Protein AF-0000000078414314 (afdb_homodimer)

InterPro domains:
  IPR000269 Copper amine oxidase [PTHR10638] (12-686)
  IPR015798 Copper amine oxidase, catalytic domain [PF01179] (284-686)
  IPR015800 Copper amine oxidase, N2-terminal [PF02727] (21-105)
  IPR015802 Copper amine oxidase, N3-terminal [PF02728] (122-222)
  IPR016182 Copper amine oxidase, N-terminal [SSF54416] (4-107)
  IPR016182 Copper amine oxidase, N-terminal [SSF54416] (117-262)
  IPR036460 Copper amine oxidase, catalytic domain superfamily [G3DSA:2.70.98.20] (239-690)
  IPR036460 Copper amine oxidase, catalytic domain superfamily [SSF49998] (267-713)
  IPR049947 Copper amine oxidase, copper-binding site [PS01165] (644-657)
  IPR049948 Copper amine oxidase, TPQ-binding site [PS01164] (423-436)

Radius of gyration: 33.28 Å; Cα contacts (8 Å, |Δi|>4): 4063; chains: 2; bounding box: 77×97×74 Å

Secondary structure (DSSP, 8-state):
-----PPPHHHHTTPPPPHHHHHHHHHHHHT-GGG-BPPTT-S-TTSBEEEEEEEEPPPHHHHHHHHHH-PPPPPPEEEEEEEE-SSSS-EEEEEEEESSSS--EEEEE--TT---EEGGGSPPPHHHHHHHHHHHHHHTGGGHHHHHHHHS-BSTT-SSSBEEEEE-SSSSSSTT--EEEEEEEE-STTGGG-EEEEEEEEE--SSSGGG-EEEEEEETTEEES-HHHHHHHHHTT----PPPPPP-SS--TTS----S--SS----SS---EEE-TT--S-EEETTEEEETTEEEEEEEETTTEEEEEEEEETTEEEEEEEEEEEEEEEE--SSHHHHH-EEEGGGGTGGG--PPPPBTTTB-TTPEEEEEEEEESSSS-EEEEEEEEEEEEE-SS-SEEEEEE-SSSSEEEEEEE--EEEEEEEEEEETTEEEEEEEEE-TTS-EEEEEEEEE---EEE--GGGGGSEEEEETTEEEEPEEEEEEEEEEE-TTSS-EEEEEEEEEEEEEE-TTSTT-EEEEEEEEEEE--BTTTTEEETTSPPPSEEEEEEEEEE-TTSPEEEEEEEEE------S-TT-TTGGGGGGGGEEEEEEE--TT---S--TTGGG-TTS-S--THHHHHT--B-TTB-EEEEEEEEEEE---GGGSS-B-STT-EEEEEEEESS-SSS-GGGG-S--EEEEESSTT-SSEEEEESS-S--BTTTBSSPP-------B-/-----PPPHHHHTTPPPPHHHHHHHHHHHHT-GGG-BPPTT-S-TTSBEEEEEEEEPPPHHHHHHHHHH-PPPPPPEEEEEEEE-SSSS-EEEEEEEESSSS--EEEEE--TT---EEGGGSPPPHHHHHHHHHHHHHHTGGGHHHHHHHHS-BSTT-SSSBEEEEE-SSSSSSTT--EEEEEEEE-STTGGG-EEEEEEEEE--SSSGGG-EEEEEEETTEEES-HHHHHHHHHTT----PPPPPP-SS--TTS----S--SS----SS---EEE-TT--S-EEETTEEEETTEEEEEEEETTTEEEEEEEEETTEEEEEEEEEEEEEEEE--SSHHHHH-EEEGGGGTGGG--PPPPBTTTB-TTPEEEEEEEEESSSS-EEEEEEEEEEEEE-SS-SEEEEEE-SSSSEEEEEEE--EEEEEEEEEEETTEEEEEEEEE-TTS-EEEEEEEEE---EEE--GGGGGSEEEEETTEEEEPEEEEEEEEEEE-TTSS-EEEEEEEEEEEEEE-TTSTT-EEEEEEEEEEE--BTTTTEEETTSPPPSEEEEEEEEEE-TTSPEEEEEEEEE-----SS-TT-TTGGGGGGGGEEEEEEE--TT---S--TTGGG-TTS-S--THHHHHT--B-TTB-EEEEEEEEEEE---GGGSS-B-STT-EEEEEEEESS-SSS-GGGG-S--EEEEESSTT-SSEEEEESS-S--BTTTBSSPP-----EEE-

Solvent-accessible surface area (backbone atoms only — not comparable to full-atom values): 72673 Å² total; per-residue (Å²): 128,80,72,57,48,78,39,53,71,83,28,45,68,60,38,62,56,48,66,66,38,48,48,34,52,53,51,53,56,57,68,36,70,92,65,53,48,45,64,60,99,49,80,61,74,35,43,17,31,67,39,36,50,42,57,41,73,63,56,63,72,46,46,47,34,26,73,74,62,76,39,68,75,63,74,47,35,29,37,34,35,33,39,37,38,63,50,97,73,45,29,39,49,38,28,41,36,24,48,56,68,68,53,80,49,73,43,82,53,70,47,82,88,64,56,79,44,59,46,50,21,52,58,86,46,68,64,57,50,53,50,48,52,53,50,49,30,61,60,38,46,67,35,41,65,59,35,37,71,29,52,67,26,32,59,43,89,50,86,67,56,31,44,40,75,48,74,48,30,37,30,52,92,50,74,73,32,37,28,30,40,30,38,36,16,44,66,51,72,51,29,56,70,32,38,70,31,42,33,39,32,35,40,56,65,59,64,48,70,87,72,42,45,70,63,34,28,38,48,77,90,41,80,32,74,30,58,61,56,48,32,48,38,49,73,69,64,75,51,90,73,77,65,52,74,76,79,47,86,87,63,45,69,42,43,76,72,58,48,80,68,48,62,40,91,41,63,37,50,47,50,56,42,39,64,24,47,70,64,43,80,44,54,49,67,32,41,36,26,42,36,40,38,29,34,37,32,21,44,36,65,39,46,51,41,20,56,34,36,33,54,32,21,48,53,80,41,38,49,23,50,33,42,31,48,42,42,40,35,43,42,28,7,41,70,47,74,55,39,38,56,26,39,46,35,36,21,28,70,33,35,20,67,29,21,53,49,55,40,61,58,30,56,35,54,60,73,37,49,66,36,67,43,66,45,33,61,63,46,76,47,41,27,37,24,45,32,20,31,37,37,40,63,40,44,68,66,43,35,34,28,40,41,63,38,66,62,85,73,46,34,46,59,35,36,35,34,28,52,22,52,28,39,35,44,36,38,40,26,48,63,75,50,33,26,38,40,40,41,37,34,44,33,58,59,64,35,34,36,43,37,39,33,44,26,9,36,56,72,40,40,46,51,47,83,70,30,56,48,13,29,24,62,40,46,96,53,24,21,26,42,19,31,38,37,40,36,36,33,44,36,32,42,17,36,72,39,48,40,20,33,40,33,35,39,48,78,40,80,44,80,41,74,37,88,91,41,81,93,41,74,46,74,30,46,30,61,38,79,44,77,30,53,27,16,59,70,36,45,40,46,48,92,48,87,73,72,81,35,39,37,37,29,17,68,83,43,58,27,85,73,68,39,51,18,18,36,29,55,46,78,41,59,56,50,64,74,87,62,60,88,82,41,64,54,32,50,34,47,39,58,61,51,26,41,34,35,38,31,61,67,48,87,89,64,78,61,66,48,51,47,38,27,34,33,21,21,60,68,34,82,42,47,37,56,65,71,38,70,78,44,51,68,28,62,62,25,40,38,28,40,37,42,40,26,20,35,74,44,67,41,35,11,42,31,39,45,33,28,50,28,85,90,34,62,30,30,35,32,41,36,68,44,24,42,44,63,32,31,58,41,39,29,41,30,55,34,40,36,38,33,51,74,41,97,81,52,85,43,71,45,79,47,61,55,37,66,74,47,64,36,74,59,48,35,78,63,64,78,70,82,71,62,48,37,45,68,114,128,80,70,57,48,80,40,53,72,82,28,44,69,59,37,62,55,50,66,66,38,48,46,35,52,51,52,54,56,57,68,35,71,90,64,53,49,45,64,60,100,51,79,61,74,35,44,17,32,68,38,36,51,40,58,41,73,62,56,63,71,46,46,46,35,25,74,74,62,77,39,68,75,61,75,47,35,29,37,33,36,33,38,37,38,64,50,97,74,45,30,38,49,38,27,40,36,25,48,58,69,68,53,80,50,71,42,81,53,71,49,81,88,63,57,81,42,57,45,50,20,51,59,84,45,67,66,58,51,53,50,48,52,53,50,48,32,61,59,38,47,67,33,41,65,59,35,36,70,29,52,66,27,32,57,45,89,51,87,67,56,31,45,40,74,48,74,48,32,37,28,50,93,52,72,74,33,36,28,31,40,30,38,36,18,45,65,50,72,50,28,56,69,32,38,68,31,42,34,38,30,36,40,57,66,60,62,48,71,89,72,42,45,70,62,34,27,37,50,77,91,41,78,31,74,29,56,60,55,49,33,49,38,49,73,69,64,76,50,91,73,79,66,52,73,78,79,46,86,87,63,48,69,42,43,74,71,59,48,79,69,47,60,41,91,40,63,38,49,47,49,55,41,39,64,26,47,72,66,42,78,47,55,47,67,32,40,35,27,42,37,42,36,29,35,37,33,22,44,35,66,39,46,50,39,19,57,34,35,35,54,32,21,47,53,80,40,39,48,23,50,32,43,31,48,45,42,42,34,42,41,26,8,40,71,48,72,54,39,38,56,25,38,45,35,36,23,28,68,33,35,20,68,28,21,54,49,56,41,60,57,32,55,36,52,58,74,37,49,66,34,67,43,64,43,32,62,64,45,78,47,42,26,37,23,45,33,20,29,37,39,39,64,41,43,68,66,43,35,35,30,41,42,63,39,66,62,84,73,45,34,45,61,34,37,35,33,29,52,23,53,28,39,34,44,35,37,40,26,46,62,76,48,34,26,39,40,40,40,35,34,43,34,57,58,62,34,35,37,42,37,39,33,44,26,9,35,56,73,40,41,48,52,47,83,71,31,54,48,14,30,27,61,40,46,97,53,24,21,27,42,19,30,39,39,40,37,35,33,42,34,33,39,17,37,72,40,50,40,20,32,40,32,34,39,46,78,40,79,42,80,42,75,38,90,90,41,81,93,40,74,45,73,30,47,31,61,38,80,44,76,31,55,28,15,60,69,36,44,40,45,47,92,48,88,72,72,80,34,40,37,38,28,17,66,84,42,59,27,85,73,67,39,51,17,18,35,28,54,47,78,40,59,56,50,62,75,86,63,60,88,82,41,64,53,33,51,32,47,39,59,62,50,25,40,33,35,38,31,60,66,49,87,90,62,78,60,66,50,52,46,37,28,33,35,20,20,62,68,36,78,40,48,36,56,65,72,38,70,78,43,50,69,28,61,62,25,41,39,28,40,37,40,41,25,19,35,74,44,66,43,35,11,40,32,40,44,32,30,50,27,85,89,34,62,31,29,35,33,41,35,69,44,25,43,44,63,33,30,58,41,38,30,40,31,56,34,42,36,39,32,50,75,44,95,81,51,83,43,72,45,79,47,62,55,38,68,75,48,64,36,74,61,48,35,80,62,63,79,74,85,72,61,47,36,44,67,112

Sequence (1456 aa):
MAAPGQSPPGAAVFADLSPAELRAVRDFLLSRPELGLVPERTGPLAANRLFLVEMLAPKKRLALRFLDQDGPPPQRQARAVVYFAGQAQPNVTEYVVGPLPRPSYYRPRHFKGRRPVPFAARPVTGLEYELLHQKLEEATAPLSRLLRDTTGYWYHNCSTRCLVYTDVAPRGLAPGERRSWVMLQRLVEGYFLHPVGVELLLDHRSLDPRRWAVQQVWFQGRYFPSVEALAQSYAAGSLQAEHLPEPDAHELYSSYVPRGRFGTDTPTDVHGAKVCEPQGRRYRVQGNQVEYGGWALAFRLRSSSGLQLFDLRFDGARVAYELSVQEALAFYGGSTPSAMQTKFLDAGWAMGTLAHELAPGVDCPESATFIDAVHLYDAAGPVRFRRALCIFELPTGVPLRRHFNSDFQGSFRFYGGLEGTALVLRTTATVYNYDYIWDVLLYPNGVLEAKVHATGYIHATFYTPEGLSYGSRVQRHVLGNMHTHLVHYKVDLDVAGTANNFETLELQLENISLPWSPGERLVQPRLQRRPRRTERQAAFPLRQPLPRYLLFTSSGRRNRWGHQRSYRIQPSSHAGPVLPRGWKEEKGIAWGRYHLAVTRHHENEGRSSSIYTQHDPWDPLVNFETFIRDDESIENQDLVAWVTVGFLHIPHSEDVPNTATPGNAVGFFLRPFNFFDEDPSMASRSPIIVRPLDPDATRLQVQRWTPASPGPCVAPEPFHYNGTYREEMAAPGQSPPGAAVFADLSPAELRAVRDFLLSRPELGLVPERTGPLAANRLFLVEMLAPKKRLALRFLDQDGPPPQRQARAVVYFAGQAQPNVTEYVVGPLPRPSYYRPRHFKGRRPVPFAARPVTGLEYELLHQKLEEATAPLSRLLRDTTGYWYHNCSTRCLVYTDVAPRGLAPGERRSWVMLQRLVEGYFLHPVGVELLLDHRSLDPRRWAVQQVWFQGRYFPSVEALAQSYAAGSLQAEHLPEPDAHELYSSYVPRGRFGTDTPTDVHGAKVCEPQGRRYRVQGNQVEYGGWALAFRLRSSSGLQLFDLRFDGARVAYELSVQEALAFYGGSTPSAMQTKFLDAGWAMGTLAHELAPGVDCPESATFIDAVHLYDAAGPVRFRRALCIFELPTGVPLRRHFNSDFQGSFRFYGGLEGTALVLRTTATVYNYDYIWDVLLYPNGVLEAKVHATGYIHATFYTPEGLSYGSRVQRHVLGNMHTHLVHYKVDLDVAGTANNFETLELQLENISLPWSPGERLVQPRLQRRPRRTERQAAFPLRQPLPRYLLFTSSGRRNRWGHQRSYRIQPSSHAGPVLPRGWKEEKGIAWGRYHLAVTRHHENEGRSSSIYTQHDPWDPLVNFETFIRDDESIENQDLVAWVTVGFLHIPHSEDVPNTATPGNAVGFFLRPFNFFDEDPSMASRSPIIVRPLDPDATRLQVQRWTPASPGPCVAPEPFHYNGTYREE

Organism: Alligator mississippiensis (NCBI:txid8496)

Structure (mmCIF, N/CA/C/O backbone):
data_AF-0000000078414314-model_v1
#
loop_
_entity.id
_entity.type
_entity.pdbx_d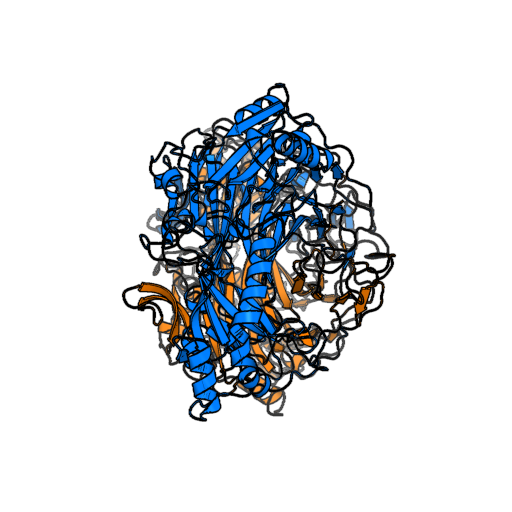escription
1 polymer 'Amine oxidase'
#
loop_
_atom_site.group_PDB
_atom_site.id
_atom_site.type_symbol
_atom_site.label_atom_id
_atom_site.label_alt_id
_atom_site.label_comp_id
_atom_site.label_asym_id
_atom_site.label_entity_id
_atom_site.label_seq_id
_atom_site.pdbx_PDB_ins_code
_atom_site.Cartn_x
_atom_site.Cartn_y
_atom_site.Cartn_z
_atom_site.occupancy
_atom_site.B_iso_or_equiv
_atom_site.auth_seq_id
_atom_site.auth_comp_id
_atom_site.auth_asym_id
_atom_site.auth_atom_id
_atom_site.pdbx_PDB_model_num
ATOM 1 N N . MET A 1 1 ? 7.805 -4.711 -32.844 1 28.91 1 MET A N 1
ATOM 2 C CA . MET A 1 1 ? 8.258 -4.977 -31.484 1 28.91 1 MET A CA 1
ATOM 3 C C . MET A 1 1 ? 9.766 -5.191 -31.453 1 28.91 1 MET A C 1
ATOM 5 O O . MET A 1 1 ? 10.281 -6.109 -32.094 1 28.91 1 MET A O 1
ATOM 9 N N . ALA A 1 2 ? 10.461 -4.164 -31.391 1 36.84 2 ALA A N 1
ATOM 10 C CA . ALA A 1 2 ? 11.898 -4.273 -31.641 1 36.84 2 ALA A CA 1
ATOM 11 C C . ALA A 1 2 ? 12.539 -5.312 -30.734 1 36.84 2 ALA A C 1
ATOM 13 O O . ALA A 1 2 ? 12.281 -5.336 -29.531 1 36.84 2 ALA A O 1
ATOM 14 N N . ALA A 1 3 ? 13.008 -6.391 -31.188 1 46.31 3 ALA A N 1
ATOM 15 C CA . ALA A 1 3 ? 13.781 -7.406 -30.469 1 46.31 3 ALA A CA 1
ATOM 16 C C . ALA A 1 3 ? 14.836 -6.766 -29.578 1 46.31 3 ALA A C 1
ATOM 18 O O . ALA A 1 3 ? 15.539 -5.844 -30 1 46.31 3 ALA A O 1
ATOM 19 N N . PRO A 1 4 ? 14.703 -6.836 -28.156 1 58.53 4 PRO A N 1
ATOM 20 C CA . PRO A 1 4 ? 15.742 -6.215 -27.344 1 58.53 4 PRO A CA 1
ATOM 21 C C . PRO A 1 4 ? 17.141 -6.414 -27.906 1 58.53 4 PRO A C 1
ATOM 23 O O . PRO A 1 4 ? 17.453 -7.484 -28.438 1 58.53 4 PRO A O 1
ATOM 26 N N . GLY A 1 5 ? 17.797 -5.406 -28.406 1 68.12 5 GLY A N 1
ATOM 27 C CA . GLY A 1 5 ? 19.172 -5.438 -28.906 1 68.12 5 GLY A CA 1
ATOM 28 C C . GLY A 1 5 ? 20.094 -6.309 -28.078 1 68.12 5 GLY A C 1
ATOM 29 O O . GLY A 1 5 ? 19.641 -7 -27.156 1 68.12 5 GLY A O 1
ATOM 30 N N . GLN A 1 6 ? 21.266 -6.52 -28.422 1 84.25 6 GLN A N 1
ATOM 31 C CA . GLN A 1 6 ? 22.281 -7.301 -27.719 1 84.25 6 GLN A CA 1
ATOM 32 C C . GLN A 1 6 ? 22.547 -6.746 -26.312 1 84.25 6 GLN A C 1
ATOM 34 O O . GLN A 1 6 ? 22.656 -5.535 -26.141 1 84.25 6 GLN A O 1
ATOM 39 N N . SER A 1 7 ? 22.422 -7.574 -25.359 1 91.62 7 SER A N 1
ATOM 40 C CA . SER A 1 7 ? 22.672 -7.191 -23.969 1 91.62 7 SER A CA 1
ATOM 41 C C . SER A 1 7 ? 24.094 -6.672 -23.781 1 91.62 7 SER A C 1
ATOM 43 O O . SER A 1 7 ? 25.047 -7.234 -24.328 1 91.62 7 SER A O 1
ATOM 45 N N . PRO A 1 8 ? 24.25 -5.574 -23.062 1 94.25 8 PRO A N 1
ATOM 46 C CA . PRO A 1 8 ? 25.609 -5.23 -22.625 1 94.25 8 PRO A CA 1
ATOM 47 C C . PRO A 1 8 ? 26.281 -6.355 -21.844 1 94.25 8 PRO A C 1
ATOM 49 O O . PRO A 1 8 ? 25.609 -7.168 -21.219 1 94.25 8 PRO A O 1
ATOM 52 N N . PRO A 1 9 ? 27.625 -6.402 -21.875 1 93.19 9 PRO A N 1
ATOM 53 C CA . PRO A 1 9 ? 28.359 -7.531 -21.281 1 93.19 9 PRO A CA 1
ATOM 54 C C . PRO A 1 9 ? 28 -7.758 -19.812 1 93.19 9 PRO A C 1
ATOM 56 O O . PRO A 1 9 ? 27.859 -8.906 -19.391 1 93.19 9 PRO A O 1
ATOM 59 N N . GLY A 1 10 ? 27.891 -6.699 -19.109 1 94.75 10 GLY A N 1
ATOM 60 C CA . GLY A 1 10 ? 27.609 -6.828 -17.688 1 94.75 10 GLY A CA 1
ATOM 61 C C . GLY A 1 10 ? 26.266 -7.484 -17.422 1 94.75 10 GLY A C 1
ATOM 62 O O . GLY A 1 10 ? 26.109 -8.18 -16.406 1 94.75 10 GLY A O 1
ATOM 63 N N . ALA A 1 11 ? 25.312 -7.277 -18.25 1 96.69 11 ALA A N 1
ATOM 64 C CA . ALA A 1 11 ? 23.984 -7.863 -18.094 1 96.69 11 ALA A CA 1
ATOM 65 C C . ALA A 1 11 ? 23.922 -9.242 -18.75 1 96.69 11 ALA A C 1
ATOM 67 O O . ALA A 1 11 ? 23.188 -10.117 -18.281 1 96.69 11 ALA A O 1
ATOM 68 N N . ALA A 1 12 ? 24.672 -9.461 -19.766 1 96.69 12 ALA A N 1
ATOM 69 C CA . ALA A 1 12 ? 24.641 -10.68 -20.578 1 96.69 12 ALA A CA 1
ATOM 70 C C . ALA A 1 12 ? 24.984 -11.906 -19.734 1 96.69 12 ALA A C 1
ATOM 72 O O . ALA A 1 12 ? 24.484 -13.008 -20 1 96.69 12 ALA A O 1
ATOM 73 N N . VAL A 1 13 ? 25.828 -11.719 -18.75 1 96.62 13 VAL A N 1
ATOM 74 C CA . VAL A 1 13 ? 26.281 -12.844 -17.938 1 96.62 13 VAL A CA 1
ATOM 75 C C . VAL A 1 13 ? 25.109 -13.43 -17.156 1 96.62 13 VAL A C 1
ATOM 77 O O . VAL A 1 13 ? 25.156 -14.586 -16.734 1 96.62 13 VAL A O 1
ATOM 80 N N . PHE A 1 14 ? 24.047 -12.625 -17.031 1 97.94 14 PHE A N 1
ATOM 81 C CA . PHE A 1 14 ? 22.891 -13.062 -16.25 1 97.94 14 PHE A CA 1
ATOM 82 C C . PHE A 1 14 ? 21.734 -13.438 -17.156 1 97.94 14 PHE A C 1
ATOM 84 O O . PHE A 1 14 ? 20.688 -13.891 -16.688 1 97.94 14 PHE A O 1
ATOM 91 N N . ALA A 1 15 ? 21.875 -13.305 -18.453 1 97.56 15 ALA A N 1
ATOM 92 C CA . ALA A 1 15 ? 20.781 -13.516 -19.391 1 97.56 15 ALA A CA 1
ATOM 93 C C . ALA A 1 15 ? 20.328 -14.977 -19.406 1 97.56 15 ALA A C 1
ATOM 95 O O . ALA A 1 15 ? 21.156 -15.883 -19.25 1 97.56 15 ALA A O 1
ATOM 96 N N . ASP A 1 16 ? 19.078 -15.219 -19.641 1 97.44 16 ASP A N 1
ATOM 97 C CA . ASP A 1 16 ? 18.562 -16.562 -19.875 1 97.44 16 ASP A CA 1
ATOM 98 C C . ASP A 1 16 ? 19.219 -17.203 -21.094 1 97.44 16 ASP A C 1
ATOM 100 O O . ASP A 1 16 ? 19.781 -16.484 -21.938 1 97.44 16 ASP A O 1
ATOM 104 N N . LEU A 1 17 ? 19.156 -18.5 -21.141 1 97.62 17 LEU A N 1
ATOM 105 C CA . LEU A 1 17 ? 19.719 -19.203 -22.312 1 97.62 17 LEU A CA 1
ATOM 106 C C . LEU A 1 17 ? 18.922 -18.859 -23.562 1 97.62 17 LEU A C 1
ATOM 108 O O . LEU A 1 17 ? 17.688 -18.781 -23.531 1 97.62 17 LEU A O 1
ATOM 112 N N . SER A 1 18 ? 19.656 -18.547 -24.656 1 96.38 18 SER A N 1
ATOM 113 C CA . SER A 1 18 ? 19 -18.375 -25.953 1 96.38 18 SER A CA 1
ATOM 114 C C . SER A 1 18 ? 18.438 -19.703 -26.469 1 96.38 18 SER A C 1
ATOM 116 O O . SER A 1 18 ? 18.828 -20.781 -25.984 1 96.38 18 SER A O 1
ATOM 118 N N . PRO A 1 19 ? 17.531 -19.672 -27.438 1 97 19 PRO A N 1
ATOM 119 C CA . PRO A 1 19 ? 17.047 -20.922 -28.047 1 97 19 PRO A CA 1
ATOM 120 C C . PRO A 1 19 ? 18.172 -21.797 -28.562 1 97 19 PRO A C 1
ATOM 122 O O . PRO A 1 19 ? 18.141 -23.016 -28.422 1 97 19 PRO A O 1
ATOM 125 N N . ALA A 1 20 ? 19.188 -21.172 -29.141 1 97.44 20 ALA A N 1
ATOM 126 C CA . ALA A 1 20 ? 20.328 -21.906 -29.656 1 97.44 20 ALA A CA 1
ATOM 127 C C . ALA A 1 20 ? 21.094 -22.594 -28.547 1 97.44 20 ALA A C 1
ATOM 129 O O . ALA A 1 20 ? 21.531 -23.734 -28.688 1 97.44 20 ALA A O 1
ATOM 130 N N . GLU A 1 21 ? 21.281 -21.906 -27.453 1 98.19 21 GLU A N 1
ATOM 131 C CA . GLU A 1 21 ? 21.969 -22.5 -26.297 1 98.19 21 GLU A CA 1
ATOM 132 C C . GLU A 1 21 ? 21.156 -23.656 -25.719 1 98.19 21 GLU A C 1
ATOM 134 O O . GLU A 1 21 ? 21.734 -24.672 -25.328 1 98.19 21 GLU A O 1
ATOM 139 N N . LEU A 1 22 ? 19.891 -23.516 -25.609 1 98.25 22 LEU A N 1
ATOM 140 C CA . LEU A 1 22 ? 19.031 -24.562 -25.094 1 98.25 22 LEU A CA 1
ATOM 141 C C . LEU A 1 22 ? 19.125 -25.812 -25.969 1 98.25 22 LEU A C 1
ATOM 143 O O . LEU A 1 22 ? 19.25 -26.938 -25.453 1 98.25 22 LEU A O 1
ATOM 147 N N . ARG A 1 23 ? 19.078 -25.609 -27.266 1 97.75 23 ARG A N 1
ATOM 148 C CA . ARG A 1 23 ? 19.203 -26.734 -28.203 1 97.75 23 ARG A CA 1
ATOM 149 C C . ARG A 1 23 ? 20.578 -27.391 -28.078 1 97.75 23 ARG A C 1
ATOM 151 O O . ARG A 1 23 ? 20.688 -28.625 -28.141 1 97.75 23 ARG A O 1
ATOM 158 N N . ALA A 1 24 ? 21.578 -26.5 -27.938 1 98.5 24 ALA A N 1
ATOM 159 C CA . ALA A 1 24 ? 22.938 -27.031 -27.812 1 98.5 24 ALA A CA 1
ATOM 160 C C . ALA A 1 24 ? 23.062 -27.953 -26.594 1 98.5 24 ALA A C 1
ATOM 162 O O . ALA A 1 24 ? 23.672 -29.016 -26.672 1 98.5 24 ALA A O 1
ATOM 163 N N . VAL A 1 25 ? 22.531 -27.547 -25.453 1 98.62 25 VAL A N 1
ATOM 164 C CA . VAL A 1 25 ? 22.578 -28.359 -24.234 1 98.62 25 VAL A CA 1
ATOM 165 C C . VAL A 1 25 ? 21.797 -29.656 -24.438 1 98.62 25 VAL A C 1
ATOM 167 O O . VAL A 1 25 ? 22.281 -30.734 -24.094 1 98.62 25 VAL A O 1
ATOM 170 N N . ARG A 1 26 ? 20.594 -29.562 -24.953 1 97.44 26 ARG A N 1
ATOM 171 C CA . ARG A 1 26 ? 19.75 -30.734 -25.219 1 97.44 26 ARG A CA 1
ATOM 172 C C . ARG A 1 26 ? 20.469 -31.719 -26.125 1 97.44 26 ARG A C 1
ATOM 174 O O . ARG A 1 26 ? 20.578 -32.906 -25.797 1 97.44 26 ARG A O 1
ATOM 181 N N . ASP A 1 27 ? 21 -31.219 -27.266 1 97.38 27 ASP A N 1
ATOM 182 C CA . ASP A 1 27 ? 21.641 -32.094 -28.25 1 97.38 27 ASP A CA 1
ATOM 183 C C . ASP A 1 27 ? 22.906 -32.719 -27.688 1 97.38 27 ASP A C 1
ATOM 185 O O . ASP A 1 27 ? 23.172 -33.906 -27.953 1 97.38 27 ASP A O 1
ATOM 189 N N . PHE A 1 28 ? 23.672 -32 -26.984 1 98.31 28 PHE A N 1
ATOM 190 C CA . PHE A 1 28 ? 24.875 -32.531 -26.359 1 98.31 28 PHE A CA 1
ATOM 191 C C . PHE A 1 28 ? 24.547 -33.688 -25.438 1 98.31 28 PHE A C 1
ATOM 193 O O . PHE A 1 28 ? 25.156 -34.75 -25.516 1 98.31 28 PHE A O 1
ATOM 200 N N . LEU A 1 29 ? 23.516 -33.5 -24.531 1 98.06 29 LEU A N 1
ATOM 201 C CA . LEU A 1 29 ? 23.156 -34.531 -23.594 1 98.06 29 LEU A CA 1
ATOM 202 C C . LEU A 1 29 ? 22.562 -35.75 -24.312 1 98.06 29 LEU A C 1
ATOM 204 O O . LEU A 1 29 ? 22.828 -36.875 -23.922 1 98.06 29 LEU A O 1
ATOM 208 N N . LEU A 1 30 ? 21.781 -35.531 -25.328 1 96.19 30 LEU A N 1
ATOM 209 C CA . LEU A 1 30 ? 21.172 -36.594 -26.109 1 96.19 30 LEU A CA 1
ATOM 210 C C . LEU A 1 30 ? 22.25 -37.406 -26.844 1 96.19 30 LEU A C 1
ATOM 212 O O . LEU A 1 30 ? 22.062 -38.594 -27.141 1 96.19 30 LEU A O 1
ATOM 216 N N . SER A 1 31 ? 23.344 -36.781 -27.156 1 96.81 31 SER A N 1
ATOM 217 C CA . SER A 1 31 ? 24.406 -37.438 -27.891 1 96.81 31 SER A CA 1
ATOM 218 C C . SER A 1 31 ? 25.25 -38.312 -26.984 1 96.81 31 SER A C 1
ATOM 220 O O . SER A 1 31 ? 26.094 -39.094 -27.453 1 96.81 31 SER A O 1
ATOM 222 N N . ARG A 1 32 ? 25.047 -38.281 -25.719 1 97.19 32 ARG A N 1
ATOM 223 C CA . ARG A 1 32 ? 25.781 -39.094 -24.766 1 97.19 32 ARG A CA 1
ATOM 224 C C . ARG A 1 32 ? 25.078 -40.406 -24.531 1 97.19 32 ARG A C 1
ATOM 226 O O . ARG A 1 32 ? 24.141 -40.5 -23.719 1 97.19 32 ARG A O 1
ATOM 233 N N . PRO A 1 33 ? 25.547 -41.531 -25.016 1 95.5 33 PRO A N 1
ATOM 234 C CA . PRO A 1 33 ? 24.828 -42.812 -24.922 1 95.5 33 PRO A CA 1
ATOM 235 C C . PRO A 1 33 ? 24.719 -43.344 -23.484 1 95.5 33 PRO A C 1
ATOM 237 O O . PRO A 1 33 ? 23.75 -44 -23.141 1 95.5 33 PRO A O 1
ATOM 240 N N . GLU A 1 34 ? 25.672 -42.938 -22.719 1 95.56 34 GLU A N 1
ATOM 241 C CA . GLU A 1 34 ? 25.688 -43.438 -21.344 1 95.56 34 GLU A CA 1
ATOM 242 C C . GLU A 1 34 ? 24.5 -42.906 -20.547 1 95.56 34 GLU A C 1
ATOM 244 O O . GLU A 1 34 ? 24.156 -43.438 -19.5 1 95.56 34 GLU A O 1
ATOM 249 N N . LEU A 1 35 ? 23.891 -41.812 -20.984 1 96.25 35 LEU A N 1
ATOM 250 C CA . LEU A 1 35 ? 22.734 -41.25 -20.297 1 96.25 35 LEU A CA 1
ATOM 251 C C . LEU A 1 35 ? 21.453 -41.938 -20.703 1 96.25 35 LEU A C 1
ATOM 253 O O . LEU A 1 35 ? 20.438 -41.844 -20 1 96.25 35 LEU A O 1
ATOM 257 N N . GLY A 1 36 ? 21.438 -42.625 -21.812 1 94.88 36 GLY A N 1
ATOM 258 C CA . GLY A 1 36 ? 20.281 -43.375 -22.281 1 94.88 36 GLY A CA 1
ATOM 259 C C . GLY A 1 36 ? 19.047 -42.5 -22.453 1 94.88 36 GLY A C 1
ATOM 260 O O . GLY A 1 36 ? 17.938 -42.969 -22.188 1 94.88 36 GLY A O 1
ATOM 261 N N . LEU A 1 37 ? 19.156 -41.281 -22.828 1 95.69 37 LEU A N 1
ATOM 262 C CA . LEU A 1 37 ? 18.031 -40.344 -22.938 1 95.69 37 LEU A CA 1
ATOM 263 C C . LEU A 1 37 ? 17.219 -40.656 -24.188 1 95.69 37 LEU A C 1
ATOM 265 O O . LEU A 1 37 ? 17.781 -40.969 -25.234 1 95.69 37 LEU A O 1
ATOM 269 N N . VAL A 1 38 ? 15.945 -40.625 -24.016 1 92.38 38 VAL A N 1
ATOM 270 C CA . VAL A 1 38 ? 15.062 -40.719 -25.172 1 92.38 38 VAL A CA 1
ATOM 271 C C . VAL A 1 38 ? 14.648 -39.281 -25.594 1 92.38 38 VAL A C 1
ATOM 273 O O . VAL A 1 38 ? 14.578 -38.375 -24.75 1 92.38 38 VAL A O 1
ATOM 276 N N . PRO A 1 39 ? 14.461 -39.25 -26.922 1 81 39 PRO A N 1
ATOM 277 C CA . PRO A 1 39 ? 13.93 -37.938 -27.312 1 81 39 PRO A CA 1
ATOM 278 C C . PRO A 1 39 ? 12.555 -37.656 -26.719 1 81 39 PRO A C 1
ATOM 280 O O . PRO A 1 39 ? 11.805 -38.594 -26.422 1 81 39 PRO A O 1
ATOM 283 N N . GLU A 1 40 ? 12.305 -36.406 -26.453 1 66.06 40 GLU A N 1
ATOM 284 C CA . GLU A 1 40 ? 11.086 -36.031 -25.75 1 66.06 40 GLU A CA 1
ATOM 285 C C . GLU A 1 40 ? 9.844 -36.531 -26.5 1 66.06 40 GLU A C 1
ATOM 287 O O . GLU A 1 40 ? 9.852 -36.656 -27.719 1 66.06 40 GLU A O 1
ATOM 292 N N . ARG A 1 41 ? 8.68 -36.844 -25.875 1 65.44 41 ARG A N 1
ATOM 293 C CA . ARG A 1 41 ? 7.328 -37.188 -26.312 1 65.44 41 ARG A CA 1
ATOM 294 C C . ARG A 1 41 ? 7.281 -38.625 -26.812 1 65.44 41 ARG A C 1
ATOM 296 O O . ARG A 1 41 ? 6.25 -39.094 -27.312 1 65.44 41 ARG A O 1
ATOM 303 N N . THR A 1 42 ? 8.594 -39.125 -26.562 1 74.5 42 THR A N 1
ATOM 304 C CA . THR A 1 42 ? 8.508 -40.5 -27 1 74.5 42 THR A CA 1
ATOM 305 C C . THR A 1 42 ? 8.859 -41.469 -25.875 1 74.5 42 THR A C 1
ATOM 307 O O . THR A 1 42 ? 9.422 -41.031 -24.859 1 74.5 42 THR A O 1
ATOM 310 N N . GLY A 1 43 ? 8.258 -42.562 -25.812 1 82.38 43 GLY A N 1
ATOM 311 C CA . GLY A 1 43 ? 8.633 -43.656 -24.922 1 82.38 43 GLY A CA 1
ATOM 312 C C . GLY A 1 43 ? 7.73 -43.781 -23.719 1 82.38 43 GLY A C 1
ATOM 313 O O . GLY A 1 43 ? 6.855 -42.938 -23.5 1 82.38 43 GLY A O 1
ATOM 314 N N . PRO A 1 44 ? 8.031 -44.781 -22.984 1 92.38 44 PRO A N 1
ATOM 315 C CA . PRO A 1 44 ? 7.23 -45.062 -21.797 1 92.38 44 PRO A CA 1
ATOM 316 C C . PRO A 1 44 ? 7.641 -44.219 -20.594 1 92.38 44 PRO A C 1
ATOM 318 O O . PRO A 1 44 ? 8.648 -43.5 -20.656 1 92.38 44 PRO A O 1
ATOM 321 N N . LEU A 1 45 ? 6.895 -44.188 -19.562 1 93.12 45 LEU A N 1
ATOM 322 C CA . LEU A 1 45 ? 7.168 -43.469 -18.328 1 93.12 45 LEU A CA 1
ATOM 323 C C . LEU A 1 45 ? 8.508 -43.875 -17.734 1 93.12 45 LEU A C 1
ATOM 325 O O . LEU A 1 45 ? 9.188 -43.094 -17.094 1 93.12 45 LEU A O 1
ATOM 329 N N . ALA A 1 46 ? 8.953 -45.125 -18.016 1 94.81 46 ALA A N 1
ATOM 330 C CA . ALA A 1 46 ? 10.172 -45.688 -17.453 1 94.81 46 ALA A CA 1
ATOM 331 C C . ALA A 1 46 ? 11.398 -45.312 -18.281 1 94.81 46 ALA A C 1
ATOM 333 O O . ALA A 1 46 ? 12.508 -45.75 -18 1 94.81 46 ALA A O 1
ATOM 334 N N . ALA A 1 47 ? 11.336 -44.406 -19.125 1 95.31 47 ALA A N 1
ATOM 335 C CA . ALA A 1 47 ? 12.469 -43.969 -19.938 1 95.31 47 ALA A CA 1
ATOM 336 C C . ALA A 1 47 ? 13.219 -42.844 -19.266 1 95.31 47 ALA A C 1
ATOM 338 O O . ALA A 1 47 ? 12.633 -42.062 -18.484 1 95.31 47 ALA A O 1
ATOM 339 N N . ASN A 1 48 ? 14.531 -42.781 -19.578 1 96.31 48 ASN A N 1
ATOM 340 C CA . ASN A 1 48 ? 15.297 -41.625 -19.156 1 96.31 48 ASN A CA 1
ATOM 341 C C . ASN A 1 48 ? 14.977 -40.406 -20.031 1 96.31 48 ASN A C 1
ATOM 343 O O . ASN A 1 48 ? 14.867 -40.531 -21.25 1 96.31 48 ASN A O 1
ATOM 347 N N . ARG A 1 49 ? 14.773 -39.219 -19.328 1 96 49 ARG A N 1
ATOM 348 C CA . ARG A 1 49 ? 14.344 -38.062 -20.062 1 96 49 ARG A CA 1
ATOM 349 C C . ARG A 1 49 ? 15.008 -36.781 -19.531 1 96 49 ARG A C 1
ATOM 351 O O . ARG A 1 49 ? 15.25 -36.688 -18.328 1 96 49 ARG A O 1
ATOM 358 N N . LEU A 1 50 ? 15.375 -35.875 -20.5 1 96.62 50 LEU A N 1
ATOM 359 C CA . LEU A 1 50 ? 15.734 -34.531 -20.109 1 96.62 50 LEU A CA 1
ATOM 360 C C . LEU A 1 50 ? 14.5 -33.719 -19.766 1 96.62 50 LEU A C 1
ATOM 362 O O . LEU A 1 50 ? 13.617 -33.5 -20.609 1 96.62 50 LEU A O 1
ATOM 366 N N . PHE A 1 51 ? 14.398 -33.219 -18.531 1 96.31 51 PHE A N 1
ATOM 367 C CA . PHE A 1 51 ? 13.164 -32.594 -18.031 1 96.31 51 PHE A CA 1
ATOM 368 C C . PHE A 1 51 ? 13.25 -31.078 -18.094 1 96.31 51 PHE A C 1
ATOM 370 O O . PHE A 1 51 ? 12.289 -30.406 -18.484 1 96.31 51 PHE A O 1
ATOM 377 N N . LEU A 1 52 ? 14.359 -30.531 -17.703 1 97.44 52 LEU A N 1
ATOM 378 C CA . LEU A 1 52 ? 14.516 -29.078 -17.578 1 97.44 52 LEU A CA 1
ATOM 379 C C . LEU A 1 52 ? 15.938 -28.656 -17.953 1 97.44 52 LEU A C 1
ATOM 381 O O . LEU A 1 52 ? 16.906 -29.344 -17.609 1 97.44 52 LEU A O 1
ATOM 385 N N . VAL A 1 53 ? 16.078 -27.562 -18.688 1 98.06 53 VAL A N 1
ATOM 386 C CA . VAL A 1 53 ? 17.344 -26.844 -18.891 1 98.06 53 VAL A CA 1
ATOM 387 C C . VAL A 1 53 ? 17.156 -25.359 -18.609 1 98.06 53 VAL A C 1
ATOM 389 O O . VAL A 1 53 ? 16.25 -24.734 -19.141 1 98.06 53 VAL A O 1
ATOM 392 N N . GLU A 1 54 ? 17.906 -24.797 -17.781 1 97.94 54 GLU A N 1
ATOM 393 C CA . GLU A 1 54 ? 17.875 -23.359 -17.531 1 97.94 54 GLU A CA 1
ATOM 394 C C . GLU A 1 54 ? 19.281 -22.812 -17.25 1 97.94 54 GLU A C 1
ATOM 396 O O . GLU A 1 54 ? 20.219 -23.578 -17.031 1 97.94 54 GLU A O 1
ATOM 401 N N . MET A 1 55 ? 19.391 -21.531 -17.328 1 97.81 55 MET A N 1
ATOM 402 C CA . MET A 1 55 ? 20.688 -20.875 -17.094 1 97.81 55 MET A CA 1
ATOM 403 C C . MET A 1 55 ? 21.125 -21.062 -15.648 1 97.81 55 MET A C 1
ATOM 405 O O . MET A 1 55 ? 20.328 -20.906 -14.719 1 97.81 55 MET A O 1
ATOM 409 N N . LEU A 1 56 ? 22.297 -21.531 -15.445 1 97.44 56 LEU A N 1
ATOM 410 C CA . LEU A 1 56 ? 22.906 -21.562 -14.117 1 97.44 56 LEU A CA 1
ATOM 411 C C . LEU A 1 56 ? 23.625 -20.234 -13.836 1 97.44 56 LEU A C 1
ATOM 413 O O . LEU A 1 56 ? 24.641 -19.938 -14.461 1 97.44 56 LEU A O 1
ATOM 417 N N . ALA A 1 57 ? 23.125 -19.484 -12.961 1 96.12 57 ALA A N 1
ATOM 418 C CA . ALA A 1 57 ? 23.734 -18.203 -12.648 1 96.12 57 ALA A CA 1
ATOM 419 C C . ALA A 1 57 ? 25.188 -18.375 -12.195 1 96.12 57 ALA A C 1
ATOM 421 O O . ALA A 1 57 ? 25.516 -19.344 -11.508 1 96.12 57 ALA A O 1
ATOM 422 N N . PRO A 1 58 ? 26.047 -17.453 -12.586 1 96.88 58 PRO A N 1
ATOM 423 C CA . PRO A 1 58 ? 27.438 -17.562 -12.133 1 96.88 58 PRO A CA 1
ATOM 424 C C . PRO A 1 58 ? 27.578 -17.406 -10.617 1 96.88 58 PRO A C 1
ATOM 426 O O . PRO A 1 58 ? 26.734 -16.797 -9.977 1 96.88 58 PRO A O 1
ATOM 429 N N . LYS A 1 59 ? 28.641 -18.078 -10.141 1 96.94 59 LYS A N 1
ATOM 430 C CA . LYS A 1 59 ? 29 -17.781 -8.758 1 96.94 59 LYS A CA 1
ATOM 431 C C . LYS A 1 59 ? 29.188 -16.281 -8.555 1 96.94 59 LYS A C 1
ATOM 433 O O . LYS A 1 59 ? 29.75 -15.602 -9.414 1 96.94 59 LYS A O 1
ATOM 438 N N . LYS A 1 60 ? 28.734 -15.805 -7.422 1 97.88 60 LYS A N 1
ATOM 439 C CA . LYS A 1 60 ? 28.781 -14.375 -7.152 1 97.88 60 LYS A CA 1
ATOM 440 C C . LYS A 1 60 ? 30.219 -13.859 -7.207 1 97.88 60 LYS A C 1
ATOM 442 O O . LYS A 1 60 ? 30.484 -12.797 -7.773 1 97.88 60 LYS A O 1
ATOM 447 N N . ARG A 1 61 ? 31.141 -14.594 -6.637 1 97.19 61 ARG A N 1
ATOM 448 C CA . ARG A 1 61 ? 32.531 -14.188 -6.605 1 97.19 61 ARG A CA 1
ATOM 449 C C . ARG A 1 61 ? 33.062 -13.953 -8.016 1 97.19 61 ARG A C 1
ATOM 451 O O . ARG A 1 61 ? 33.812 -12.984 -8.266 1 97.19 61 ARG A O 1
ATOM 458 N N . LEU A 1 62 ? 32.719 -14.789 -8.93 1 97.56 62 LEU A N 1
ATOM 459 C CA . LEU A 1 62 ? 33.188 -14.672 -10.305 1 97.56 62 LEU A CA 1
ATOM 460 C C . LEU A 1 62 ? 32.5 -13.508 -11.016 1 97.56 62 LEU A C 1
ATOM 462 O O . LEU A 1 62 ? 33.156 -12.781 -11.781 1 97.56 62 LEU A O 1
ATOM 466 N N . ALA A 1 63 ? 31.266 -13.367 -10.789 1 98.06 63 ALA A N 1
ATOM 467 C CA . ALA A 1 63 ? 30.531 -12.266 -11.383 1 98.06 63 ALA A CA 1
ATOM 468 C C . ALA A 1 63 ? 31.078 -10.914 -10.922 1 98.06 63 ALA A C 1
ATOM 470 O O . ALA A 1 63 ? 31.25 -10 -11.727 1 98.06 63 ALA A O 1
ATOM 471 N N . LEU A 1 64 ? 31.328 -10.82 -9.617 1 98.06 64 LEU A N 1
ATOM 472 C CA . LEU A 1 64 ? 31.812 -9.555 -9.07 1 98.06 64 LEU A CA 1
ATOM 473 C C . LEU A 1 64 ? 33.219 -9.242 -9.586 1 98.06 64 LEU A C 1
ATOM 475 O O . LEU A 1 64 ? 33.562 -8.078 -9.797 1 98.06 64 LEU A O 1
ATOM 479 N N . ARG A 1 65 ? 34.062 -10.281 -9.742 1 97.56 65 ARG A N 1
ATOM 480 C CA . ARG A 1 65 ? 35.375 -10.07 -10.32 1 97.56 65 ARG A CA 1
ATOM 481 C C . ARG A 1 65 ? 35.281 -9.492 -11.727 1 97.56 65 ARG A C 1
ATOM 483 O O . ARG A 1 65 ? 36.062 -8.625 -12.109 1 97.56 65 ARG A O 1
ATOM 490 N N . PHE A 1 66 ? 34.406 -9.883 -12.508 1 97.69 66 PHE A N 1
ATOM 491 C CA . PHE A 1 66 ? 34.156 -9.398 -13.859 1 97.69 66 PHE A CA 1
ATOM 492 C C . PHE A 1 66 ? 33.562 -7.996 -13.844 1 97.69 66 PHE A C 1
ATOM 494 O O . PHE A 1 66 ? 34.062 -7.098 -14.539 1 97.69 66 PHE A O 1
ATOM 501 N N . LEU A 1 67 ? 32.5 -7.766 -12.953 1 97.62 67 LEU A N 1
ATOM 502 C CA . LEU A 1 67 ? 31.719 -6.531 -12.953 1 97.62 67 LEU A CA 1
ATOM 503 C C . LEU A 1 67 ? 32.5 -5.391 -12.32 1 97.62 67 LEU A C 1
ATOM 505 O O . LEU A 1 67 ? 32.375 -4.238 -12.734 1 97.62 67 LEU A O 1
ATOM 509 N N . ASP A 1 68 ? 33.344 -5.75 -11.297 1 96.12 68 ASP A N 1
ATOM 510 C CA . ASP A 1 68 ? 33.906 -4.688 -10.469 1 96.12 68 ASP A CA 1
ATOM 511 C C . ASP A 1 68 ? 35.406 -4.637 -10.586 1 96.12 68 ASP A C 1
ATOM 513 O O . ASP A 1 68 ? 36.031 -3.627 -10.25 1 96.12 68 ASP A O 1
ATOM 517 N N . GLN A 1 69 ? 36.062 -5.766 -11.062 1 94.81 69 GLN A N 1
ATOM 518 C CA . GLN A 1 69 ? 37.531 -5.832 -11 1 94.81 69 GLN A CA 1
ATOM 519 C C . GLN A 1 69 ? 38.125 -6.113 -12.383 1 94.81 69 GLN A C 1
ATOM 521 O O . GLN A 1 69 ? 39.219 -6.633 -12.484 1 94.81 69 GLN A O 1
ATOM 526 N N . ASP A 1 70 ? 37.469 -5.949 -13.422 1 93.69 70 ASP A N 1
ATOM 527 C CA . ASP A 1 70 ? 37.906 -6.125 -14.797 1 93.69 70 ASP A CA 1
ATOM 528 C C . ASP A 1 70 ? 38.406 -7.559 -15.031 1 93.69 70 ASP A C 1
ATOM 530 O O . ASP A 1 70 ? 39.375 -7.781 -15.734 1 93.69 70 ASP A O 1
ATOM 534 N N . GLY A 1 71 ? 37.844 -8.477 -14.312 1 96.12 71 GLY A N 1
ATOM 535 C CA . GLY A 1 71 ? 38.094 -9.883 -14.562 1 96.12 71 GLY A CA 1
ATOM 536 C C . GLY A 1 71 ? 37.375 -10.406 -15.805 1 96.12 71 GLY A C 1
ATOM 537 O O . GLY A 1 71 ? 36.594 -9.695 -16.406 1 96.12 71 GLY A O 1
ATOM 538 N N . PRO A 1 72 ? 37.75 -11.547 -16.188 1 96 72 PRO A N 1
ATOM 539 C CA . PRO A 1 72 ? 37.062 -12.141 -17.344 1 96 72 PRO A CA 1
ATOM 540 C C . PRO A 1 72 ? 35.594 -12.5 -17.031 1 96 72 PRO A C 1
ATOM 542 O O . PRO A 1 72 ? 35.25 -12.812 -15.891 1 96 72 PRO A O 1
ATOM 545 N N . PRO A 1 73 ? 34.75 -12.445 -18 1 96.62 73 PRO A N 1
ATOM 546 C CA . PRO A 1 73 ? 33.375 -12.891 -17.766 1 96.62 73 PRO A CA 1
ATOM 547 C C . PRO A 1 73 ? 33.312 -14.359 -17.375 1 96.62 73 PRO A C 1
ATOM 549 O O . PRO A 1 73 ? 34.031 -15.195 -17.922 1 96.62 73 PRO A O 1
ATOM 552 N N . PRO A 1 74 ? 32.438 -14.641 -16.422 1 97 74 PRO A N 1
ATOM 553 C CA . PRO A 1 74 ? 32.281 -16.047 -16.094 1 97 74 PRO A CA 1
ATOM 554 C C . PRO A 1 74 ? 31.734 -16.875 -17.266 1 97 74 PRO A C 1
ATOM 556 O O . PRO A 1 74 ? 30.953 -16.359 -18.078 1 97 74 PRO A O 1
ATOM 559 N N . GLN A 1 75 ? 32.125 -18.125 -17.266 1 95.31 75 GLN A N 1
ATOM 560 C CA . GLN A 1 75 ? 31.625 -19.031 -18.312 1 95.31 75 GLN A CA 1
ATOM 561 C C . GLN A 1 75 ? 30.141 -19.266 -18.141 1 95.31 75 GLN A C 1
ATOM 563 O O . GLN A 1 75 ? 29.656 -19.516 -17.031 1 95.31 75 GLN A O 1
ATOM 568 N N . ARG A 1 76 ? 29.484 -19.219 -19.234 1 96.94 76 ARG A N 1
ATOM 569 C CA . ARG A 1 76 ? 28.062 -19.531 -19.203 1 96.94 76 ARG A CA 1
ATOM 570 C C . ARG A 1 76 ? 27.828 -21.047 -19.109 1 96.94 76 ARG A C 1
ATOM 572 O O . ARG A 1 76 ? 28.531 -21.828 -19.75 1 96.94 76 ARG A O 1
ATOM 579 N N . GLN A 1 77 ? 26.969 -21.391 -18.234 1 98.12 77 GLN A N 1
ATOM 580 C CA . GLN A 1 77 ? 26.641 -22.797 -17.984 1 98.12 77 GLN A CA 1
ATOM 581 C C . GLN A 1 77 ? 25.125 -22.984 -17.812 1 98.12 77 GLN A C 1
ATOM 583 O O . GLN A 1 77 ? 24.391 -22.016 -17.609 1 98.12 77 GLN A O 1
ATOM 588 N N . ALA A 1 78 ? 24.688 -24.234 -17.969 1 98.69 78 ALA A N 1
ATOM 589 C CA . ALA A 1 78 ? 23.281 -24.578 -17.797 1 98.69 78 ALA A CA 1
ATOM 590 C C . ALA A 1 78 ? 23.094 -25.594 -16.656 1 98.69 78 ALA A C 1
ATOM 592 O O . ALA A 1 78 ? 24 -26.391 -16.391 1 98.69 78 ALA A O 1
ATOM 593 N N . ARG A 1 79 ? 22.047 -25.453 -15.969 1 98.12 79 ARG A N 1
ATOM 594 C CA . ARG A 1 79 ? 21.516 -26.516 -15.117 1 98.12 79 ARG A CA 1
ATOM 595 C C . ARG A 1 79 ? 20.547 -27.406 -15.883 1 98.12 79 ARG A C 1
ATOM 597 O O . ARG A 1 79 ? 19.594 -26.922 -16.484 1 98.12 79 ARG A O 1
ATOM 604 N N . ALA A 1 80 ? 20.781 -28.656 -15.914 1 98.38 80 ALA A N 1
ATOM 605 C CA . ALA A 1 80 ? 19.906 -29.625 -16.578 1 98.38 80 ALA A CA 1
ATOM 606 C C . ALA A 1 80 ? 19.375 -30.656 -15.57 1 98.38 80 ALA A C 1
ATOM 608 O O . ALA A 1 80 ? 20.125 -31.141 -14.727 1 98.38 80 ALA A O 1
ATOM 609 N N . VAL A 1 81 ? 18.125 -30.938 -15.625 1 97.38 81 VAL A N 1
ATOM 610 C CA . VAL A 1 81 ? 17.5 -31.938 -14.781 1 97.38 81 VAL A CA 1
ATOM 611 C C . VAL A 1 81 ? 17.125 -33.156 -15.617 1 97.38 81 VAL A C 1
ATOM 613 O O . VAL A 1 81 ? 16.391 -33.062 -16.594 1 97.38 81 VAL A O 1
ATOM 616 N N . VAL A 1 82 ? 17.594 -34.312 -15.219 1 97 82 VAL A N 1
ATOM 617 C CA . VAL A 1 82 ? 17.359 -35.562 -15.945 1 97 82 VAL A CA 1
ATOM 618 C C . VAL A 1 82 ? 16.625 -36.562 -15.055 1 97 82 VAL A C 1
ATOM 620 O O . VAL A 1 82 ? 17.016 -36.781 -13.898 1 97 82 VAL A O 1
ATOM 623 N N . TYR A 1 83 ? 15.586 -37.125 -15.633 1 96.94 83 TYR A N 1
ATOM 624 C CA . TYR A 1 83 ? 14.906 -38.25 -14.992 1 96.94 83 TYR A CA 1
ATOM 625 C C . TYR A 1 83 ? 15.5 -39.594 -15.453 1 96.94 83 TYR A C 1
ATOM 627 O O . TYR A 1 83 ? 15.469 -39.906 -16.641 1 96.94 83 TYR A O 1
ATOM 635 N N . PHE A 1 84 ? 16.016 -40.312 -14.492 1 96.31 84 PHE A N 1
ATOM 636 C CA . PHE A 1 84 ? 16.469 -41.656 -14.758 1 96.31 84 PHE A CA 1
ATOM 637 C C . PHE A 1 84 ? 15.445 -42.688 -14.266 1 96.31 84 PHE A C 1
ATOM 639 O O . PHE A 1 84 ? 15.578 -43.219 -13.164 1 96.31 84 PHE A O 1
ATOM 646 N N . ALA A 1 85 ? 14.57 -42.969 -15.125 1 95.06 85 ALA A N 1
ATOM 647 C CA . ALA A 1 85 ? 13.477 -43.844 -14.758 1 95.06 85 ALA A CA 1
ATOM 648 C C . ALA A 1 85 ? 13.766 -45.281 -15.211 1 95.06 85 ALA A C 1
ATOM 650 O O . ALA A 1 85 ? 13.234 -46.25 -14.648 1 95.06 85 ALA A O 1
ATOM 651 N N . GLY A 1 86 ? 14.555 -45.406 -16.25 1 91.38 86 GLY A N 1
ATOM 652 C CA . GLY A 1 86 ? 14.789 -46.688 -16.906 1 91.38 86 GLY A CA 1
ATOM 653 C C . GLY A 1 86 ? 15.922 -47.469 -16.266 1 91.38 86 GLY A C 1
ATOM 654 O O . GLY A 1 86 ? 16.75 -48.031 -16.969 1 91.38 86 GLY A O 1
ATOM 655 N N . GLN A 1 87 ? 16.031 -47.438 -15.008 1 91.38 87 GLN A N 1
ATOM 656 C CA . GLN A 1 87 ? 17.078 -48.188 -14.312 1 91.38 87 GLN A CA 1
ATOM 657 C C . GLN A 1 87 ? 16.531 -48.844 -13.055 1 91.38 87 GLN A C 1
ATOM 659 O O . GLN A 1 87 ? 15.367 -48.656 -12.695 1 91.38 87 GLN A O 1
ATOM 664 N N . ALA A 1 88 ? 17.391 -49.688 -12.453 1 89.88 88 ALA A N 1
ATOM 665 C CA . ALA A 1 88 ? 16.969 -50.5 -11.312 1 89.88 88 ALA A CA 1
ATOM 666 C C . ALA A 1 88 ? 16.531 -49.625 -10.148 1 89.88 88 ALA A C 1
ATOM 668 O O . ALA A 1 88 ? 15.531 -49.906 -9.477 1 89.88 88 ALA A O 1
ATOM 669 N N . GLN A 1 89 ? 17.234 -48.594 -9.969 1 91.62 89 GLN A N 1
ATOM 670 C CA . GLN A 1 89 ? 16.891 -47.594 -8.945 1 91.62 89 GLN A CA 1
ATOM 671 C C . GLN A 1 89 ? 16.672 -46.219 -9.555 1 91.62 89 GLN A C 1
ATOM 673 O O . GLN A 1 89 ? 17.578 -45.406 -9.57 1 91.62 89 GLN A O 1
ATOM 678 N N . PRO A 1 90 ? 15.414 -45.969 -9.938 1 95.12 90 PRO A N 1
ATOM 679 C CA . PRO A 1 90 ? 15.125 -44.688 -10.57 1 95.12 90 PRO A CA 1
ATOM 680 C C . PRO A 1 90 ? 15.508 -43.5 -9.68 1 95.12 90 PRO A C 1
ATOM 682 O O . PRO A 1 90 ? 15.375 -43.562 -8.461 1 95.12 90 PRO A O 1
ATOM 685 N N . ASN A 1 91 ? 15.953 -42.406 -10.227 1 94.44 91 ASN A N 1
ATOM 686 C CA . ASN A 1 91 ? 16.312 -41.188 -9.508 1 94.44 91 ASN A CA 1
ATOM 687 C C . ASN A 1 91 ? 16.25 -39.969 -10.422 1 94.44 91 ASN A C 1
ATOM 689 O O . ASN A 1 91 ? 15.977 -40.062 -11.609 1 94.44 91 ASN A O 1
ATOM 693 N N . VAL A 1 92 ? 16.344 -38.844 -9.859 1 97.31 92 VAL A N 1
ATOM 694 C CA . VAL A 1 92 ? 16.516 -37.594 -10.586 1 97.31 92 VAL A CA 1
ATOM 695 C C . VAL A 1 92 ? 17.922 -37.062 -10.344 1 97.31 92 VAL A C 1
ATOM 697 O O . VAL A 1 92 ? 18.422 -37.094 -9.211 1 97.31 92 VAL A O 1
ATOM 700 N N . THR A 1 93 ? 18.594 -36.625 -11.375 1 97.12 93 THR A N 1
ATOM 701 C CA . THR A 1 93 ? 19.938 -36.062 -11.242 1 97.12 93 THR A CA 1
ATOM 702 C C . THR A 1 93 ? 20.031 -34.719 -11.961 1 97.12 93 THR A C 1
ATOM 704 O O . THR A 1 93 ? 19.547 -34.562 -13.086 1 97.12 93 THR A O 1
ATOM 707 N N . GLU A 1 94 ? 20.578 -33.781 -11.281 1 97.25 94 GLU A N 1
ATOM 708 C CA . GLU A 1 94 ? 20.859 -32.5 -11.906 1 97.25 94 GLU A CA 1
ATOM 709 C C . GLU A 1 94 ? 22.297 -32.406 -12.398 1 97.25 94 GLU A C 1
ATOM 711 O O . GLU A 1 94 ? 23.203 -32.938 -11.734 1 97.25 94 GLU A O 1
ATOM 716 N N . TYR A 1 95 ? 22.5 -31.781 -13.531 1 97.94 95 TYR A N 1
ATOM 717 C CA . TYR A 1 95 ? 23.828 -31.625 -14.109 1 97.94 95 TYR A CA 1
ATOM 718 C C . TYR A 1 95 ? 24.141 -30.156 -14.383 1 97.94 95 TYR A C 1
ATOM 720 O O . TYR A 1 95 ? 23.234 -29.375 -14.688 1 97.94 95 TYR A O 1
ATOM 728 N N . VAL A 1 96 ? 25.391 -29.797 -14.219 1 98.19 96 VAL A N 1
ATOM 729 C CA . VAL A 1 96 ? 25.938 -28.594 -14.805 1 98.19 96 VAL A CA 1
ATOM 730 C C . VAL A 1 96 ? 26.484 -28.891 -16.203 1 98.19 96 VAL A C 1
ATOM 732 O O . VAL A 1 96 ? 27.281 -29.812 -16.375 1 98.19 96 VAL A O 1
ATOM 735 N N . VAL A 1 97 ? 26.031 -28.188 -17.172 1 98.75 97 VAL A N 1
ATOM 736 C CA . VAL A 1 97 ? 26.438 -28.406 -18.547 1 98.75 97 VAL A CA 1
ATOM 737 C C . VAL A 1 97 ? 27.109 -27.156 -19.094 1 98.75 97 VAL A C 1
ATOM 739 O O . VAL A 1 97 ? 26.547 -26.062 -19 1 98.75 97 VAL A O 1
ATOM 742 N N . GLY A 1 98 ? 28.344 -27.297 -19.719 1 97.75 98 GLY A N 1
ATOM 743 C CA . GLY A 1 98 ? 29.016 -26.156 -20.328 1 97.75 98 GLY A CA 1
ATOM 744 C C . GLY A 1 98 ? 30.312 -26.531 -21 1 97.75 98 GLY A C 1
ATOM 745 O O . GLY A 1 98 ? 30.609 -27.719 -21.172 1 97.75 98 GLY A O 1
ATOM 746 N N . PRO A 1 99 ? 31.047 -25.547 -21.469 1 97.5 99 PRO A N 1
ATOM 747 C CA . PRO A 1 99 ? 30.672 -24.141 -21.562 1 97.5 99 PRO A CA 1
ATOM 748 C C . PRO A 1 99 ? 29.703 -23.844 -22.703 1 97.5 99 PRO A C 1
ATOM 750 O O . PRO A 1 99 ? 29.625 -24.625 -23.656 1 97.5 99 PRO A O 1
ATOM 753 N N . LEU A 1 100 ? 28.906 -22.859 -22.578 1 97.62 100 LEU A N 1
ATOM 754 C CA . LEU A 1 100 ? 27.984 -22.453 -23.641 1 97.62 100 LEU A CA 1
ATOM 755 C C . LEU A 1 100 ? 28.594 -21.344 -24.5 1 97.62 100 LEU A C 1
ATOM 757 O O . LEU A 1 100 ? 29.391 -20.547 -24 1 97.62 100 LEU A O 1
ATOM 761 N N . PRO A 1 101 ? 28.328 -21.344 -25.703 1 96.94 101 PRO A N 1
ATOM 762 C CA . PRO A 1 101 ? 27.219 -22.016 -26.375 1 96.94 101 PRO A CA 1
ATOM 763 C C . PRO A 1 101 ? 27.609 -23.375 -26.938 1 96.94 101 PRO A C 1
ATOM 765 O O . PRO A 1 101 ? 26.797 -24.047 -27.594 1 96.94 101 PRO A O 1
ATOM 768 N N . ARG A 1 102 ? 28.828 -23.906 -26.797 1 97.75 102 ARG A N 1
ATOM 769 C CA . ARG A 1 102 ? 29.25 -25.219 -27.297 1 97.75 102 ARG A CA 1
ATOM 770 C C . ARG A 1 102 ? 29.672 -26.125 -26.141 1 97.75 102 ARG A C 1
ATOM 772 O O . ARG A 1 102 ? 30.859 -26.328 -25.891 1 97.75 102 ARG A O 1
ATOM 779 N N . PRO A 1 103 ? 28.656 -26.766 -25.562 1 98.38 103 PRO A N 1
ATOM 780 C CA . PRO A 1 103 ? 28.953 -27.578 -24.391 1 98.38 103 PRO A CA 1
ATOM 781 C C . PRO A 1 103 ? 29.906 -28.734 -24.703 1 98.38 103 PRO A C 1
ATOM 783 O O . PRO A 1 103 ? 29.812 -29.344 -25.766 1 98.38 103 PRO A O 1
ATOM 786 N N . SER A 1 104 ? 30.844 -29.062 -23.797 1 98 104 SER A N 1
ATOM 787 C CA . SER A 1 104 ? 31.797 -30.156 -23.953 1 98 104 SER A CA 1
ATOM 788 C C . SER A 1 104 ? 31.828 -31.031 -22.719 1 98 104 SER A C 1
ATOM 790 O O . SER A 1 104 ? 32.5 -32.062 -22.688 1 98 104 SER A O 1
ATOM 792 N N . TYR A 1 105 ? 31.109 -30.625 -21.703 1 97.94 105 TYR A N 1
ATOM 793 C CA . TYR A 1 105 ? 31.094 -31.453 -20.5 1 97.94 105 TYR A CA 1
ATOM 794 C C . TYR A 1 105 ? 29.734 -31.391 -19.812 1 97.94 105 TYR A C 1
ATOM 796 O O . TYR A 1 105 ? 28.938 -30.484 -20.078 1 97.94 105 TYR A O 1
ATOM 804 N N . TYR A 1 106 ? 29.422 -32.281 -19 1 98.06 106 TYR A N 1
ATOM 805 C CA . TYR A 1 106 ? 28.359 -32.312 -18.016 1 98.06 106 TYR A CA 1
ATOM 806 C C . TYR A 1 106 ? 28.828 -32.938 -16.719 1 98.06 106 TYR A C 1
ATOM 808 O O . TYR A 1 106 ? 29.609 -33.906 -16.719 1 98.06 106 TYR A O 1
ATOM 816 N N . ARG A 1 107 ? 28.516 -32.312 -15.586 1 97 107 ARG A N 1
ATOM 817 C CA . ARG A 1 107 ? 28.906 -32.781 -14.266 1 97 107 ARG A CA 1
ATOM 818 C C . ARG A 1 107 ? 27.719 -32.75 -13.305 1 97 107 ARG A C 1
ATOM 820 O O . ARG A 1 107 ? 26.906 -31.844 -13.336 1 97 107 ARG A O 1
ATOM 827 N N . PRO A 1 108 ? 27.641 -33.812 -12.477 1 95.56 108 PRO A N 1
ATOM 828 C CA . PRO A 1 108 ? 26.531 -33.812 -11.516 1 95.56 108 PRO A CA 1
ATOM 829 C C . PRO A 1 108 ? 26.562 -32.594 -10.57 1 95.56 108 PRO A C 1
ATOM 831 O O . PRO A 1 108 ? 27.641 -32.188 -10.125 1 95.56 108 PRO A O 1
ATOM 834 N N . ARG A 1 109 ? 25.469 -32 -10.406 1 93.62 109 ARG A N 1
ATOM 835 C CA . ARG A 1 109 ? 25.25 -30.953 -9.422 1 93.62 109 ARG A CA 1
ATOM 836 C C . ARG A 1 109 ? 24.609 -31.5 -8.156 1 93.62 109 ARG A C 1
ATOM 838 O O . ARG A 1 109 ? 23.578 -32.188 -8.219 1 93.62 109 ARG A O 1
ATOM 845 N N . HIS A 1 110 ? 25.219 -31.234 -6.984 1 88.19 110 HIS A N 1
ATOM 846 C CA . HIS A 1 110 ? 24.734 -31.844 -5.746 1 88.19 110 HIS A CA 1
ATOM 847 C C . HIS A 1 110 ? 24.156 -30.781 -4.812 1 88.19 110 HIS A C 1
ATOM 849 O O . HIS A 1 110 ? 24.594 -29.641 -4.816 1 88.19 110 HIS A O 1
ATOM 855 N N . PHE A 1 111 ? 23.141 -31.234 -4.16 1 85.62 111 PHE A N 1
ATOM 856 C CA . PHE A 1 111 ? 22.641 -30.438 -3.043 1 85.62 111 PHE A CA 1
ATOM 857 C C . PHE A 1 111 ? 23.516 -30.609 -1.814 1 85.62 111 PHE A C 1
ATOM 859 O O . PHE A 1 111 ? 24.406 -31.469 -1.794 1 85.62 111 PHE A O 1
ATOM 866 N N . LYS A 1 112 ? 23.297 -29.75 -0.927 1 78.44 112 LYS A N 1
ATOM 867 C CA . LYS A 1 112 ? 24.078 -29.844 0.306 1 78.44 112 LYS A CA 1
ATOM 868 C C . LYS A 1 112 ? 23.953 -31.234 0.923 1 78.44 112 LYS A C 1
ATOM 870 O O . LYS A 1 112 ? 22.859 -31.781 1.029 1 78.44 112 LYS A O 1
ATOM 875 N N . GLY A 1 113 ? 25.016 -31.953 1.234 1 75.94 113 GLY A N 1
ATOM 876 C CA . GLY A 1 113 ? 25.047 -33.281 1.806 1 75.94 113 GLY A CA 1
ATOM 877 C C . GLY A 1 113 ? 25.078 -34.375 0.756 1 75.94 113 GLY A C 1
ATOM 878 O O . GLY A 1 113 ? 25.141 -35.562 1.091 1 75.94 113 GLY A O 1
ATOM 879 N N . ARG A 1 114 ? 25.062 -34.062 -0.478 1 78.31 114 ARG A N 1
ATOM 880 C CA . ARG A 1 114 ? 25.156 -34.938 -1.624 1 78.31 114 ARG A CA 1
ATOM 881 C C . ARG A 1 114 ? 24.047 -36 -1.6 1 78.31 114 ARG A C 1
ATOM 883 O O . ARG A 1 114 ? 24.281 -37.188 -1.865 1 78.31 114 ARG A O 1
ATOM 890 N N . ARG A 1 115 ? 22.984 -35.562 -1.197 1 81.81 115 ARG A N 1
ATOM 891 C CA . ARG A 1 115 ? 21.828 -36.438 -1.175 1 81.81 115 ARG A CA 1
ATOM 892 C C . ARG A 1 115 ? 21.234 -36.594 -2.57 1 81.81 115 ARG A C 1
ATOM 894 O O . ARG A 1 115 ? 21.125 -35.625 -3.318 1 81.81 115 ARG A O 1
ATOM 901 N N . PRO A 1 116 ? 20.953 -37.844 -2.865 1 87.94 116 PRO A N 1
ATOM 902 C CA . PRO A 1 116 ? 20.281 -38.031 -4.152 1 87.94 116 PRO A CA 1
ATOM 903 C C . PRO A 1 116 ? 18.844 -37.5 -4.137 1 87.94 116 PRO A C 1
ATOM 905 O O . PRO A 1 116 ? 18.203 -37.469 -3.078 1 87.94 116 PRO A O 1
ATOM 908 N N . VAL A 1 117 ? 18.344 -37.125 -5.305 1 95.31 117 VAL A N 1
ATOM 909 C CA . VAL A 1 117 ? 16.953 -36.719 -5.434 1 95.31 117 VAL A CA 1
ATOM 910 C C . VAL A 1 117 ? 16.078 -37.938 -5.656 1 95.31 117 VAL A C 1
ATOM 912 O O . VAL A 1 117 ? 16.203 -38.625 -6.676 1 95.31 117 VAL A O 1
ATOM 915 N N . PRO A 1 118 ? 15.211 -38.219 -4.68 1 94.56 118 PRO A N 1
ATOM 916 C CA . PRO A 1 118 ? 14.328 -39.375 -4.891 1 94.56 118 PRO A CA 1
ATOM 917 C C . PRO A 1 118 ? 13.422 -39.188 -6.109 1 94.56 118 PRO A C 1
ATOM 919 O O . PRO A 1 118 ? 12.93 -38.094 -6.367 1 94.56 118 PRO A O 1
ATOM 922 N N . PHE A 1 119 ? 13.18 -40.281 -6.785 1 96.75 119 PHE A N 1
ATOM 923 C CA . PHE A 1 119 ? 12.414 -40.219 -8.023 1 96.75 119 PHE A CA 1
ATOM 924 C C . PHE A 1 119 ? 10.977 -39.781 -7.742 1 96.75 119 PHE A C 1
ATOM 926 O O . PHE A 1 119 ? 10.359 -39.094 -8.547 1 96.75 119 PHE A O 1
ATOM 933 N N . ALA A 1 120 ? 10.406 -40.188 -6.621 1 96.31 120 ALA A N 1
ATOM 934 C CA . ALA A 1 120 ? 9.016 -39.875 -6.277 1 96.31 120 ALA A CA 1
ATOM 935 C C . ALA A 1 120 ? 8.828 -38.375 -6.039 1 96.31 120 ALA A C 1
ATOM 937 O O . ALA A 1 120 ? 7.703 -37.875 -6.066 1 96.31 120 ALA A O 1
ATOM 938 N N . ALA A 1 121 ? 9.922 -37.656 -5.832 1 96.94 121 ALA A N 1
ATOM 939 C CA . ALA A 1 121 ? 9.852 -36.219 -5.523 1 96.94 121 ALA A CA 1
ATOM 940 C C . ALA A 1 121 ? 9.789 -35.406 -6.797 1 96.94 121 ALA A C 1
ATOM 942 O O . ALA A 1 121 ? 9.586 -34.188 -6.738 1 96.94 121 ALA A O 1
ATOM 943 N N . ARG A 1 122 ? 9.906 -36.031 -7.906 1 97.12 122 ARG A N 1
ATOM 944 C CA . ARG A 1 122 ? 10.016 -35.344 -9.18 1 97.12 122 ARG A CA 1
ATOM 945 C C . ARG A 1 122 ? 8.734 -34.594 -9.5 1 97.12 122 ARG A C 1
ATOM 947 O O . ARG A 1 122 ? 7.637 -35.062 -9.195 1 97.12 122 ARG A O 1
ATOM 954 N N . PRO A 1 123 ? 8.828 -33.406 -10.172 1 96.62 123 PRO A N 1
ATOM 955 C CA . PRO A 1 123 ? 7.629 -32.781 -10.758 1 96.62 123 PRO A CA 1
ATOM 956 C C . PRO A 1 123 ? 6.934 -33.719 -11.758 1 96.62 123 PRO A C 1
ATOM 958 O O . PRO A 1 123 ? 7.547 -34.656 -12.273 1 96.62 123 PRO A O 1
ATOM 961 N N . VAL A 1 124 ? 5.695 -33.469 -12 1 95.75 124 VAL A N 1
ATOM 962 C CA . VAL A 1 124 ? 4.887 -34.312 -12.875 1 95.75 124 VAL A CA 1
ATOM 963 C C . VAL A 1 124 ? 5.113 -33.906 -14.328 1 95.75 124 VAL A C 1
ATOM 965 O O . VAL A 1 124 ? 5.098 -32.719 -14.664 1 95.75 124 VAL A O 1
ATOM 968 N N . THR A 1 125 ? 5.359 -34.844 -15.227 1 94.25 125 THR A N 1
ATOM 969 C CA . THR A 1 125 ? 5.57 -34.562 -16.641 1 94.25 125 THR A CA 1
ATOM 970 C C . THR A 1 125 ? 4.242 -34.562 -17.391 1 94.25 125 THR A C 1
ATOM 972 O O . THR A 1 125 ? 3.236 -35.062 -16.906 1 94.25 125 THR A O 1
ATOM 975 N N . GLY A 1 126 ? 4.316 -33.969 -18.578 1 93.5 126 GLY A N 1
ATOM 976 C CA . GLY A 1 126 ? 3.15 -34 -19.438 1 93.5 126 GLY A CA 1
ATOM 977 C C . GLY A 1 126 ? 2.713 -35.438 -19.766 1 93.5 126 GLY A C 1
ATOM 978 O O . GLY A 1 126 ? 1.517 -35.719 -19.844 1 93.5 126 GLY A O 1
ATOM 979 N N . LEU A 1 127 ? 3.639 -36.312 -19.938 1 94.38 127 LEU A N 1
ATOM 980 C CA . LEU A 1 127 ? 3.33 -37.719 -20.203 1 94.38 127 LEU A CA 1
ATOM 981 C C . LEU A 1 127 ? 2.576 -38.344 -19.031 1 94.38 127 LEU A C 1
ATOM 983 O O . LEU A 1 127 ? 1.589 -39.062 -19.234 1 94.38 127 LEU A O 1
ATOM 987 N N . GLU A 1 128 ? 3.129 -38.156 -17.859 1 95.56 128 GLU A N 1
ATOM 988 C CA . GLU A 1 128 ? 2.451 -38.688 -16.688 1 95.56 128 GLU A CA 1
ATOM 989 C C . GLU A 1 128 ? 1.017 -38.156 -16.594 1 95.56 128 GLU A C 1
ATOM 991 O O . GLU A 1 128 ? 0.101 -38.938 -16.25 1 95.56 128 GLU A O 1
ATOM 996 N N . TYR A 1 129 ? 0.776 -36.938 -16.891 1 95.5 129 TYR A N 1
ATOM 997 C CA . TYR A 1 129 ? -0.564 -36.344 -16.875 1 95.5 129 TYR A CA 1
ATOM 998 C C . TYR A 1 129 ? -1.445 -37 -17.953 1 95.5 129 TYR A C 1
ATOM 1000 O O . TYR A 1 129 ? -2.637 -37.219 -17.719 1 95.5 129 TYR A O 1
ATOM 1008 N N . GLU A 1 130 ? -0.89 -37.188 -19.125 1 94.44 130 GLU A N 1
ATOM 1009 C CA . GLU A 1 130 ? -1.64 -37.875 -20.172 1 94.44 130 GLU A CA 1
ATOM 1010 C C . GLU A 1 130 ? -2.082 -39.25 -19.734 1 94.44 130 GLU A C 1
ATOM 1012 O O . GLU A 1 130 ? -3.221 -39.656 -19.969 1 94.44 130 GLU A O 1
ATOM 1017 N N . LEU A 1 131 ? -1.151 -39.938 -19.156 1 95.94 131 LEU A N 1
ATOM 1018 C CA . LEU A 1 131 ? -1.441 -41.281 -18.688 1 95.94 131 LEU A CA 1
ATOM 1019 C C . LEU A 1 131 ? -2.445 -41.25 -17.547 1 95.94 131 LEU A C 1
ATOM 1021 O O . LEU A 1 131 ? -3.287 -42.156 -17.422 1 95.94 131 LEU A O 1
ATOM 1025 N N . LEU A 1 132 ? -2.33 -40.25 -16.672 1 96.75 132 LEU A N 1
ATOM 1026 C CA . LEU A 1 132 ? -3.316 -40.062 -15.617 1 96.75 132 LEU A CA 1
ATOM 1027 C C . LEU A 1 132 ? -4.711 -39.875 -16.203 1 96.75 132 LEU A C 1
ATOM 1029 O O . LEU A 1 132 ? -5.676 -40.469 -15.719 1 96.75 132 LEU A O 1
ATOM 1033 N N . HIS A 1 133 ? -4.809 -39.062 -17.172 1 95.56 133 HIS A N 1
ATOM 1034 C CA . HIS A 1 133 ? -6.082 -38.844 -17.844 1 95.56 133 HIS A CA 1
ATOM 1035 C C . HIS A 1 133 ? -6.66 -40.125 -18.391 1 95.56 133 HIS A C 1
ATOM 1037 O O . HIS A 1 133 ? -7.844 -40.406 -18.203 1 95.56 133 HIS A O 1
ATOM 1043 N N . GLN A 1 134 ? -5.832 -40.906 -19.047 1 95.94 134 GLN A N 1
ATOM 1044 C CA . GLN A 1 134 ? -6.266 -42.188 -19.609 1 95.94 134 GLN A CA 1
ATOM 1045 C C . GLN A 1 134 ? -6.75 -43.156 -18.516 1 95.94 134 GLN A C 1
ATOM 1047 O O . GLN A 1 134 ? -7.777 -43.812 -18.672 1 95.94 134 GLN A O 1
ATOM 1052 N N . LYS A 1 135 ? -5.988 -43.219 -17.484 1 97.44 135 LYS A N 1
ATOM 1053 C CA . LYS A 1 135 ? -6.359 -44.094 -16.375 1 97.44 135 LYS A CA 1
ATOM 1054 C C . LYS A 1 135 ? -7.684 -43.656 -15.75 1 97.44 135 LYS A C 1
ATOM 1056 O O . LYS A 1 135 ? -8.5 -44.5 -15.375 1 97.44 135 LYS A O 1
ATOM 1061 N N . LEU A 1 136 ? -7.887 -42.375 -15.609 1 97.25 136 LEU A N 1
ATOM 1062 C CA . LEU A 1 136 ? -9.125 -41.844 -15.047 1 97.25 136 LEU A CA 1
ATOM 1063 C C . LEU A 1 136 ? -10.305 -42.156 -15.961 1 97.25 136 LEU A C 1
ATOM 1065 O O . LEU A 1 136 ? -11.406 -42.438 -15.484 1 97.25 136 LEU A O 1
ATOM 1069 N N . GLU A 1 137 ? -10.094 -42.031 -17.281 1 96.62 137 GLU A N 1
ATOM 1070 C CA . GLU A 1 137 ? -11.141 -42.406 -18.219 1 96.62 137 GLU A CA 1
ATOM 1071 C C . GLU A 1 137 ? -11.586 -43.844 -18.016 1 96.62 137 GLU A C 1
ATOM 1073 O O . GLU A 1 137 ? -12.781 -44.156 -18 1 96.62 137 GLU A O 1
ATOM 1078 N N . GLU A 1 138 ? -10.609 -44.688 -17.844 1 96.5 138 GLU A N 1
ATOM 1079 C CA . GLU A 1 138 ? -10.883 -46.094 -17.609 1 96.5 138 GLU A CA 1
ATOM 1080 C C . GLU A 1 138 ? -11.578 -46.312 -16.266 1 96.5 138 GLU A C 1
ATOM 1082 O O . GLU A 1 138 ? -12.586 -47.031 -16.188 1 96.5 138 GLU A O 1
ATOM 1087 N N . ALA A 1 139 ? -11.078 -45.688 -15.32 1 96.5 139 ALA A N 1
ATOM 1088 C CA . ALA A 1 139 ? -11.516 -45.906 -13.945 1 96.5 139 ALA A CA 1
ATOM 1089 C C . ALA A 1 139 ? -12.93 -45.375 -13.727 1 96.5 139 ALA A C 1
ATOM 1091 O O . ALA A 1 139 ? -13.68 -45.906 -12.906 1 96.5 139 ALA A O 1
ATOM 1092 N N . THR A 1 140 ? -13.367 -44.375 -14.477 1 96.88 140 THR A N 1
ATOM 1093 C CA . THR A 1 140 ? -14.656 -43.75 -14.227 1 96.88 140 THR A CA 1
ATOM 1094 C C . THR A 1 140 ? -15.742 -44.375 -15.102 1 96.88 140 THR A C 1
ATOM 1096 O O . THR A 1 140 ? -16.906 -43.969 -15.031 1 96.88 140 THR A O 1
ATOM 1099 N N . ALA A 1 141 ? -15.445 -45.312 -15.914 1 96.88 141 ALA A N 1
ATOM 1100 C CA . ALA A 1 141 ? -16.406 -45.969 -16.797 1 96.88 141 ALA A CA 1
ATOM 1101 C C . ALA A 1 141 ? -17.625 -46.469 -16.031 1 96.88 141 ALA A C 1
ATOM 1103 O O . ALA A 1 141 ? -18.766 -46.25 -16.422 1 96.88 141 ALA A O 1
ATOM 1104 N N . PRO A 1 142 ? -17.438 -47.156 -14.844 1 97.06 142 PRO A N 1
ATOM 1105 C CA . PRO A 1 142 ? -18.609 -47.656 -14.094 1 97.06 142 PRO A CA 1
ATOM 1106 C C . PRO A 1 142 ? -19.484 -46.531 -13.57 1 97.06 142 PRO A C 1
ATOM 1108 O O . PRO A 1 142 ? -20.641 -46.75 -13.211 1 97.06 142 PRO A O 1
ATOM 1111 N N . LEU A 1 143 ? -18.938 -45.312 -13.531 1 97.25 143 LEU A N 1
ATOM 1112 C CA . LEU A 1 143 ? -19.656 -44.188 -12.953 1 97.25 143 LEU A CA 1
ATOM 1113 C C . LEU A 1 143 ? -20.406 -43.406 -14.031 1 97.25 143 LEU A C 1
ATOM 1115 O O . LEU A 1 143 ? -21.047 -42.406 -13.75 1 97.25 143 LEU A O 1
ATOM 1119 N N . SER A 1 144 ? -20.391 -43.844 -15.227 1 95.62 144 SER A N 1
ATOM 1120 C CA . SER A 1 144 ? -20.953 -43.094 -16.359 1 95.62 144 SER A CA 1
ATOM 1121 C C . SER A 1 144 ? -22.406 -42.719 -16.109 1 95.62 144 SER A C 1
ATOM 1123 O O . SER A 1 144 ? -22.781 -41.562 -16.328 1 95.62 144 SER A O 1
ATOM 1125 N N . ARG A 1 145 ? -23.25 -43.656 -15.68 1 95.25 145 ARG A N 1
ATOM 1126 C CA . ARG A 1 145 ? -24.656 -43.375 -15.43 1 95.25 145 ARG A CA 1
ATOM 1127 C C . ARG A 1 145 ? -24.828 -42.375 -14.312 1 95.25 145 ARG A C 1
ATOM 1129 O O . ARG A 1 145 ? -25.594 -41.406 -14.445 1 95.25 145 ARG A O 1
ATOM 1136 N N . LEU A 1 146 ? -24.141 -42.594 -13.219 1 96.75 146 LEU A N 1
ATOM 1137 C CA . LEU A 1 146 ? -24.203 -41.688 -12.086 1 96.75 146 LEU A CA 1
ATOM 1138 C C . LEU A 1 146 ? -23.828 -40.281 -12.5 1 96.75 146 LEU A C 1
ATOM 1140 O O . LEU A 1 146 ? -24.547 -39.312 -12.18 1 96.75 146 LEU A O 1
ATOM 1144 N N . LEU A 1 147 ? -22.688 -40.125 -13.195 1 97.38 147 LEU A N 1
ATOM 1145 C CA . LEU A 1 147 ? -22.172 -38.812 -13.594 1 97.38 147 LEU A CA 1
ATOM 1146 C C . LEU A 1 147 ? -23.141 -38.125 -14.555 1 97.38 147 LEU A C 1
ATOM 1148 O O . LEU A 1 147 ? -23.406 -36.938 -14.414 1 97.38 147 LEU A O 1
ATOM 1152 N N . ARG A 1 148 ? -23.625 -38.812 -15.516 1 95.56 148 ARG A N 1
ATOM 1153 C CA . ARG A 1 148 ? -24.578 -38.219 -16.469 1 95.56 148 ARG A CA 1
ATOM 1154 C C . ARG A 1 148 ? -25.844 -37.75 -15.75 1 95.56 148 ARG A C 1
ATOM 1156 O O . ARG A 1 148 ? -26.328 -36.656 -16.016 1 95.56 148 ARG A O 1
ATOM 1163 N N . ASP A 1 149 ? -26.344 -38.562 -14.852 1 95.88 149 ASP A N 1
ATOM 1164 C CA . ASP A 1 149 ? -27.594 -38.281 -14.156 1 95.88 149 ASP A CA 1
ATOM 1165 C C . ASP A 1 149 ? -27.438 -37.062 -13.227 1 95.88 149 ASP A C 1
ATOM 1167 O O . ASP A 1 149 ? -28.328 -36.219 -13.133 1 95.88 149 ASP A O 1
ATOM 1171 N N . THR A 1 150 ? -26.328 -37 -12.555 1 96.75 150 THR A N 1
ATOM 1172 C CA . THR A 1 150 ? -26.203 -36.031 -11.461 1 96.75 150 THR A CA 1
ATOM 1173 C C . THR A 1 150 ? -25.578 -34.75 -11.961 1 96.75 150 THR A C 1
ATOM 1175 O O . THR A 1 150 ? -25.781 -33.688 -11.359 1 96.75 150 THR A O 1
ATOM 1178 N N . THR A 1 151 ? -24.797 -34.781 -13.031 1 96.75 151 THR A N 1
ATOM 1179 C CA . THR A 1 151 ? -24.031 -33.594 -13.406 1 96.75 151 THR A CA 1
ATOM 1180 C C . THR A 1 151 ? -24.391 -33.156 -14.828 1 96.75 151 THR A C 1
ATOM 1182 O O . THR A 1 151 ? -24.125 -32.031 -15.219 1 96.75 151 THR A O 1
ATOM 1185 N N . GLY A 1 152 ? -24.984 -33.969 -15.609 1 95.06 152 GLY A N 1
ATOM 1186 C CA . GLY A 1 152 ? -25.203 -33.75 -17.031 1 95.06 152 GLY A CA 1
ATOM 1187 C C . GLY A 1 152 ? -23.953 -33.906 -17.859 1 95.06 152 GLY A C 1
ATOM 1188 O O . GLY A 1 152 ? -23.969 -33.688 -19.078 1 95.06 152 GLY A O 1
ATOM 1189 N N . TYR A 1 153 ? -22.828 -34.281 -17.328 1 96.56 153 TYR A N 1
ATOM 1190 C CA . TYR A 1 153 ? -21.531 -34.469 -17.969 1 96.56 153 TYR A CA 1
ATOM 1191 C C . TYR A 1 153 ? -20.953 -35.844 -17.672 1 96.56 153 TYR A C 1
ATOM 1193 O O . TYR A 1 153 ? -21.484 -36.594 -16.828 1 96.56 153 TYR A O 1
ATOM 1201 N N . TRP A 1 154 ? -20 -36.25 -18.359 1 93.44 154 TRP A N 1
ATOM 1202 C CA . TRP A 1 154 ? -19.328 -37.5 -18.078 1 93.44 154 TRP A CA 1
ATOM 1203 C C . TRP A 1 154 ? -17.875 -37.469 -18.484 1 93.44 154 TRP A C 1
ATOM 1205 O O . TRP A 1 154 ? -17.438 -36.5 -19.141 1 93.44 154 TRP A O 1
ATOM 1215 N N . TYR A 1 155 ? -17.047 -38.406 -18.031 1 94.88 155 TYR A N 1
ATOM 1216 C CA . TYR A 1 155 ? -15.602 -38.406 -18.234 1 94.88 155 TYR A CA 1
ATOM 1217 C C . TYR A 1 155 ? -15.203 -39.438 -19.281 1 94.88 155 TYR A C 1
ATOM 1219 O O . TYR A 1 155 ? -14.414 -39.125 -20.188 1 94.88 155 TYR A O 1
ATOM 1227 N N . HIS A 1 156 ? -15.773 -40.594 -19.203 1 90.69 156 HIS A N 1
ATOM 1228 C CA . HIS A 1 156 ? -15.438 -41.719 -20.078 1 90.69 156 HIS A CA 1
ATOM 1229 C C . HIS A 1 156 ? -16 -41.5 -21.469 1 90.69 156 HIS A C 1
ATOM 1231 O O . HIS A 1 156 ? -17.219 -41.344 -21.641 1 90.69 156 HIS A O 1
ATOM 1237 N N . ASN A 1 157 ? -15.148 -41.562 -22.469 1 88.31 157 ASN A N 1
ATOM 1238 C CA . ASN A 1 157 ? -15.508 -41.469 -23.875 1 88.31 157 ASN A CA 1
ATOM 1239 C C . ASN A 1 157 ? -16.359 -40.25 -24.156 1 88.31 157 ASN A C 1
ATOM 1241 O O . ASN A 1 157 ? -17.422 -40.344 -24.797 1 88.31 157 ASN A O 1
ATOM 1245 N N . CYS A 1 158 ? -15.867 -39.188 -23.594 1 89.12 158 CYS A N 1
ATOM 1246 C CA . CYS A 1 158 ? -16.672 -37.969 -23.75 1 89.12 158 CYS A CA 1
ATOM 1247 C C . CYS A 1 158 ? -16.312 -37.219 -25.031 1 89.12 158 CYS A C 1
ATOM 1249 O O . CYS A 1 158 ? -15.148 -37.219 -25.438 1 89.12 158 CYS A O 1
ATOM 1251 N N . SER A 1 159 ? -17.266 -36.688 -25.734 1 86.44 159 SER A N 1
ATOM 1252 C CA . SER A 1 159 ? -17.062 -35.844 -26.906 1 86.44 159 SER A CA 1
ATOM 1253 C C . SER A 1 159 ? -17.609 -34.438 -26.672 1 86.44 159 SER A C 1
ATOM 1255 O O . SER A 1 159 ? -17.016 -33.438 -27.109 1 86.44 159 SER A O 1
ATOM 1257 N N . THR A 1 160 ? -18.672 -34.406 -26.047 1 87.69 160 THR A N 1
ATOM 1258 C CA . THR A 1 160 ? -19.297 -33.156 -25.641 1 87.69 160 THR A CA 1
ATOM 1259 C C . THR A 1 160 ? -19.688 -33.219 -24.172 1 87.69 160 THR A C 1
ATOM 1261 O O . THR A 1 160 ? -19.859 -34.281 -23.609 1 87.69 160 THR A O 1
ATOM 1264 N N . ARG A 1 161 ? -19.672 -32.062 -23.469 1 93.62 161 ARG A N 1
ATOM 1265 C CA . ARG A 1 161 ? -20.047 -32 -22.047 1 93.62 161 ARG A CA 1
ATOM 1266 C C . ARG A 1 161 ? -19.109 -32.844 -21.203 1 93.62 161 ARG A C 1
ATOM 1268 O O . ARG A 1 161 ? -19.562 -33.688 -20.438 1 93.62 161 ARG A O 1
ATOM 1275 N N . CYS A 1 162 ? -17.938 -32.688 -21.391 1 96.44 162 CYS A N 1
ATOM 1276 C CA . CYS A 1 162 ? -16.891 -33.469 -20.75 1 96.44 162 CYS A CA 1
ATOM 1277 C C . CYS A 1 162 ? -16.594 -32.969 -19.344 1 96.44 162 CYS A C 1
ATOM 1279 O O . CYS A 1 162 ? -16.781 -31.781 -19.062 1 96.44 162 CYS A O 1
ATOM 1281 N N . LEU A 1 163 ? -16.281 -33.875 -18.5 1 97.69 163 LEU A N 1
ATOM 1282 C CA . LEU A 1 163 ? -15.656 -33.531 -17.219 1 97.69 163 LEU A CA 1
ATOM 1283 C C . LEU A 1 163 ? -14.148 -33.375 -17.375 1 97.69 163 LEU A C 1
ATOM 1285 O O . LEU A 1 163 ? -13.562 -33.906 -18.328 1 97.69 163 LEU A O 1
ATOM 1289 N N . VAL A 1 164 ? -13.57 -32.562 -16.547 1 96.56 164 VAL A N 1
ATOM 1290 C CA . VAL A 1 164 ? -12.125 -32.406 -16.422 1 96.56 164 VAL A CA 1
ATOM 1291 C C . VAL A 1 164 ? -11.695 -32.594 -14.977 1 96.56 164 VAL A C 1
ATOM 1293 O O . VAL A 1 164 ? -12.531 -32.562 -14.062 1 96.56 164 VAL A O 1
ATOM 1296 N N . TYR A 1 165 ? -10.438 -32.906 -14.758 1 96.44 165 TYR A N 1
ATOM 1297 C CA . TYR A 1 165 ? -10.008 -33.094 -13.375 1 96.44 165 TYR A CA 1
ATOM 1298 C C . TYR A 1 165 ? -8.992 -32.031 -12.977 1 96.44 165 TYR A C 1
ATOM 1300 O O . TYR A 1 165 ? -8.344 -31.422 -13.836 1 96.44 165 TYR A O 1
ATOM 1308 N N . THR A 1 166 ? -8.898 -31.688 -11.719 1 96.62 166 THR A N 1
ATOM 1309 C CA . THR A 1 166 ? -7.832 -30.953 -11.039 1 96.62 166 THR A CA 1
ATOM 1310 C C . THR A 1 166 ? -7.148 -31.828 -10 1 96.62 166 THR A C 1
ATOM 1312 O O . THR A 1 166 ? -7.816 -32.469 -9.172 1 96.62 166 THR A O 1
ATOM 1315 N N . ASP A 1 167 ? -5.859 -31.953 -10.102 1 96.56 167 ASP A N 1
ATOM 1316 C CA . ASP A 1 167 ? -5.129 -32.719 -9.102 1 96.56 167 ASP A CA 1
ATOM 1317 C C . ASP A 1 167 ? -4.555 -31.812 -8.016 1 96.56 167 ASP A C 1
ATOM 1319 O O . ASP A 1 167 ? -4.438 -30.594 -8.219 1 96.56 167 ASP A O 1
ATOM 1323 N N . VAL A 1 168 ? -4.258 -32.406 -6.855 1 96.19 168 VAL A N 1
ATOM 1324 C CA . VAL A 1 168 ? -3.703 -31.625 -5.746 1 96.19 168 VAL A CA 1
ATOM 1325 C C . VAL A 1 168 ? -2.41 -32.281 -5.262 1 96.19 168 VAL A C 1
ATOM 1327 O O . VAL A 1 168 ? -2.051 -33.375 -5.711 1 96.19 168 VAL A O 1
ATOM 1330 N N . ALA A 1 169 ? -1.699 -31.594 -4.5 1 97.31 169 ALA A N 1
ATOM 1331 C CA . ALA A 1 169 ? -0.437 -32.031 -3.908 1 97.31 169 ALA A CA 1
ATOM 1332 C C . ALA A 1 169 ? -0.317 -31.547 -2.465 1 97.31 169 ALA A C 1
ATOM 1334 O O . ALA A 1 169 ? -1 -30.609 -2.059 1 97.31 169 ALA A O 1
ATOM 1335 N N . PRO A 1 170 ? 0.611 -32.188 -1.75 1 96.88 170 PRO A N 1
ATOM 1336 C CA . PRO A 1 170 ? 1.57 -33.25 -2.088 1 96.88 170 PRO A CA 1
ATOM 1337 C C . PRO A 1 170 ? 0.894 -34.562 -2.486 1 96.88 170 PRO A C 1
ATOM 1339 O O . PRO A 1 170 ? -0.297 -34.75 -2.223 1 96.88 170 PRO A O 1
ATOM 1342 N N . ARG A 1 171 ? 1.726 -35.312 -3.15 1 97.19 171 ARG A N 1
ATOM 1343 C CA . ARG A 1 171 ? 1.211 -36.562 -3.668 1 97.19 171 ARG A CA 1
ATOM 1344 C C . ARG A 1 171 ? 1.513 -37.719 -2.709 1 97.19 171 ARG A C 1
ATOM 1346 O O . ARG A 1 171 ? 2.307 -38.594 -3.027 1 97.19 171 ARG A O 1
ATOM 1353 N N . GLY A 1 172 ? 0.792 -37.75 -1.647 1 95.44 172 GLY A N 1
ATOM 1354 C CA . GLY A 1 172 ? 0.977 -38.75 -0.59 1 95.44 172 GLY A CA 1
ATOM 1355 C C . GLY A 1 172 ? 1.087 -38.125 0.789 1 95.44 172 GLY A C 1
ATOM 1356 O O . GLY A 1 172 ? 0.692 -36.969 0.99 1 95.44 172 GLY A O 1
ATOM 1357 N N . LEU A 1 173 ? 1.479 -38.938 1.808 1 95.62 173 LEU A N 1
ATOM 1358 C CA . LEU A 1 173 ? 1.547 -38.5 3.199 1 95.62 173 LEU A CA 1
ATOM 1359 C C . LEU A 1 173 ? 2.947 -38.688 3.766 1 95.62 173 LEU A C 1
ATOM 1361 O O . LEU A 1 173 ? 3.211 -38.375 4.922 1 95.62 173 LEU A O 1
ATOM 1365 N N . ALA A 1 174 ? 3.836 -39.25 2.906 1 95.31 174 ALA A N 1
ATOM 1366 C CA . ALA A 1 174 ? 5.191 -39.562 3.355 1 95.31 174 ALA A CA 1
ATOM 1367 C C . ALA A 1 174 ? 6.152 -39.625 2.174 1 95.31 174 ALA A C 1
ATOM 1369 O O . ALA A 1 174 ? 5.727 -39.75 1.022 1 95.31 174 ALA A O 1
ATOM 1370 N N . PRO A 1 175 ? 7.473 -39.594 2.486 1 95.56 175 PRO A N 1
ATOM 1371 C CA . PRO A 1 175 ? 8.445 -39.75 1.401 1 95.56 175 PRO A CA 1
ATOM 1372 C C . PRO A 1 175 ? 8.25 -41 0.585 1 95.56 175 PRO A C 1
ATOM 1374 O O . PRO A 1 175 ? 7.945 -42.062 1.146 1 95.56 175 PRO A O 1
ATOM 1377 N N . GLY A 1 176 ? 8.367 -40.875 -0.648 1 95.38 176 GLY A N 1
ATOM 1378 C CA . GLY A 1 176 ? 8.328 -42.031 -1.513 1 95.38 176 GLY A CA 1
ATOM 1379 C C . GLY A 1 176 ? 6.949 -42.344 -2.064 1 95.38 176 GLY A C 1
ATOM 1380 O O . GLY A 1 176 ? 6.809 -43.094 -3.023 1 95.38 176 GLY A O 1
ATOM 1381 N N . GLU A 1 177 ? 5.949 -41.781 -1.473 1 95.94 177 GLU A N 1
ATOM 1382 C CA . GLU A 1 177 ? 4.598 -42 -1.98 1 95.94 177 GLU A CA 1
ATOM 1383 C C . GLU A 1 177 ? 4.332 -41.156 -3.213 1 95.94 177 GLU A C 1
ATOM 1385 O O . GLU A 1 177 ? 5.012 -40.125 -3.434 1 95.94 177 GLU A O 1
ATOM 1390 N N . ARG A 1 178 ? 3.418 -41.594 -4.043 1 97.31 178 ARG A N 1
ATOM 1391 C CA . ARG A 1 178 ? 2.961 -40.844 -5.215 1 97.31 178 ARG A CA 1
ATOM 1392 C C . ARG A 1 178 ? 1.515 -41.188 -5.551 1 97.31 178 ARG A C 1
ATOM 1394 O O . ARG A 1 178 ? 1.25 -41.875 -6.547 1 97.31 178 ARG A O 1
ATOM 1401 N N . ARG A 1 179 ? 0.642 -40.781 -4.77 1 96.88 179 ARG A N 1
ATOM 1402 C CA . ARG A 1 179 ? -0.802 -40.875 -4.945 1 96.88 179 ARG A CA 1
ATOM 1403 C C . ARG A 1 179 ? -1.468 -39.531 -4.879 1 96.88 179 ARG A C 1
ATOM 1405 O O . ARG A 1 179 ? -1.087 -38.688 -4.062 1 96.88 179 ARG A O 1
ATOM 1412 N N . SER A 1 180 ? -2.396 -39.281 -5.723 1 97.62 180 SER A N 1
ATOM 1413 C CA . SER A 1 180 ? -2.975 -37.969 -5.855 1 97.62 180 SER A CA 1
ATOM 1414 C C . SER A 1 180 ? -4.496 -38 -5.754 1 97.62 180 SER A C 1
ATOM 1416 O O . SER A 1 180 ? -5.137 -38.875 -6.359 1 97.62 180 SER A O 1
ATOM 1418 N N . TRP A 1 181 ? -5.039 -37.125 -4.898 1 97.88 181 TRP A N 1
ATOM 1419 C CA . TRP A 1 181 ? -6.465 -36.844 -5.023 1 97.88 181 TRP A CA 1
ATOM 1420 C C . TRP A 1 181 ? -6.742 -36 -6.266 1 97.88 181 TRP A C 1
ATOM 1422 O O . TRP A 1 181 ? -6.043 -35.031 -6.531 1 97.88 181 TRP A O 1
ATOM 1432 N N . VAL A 1 182 ? -7.734 -36.375 -7.031 1 98.06 182 VAL A N 1
ATOM 1433 C CA . VAL A 1 182 ? -8.195 -35.625 -8.18 1 98.06 182 VAL A CA 1
ATOM 1434 C C . VAL A 1 182 ? -9.664 -35.219 -7.98 1 98.06 182 VAL A C 1
ATOM 1436 O O . VAL A 1 182 ? -10.445 -36 -7.43 1 98.06 182 VAL A O 1
ATOM 1439 N N . MET A 1 183 ? -9.992 -34.031 -8.305 1 98 183 MET A N 1
ATOM 1440 C CA . MET A 1 183 ? -11.352 -33.5 -8.25 1 98 183 MET A CA 1
ATOM 1441 C C . MET A 1 183 ? -11.93 -33.344 -9.656 1 98 183 MET A C 1
ATOM 1443 O O . MET A 1 183 ? -11.273 -32.781 -10.539 1 98 183 MET A O 1
ATOM 1447 N N . LEU A 1 184 ? -13.133 -33.844 -9.859 1 98.31 184 LEU A N 1
ATOM 1448 C CA . LEU A 1 184 ? -13.781 -33.719 -11.156 1 98.31 184 LEU A CA 1
ATOM 1449 C C . LEU A 1 184 ? -14.594 -32.438 -11.227 1 98.31 184 LEU A C 1
ATOM 1451 O O . LEU A 1 184 ? -15.219 -32.031 -10.242 1 98.31 184 LEU A O 1
ATOM 1455 N N . GLN A 1 185 ? -14.578 -31.797 -12.383 1 98 185 GLN A N 1
ATOM 1456 C CA . GLN A 1 185 ? -15.297 -30.547 -12.656 1 98 185 GLN A CA 1
ATOM 1457 C C . GLN A 1 185 ? -15.945 -30.594 -14.039 1 98 185 GLN A C 1
ATOM 1459 O O . GLN A 1 185 ? -15.492 -31.312 -14.922 1 98 185 GLN A O 1
ATOM 1464 N N . ARG A 1 186 ? -17.016 -29.828 -14.172 1 97.44 186 ARG A N 1
ATOM 1465 C CA . ARG A 1 186 ? -17.578 -29.656 -15.508 1 97.44 186 ARG A CA 1
ATOM 1466 C C . ARG A 1 186 ? -16.672 -28.812 -16.375 1 97.44 186 ARG A C 1
ATOM 1468 O O . ARG A 1 186 ? -16.234 -27.734 -15.977 1 97.44 186 ARG A O 1
ATOM 1475 N N . LEU A 1 187 ? -16.328 -29.25 -17.562 1 96.5 187 LEU A N 1
ATOM 1476 C CA . LEU A 1 187 ? -15.445 -28.516 -18.469 1 96.5 187 LEU A CA 1
ATOM 1477 C C . LEU A 1 187 ? -16.188 -27.359 -19.125 1 96.5 187 LEU A C 1
ATOM 1479 O O . LEU A 1 187 ? -16.609 -27.484 -20.281 1 96.5 187 LEU A O 1
ATOM 1483 N N . VAL A 1 188 ? -16.359 -26.281 -18.484 1 95.56 188 VAL A N 1
ATOM 1484 C CA . VAL A 1 188 ? -16.906 -25.016 -18.969 1 95.56 188 VAL A CA 1
ATOM 1485 C C . VAL A 1 188 ? -15.906 -23.891 -18.719 1 95.56 188 VAL A C 1
ATOM 1487 O O . VAL A 1 188 ? -14.844 -24.125 -18.125 1 95.56 188 VAL A O 1
ATOM 1490 N N . GLU A 1 189 ? -16.125 -22.734 -19.266 1 95.25 189 GLU A N 1
ATOM 1491 C CA . GLU A 1 189 ? -15.258 -21.609 -18.984 1 95.25 189 GLU A CA 1
ATOM 1492 C C . GLU A 1 189 ? -15.195 -21.312 -17.484 1 95.25 189 GLU A C 1
ATOM 1494 O O . GLU A 1 189 ? -16.234 -21.094 -16.844 1 95.25 189 GLU A O 1
ATOM 1499 N N . GLY A 1 190 ? -13.984 -21.359 -16.969 1 96.38 190 GLY A N 1
ATOM 1500 C CA . GLY A 1 190 ? -13.852 -21.203 -15.539 1 96.38 190 GLY A CA 1
ATOM 1501 C C . GLY A 1 190 ? -14.203 -22.453 -14.758 1 96.38 190 GLY A C 1
ATOM 1502 O O . GLY A 1 190 ? -14.828 -22.375 -13.695 1 96.38 190 GLY A O 1
ATOM 1503 N N . TYR A 1 191 ? -13.867 -23.562 -15.25 1 97.06 191 TYR A N 1
ATOM 1504 C CA . TYR A 1 191 ? -14.312 -24.844 -14.734 1 97.06 191 TYR A CA 1
ATOM 1505 C C . TYR A 1 191 ? -13.844 -25.062 -13.297 1 97.06 191 TYR A C 1
ATOM 1507 O O . TYR A 1 191 ? -14.375 -25.906 -12.578 1 97.06 191 TYR A O 1
ATOM 1515 N N . PHE A 1 192 ? -12.906 -24.281 -12.773 1 97.81 192 PHE A N 1
ATOM 1516 C CA . PHE A 1 192 ? -12.438 -24.391 -11.398 1 97.81 192 PHE A CA 1
ATOM 1517 C C . PHE A 1 192 ? -13.578 -24.109 -10.422 1 97.81 192 PHE A C 1
ATOM 1519 O O . PHE A 1 192 ? -13.523 -24.531 -9.258 1 97.81 192 PHE A O 1
ATOM 1526 N N . LEU A 1 193 ? -14.641 -23.453 -10.859 1 97.94 193 LEU A N 1
ATOM 1527 C CA . LEU A 1 193 ? -15.781 -23.109 -10.016 1 97.94 193 LEU A CA 1
ATOM 1528 C C . LEU A 1 193 ? -16.922 -24.094 -10.227 1 97.94 193 LEU A C 1
ATOM 1530 O O . LEU A 1 193 ? -18.062 -23.828 -9.828 1 97.94 193 LEU A O 1
ATOM 1534 N N . HIS A 1 194 ? -16.656 -25.234 -10.883 1 97.5 194 HIS A N 1
ATOM 1535 C CA . HIS A 1 194 ? -17.75 -26.156 -11.195 1 97.5 194 HIS A CA 1
ATOM 1536 C C . HIS A 1 194 ? -17.422 -27.578 -10.734 1 97.5 194 HIS A C 1
ATOM 1538 O O . HIS A 1 194 ? -17.531 -28.531 -11.508 1 97.5 194 HIS A O 1
ATOM 1544 N N . PRO A 1 195 ? -17.062 -27.703 -9.469 1 98 195 PRO A N 1
ATOM 1545 C CA . PRO A 1 195 ? -16.859 -29.062 -8.938 1 98 195 PRO A CA 1
ATOM 1546 C C . PRO A 1 195 ? -18.156 -29.875 -8.953 1 98 195 PRO A C 1
ATOM 1548 O O . PRO A 1 195 ? -19.234 -29.344 -8.703 1 98 195 PRO A O 1
ATOM 1551 N N . VAL A 1 196 ? -18.047 -31.203 -9.141 1 97.88 196 VAL A N 1
ATOM 1552 C CA . VAL A 1 196 ? -19.266 -31.984 -9.305 1 97.88 196 VAL A CA 1
ATOM 1553 C C . VAL A 1 196 ? -19.453 -32.906 -8.109 1 97.88 196 VAL A C 1
ATOM 1555 O O . VAL A 1 196 ? -20.391 -33.719 -8.078 1 97.88 196 VAL A O 1
ATOM 1558 N N . GLY A 1 197 ? -18.531 -32.906 -7.133 1 97.94 197 GLY A N 1
ATOM 1559 C CA . GLY A 1 197 ? -18.703 -33.656 -5.906 1 97.94 197 GLY A CA 1
ATOM 1560 C C . GLY A 1 197 ? -18.109 -35.062 -5.988 1 97.94 197 GLY A C 1
ATOM 1561 O O . GLY A 1 197 ? -18.5 -35.938 -5.223 1 97.94 197 GLY A O 1
ATOM 1562 N N . VAL A 1 198 ? -17.234 -35.281 -6.957 1 98.44 198 VAL A N 1
ATOM 1563 C CA . VAL A 1 198 ? -16.531 -36.562 -7.074 1 98.44 198 VAL A CA 1
ATOM 1564 C C . VAL A 1 198 ? -15.031 -36.312 -6.988 1 98.44 198 VAL A C 1
ATOM 1566 O O . VAL A 1 198 ? -14.469 -35.531 -7.754 1 98.44 198 VAL A O 1
ATOM 1569 N N . GLU A 1 199 ? -14.391 -37.031 -6.051 1 98.56 199 GLU A N 1
ATOM 1570 C CA . GLU A 1 199 ? -12.938 -37.031 -5.914 1 98.56 199 GLU A CA 1
ATOM 1571 C C . GLU A 1 199 ? -12.406 -38.469 -5.832 1 98.56 199 GLU A C 1
ATOM 1573 O O . GLU A 1 199 ? -13.047 -39.344 -5.234 1 98.56 199 GLU A O 1
ATOM 1578 N N . LEU A 1 200 ? -11.32 -38.656 -6.523 1 98.5 200 LEU A N 1
ATOM 1579 C CA . LEU A 1 200 ? -10.711 -40 -6.559 1 98.5 200 LEU A CA 1
ATOM 1580 C C . LEU A 1 200 ? -9.266 -39.938 -6.074 1 98.5 200 LEU A C 1
ATOM 1582 O O . LEU A 1 200 ? -8.531 -39 -6.406 1 98.5 200 LEU A O 1
ATOM 1586 N N . LEU A 1 201 ? -8.891 -40.875 -5.219 1 98.31 201 LEU A N 1
ATOM 1587 C CA . LEU A 1 201 ? -7.492 -41.031 -4.84 1 98.31 201 LEU A CA 1
ATOM 1588 C C . LEU A 1 201 ? -6.801 -42.062 -5.75 1 98.31 201 LEU A C 1
ATOM 1590 O O . LEU A 1 201 ? -7.09 -43.25 -5.688 1 98.31 201 LEU A O 1
ATOM 1594 N N . LEU A 1 202 ? -5.93 -41.594 -6.609 1 98.19 202 LEU A N 1
ATOM 1595 C CA . LEU A 1 202 ? -5.266 -42.438 -7.59 1 98.19 202 LEU A CA 1
ATOM 1596 C C . LEU A 1 202 ? -3.809 -42.688 -7.207 1 98.19 202 LEU A C 1
ATOM 1598 O O . LEU A 1 202 ? -3.041 -41.75 -7.047 1 98.19 202 LEU A O 1
ATOM 1602 N N . ASP A 1 203 ? -3.438 -43.938 -7.016 1 97.81 203 ASP A N 1
ATOM 1603 C CA . ASP A 1 203 ? -2.041 -44.344 -6.832 1 97.81 203 ASP A CA 1
ATOM 1604 C C . ASP A 1 203 ? -1.335 -44.5 -8.18 1 97.81 203 ASP A C 1
ATOM 1606 O O . ASP A 1 203 ? -1.703 -45.344 -8.977 1 97.81 203 ASP A O 1
ATOM 1610 N N . HIS A 1 204 ? -0.363 -43.688 -8.43 1 97.81 204 HIS A N 1
ATOM 1611 C CA . HIS A 1 204 ? 0.353 -43.719 -9.703 1 97.81 204 HIS A CA 1
ATOM 1612 C C . HIS A 1 204 ? 1.861 -43.781 -9.477 1 97.81 204 HIS A C 1
ATOM 1614 O O . HIS A 1 204 ? 2.627 -43.188 -10.227 1 97.81 204 HIS A O 1
ATOM 1620 N N . ARG A 1 205 ? 2.311 -44.438 -8.461 1 96.5 205 ARG A N 1
ATOM 1621 C CA . ARG A 1 205 ? 3.715 -44.562 -8.086 1 96.5 205 ARG A CA 1
ATOM 1622 C C . ARG A 1 205 ? 4.473 -45.438 -9.094 1 96.5 205 ARG A C 1
ATOM 1624 O O . ARG A 1 205 ? 5.629 -45.156 -9.422 1 96.5 205 ARG A O 1
ATOM 1631 N N . SER A 1 206 ? 3.818 -46.469 -9.594 1 96.56 206 SER A N 1
ATOM 1632 C CA . SER A 1 206 ? 4.48 -47.406 -10.492 1 96.56 206 SER A CA 1
ATOM 1633 C C . SER A 1 206 ? 4.836 -46.75 -11.82 1 96.56 206 SER A C 1
ATOM 1635 O O . SER A 1 206 ? 4.09 -45.875 -12.312 1 96.56 206 SER A O 1
ATOM 1637 N N . LEU A 1 207 ? 5.926 -47.188 -12.422 1 96 207 LEU A N 1
ATOM 1638 C CA . LEU A 1 207 ? 6.312 -46.688 -13.734 1 96 207 LEU A CA 1
ATOM 1639 C C . LEU A 1 207 ? 5.551 -47.406 -14.844 1 96 207 LEU A C 1
ATOM 1641 O O . LEU A 1 207 ? 5.652 -47.031 -16.016 1 96 207 LEU A O 1
ATOM 1645 N N . ASP A 1 208 ? 4.781 -48.375 -14.469 1 96.25 208 ASP A N 1
ATOM 1646 C CA . ASP A 1 208 ? 3.836 -49.062 -15.359 1 96.25 208 ASP A CA 1
ATOM 1647 C C . ASP A 1 208 ? 2.404 -48.594 -15.086 1 96.25 208 ASP A C 1
ATOM 1649 O O . ASP A 1 208 ? 1.783 -49.031 -14.117 1 96.25 208 ASP A O 1
ATOM 1653 N N . PRO A 1 209 ? 1.921 -47.812 -15.977 1 96.5 209 PRO A N 1
ATOM 1654 C CA . PRO A 1 209 ? 0.596 -47.219 -15.734 1 96.5 209 PRO A CA 1
ATOM 1655 C C . PRO A 1 209 ? -0.488 -48.281 -15.578 1 96.5 209 PRO A C 1
ATOM 1657 O O . PRO A 1 209 ? -1.533 -48.031 -14.977 1 96.5 209 PRO A O 1
ATOM 1660 N N . ARG A 1 210 ? -0.345 -49.531 -16.094 1 96.06 210 ARG A N 1
ATOM 1661 C CA . ARG A 1 210 ? -1.324 -50.594 -15.953 1 96.06 210 ARG A CA 1
ATOM 1662 C C . ARG A 1 210 ? -1.519 -51 -14.492 1 96.06 210 ARG A C 1
ATOM 1664 O O . ARG A 1 210 ? -2.545 -51.562 -14.125 1 96.06 210 ARG A O 1
ATOM 1671 N N . ARG A 1 211 ? -0.554 -50.625 -13.727 1 97.44 211 ARG A N 1
ATOM 1672 C CA . ARG A 1 211 ? -0.601 -50.969 -12.312 1 97.44 211 ARG A CA 1
ATOM 1673 C C . ARG A 1 211 ? -1.24 -49.875 -11.484 1 97.44 211 ARG A C 1
ATOM 1675 O O . ARG A 1 211 ? -1.433 -50 -10.273 1 97.44 211 ARG A O 1
ATOM 1682 N N . TRP A 1 212 ? -1.512 -48.781 -12.086 1 98.38 212 TRP A N 1
ATOM 1683 C CA . TRP A 1 212 ? -2.166 -47.656 -11.383 1 98.38 212 TRP A CA 1
ATOM 1684 C C . TRP A 1 212 ? -3.582 -48.062 -10.969 1 98.38 212 TRP A C 1
ATOM 1686 O O . TRP A 1 212 ? -4.25 -48.812 -11.664 1 98.38 212 TRP A O 1
ATOM 1696 N N . ALA A 1 213 ? -4.023 -47.531 -9.773 1 96.94 213 ALA A N 1
ATOM 1697 C CA . ALA A 1 213 ? -5.344 -47.938 -9.297 1 96.94 213 ALA A CA 1
ATOM 1698 C C . ALA A 1 213 ? -5.965 -46.844 -8.414 1 96.94 213 ALA A C 1
ATOM 1700 O O . ALA A 1 213 ? -5.262 -46.188 -7.656 1 96.94 213 ALA A O 1
ATOM 1701 N N . VAL A 1 214 ? -7.262 -46.75 -8.5 1 98 214 VAL A N 1
ATOM 1702 C CA . VAL A 1 214 ? -8.016 -45.875 -7.59 1 98 214 VAL A CA 1
ATOM 1703 C C . VAL A 1 214 ? -8.156 -46.594 -6.234 1 98 214 VAL A C 1
ATOM 1705 O O . VAL A 1 214 ? -8.617 -47.719 -6.156 1 98 214 VAL A O 1
ATOM 1708 N N . GLN A 1 215 ? -7.758 -45.844 -5.195 1 96.81 215 GLN A N 1
ATOM 1709 C CA . GLN A 1 215 ? -7.73 -46.469 -3.873 1 96.81 215 GLN A CA 1
ATOM 1710 C C . GLN A 1 215 ? -8.945 -46.062 -3.051 1 96.81 215 GLN A C 1
ATOM 1712 O O . GLN A 1 215 ? -9.344 -46.75 -2.119 1 96.81 215 GLN A O 1
ATOM 1717 N N . GLN A 1 216 ? -9.508 -44.938 -3.332 1 96.81 216 GLN A N 1
ATOM 1718 C CA . GLN A 1 216 ? -10.648 -44.375 -2.611 1 96.81 216 GLN A CA 1
ATOM 1719 C C . GLN A 1 216 ? -11.438 -43.406 -3.486 1 96.81 216 GLN A C 1
ATOM 1721 O O . GLN A 1 216 ? -10.898 -42.844 -4.43 1 96.81 216 GLN A O 1
ATOM 1726 N N . VAL A 1 217 ? -12.727 -43.344 -3.191 1 98.12 217 VAL A N 1
ATOM 1727 C CA . VAL A 1 217 ? -13.602 -42.406 -3.895 1 98.12 217 VAL A CA 1
ATOM 1728 C C . VAL A 1 217 ? -14.406 -41.594 -2.885 1 98.12 217 VAL A C 1
ATOM 1730 O O . VAL A 1 217 ? -14.891 -42.156 -1.886 1 98.12 217 VAL A O 1
ATOM 1733 N N . TRP A 1 218 ? -14.43 -40.312 -3.049 1 98.12 218 TRP A N 1
ATOM 1734 C CA . TRP A 1 218 ? -15.297 -39.438 -2.279 1 98.12 218 TRP A CA 1
ATOM 1735 C C . TRP A 1 218 ? -16.406 -38.875 -3.156 1 98.12 218 TRP A C 1
ATOM 1737 O O . TRP A 1 218 ? -16.141 -38.344 -4.234 1 98.12 218 TRP A O 1
ATOM 1747 N N . PHE A 1 219 ? -17.703 -39.094 -2.771 1 98.06 219 PHE A N 1
ATOM 1748 C CA . PHE A 1 219 ? -18.859 -38.594 -3.514 1 98.06 219 PHE A CA 1
ATOM 1749 C C . PHE A 1 219 ? -19.797 -37.812 -2.598 1 98.06 219 PHE A C 1
ATOM 1751 O O . PHE A 1 219 ? -20.469 -38.438 -1.747 1 98.06 219 PHE A O 1
ATOM 1758 N N . GLN A 1 220 ? -19.875 -36.531 -2.748 1 97.31 220 GLN A N 1
ATOM 1759 C CA . GLN A 1 220 ? -20.812 -35.594 -2.109 1 97.31 220 GLN A CA 1
ATOM 1760 C C . GLN A 1 220 ? -20.906 -35.875 -0.608 1 97.31 220 GLN A C 1
ATOM 1762 O O . GLN A 1 220 ? -22 -36 -0.06 1 97.31 220 GLN A O 1
ATOM 1767 N N . GLY A 1 221 ? -19.781 -36 0.039 1 95.31 221 GLY A N 1
ATOM 1768 C CA . GLY A 1 221 ? -19.719 -36.094 1.49 1 95.31 221 GLY A CA 1
ATOM 1769 C C . GLY A 1 221 ? -19.484 -37.5 2.012 1 95.31 221 GLY A C 1
ATOM 1770 O O . GLY A 1 221 ? -19.312 -37.688 3.217 1 95.31 221 GLY A O 1
ATOM 1771 N N . ARG A 1 222 ? -19.344 -38.469 1.098 1 95.62 222 ARG A N 1
ATOM 1772 C CA . ARG A 1 222 ? -19.203 -39.875 1.524 1 95.62 222 ARG A CA 1
ATOM 1773 C C . ARG A 1 222 ? -18.016 -40.531 0.846 1 95.62 222 ARG A C 1
ATOM 1775 O O . ARG A 1 222 ? -17.734 -40.25 -0.321 1 95.62 222 ARG A O 1
ATOM 1782 N N . TYR A 1 223 ? -17.391 -41.5 1.629 1 96.75 223 TYR A N 1
ATOM 1783 C CA . TYR A 1 223 ? -16.266 -42.25 1.094 1 96.75 223 TYR A CA 1
ATOM 1784 C C . TYR A 1 223 ? -16.719 -43.625 0.645 1 96.75 223 TYR A C 1
ATOM 1786 O O . TYR A 1 223 ? -17.562 -44.25 1.286 1 96.75 223 TYR A O 1
ATOM 1794 N N . PHE A 1 224 ? -16.188 -44.062 -0.414 1 97.31 224 PHE A N 1
ATOM 1795 C CA . PHE A 1 224 ? -16.406 -45.406 -0.944 1 97.31 224 PHE A CA 1
ATOM 1796 C C . PHE A 1 224 ? -15.078 -46.125 -1.198 1 97.31 224 PHE A C 1
ATOM 1798 O O . PHE A 1 224 ? -14.102 -45.469 -1.604 1 97.31 224 PHE A O 1
ATOM 1805 N N . PRO A 1 225 ? -15.008 -47.375 -1 1 95.81 225 PRO A N 1
ATOM 1806 C CA . PRO A 1 225 ? -13.742 -48.094 -1.14 1 95.81 225 PRO A CA 1
ATOM 1807 C C . PRO A 1 225 ? -13.32 -48.281 -2.596 1 95.81 225 PRO A C 1
ATOM 1809 O O . PRO A 1 225 ? -12.164 -48.594 -2.873 1 95.81 225 PRO A O 1
ATOM 1812 N N . SER A 1 226 ? -14.328 -48.125 -3.518 1 96.88 226 SER A N 1
ATOM 1813 C CA . SER A 1 226 ? -14.016 -48.281 -4.934 1 96.88 226 SER A CA 1
ATOM 1814 C C . SER A 1 226 ? -15.039 -47.562 -5.809 1 96.88 226 SER A C 1
ATOM 1816 O O . SER A 1 226 ? -16.125 -47.188 -5.336 1 96.88 226 SER A O 1
ATOM 1818 N N . VAL A 1 227 ? -14.648 -47.406 -7.031 1 97.62 227 VAL A N 1
ATOM 1819 C CA . VAL A 1 227 ? -15.539 -46.781 -8.023 1 97.62 227 VAL A CA 1
ATOM 1820 C C . VAL A 1 227 ? -16.75 -47.688 -8.227 1 97.62 227 VAL A C 1
ATOM 1822 O O . VAL A 1 227 ? -17.875 -47.219 -8.359 1 97.62 227 VAL A O 1
ATOM 1825 N N . GLU A 1 228 ? -16.578 -49 -8.227 1 97.44 228 GLU A N 1
ATOM 1826 C CA . GLU A 1 228 ? -17.641 -49.969 -8.398 1 97.44 228 GLU A CA 1
ATOM 1827 C C . GLU A 1 228 ? -18.625 -49.906 -7.242 1 97.44 228 GLU A C 1
ATOM 1829 O O . GLU A 1 228 ? -19.844 -50.031 -7.453 1 97.44 228 GLU A O 1
ATOM 1834 N N . ALA A 1 229 ? -18.062 -49.781 -6.113 1 97.5 229 ALA A N 1
ATOM 1835 C CA . ALA A 1 229 ? -18.938 -49.688 -4.945 1 97.5 229 ALA A CA 1
ATOM 1836 C C . ALA A 1 229 ? -19.875 -48.469 -5.043 1 97.5 229 ALA A C 1
ATOM 1838 O O . ALA A 1 229 ? -21.047 -48.562 -4.703 1 97.5 229 ALA A O 1
ATOM 1839 N N . LEU A 1 230 ? -19.359 -47.375 -5.438 1 98.06 230 LEU A N 1
ATOM 1840 C CA . LEU A 1 230 ? -20.172 -46.188 -5.625 1 98.06 230 LEU A CA 1
ATOM 1841 C C . LEU A 1 230 ? -21.203 -46.406 -6.715 1 98.06 230 LEU A C 1
ATOM 1843 O O . LEU A 1 230 ? -22.391 -46.094 -6.531 1 98.06 230 LEU A O 1
ATOM 1847 N N . ALA A 1 231 ? -20.812 -46.969 -7.836 1 97.56 231 ALA A N 1
ATOM 1848 C CA . ALA A 1 231 ? -21.719 -47.25 -8.953 1 97.56 231 ALA A CA 1
ATOM 1849 C C . ALA A 1 231 ? -22.859 -48.156 -8.531 1 97.56 231 ALA A C 1
ATOM 1851 O O . ALA A 1 231 ? -24.016 -47.938 -8.898 1 97.56 231 ALA A O 1
ATOM 1852 N N . GLN A 1 232 ? -22.531 -49.156 -7.797 1 97.12 232 GLN A N 1
ATOM 1853 C CA . GLN A 1 232 ? -23.516 -50.156 -7.348 1 97.12 232 GLN A CA 1
ATOM 1854 C C . GLN A 1 232 ? -24.5 -49.531 -6.371 1 97.12 232 GLN A C 1
ATOM 1856 O O . GLN A 1 232 ? -25.703 -49.781 -6.434 1 97.12 232 GLN A O 1
ATOM 1861 N N . SER A 1 233 ? -23.938 -48.781 -5.496 1 96.94 233 SER A N 1
ATOM 1862 C CA . SER A 1 233 ? -24.797 -48.094 -4.531 1 96.94 233 SER A CA 1
ATOM 1863 C C . SER A 1 233 ? -25.797 -47.188 -5.23 1 96.94 233 SER A C 1
ATOM 1865 O O . SER A 1 233 ? -26.938 -47.062 -4.793 1 96.94 233 SER A O 1
ATOM 1867 N N . TYR A 1 234 ? -25.391 -46.469 -6.227 1 96.56 234 TYR A N 1
ATOM 1868 C CA . TYR A 1 234 ? -26.281 -45.594 -6.988 1 96.56 234 TYR A CA 1
ATOM 1869 C C . TYR A 1 234 ? -27.312 -46.406 -7.754 1 96.56 234 TYR A C 1
ATOM 1871 O O . TYR A 1 234 ? -28.5 -46.062 -7.766 1 96.56 234 TYR A O 1
ATOM 1879 N N . ALA A 1 235 ? -26.906 -47.469 -8.367 1 95.25 235 ALA A N 1
ATOM 1880 C CA . ALA A 1 235 ? -27.797 -48.344 -9.156 1 95.25 235 ALA A CA 1
ATOM 1881 C C . ALA A 1 235 ? -28.859 -48.969 -8.266 1 95.25 235 ALA A C 1
ATOM 1883 O O . ALA A 1 235 ? -30 -49.188 -8.711 1 95.25 235 ALA A O 1
ATOM 1884 N N . ALA A 1 236 ? -28.484 -49.219 -7.098 1 95.81 236 ALA A N 1
ATOM 1885 C CA . ALA A 1 236 ? -29.391 -49.875 -6.16 1 95.81 236 ALA A CA 1
ATOM 1886 C C . ALA A 1 236 ? -30.375 -48.875 -5.566 1 95.81 236 ALA A C 1
ATOM 1888 O O . ALA A 1 236 ? -31.328 -49.281 -4.891 1 95.81 236 ALA A O 1
ATOM 1889 N N . GLY A 1 237 ? -30.219 -47.594 -5.762 1 93.56 237 GLY A N 1
ATOM 1890 C CA . GLY A 1 237 ? -31.109 -46.594 -5.25 1 93.56 237 GLY A CA 1
ATOM 1891 C C . GLY A 1 237 ? -30.844 -46.219 -3.801 1 93.56 237 GLY A C 1
ATOM 1892 O O . GLY A 1 237 ? -31.625 -45.469 -3.189 1 93.56 237 GLY A O 1
ATOM 1893 N N . SER A 1 238 ? -29.828 -46.656 -3.242 1 91.62 238 SER A N 1
ATOM 1894 C CA . SER A 1 238 ? -29.516 -46.438 -1.83 1 91.62 238 SER A CA 1
ATOM 1895 C C . SER A 1 238 ? -28.734 -45.156 -1.615 1 91.62 238 SER A C 1
ATOM 1897 O O . SER A 1 238 ? -28.5 -44.75 -0.476 1 91.62 238 SER A O 1
ATOM 1899 N N . LEU A 1 239 ? -28.312 -44.562 -2.639 1 92.19 239 LEU A N 1
ATOM 1900 C CA . LEU A 1 239 ? -27.5 -43.344 -2.553 1 92.19 239 LEU A CA 1
ATOM 1901 C C . LEU A 1 239 ? -28.328 -42.125 -2.896 1 92.19 239 LEU A C 1
ATOM 1903 O O . LEU A 1 239 ? -28.891 -42.031 -3.99 1 92.19 239 LEU A O 1
ATOM 1907 N N . GLN A 1 240 ? -28.547 -41.25 -1.911 1 89.75 240 GLN A N 1
ATOM 1908 C CA . GLN A 1 240 ? -29.156 -39.938 -2.195 1 89.75 240 GLN A CA 1
ATOM 1909 C C . GLN A 1 240 ? -28.125 -39 -2.789 1 89.75 240 GLN A C 1
ATOM 1911 O O . GLN A 1 240 ? -27.125 -38.656 -2.143 1 89.75 240 GLN A O 1
ATOM 1916 N N . ALA A 1 241 ? -28.297 -38.594 -4.012 1 94 241 ALA A N 1
ATOM 1917 C CA . ALA A 1 241 ? -27.344 -37.75 -4.707 1 94 241 ALA A CA 1
ATOM 1918 C C . ALA A 1 241 ? -28 -36.406 -5.078 1 94 241 ALA A C 1
ATOM 1920 O O . ALA A 1 241 ? -29.172 -36.375 -5.461 1 94 241 ALA A O 1
ATOM 1921 N N . GLU A 1 242 ? -27.266 -35.344 -4.871 1 94.31 242 GLU A N 1
ATOM 1922 C CA . GLU A 1 242 ? -27.672 -34.062 -5.379 1 94.31 242 GLU A CA 1
ATOM 1923 C C . GLU A 1 242 ? -27.469 -33.969 -6.891 1 94.31 242 GLU A C 1
ATOM 1925 O O . GLU A 1 242 ? -26.438 -34.375 -7.41 1 94.31 242 GLU A O 1
ATOM 1930 N N . HIS A 1 243 ? -28.469 -33.375 -7.547 1 95.38 243 HIS A N 1
ATOM 1931 C CA . HIS A 1 243 ? -28.375 -33.156 -8.992 1 95.38 243 HIS A CA 1
ATOM 1932 C C . HIS A 1 243 ? -28.031 -31.719 -9.312 1 95.38 243 HIS A C 1
ATOM 1934 O O . HIS A 1 243 ? -28.734 -30.797 -8.883 1 95.38 243 HIS A O 1
ATOM 1940 N N . LEU A 1 244 ? -27 -31.547 -10.062 1 96.44 244 LEU A N 1
ATOM 1941 C CA . LEU A 1 244 ? -26.562 -30.203 -10.43 1 96.44 244 LEU A CA 1
ATOM 1942 C C . LEU A 1 244 ? -27.344 -29.688 -11.625 1 96.44 244 LEU A C 1
ATOM 1944 O O . LEU A 1 244 ? -27.578 -30.406 -12.594 1 96.44 244 LEU A O 1
ATOM 1948 N N . PRO A 1 245 ? -27.766 -28.453 -11.531 1 92.94 245 PRO A N 1
ATOM 1949 C CA . PRO A 1 245 ? -28.453 -27.891 -12.695 1 92.94 245 PRO A CA 1
ATOM 1950 C C . PRO A 1 245 ? -27.531 -27.672 -13.883 1 92.94 245 PRO A C 1
ATOM 1952 O O . PRO A 1 245 ? -26.312 -27.484 -13.703 1 92.94 245 PRO A O 1
ATOM 1955 N N . GLU A 1 246 ? -28.109 -27.641 -15.062 1 90.88 246 GLU A N 1
ATOM 1956 C CA . GLU A 1 246 ? -27.328 -27.312 -16.25 1 90.88 246 GLU A CA 1
ATOM 1957 C C . GLU A 1 246 ? -26.812 -25.875 -16.188 1 90.88 246 GLU A C 1
ATOM 1959 O O . GLU A 1 246 ? -27.547 -24.969 -15.797 1 90.88 246 GLU A O 1
ATOM 1964 N N . PRO A 1 247 ? -25.562 -25.812 -16.547 1 89.5 247 PRO A N 1
ATOM 1965 C CA . PRO A 1 247 ? -25.062 -24.438 -16.562 1 89.5 247 PRO A CA 1
ATOM 1966 C C . PRO A 1 247 ? -25.797 -23.562 -17.578 1 89.5 247 PRO A C 1
ATOM 1968 O O . PRO A 1 247 ? -26.141 -24.016 -18.656 1 89.5 247 PRO A O 1
ATOM 1971 N N . ASP A 1 248 ? -26.078 -22.375 -17.125 1 82.25 248 ASP A N 1
ATOM 1972 C CA . ASP A 1 248 ? -26.703 -21.406 -18.031 1 82.25 248 ASP A CA 1
ATOM 1973 C C . ASP A 1 248 ? -25.703 -20.922 -19.078 1 82.25 248 ASP A C 1
ATOM 1975 O O . ASP A 1 248 ? -24.75 -20.203 -18.75 1 82.25 248 ASP A O 1
ATOM 1979 N N . ALA A 1 249 ? -25.938 -21.219 -20.281 1 74.62 249 ALA A N 1
ATOM 1980 C CA . ALA A 1 249 ? -25 -20.875 -21.344 1 74.62 249 ALA A CA 1
ATOM 1981 C C . ALA A 1 249 ? -24.891 -19.359 -21.531 1 74.62 249 ALA A C 1
ATOM 1983 O O . ALA A 1 249 ? -23.859 -18.859 -21.938 1 74.62 249 ALA A O 1
ATOM 1984 N N . HIS A 1 250 ? -25.922 -18.75 -21.172 1 78.31 250 HIS A N 1
ATOM 1985 C CA . HIS A 1 250 ? -25.938 -17.297 -21.406 1 78.31 250 HIS A CA 1
ATOM 1986 C C . HIS A 1 250 ? -25.406 -16.547 -20.203 1 78.31 250 HIS A C 1
ATOM 1988 O O . HIS A 1 250 ? -24.875 -15.438 -20.328 1 78.31 250 HIS A O 1
ATOM 1994 N N . GLU A 1 251 ? -25.484 -17.172 -19.109 1 86.56 251 GLU A N 1
ATOM 1995 C CA . GLU A 1 251 ? -25.031 -16.484 -17.906 1 86.56 251 GLU A CA 1
ATOM 1996 C C . GLU A 1 251 ? -24.172 -17.391 -17.031 1 86.56 251 GLU A C 1
ATOM 1998 O O . GLU A 1 251 ? -24.5 -17.625 -15.867 1 86.56 251 GLU A O 1
ATOM 2003 N N . LEU A 1 252 ? -23.141 -17.766 -17.641 1 95.25 252 LEU A N 1
ATOM 2004 C CA . LEU A 1 252 ? -22.219 -18.594 -16.875 1 95.25 252 LEU A CA 1
ATOM 2005 C C . LEU A 1 252 ? -21.5 -17.766 -15.805 1 95.25 252 LEU A C 1
ATOM 2007 O O . LEU A 1 252 ? -20.75 -16.844 -16.141 1 95.25 252 LEU A O 1
ATOM 2011 N N . TYR A 1 253 ? -21.688 -18.094 -14.492 1 96.38 253 TYR A N 1
ATOM 2012 C CA . TYR A 1 253 ? -21.188 -17.234 -13.414 1 96.38 253 TYR A CA 1
ATOM 2013 C C . TYR A 1 253 ? -19.672 -17.266 -13.344 1 96.38 253 TYR A C 1
ATOM 2015 O O . TYR A 1 253 ? -19.062 -16.422 -12.703 1 96.38 253 TYR A O 1
ATOM 2023 N N . SER A 1 254 ? -19.062 -18.234 -14.016 1 97.38 254 SER A N 1
ATOM 2024 C CA . SER A 1 254 ? -17.609 -18.359 -13.992 1 97.38 254 SER A CA 1
ATOM 2025 C C . SER A 1 254 ? -16.969 -17.641 -15.18 1 97.38 254 SER A C 1
ATOM 2027 O O . SER A 1 254 ? -15.75 -17.641 -15.32 1 97.38 254 SER A O 1
ATOM 2029 N N . SER A 1 255 ? -17.766 -17.031 -16.062 1 96.81 255 SER A N 1
ATOM 2030 C CA . SER A 1 255 ? -17.234 -16.344 -17.234 1 96.81 255 SER A CA 1
ATOM 2031 C C . SER A 1 255 ? -17 -14.859 -16.938 1 96.81 255 SER A C 1
ATOM 2033 O O . SER A 1 255 ? -17.391 -14.367 -15.883 1 96.81 255 SER A O 1
ATOM 2035 N N . TYR A 1 256 ? -16.359 -14.203 -17.891 1 96.94 256 TYR A N 1
ATOM 2036 C CA . TYR A 1 256 ? -16.109 -12.773 -17.781 1 96.94 256 TYR A CA 1
ATOM 2037 C C . TYR A 1 256 ? -17.203 -11.969 -18.484 1 96.94 256 TYR A C 1
ATOM 2039 O O . TYR A 1 256 ? -17.156 -10.734 -18.5 1 96.94 256 TYR A O 1
ATOM 2047 N N . VAL A 1 257 ? -18.172 -12.656 -19.078 1 97.19 257 VAL A N 1
ATOM 2048 C CA . VAL A 1 257 ? -19.234 -11.961 -19.781 1 97.19 257 VAL A CA 1
ATOM 2049 C C . VAL A 1 257 ? -20 -11.07 -18.812 1 97.19 257 VAL A C 1
ATOM 2051 O O . VAL A 1 257 ? -20.5 -11.539 -17.781 1 97.19 257 VAL A O 1
ATOM 2054 N N . PRO A 1 258 ? -20.062 -9.844 -19.141 1 96.5 258 PRO A N 1
ATOM 2055 C CA . PRO A 1 258 ? -20.719 -8.906 -18.219 1 96.5 258 PRO A CA 1
ATOM 2056 C C . PRO A 1 258 ? -22.172 -9.297 -17.906 1 96.5 258 PRO A C 1
ATOM 2058 O O . PRO A 1 258 ? -22.875 -9.797 -18.797 1 96.5 258 PRO A O 1
ATOM 2061 N N . ARG A 1 259 ? -22.594 -9.07 -16.734 1 94.81 259 ARG A N 1
ATOM 2062 C CA . ARG A 1 259 ? -23.984 -9.289 -16.297 1 94.81 259 ARG A CA 1
ATOM 2063 C C . ARG A 1 259 ? -24.344 -8.359 -15.148 1 94.81 259 ARG A C 1
ATOM 2065 O O . ARG A 1 259 ? -23.469 -7.949 -14.375 1 94.81 259 ARG A O 1
ATOM 2072 N N . GLY A 1 260 ? -25.578 -8.078 -15.086 1 92.56 260 GLY A N 1
ATOM 2073 C CA . GLY A 1 260 ? -26.031 -7.086 -14.133 1 92.56 260 GLY A CA 1
ATOM 2074 C C . GLY A 1 260 ? -25.812 -5.66 -14.594 1 92.56 260 GLY A C 1
ATOM 2075 O O . GLY A 1 260 ? -25.531 -5.422 -15.773 1 92.56 260 GLY A O 1
ATOM 2076 N N . ARG A 1 261 ? -26.078 -4.707 -13.625 1 94.44 261 ARG A N 1
ATOM 2077 C CA . ARG A 1 261 ? -25.953 -3.279 -13.898 1 94.44 261 ARG A CA 1
ATOM 2078 C C . ARG A 1 261 ? -25.516 -2.518 -12.648 1 94.44 261 ARG A C 1
ATOM 2080 O O . ARG A 1 261 ? -25.938 -2.85 -11.539 1 94.44 261 ARG A O 1
ATOM 2087 N N . PHE A 1 262 ? -24.672 -1.575 -12.93 1 96.5 262 PHE A N 1
ATOM 2088 C CA . PHE A 1 262 ? -24.359 -0.674 -11.828 1 96.5 262 PHE A CA 1
ATOM 2089 C C . PHE A 1 262 ? -25.547 0.218 -11.5 1 96.5 262 PHE A C 1
ATOM 2091 O O . PHE A 1 262 ? -26.406 0.45 -12.352 1 96.5 262 PHE A O 1
ATOM 2098 N N . GLY A 1 263 ? -25.562 0.642 -10.297 1 94.62 263 GLY A N 1
ATOM 2099 C CA . GLY A 1 263 ? -26.672 1.445 -9.828 1 94.62 263 GLY A CA 1
ATOM 2100 C C . GLY A 1 263 ? -26.641 2.871 -10.344 1 94.62 263 GLY A C 1
ATOM 2101 O O . GLY A 1 263 ? -27.656 3.578 -10.297 1 94.62 263 GLY A O 1
ATOM 2102 N N . THR A 1 264 ? -25.516 3.254 -10.859 1 94.94 264 THR A N 1
ATOM 2103 C CA . THR A 1 264 ? -25.422 4.598 -11.422 1 94.94 264 THR A CA 1
ATOM 2104 C C . THR A 1 264 ? -25.438 4.551 -12.945 1 94.94 264 THR A C 1
ATOM 2106 O O . THR A 1 264 ? -25.328 3.477 -13.539 1 94.94 264 THR A O 1
ATOM 2109 N N . ASP A 1 265 ? -25.609 5.723 -13.625 1 91.38 265 ASP A N 1
ATOM 2110 C CA . ASP A 1 265 ? -25.703 5.781 -15.086 1 91.38 265 ASP A CA 1
ATOM 2111 C C . ASP A 1 265 ? -24.359 6.195 -15.695 1 91.38 265 ASP A C 1
ATOM 2113 O O . ASP A 1 265 ? -24.312 6.645 -16.844 1 91.38 265 ASP A O 1
ATOM 2117 N N . THR A 1 266 ? -23.297 6.031 -14.883 1 96.06 266 THR A N 1
ATOM 2118 C CA . THR A 1 266 ? -22 6.387 -15.445 1 96.06 266 THR A CA 1
ATOM 2119 C C . THR A 1 266 ? -21.516 5.312 -16.422 1 96.06 266 THR A C 1
ATOM 2121 O O . THR A 1 266 ? -21.734 4.121 -16.188 1 96.06 266 THR A O 1
ATOM 2124 N N . PRO A 1 267 ? -20.922 5.672 -17.469 1 94.88 267 PRO A N 1
ATOM 2125 C CA . PRO A 1 267 ? -20.625 4.719 -18.547 1 94.88 267 PRO A CA 1
ATOM 2126 C C . PRO A 1 267 ? -19.5 3.748 -18.188 1 94.88 267 PRO A C 1
ATOM 2128 O O . PRO A 1 267 ? -18.547 4.129 -17.531 1 94.88 267 PRO A O 1
ATOM 2131 N N . THR A 1 268 ? -19.625 2.514 -18.656 1 94.94 268 THR A N 1
ATOM 2132 C CA . THR A 1 268 ? -18.578 1.519 -18.531 1 94.94 268 THR A CA 1
ATOM 2133 C C . THR A 1 268 ? -18.312 0.839 -19.875 1 94.94 268 THR A C 1
ATOM 2135 O O . THR A 1 268 ? -17.406 0.012 -19.984 1 94.94 268 THR A O 1
ATOM 2138 N N . ASP A 1 269 ? -19.078 1.202 -20.938 1 96.69 269 ASP A N 1
ATOM 2139 C CA . ASP A 1 269 ? -18.906 0.635 -22.281 1 96.69 269 ASP A CA 1
ATOM 2140 C C . ASP A 1 269 ? -17.953 1.483 -23.125 1 96.69 269 ASP A C 1
ATOM 2142 O O . ASP A 1 269 ? -18 1.436 -24.344 1 96.69 269 ASP A O 1
ATOM 2146 N N . VAL A 1 270 ? -17.219 2.33 -22.516 1 96 270 VAL A N 1
ATOM 2147 C CA . VAL A 1 270 ? -16.156 3.123 -23.109 1 96 270 VAL A CA 1
ATOM 2148 C C . VAL A 1 270 ? -14.852 2.896 -22.344 1 96 270 VAL A C 1
ATOM 2150 O O . VAL A 1 270 ? -14.867 2.443 -21.188 1 96 270 VAL A O 1
ATOM 2153 N N . HIS A 1 271 ? -13.727 3.17 -23.016 1 94.44 271 HIS A N 1
ATOM 2154 C CA . HIS A 1 271 ? -12.453 3.029 -22.312 1 94.44 271 HIS A CA 1
ATOM 2155 C C . HIS A 1 271 ? -12.32 4.059 -21.203 1 94.44 271 HIS A C 1
ATOM 2157 O O . HIS A 1 271 ? -12.656 5.23 -21.391 1 94.44 271 HIS A O 1
ATOM 2163 N N . GLY A 1 272 ? -11.945 3.643 -20.047 1 94.12 272 GLY A N 1
ATOM 2164 C CA . GLY A 1 272 ? -11.656 4.555 -18.953 1 94.12 272 GLY A CA 1
ATOM 2165 C C . GLY A 1 272 ? -10.305 5.23 -19.078 1 94.12 272 GLY A C 1
ATOM 2166 O O . GLY A 1 272 ? -9.727 5.281 -20.156 1 94.12 272 GLY A O 1
ATOM 2167 N N . ALA A 1 273 ? -9.836 5.781 -17.984 1 95.31 273 ALA A N 1
ATOM 2168 C CA . ALA A 1 273 ? -8.523 6.422 -17.938 1 95.31 273 ALA A CA 1
ATOM 2169 C C . ALA A 1 273 ? -7.422 5.441 -18.344 1 95.31 273 ALA A C 1
ATOM 2171 O O . ALA A 1 273 ? -7.465 4.27 -17.969 1 95.31 273 ALA A O 1
ATOM 2172 N N . LYS A 1 274 ? -6.457 5.926 -19.094 1 96 274 LYS A N 1
ATOM 2173 C CA . LYS A 1 274 ? -5.363 5.113 -19.625 1 96 274 LYS A CA 1
ATOM 2174 C C . LYS A 1 274 ? -4.012 5.766 -19.359 1 96 274 LYS A C 1
ATOM 2176 O O . LYS A 1 274 ? -3.943 6.957 -19.047 1 96 274 LYS A O 1
ATOM 2181 N N . VAL A 1 275 ? -2.969 4.961 -19.422 1 95.88 275 VAL A N 1
ATOM 2182 C CA . VAL A 1 275 ? -1.594 5.449 -19.391 1 95.88 275 VAL A CA 1
ATOM 2183 C C . VAL A 1 275 ? -1.135 5.789 -20.812 1 95.88 275 VAL A C 1
ATOM 2185 O O . VAL A 1 275 ? -1.346 5.008 -21.75 1 95.88 275 VAL A O 1
ATOM 2188 N N . CYS A 1 276 ? -0.582 6.91 -20.969 1 93.81 276 CYS A N 1
ATOM 2189 C CA . CYS A 1 276 ? 0.017 7.277 -22.25 1 93.81 276 CYS A CA 1
ATOM 2190 C C . CYS A 1 276 ? 1.43 7.816 -22.062 1 93.81 276 CYS A C 1
ATOM 2192 O O . CYS A 1 276 ? 1.818 8.164 -20.938 1 93.81 276 CYS A O 1
ATOM 2194 N N . GLU A 1 277 ? 2.227 7.766 -23.062 1 93 277 GLU A N 1
ATOM 2195 C CA . GLU A 1 277 ? 3.572 8.328 -23.109 1 93 277 GLU A CA 1
ATOM 2196 C C . GLU A 1 277 ? 3.678 9.43 -24.156 1 93 277 GLU A C 1
ATOM 2198 O O . GLU A 1 277 ? 4.27 9.219 -25.219 1 93 277 GLU A O 1
ATOM 2203 N N . PRO A 1 278 ? 3.234 10.609 -23.797 1 91.12 278 PRO A N 1
ATOM 2204 C CA . PRO A 1 278 ? 3.057 11.648 -24.812 1 91.12 278 PRO A CA 1
ATOM 2205 C C . PRO A 1 278 ? 4.375 12.094 -25.438 1 91.12 278 PRO A C 1
ATOM 2207 O O . PRO A 1 278 ? 4.391 12.602 -26.562 1 91.12 278 PRO A O 1
ATOM 2210 N N . GLN A 1 279 ? 5.484 11.93 -24.766 1 92.69 279 GLN A N 1
ATOM 2211 C CA . GLN A 1 279 ? 6.766 12.383 -25.297 1 92.69 279 GLN A CA 1
ATOM 2212 C C . GLN A 1 279 ? 7.781 11.25 -25.344 1 92.69 279 GLN A C 1
ATOM 2214 O O . GLN A 1 279 ? 8.984 11.477 -25.203 1 92.69 279 GLN A O 1
ATOM 2219 N N . GLY A 1 280 ? 7.25 10.023 -25.359 1 91.75 280 GLY A N 1
ATOM 2220 C CA . GLY A 1 280 ? 8.094 8.852 -25.531 1 91.75 280 GLY A CA 1
ATOM 2221 C C . GLY A 1 280 ? 8.5 8.211 -24.219 1 91.75 280 GLY A C 1
ATOM 2222 O O . GLY A 1 280 ? 8.188 8.734 -23.141 1 91.75 280 GLY A O 1
ATOM 2223 N N . ARG A 1 281 ? 9.25 7.18 -24.359 1 94.38 281 ARG A N 1
ATOM 2224 C CA . ARG A 1 281 ? 9.688 6.398 -23.203 1 94.38 281 ARG A CA 1
ATOM 2225 C C . ARG A 1 281 ? 10.867 7.066 -22.5 1 94.38 281 ARG A C 1
ATOM 2227 O O . ARG A 1 281 ? 11.75 7.621 -23.156 1 94.38 281 ARG A O 1
ATOM 2234 N N . ARG A 1 282 ? 10.836 6.977 -21.219 1 97.12 282 ARG A N 1
ATOM 2235 C CA . ARG A 1 282 ? 11.938 7.535 -20.438 1 97.12 282 ARG A CA 1
ATOM 2236 C C . ARG A 1 282 ? 12.812 6.426 -19.859 1 97.12 282 ARG A C 1
ATOM 2238 O O . ARG A 1 282 ? 13.484 6.621 -18.844 1 97.12 282 ARG A O 1
ATOM 2245 N N . TYR A 1 283 ? 12.727 5.238 -20.375 1 98.12 283 TYR A N 1
ATOM 2246 C CA . TYR A 1 283 ? 13.57 4.105 -20 1 98.12 283 TYR A CA 1
ATOM 2247 C C . TYR A 1 283 ? 14.164 3.438 -21.234 1 98.12 283 TYR A C 1
ATOM 2249 O O . TYR A 1 283 ? 13.742 3.713 -22.359 1 98.12 283 TYR A O 1
ATOM 2257 N N . ARG A 1 284 ? 15.195 2.686 -20.984 1 97.62 284 ARG A N 1
ATOM 2258 C CA . ARG A 1 284 ? 15.867 1.968 -22.062 1 97.62 284 ARG A CA 1
ATOM 2259 C C . ARG A 1 284 ? 15.992 0.484 -21.734 1 97.62 284 ARG A C 1
ATOM 2261 O O . ARG A 1 284 ? 16.297 0.118 -20.594 1 97.62 284 ARG A O 1
ATOM 2268 N N . VAL A 1 285 ? 15.68 -0.341 -22.703 1 97.62 285 VAL A N 1
ATOM 2269 C CA . VAL A 1 285 ? 15.844 -1.785 -22.578 1 97.62 285 VAL A CA 1
ATOM 2270 C C . VAL A 1 285 ? 16.781 -2.289 -23.672 1 97.62 285 VAL A C 1
ATOM 2272 O O . VAL A 1 285 ? 16.531 -2.086 -24.859 1 97.62 285 VAL A O 1
ATOM 2275 N N . GLN A 1 286 ? 17.859 -2.85 -23.297 1 97 286 GLN A N 1
ATOM 2276 C CA . GLN A 1 286 ? 18.812 -3.49 -24.188 1 97 286 GLN A CA 1
ATOM 2277 C C . GLN A 1 286 ? 19.062 -4.938 -23.781 1 97 286 GLN A C 1
ATOM 2279 O O . GLN A 1 286 ? 19.859 -5.207 -22.891 1 97 286 GLN A O 1
ATOM 2284 N N . GLY A 1 287 ? 18.516 -5.879 -24.578 1 96.81 287 GLY A N 1
ATOM 2285 C CA . GLY A 1 287 ? 18.562 -7.262 -24.125 1 96.81 287 GLY A CA 1
ATOM 2286 C C . GLY A 1 287 ? 17.906 -7.469 -22.766 1 96.81 287 GLY A C 1
ATOM 2287 O O . GLY A 1 287 ? 16.719 -7.172 -22.594 1 96.81 287 GLY A O 1
ATOM 2288 N N . ASN A 1 288 ? 18.734 -7.93 -21.844 1 98.12 288 ASN A N 1
ATOM 2289 C CA . ASN A 1 288 ? 18.172 -8.156 -20.516 1 98.12 288 ASN A CA 1
ATOM 2290 C C . ASN A 1 288 ? 18.578 -7.062 -19.531 1 98.12 288 ASN A C 1
ATOM 2292 O O . ASN A 1 288 ? 18.562 -7.27 -18.312 1 98.12 288 ASN A O 1
ATOM 2296 N N . GLN A 1 289 ? 18.984 -5.898 -20.031 1 98.12 289 GLN A N 1
ATOM 2297 C CA . GLN A 1 289 ? 19.297 -4.746 -19.203 1 98.12 289 GLN A CA 1
ATOM 2298 C C . GLN A 1 289 ? 18.219 -3.682 -19.281 1 98.12 289 GLN A C 1
ATOM 2300 O O . GLN A 1 289 ? 17.688 -3.406 -20.359 1 98.12 289 GLN A O 1
ATOM 2305 N N . VAL A 1 290 ? 17.922 -3.066 -18.172 1 98.19 290 VAL A N 1
ATOM 2306 C CA . VAL A 1 290 ? 16.984 -1.952 -18.125 1 98.19 290 VAL A CA 1
ATOM 2307 C C . VAL A 1 290 ? 17.609 -0.767 -17.406 1 98.19 290 VAL A C 1
ATOM 2309 O O . VAL A 1 290 ? 18.328 -0.944 -16.406 1 98.19 290 VAL A O 1
ATOM 2312 N N . GLU A 1 291 ? 17.453 0.421 -17.938 1 98.5 291 GLU A N 1
ATOM 2313 C CA . GLU A 1 291 ? 17.922 1.67 -17.344 1 98.5 291 GLU A CA 1
ATOM 2314 C C . GLU A 1 291 ? 16.781 2.668 -17.203 1 98.5 291 GLU A C 1
ATOM 2316 O O . GLU A 1 291 ? 15.914 2.766 -18.062 1 98.5 291 GLU A O 1
ATOM 2321 N N . TYR A 1 292 ? 16.719 3.402 -16.156 1 98.5 292 TYR A N 1
ATOM 2322 C CA . TYR A 1 292 ? 15.68 4.383 -15.82 1 98.5 292 TYR A CA 1
ATOM 2323 C C . TYR A 1 292 ? 16.172 5.344 -14.742 1 98.5 292 TYR A C 1
ATOM 2325 O O . TYR A 1 292 ? 16.297 4.961 -13.578 1 98.5 292 TYR A O 1
ATOM 2333 N N . GLY A 1 293 ? 16.359 6.555 -15.125 1 98.06 293 GLY A N 1
ATOM 2334 C CA . GLY A 1 293 ? 16.906 7.484 -14.156 1 98.06 293 GLY A CA 1
ATOM 2335 C C . GLY A 1 293 ? 18.25 7.039 -13.594 1 98.06 293 GLY A C 1
ATOM 2336 O O . GLY A 1 293 ? 19.219 6.891 -14.344 1 98.06 293 GLY A O 1
ATOM 2337 N N . GLY A 1 294 ? 18.281 6.785 -12.32 1 98.44 294 GLY A N 1
ATOM 2338 C CA . GLY A 1 294 ? 19.516 6.316 -11.703 1 98.44 294 GLY A CA 1
ATOM 2339 C C . GLY A 1 294 ? 19.641 4.805 -11.68 1 98.44 294 GLY A C 1
ATOM 2340 O O . GLY A 1 294 ? 20.703 4.266 -11.367 1 98.44 294 GLY A O 1
ATOM 2341 N N . TRP A 1 295 ? 18.656 4.109 -12.07 1 98.75 295 TRP A N 1
ATOM 2342 C CA . TRP A 1 295 ? 18.609 2.654 -11.961 1 98.75 295 TRP A CA 1
ATOM 2343 C C . TRP A 1 295 ? 19.219 1.99 -13.188 1 98.75 295 TRP A C 1
ATOM 2345 O O . TRP A 1 295 ? 19.016 2.451 -14.312 1 98.75 295 TRP A O 1
ATOM 2355 N N . ALA A 1 296 ? 19.953 0.997 -12.977 1 98.56 296 ALA A N 1
ATOM 2356 C CA . ALA A 1 296 ? 20.422 0.055 -13.984 1 98.56 296 ALA A CA 1
ATOM 2357 C C . ALA A 1 296 ? 20.453 -1.368 -13.438 1 98.56 296 ALA A C 1
ATOM 2359 O O . ALA A 1 296 ? 20.984 -1.605 -12.344 1 98.56 296 ALA A O 1
ATOM 2360 N N . LEU A 1 297 ? 19.891 -2.326 -14.102 1 98.69 297 LEU A N 1
ATOM 2361 C CA . LEU A 1 297 ? 19.875 -3.703 -13.617 1 98.69 297 LEU A CA 1
ATOM 2362 C C . LEU A 1 297 ? 19.656 -4.68 -14.766 1 98.69 297 LEU A C 1
ATOM 2364 O O . LEU A 1 297 ? 19.312 -4.27 -15.875 1 98.69 297 LEU A O 1
ATOM 2368 N N . ALA A 1 298 ? 19.953 -5.891 -14.508 1 98.69 298 ALA A N 1
ATOM 2369 C CA . ALA A 1 298 ? 19.672 -6.988 -15.422 1 98.69 298 ALA A CA 1
ATOM 2370 C C . ALA A 1 298 ? 18.5 -7.832 -14.922 1 98.69 298 ALA A C 1
ATOM 2372 O O . ALA A 1 298 ? 18.312 -7.988 -13.711 1 98.69 298 ALA A O 1
ATOM 2373 N N . PHE A 1 299 ? 17.688 -8.359 -15.852 1 98.38 299 PHE A N 1
ATOM 2374 C CA . PHE A 1 299 ? 16.562 -9.203 -15.453 1 98.38 299 PHE A CA 1
ATOM 2375 C C . PHE A 1 299 ? 16.594 -10.531 -16.203 1 98.38 299 PHE A C 1
ATOM 2377 O O . PHE A 1 299 ? 17.188 -10.633 -17.281 1 98.38 299 PHE A O 1
ATOM 2384 N N . ARG A 1 300 ? 15.977 -11.516 -15.617 1 97.12 300 ARG A N 1
ATOM 2385 C CA . ARG A 1 300 ? 15.711 -12.789 -16.281 1 97.12 300 ARG A CA 1
ATOM 2386 C C . ARG A 1 300 ? 14.469 -13.461 -15.695 1 97.12 300 ARG A C 1
ATOM 2388 O O . ARG A 1 300 ? 13.961 -13.031 -14.656 1 97.12 300 ARG A O 1
ATOM 2395 N N . LEU A 1 301 ? 13.977 -14.453 -16.406 1 97.12 301 LEU A N 1
ATOM 2396 C CA . LEU A 1 301 ? 12.859 -15.266 -15.961 1 97.12 301 LEU A CA 1
ATOM 2397 C C . LEU A 1 301 ? 13.273 -16.719 -15.789 1 97.12 301 LEU A C 1
ATOM 2399 O O . LEU A 1 301 ? 13.117 -17.531 -16.703 1 97.12 301 LEU A O 1
ATOM 2403 N N . ARG A 1 302 ? 13.633 -16.984 -14.57 1 96.06 302 ARG A N 1
ATOM 2404 C CA . ARG A 1 302 ? 14.07 -18.344 -14.266 1 96.06 302 ARG A CA 1
ATOM 2405 C C . ARG A 1 302 ? 12.922 -19.344 -14.43 1 96.06 302 ARG A C 1
ATOM 2407 O O . ARG A 1 302 ? 11.836 -19.141 -13.891 1 96.06 302 ARG A O 1
ATOM 2414 N N . SER A 1 303 ? 13.172 -20.453 -15.078 1 96.44 303 SER A N 1
ATOM 2415 C CA . SER A 1 303 ? 12.125 -21.422 -15.352 1 96.44 303 SER A CA 1
ATOM 2416 C C . SER A 1 303 ? 11.562 -22.016 -14.062 1 96.44 303 SER A C 1
ATOM 2418 O O . SER A 1 303 ? 10.359 -22.266 -13.961 1 96.44 303 SER A O 1
ATOM 2420 N N . SER A 1 304 ? 12.336 -22.141 -13.094 1 95.12 304 SER A N 1
ATOM 2421 C CA . SER A 1 304 ? 11.922 -22.859 -11.898 1 95.12 304 SER A CA 1
ATOM 2422 C C . SER A 1 304 ? 11.109 -21.969 -10.969 1 95.12 304 SER A C 1
ATOM 2424 O O . SER A 1 304 ? 10.234 -22.453 -10.242 1 95.12 304 SER A O 1
ATOM 2426 N N . SER A 1 305 ? 11.453 -20.641 -10.922 1 93.69 305 SER A N 1
ATOM 2427 C CA . SER A 1 305 ? 10.781 -19.859 -9.883 1 93.69 305 SER A CA 1
ATOM 2428 C C . SER A 1 305 ? 10.289 -18.531 -10.414 1 93.69 305 SER A C 1
ATOM 2430 O O . SER A 1 305 ? 9.406 -17.906 -9.828 1 93.69 305 SER A O 1
ATOM 2432 N N . GLY A 1 306 ? 10.859 -18.047 -11.406 1 96.38 306 GLY A N 1
ATOM 2433 C CA . GLY A 1 306 ? 10.281 -16.828 -11.969 1 96.38 306 GLY A CA 1
ATOM 2434 C C . GLY A 1 306 ? 11.25 -15.672 -12 1 96.38 306 GLY A C 1
ATOM 2435 O O . GLY A 1 306 ? 12.438 -15.852 -12.281 1 96.38 306 GLY A O 1
ATOM 2436 N N . LEU A 1 307 ? 10.781 -14.469 -11.766 1 97.69 307 LEU A N 1
ATOM 2437 C CA . LEU A 1 307 ? 11.484 -13.211 -11.977 1 97.69 307 LEU A CA 1
ATOM 2438 C C . LEU A 1 307 ? 12.711 -13.109 -11.078 1 97.69 307 LEU A C 1
ATOM 2440 O O . LEU A 1 307 ? 12.625 -13.359 -9.875 1 97.69 307 LEU A O 1
ATOM 2444 N N . GLN A 1 308 ? 13.828 -12.758 -11.648 1 98.12 308 GLN A N 1
ATOM 2445 C CA . GLN A 1 308 ? 15.094 -12.523 -10.969 1 98.12 308 GLN A CA 1
ATOM 2446 C C . GLN A 1 308 ? 15.797 -11.289 -11.523 1 98.12 308 GLN A C 1
ATOM 2448 O O . GLN A 1 308 ? 15.883 -11.109 -12.742 1 98.12 308 GLN A O 1
ATOM 2453 N N . LEU A 1 309 ? 16.25 -10.461 -10.672 1 98.81 309 LEU A N 1
ATOM 2454 C CA . LEU A 1 309 ? 17.031 -9.281 -11.023 1 98.81 309 LEU A CA 1
ATOM 2455 C C . LEU A 1 309 ? 18.453 -9.383 -10.477 1 98.81 309 LEU A C 1
ATOM 2457 O O . LEU A 1 309 ? 18.672 -9.93 -9.398 1 98.81 309 LEU A O 1
ATOM 2461 N N . PHE A 1 310 ? 19.406 -8.875 -11.234 1 98.69 310 PHE A N 1
ATOM 2462 C CA . PHE A 1 310 ? 20.812 -8.914 -10.82 1 98.69 310 PHE A CA 1
ATOM 2463 C C . PHE A 1 310 ? 21.453 -7.535 -10.953 1 98.69 310 PHE A C 1
ATOM 2465 O O . PHE A 1 310 ? 21.016 -6.723 -11.773 1 98.69 310 PHE A O 1
ATOM 2472 N N . ASP A 1 311 ? 22.406 -7.32 -10.148 1 98.5 311 ASP A N 1
ATOM 2473 C CA . ASP A 1 311 ? 23.266 -6.148 -10.203 1 98.5 311 ASP A CA 1
ATOM 2474 C C . ASP A 1 311 ? 22.453 -4.855 -10.203 1 98.5 311 ASP A C 1
ATOM 2476 O O . ASP A 1 311 ? 22.609 -4.023 -11.102 1 98.5 311 ASP A O 1
ATOM 2480 N N . LEU A 1 312 ? 21.656 -4.742 -9.242 1 98.75 312 LEU A N 1
ATOM 2481 C CA . LEU A 1 312 ? 20.812 -3.555 -9.094 1 98.75 312 LEU A CA 1
ATOM 2482 C C . LEU A 1 312 ? 21.641 -2.369 -8.609 1 98.75 312 LEU A C 1
ATOM 2484 O O . LEU A 1 312 ? 22.109 -2.355 -7.461 1 98.75 312 LEU A O 1
ATOM 2488 N N . ARG A 1 313 ? 21.75 -1.413 -9.477 1 98.31 313 ARG A N 1
ATOM 2489 C CA . ARG A 1 313 ? 22.547 -0.235 -9.148 1 98.31 313 ARG A CA 1
ATOM 2490 C C . ARG A 1 313 ? 21.703 1.035 -9.25 1 98.31 313 ARG A C 1
ATOM 2492 O O . ARG A 1 313 ? 20.766 1.11 -10.047 1 98.31 313 ARG A O 1
ATOM 2499 N N . PHE A 1 314 ? 22.047 1.937 -8.438 1 98.44 314 PHE A N 1
ATOM 2500 C CA . PHE A 1 314 ? 21.562 3.307 -8.555 1 98.44 314 PHE A CA 1
ATOM 2501 C C . PHE A 1 314 ? 22.734 4.285 -8.648 1 98.44 314 PHE A C 1
ATOM 2503 O O . PHE A 1 314 ? 23.562 4.363 -7.73 1 98.44 314 PHE A O 1
ATOM 2510 N N . ASP A 1 315 ? 22.797 5.027 -9.695 1 97.56 315 ASP A N 1
ATOM 2511 C CA . ASP A 1 315 ? 23.891 5.953 -9.984 1 97.56 315 ASP A CA 1
ATOM 2512 C C . ASP A 1 315 ? 25.25 5.262 -9.844 1 97.56 315 ASP A C 1
ATOM 2514 O O . ASP A 1 315 ? 26.156 5.797 -9.211 1 97.56 315 ASP A O 1
ATOM 2518 N N . GLY A 1 316 ? 25.266 4.086 -10.273 1 95.81 316 GLY A N 1
ATOM 2519 C CA . GLY A 1 316 ? 26.516 3.346 -10.32 1 95.81 316 GLY A CA 1
ATOM 2520 C C . GLY A 1 316 ? 26.797 2.549 -9.055 1 95.81 316 GLY A C 1
ATOM 2521 O O . GLY A 1 316 ? 27.531 1.556 -9.086 1 95.81 316 GLY A O 1
ATOM 2522 N N . ALA A 1 317 ? 26.203 2.883 -7.938 1 96.44 317 ALA A N 1
ATOM 2523 C CA . ALA A 1 317 ? 26.406 2.166 -6.68 1 96.44 317 ALA A CA 1
ATOM 2524 C C . ALA A 1 317 ? 25.438 0.988 -6.562 1 96.44 317 ALA A C 1
ATOM 2526 O O . ALA A 1 317 ? 24.234 1.141 -6.77 1 96.44 317 ALA A O 1
ATOM 2527 N N . ARG A 1 318 ? 26 -0.186 -6.27 1 97.38 318 ARG A N 1
ATOM 2528 C CA . ARG A 1 318 ? 25.141 -1.356 -6.152 1 97.38 318 ARG A CA 1
ATOM 2529 C C . ARG A 1 318 ? 24.328 -1.313 -4.859 1 97.38 318 ARG A C 1
ATOM 2531 O O . ARG A 1 318 ? 24.844 -0.956 -3.803 1 97.38 318 ARG A O 1
ATOM 2538 N N . VAL A 1 319 ? 23.078 -1.589 -4.996 1 98.19 319 VAL A N 1
ATOM 2539 C CA . VAL A 1 319 ? 22.172 -1.713 -3.861 1 98.19 319 VAL A CA 1
ATOM 2540 C C . VAL A 1 319 ? 21.984 -3.186 -3.504 1 98.19 319 VAL A C 1
ATOM 2542 O O . VAL A 1 319 ? 22.078 -3.562 -2.332 1 98.19 319 VAL A O 1
ATOM 2545 N N . ALA A 1 320 ? 21.828 -3.992 -4.516 1 98.81 320 ALA A N 1
ATOM 2546 C CA . ALA A 1 320 ? 21.672 -5.438 -4.355 1 98.81 320 ALA A CA 1
ATOM 2547 C C . ALA A 1 320 ? 22.281 -6.188 -5.535 1 98.81 320 ALA A C 1
ATOM 2549 O O . ALA A 1 320 ? 22.188 -5.738 -6.68 1 98.81 320 ALA A O 1
ATOM 2550 N N . TYR A 1 321 ? 22.859 -7.262 -5.184 1 98.69 321 TYR A N 1
ATOM 2551 C CA . TYR A 1 321 ? 23.406 -8.125 -6.227 1 98.69 321 TYR A CA 1
ATOM 2552 C C . TYR A 1 321 ? 22.297 -8.938 -6.887 1 98.69 321 TYR A C 1
ATOM 2554 O O . TYR A 1 321 ? 22.328 -9.172 -8.094 1 98.69 321 TYR A O 1
ATOM 2562 N N . GLU A 1 322 ? 21.297 -9.32 -6.043 1 98.75 322 GLU A N 1
ATOM 2563 C CA . GLU A 1 322 ? 20.219 -10.172 -6.523 1 98.75 322 GLU A CA 1
ATOM 2564 C C . GLU A 1 322 ? 18.922 -9.875 -5.785 1 98.75 322 GLU A C 1
ATOM 2566 O O . GLU A 1 322 ? 18.922 -9.648 -4.574 1 98.75 322 GLU A O 1
ATOM 2571 N N . LEU A 1 323 ? 17.859 -9.773 -6.453 1 98.81 323 LEU A N 1
ATOM 2572 C CA . LEU A 1 323 ? 16.484 -9.836 -5.973 1 98.81 323 LEU A CA 1
ATOM 2573 C C . LEU A 1 323 ? 15.68 -10.891 -6.738 1 98.81 323 LEU A C 1
ATOM 2575 O O . LEU A 1 323 ? 15.516 -10.781 -7.957 1 98.81 323 LEU A O 1
ATOM 2579 N N . SER A 1 324 ? 15.148 -11.891 -6.016 1 98.06 324 SER A N 1
ATOM 2580 C CA . SER A 1 324 ? 14.516 -12.961 -6.777 1 98.06 324 SER A CA 1
ATOM 2581 C C . SER A 1 324 ? 13.383 -13.602 -5.988 1 98.06 324 SER A C 1
ATOM 2583 O O . SER A 1 324 ? 13.445 -13.695 -4.762 1 98.06 324 SER A O 1
ATOM 2585 N N . VAL A 1 325 ? 12.398 -14.094 -6.699 1 97.75 325 VAL A N 1
ATOM 2586 C CA . VAL A 1 325 ? 11.344 -14.938 -6.148 1 97.75 325 VAL A CA 1
ATOM 2587 C C . VAL A 1 325 ? 11.875 -16.359 -5.934 1 97.75 325 VAL A C 1
ATOM 2589 O O . VAL A 1 325 ? 12.438 -16.953 -6.852 1 97.75 325 VAL A O 1
ATOM 2592 N N . GLN A 1 326 ? 11.648 -16.875 -4.73 1 98 326 GLN A N 1
ATOM 2593 C CA . GLN A 1 326 ? 12.172 -18.188 -4.406 1 98 326 GLN A CA 1
ATOM 2594 C C . GLN A 1 326 ? 11.07 -19.25 -4.422 1 98 326 GLN A C 1
ATOM 2596 O O . GLN A 1 326 ? 11.273 -20.359 -4.898 1 98 326 GLN A O 1
ATOM 2601 N N . GLU A 1 327 ? 9.984 -18.875 -3.83 1 98 327 GLU A N 1
ATOM 2602 C CA . GLU A 1 327 ? 8.883 -19.812 -3.65 1 98 327 GLU A CA 1
ATOM 2603 C C . GLU A 1 327 ? 7.57 -19.078 -3.398 1 98 327 GLU A C 1
ATOM 2605 O O . GLU A 1 327 ? 7.574 -17.922 -2.973 1 98 327 GLU A O 1
ATOM 2610 N N . ALA A 1 328 ? 6.457 -19.703 -3.732 1 98.06 328 ALA A N 1
ATOM 2611 C CA . ALA A 1 328 ? 5.105 -19.312 -3.344 1 98.06 328 ALA A CA 1
ATOM 2612 C C . ALA A 1 328 ? 4.309 -20.516 -2.842 1 98.06 328 ALA A C 1
ATOM 2614 O O . ALA A 1 328 ? 4.309 -21.578 -3.471 1 98.06 328 ALA A O 1
ATOM 2615 N N . LEU A 1 329 ? 3.734 -20.344 -1.71 1 98.06 329 LEU A N 1
ATOM 2616 C CA . LEU A 1 329 ? 2.943 -21.453 -1.202 1 98.06 329 LEU A CA 1
ATOM 2617 C C . LEU A 1 329 ? 1.49 -21.031 -0.993 1 98.06 329 LEU A C 1
ATOM 2619 O O . LEU A 1 329 ? 1.196 -19.844 -0.833 1 98.06 329 LEU A O 1
ATOM 2623 N N . ALA A 1 330 ? 0.599 -21.922 -1.045 1 98.06 330 ALA A N 1
ATOM 2624 C CA . ALA A 1 330 ? -0.808 -21.828 -0.664 1 98.06 330 ALA A CA 1
ATOM 2625 C C . ALA A 1 330 ? -1.253 -23.078 0.106 1 98.06 330 ALA A C 1
ATOM 2627 O O . ALA A 1 330 ? -1.398 -24.156 -0.474 1 98.06 330 ALA A O 1
ATOM 2628 N N . PHE A 1 331 ? -1.491 -22.922 1.362 1 98.25 331 PHE A N 1
ATOM 2629 C CA . PHE A 1 331 ? -1.914 -24.047 2.195 1 98.25 331 PHE A CA 1
ATOM 2630 C C . PHE A 1 331 ? -3.393 -23.922 2.547 1 98.25 331 PHE A C 1
ATOM 2632 O O . PHE A 1 331 ? -3.824 -22.922 3.109 1 98.25 331 PHE A O 1
ATOM 2639 N N . TYR A 1 332 ? -4.148 -25 2.299 1 97.94 332 TYR A N 1
ATOM 2640 C CA . TYR A 1 332 ? -5.605 -24.969 2.367 1 97.94 332 TYR A CA 1
ATOM 2641 C C . TYR A 1 332 ? -6.113 -25.75 3.576 1 97.94 332 TYR A C 1
ATOM 2643 O O . TYR A 1 332 ? -5.387 -26.562 4.148 1 97.94 332 TYR A O 1
ATOM 2651 N N . GLY A 1 333 ? -7.328 -25.422 3.93 1 97.25 333 GLY A N 1
ATOM 2652 C CA . GLY A 1 333 ? -8.188 -26.234 4.777 1 97.25 333 GLY A CA 1
ATOM 2653 C C . GLY A 1 333 ? -9.539 -26.516 4.156 1 97.25 333 GLY A C 1
ATOM 2654 O O . GLY A 1 333 ? -10.086 -25.688 3.424 1 97.25 333 GLY A O 1
ATOM 2655 N N . GLY A 1 334 ? -10.07 -27.688 4.457 1 96.62 334 GLY A N 1
ATOM 2656 C CA . GLY A 1 334 ? -11.359 -28.047 3.896 1 96.62 334 GLY A CA 1
ATOM 2657 C C . GLY A 1 334 ? -11.953 -29.312 4.5 1 96.62 334 GLY A C 1
ATOM 2658 O O . GLY A 1 334 ? -11.375 -29.891 5.426 1 96.62 334 GLY A O 1
ATOM 2659 N N . SER A 1 335 ? -13.156 -29.656 3.984 1 95.94 335 SER A N 1
ATOM 2660 C CA . SER A 1 335 ? -13.859 -30.828 4.48 1 95.94 335 SER A CA 1
ATOM 2661 C C . SER A 1 335 ? -13.82 -31.969 3.463 1 95.94 335 SER A C 1
ATOM 2663 O O . SER A 1 335 ? -14.195 -33.094 3.775 1 95.94 335 SER A O 1
ATOM 2665 N N . THR A 1 336 ? -13.438 -31.766 2.244 1 97.25 336 THR A N 1
ATOM 2666 C CA . THR A 1 336 ? -13.211 -32.812 1.251 1 97.25 336 THR A CA 1
ATOM 2667 C C . THR A 1 336 ? -11.75 -33.25 1.267 1 97.25 336 THR A C 1
ATOM 2669 O O . THR A 1 336 ? -10.875 -32.531 1.72 1 97.25 336 THR A O 1
ATOM 2672 N N . PRO A 1 337 ? -11.516 -34.438 0.84 1 96.94 337 PRO A N 1
ATOM 2673 C CA . PRO A 1 337 ? -10.141 -34.938 0.934 1 96.94 337 PRO A CA 1
ATOM 2674 C C . PRO A 1 337 ? -9.164 -34.062 0.127 1 96.94 337 PRO A C 1
ATOM 2676 O O . PRO A 1 337 ? -8.039 -33.812 0.577 1 96.94 337 PRO A O 1
ATOM 2679 N N . SER A 1 338 ? -9.531 -33.625 -1.028 1 96.88 338 SER A N 1
ATOM 2680 C CA . SER A 1 338 ? -8.664 -32.75 -1.809 1 96.88 338 SER A CA 1
ATOM 2681 C C . SER A 1 338 ? -8.344 -31.469 -1.052 1 96.88 338 SER A C 1
ATOM 2683 O O . SER A 1 338 ? -7.184 -31.047 -0.98 1 96.88 338 SER A O 1
ATOM 2685 N N . ALA A 1 339 ? -9.328 -30.844 -0.532 1 97.19 339 ALA A N 1
ATOM 2686 C CA . ALA A 1 339 ? -9.125 -29.578 0.173 1 97.19 339 ALA A CA 1
ATOM 2687 C C . ALA A 1 339 ? -8.281 -29.797 1.43 1 97.19 339 ALA A C 1
ATOM 2689 O O . ALA A 1 339 ? -7.449 -28.953 1.774 1 97.19 339 ALA A O 1
ATOM 2690 N N . MET A 1 340 ? -8.492 -30.875 2.139 1 96.38 340 MET A N 1
ATOM 2691 C CA . MET A 1 340 ? -7.777 -31.188 3.371 1 96.38 340 MET A CA 1
ATOM 2692 C C . MET A 1 340 ? -6.281 -31.328 3.109 1 96.38 340 MET A C 1
ATOM 2694 O O . MET A 1 340 ? -5.461 -30.828 3.881 1 96.38 340 MET A O 1
ATOM 2698 N N . GLN A 1 341 ? -5.969 -31.922 2.049 1 96.38 341 GLN A N 1
ATOM 2699 C CA . GLN A 1 341 ? -4.59 -32.344 1.826 1 96.38 341 GLN A CA 1
ATOM 2700 C C . GLN A 1 341 ? -3.822 -31.281 1.035 1 96.38 341 GLN A C 1
ATOM 2702 O O . GLN A 1 341 ? -2.59 -31.297 0.985 1 96.38 341 GLN A O 1
ATOM 2707 N N . THR A 1 342 ? -4.488 -30.359 0.45 1 97.25 342 THR A N 1
ATOM 2708 C CA . THR A 1 342 ? -3.869 -29.438 -0.496 1 97.25 342 THR A CA 1
ATOM 2709 C C . THR A 1 342 ? -2.885 -28.5 0.215 1 97.25 342 THR A C 1
ATOM 2711 O O . THR A 1 342 ? -3.279 -27.703 1.067 1 97.25 342 THR A O 1
ATOM 2714 N N . LYS A 1 343 ? -1.644 -28.609 -0.086 1 98 343 LYS A N 1
ATOM 2715 C CA . LYS A 1 343 ? -0.522 -27.75 0.283 1 98 343 LYS A CA 1
ATOM 2716 C C . LYS A 1 343 ? 0.386 -27.5 -0.914 1 98 343 LYS A C 1
ATOM 2718 O O . LYS A 1 343 ? 1.404 -28.172 -1.088 1 98 343 LYS A O 1
ATOM 2723 N N . PHE A 1 344 ? 0.145 -26.422 -1.539 1 98.12 344 PHE A N 1
ATOM 2724 C CA . PHE A 1 344 ? 0.846 -26.141 -2.785 1 98.12 344 PHE A CA 1
ATOM 2725 C C . PHE A 1 344 ? 2.158 -25.422 -2.512 1 98.12 344 PHE A C 1
ATOM 2727 O O . PHE A 1 344 ? 2.211 -24.5 -1.681 1 98.12 344 PHE A O 1
ATOM 2734 N N . LEU A 1 345 ? 3.18 -25.844 -3.123 1 98 345 LEU A N 1
ATOM 2735 C CA . LEU A 1 345 ? 4.457 -25.156 -3.311 1 98 345 LEU A CA 1
ATOM 2736 C C . LEU A 1 345 ? 4.758 -24.969 -4.793 1 98 345 LEU A C 1
ATOM 2738 O O . LEU A 1 345 ? 5.18 -25.906 -5.477 1 98 345 LEU A O 1
ATOM 2742 N N . ASP A 1 346 ? 4.703 -23.797 -5.227 1 97.44 346 ASP A N 1
ATOM 2743 C CA . ASP A 1 346 ? 4.48 -23.531 -6.645 1 97.44 346 ASP A CA 1
ATOM 2744 C C . ASP A 1 346 ? 5.777 -23.672 -7.438 1 97.44 346 ASP A C 1
ATOM 2746 O O . ASP A 1 346 ? 5.75 -23.797 -8.664 1 97.44 346 ASP A O 1
ATOM 2750 N N . ALA A 1 347 ? 6.918 -23.547 -6.797 1 96.5 347 ALA A N 1
ATOM 2751 C CA . ALA A 1 347 ? 8.148 -23.875 -7.516 1 96.5 347 ALA A CA 1
ATOM 2752 C C . ALA A 1 347 ? 8.094 -25.297 -8.078 1 96.5 347 ALA A C 1
ATOM 2754 O O . ALA A 1 347 ? 8.656 -25.562 -9.148 1 96.5 347 ALA A O 1
ATOM 2755 N N . GLY A 1 348 ? 7.391 -26.156 -7.371 1 96.88 348 GLY A N 1
ATOM 2756 C CA . GLY A 1 348 ? 7.246 -27.547 -7.812 1 96.88 348 GLY A CA 1
ATOM 2757 C C . GLY A 1 348 ? 6.309 -27.688 -9 1 96.88 348 GLY A C 1
ATOM 2758 O O . GLY A 1 348 ? 6.258 -28.75 -9.625 1 96.88 348 GLY A O 1
ATOM 2759 N N . TRP A 1 349 ? 5.621 -26.688 -9.297 1 95.31 349 TRP A N 1
ATOM 2760 C CA . TRP A 1 349 ? 4.73 -26.656 -10.453 1 95.31 349 TRP A CA 1
ATOM 2761 C C . TRP A 1 349 ? 5.332 -25.812 -11.57 1 95.31 349 TRP A C 1
ATOM 2763 O O . TRP A 1 349 ? 4.613 -25.359 -12.469 1 95.31 349 TRP A O 1
ATOM 2773 N N . ALA A 1 350 ? 6.664 -25.516 -11.469 1 92.06 350 ALA A N 1
ATOM 2774 C CA . ALA A 1 350 ? 7.434 -24.734 -12.438 1 92.06 350 ALA A CA 1
ATOM 2775 C C . ALA A 1 350 ? 6.836 -23.344 -12.617 1 92.06 350 ALA A C 1
ATOM 2777 O O . ALA A 1 350 ? 6.574 -22.922 -13.742 1 92.06 350 ALA A O 1
ATOM 2778 N N . MET A 1 351 ? 6.582 -22.703 -11.586 1 93.81 351 MET A N 1
ATOM 2779 C CA . MET A 1 351 ? 5.926 -21.406 -11.547 1 93.81 351 MET A CA 1
ATOM 2780 C C . MET A 1 351 ? 6.578 -20.438 -12.531 1 93.81 351 MET A C 1
ATOM 2782 O O . MET A 1 351 ? 5.895 -19.641 -13.172 1 93.81 351 MET A O 1
ATOM 2786 N N . GLY A 1 352 ? 7.848 -20.531 -12.836 1 92 352 GLY A N 1
ATOM 2787 C CA . GLY A 1 352 ? 8.578 -19.625 -13.711 1 92 352 GLY A CA 1
ATOM 2788 C C . GLY A 1 352 ? 8.258 -19.828 -15.18 1 92 352 GLY A C 1
ATOM 2789 O O . GLY A 1 352 ? 8.492 -18.938 -15.992 1 92 352 GLY A O 1
ATOM 2790 N N . THR A 1 353 ? 7.773 -21 -15.539 1 94.88 353 THR A N 1
ATOM 2791 C CA . THR A 1 353 ? 7.457 -21.297 -16.938 1 94.88 353 THR A CA 1
ATOM 2792 C C . THR A 1 353 ? 6 -20.953 -17.25 1 94.88 353 THR A C 1
ATOM 2794 O O . THR A 1 353 ? 5.531 -21.156 -18.359 1 94.88 353 THR A O 1
ATOM 2797 N N . LEU A 1 354 ? 5.324 -20.438 -16.25 1 96.62 354 LEU A N 1
ATOM 2798 C CA . LEU A 1 354 ? 3.893 -20.203 -16.406 1 96.62 354 LEU A CA 1
ATOM 2799 C C . LEU A 1 354 ? 3.605 -18.719 -16.625 1 96.62 354 LEU A C 1
ATOM 2801 O O . LEU A 1 354 ? 2.568 -18.219 -16.203 1 96.62 354 LEU A O 1
ATOM 2805 N N . ALA A 1 355 ? 4.586 -18.078 -17.188 1 96.81 355 ALA A N 1
ATOM 2806 C CA . ALA A 1 355 ? 4.453 -16.672 -17.578 1 96.81 355 ALA A CA 1
ATOM 2807 C C . ALA A 1 355 ? 3.818 -16.547 -18.953 1 96.81 355 ALA A C 1
ATOM 2809 O O . ALA A 1 355 ? 4.5 -16.234 -19.938 1 96.81 355 ALA A O 1
ATOM 2810 N N . HIS A 1 356 ? 2.549 -16.703 -19.047 1 97.25 356 HIS A N 1
ATOM 2811 C CA . HIS A 1 356 ? 1.834 -16.672 -20.328 1 97.25 356 HIS A CA 1
ATOM 2812 C C . HIS A 1 356 ? 1.657 -15.242 -20.828 1 97.25 356 HIS A C 1
ATOM 2814 O O . HIS A 1 356 ? 1.949 -14.289 -20.094 1 97.25 356 HIS A O 1
ATOM 2820 N N . GLU A 1 357 ? 1.235 -15.172 -21.984 1 97.69 357 GLU A N 1
ATOM 2821 C CA . GLU A 1 357 ? 1.178 -13.898 -22.703 1 97.69 357 GLU A CA 1
ATOM 2822 C C . GLU A 1 357 ? 0.422 -12.844 -21.891 1 97.69 357 GLU A C 1
ATOM 2824 O O . GLU A 1 357 ? -0.663 -13.117 -21.375 1 97.69 357 GLU A O 1
ATOM 2829 N N . LEU A 1 358 ? 1.021 -11.672 -21.75 1 98.25 358 LEU A N 1
ATOM 2830 C CA . LEU A 1 358 ? 0.388 -10.523 -21.109 1 98.25 358 LEU A CA 1
ATOM 2831 C C . LEU A 1 358 ? -0.417 -9.711 -22.125 1 98.25 358 LEU A C 1
ATOM 2833 O O . LEU A 1 358 ? 0.059 -9.438 -23.219 1 98.25 358 LEU A O 1
ATOM 2837 N N . ALA A 1 359 ? -1.589 -9.344 -21.719 1 97.88 359 ALA A N 1
ATOM 2838 C CA . ALA A 1 359 ? -2.502 -8.633 -22.609 1 97.88 359 ALA A CA 1
ATOM 2839 C C . ALA A 1 359 ? -2.242 -7.129 -22.562 1 97.88 359 ALA A C 1
ATOM 2841 O O . ALA A 1 359 ? -2.391 -6.492 -21.516 1 97.88 359 ALA A O 1
ATOM 2842 N N . PRO A 1 360 ? -1.876 -6.527 -23.719 1 96.31 360 PRO A N 1
ATOM 2843 C CA . PRO A 1 360 ? -1.738 -5.07 -23.75 1 96.31 360 PRO A CA 1
ATOM 2844 C C . PRO A 1 360 ? -3.053 -4.348 -23.469 1 96.31 360 PRO A C 1
ATOM 2846 O O . PRO A 1 360 ? -4.078 -4.66 -24.078 1 96.31 360 PRO A O 1
ATOM 2849 N N . GLY A 1 361 ? -3.012 -3.473 -22.5 1 95.25 361 GLY A N 1
ATOM 2850 C CA . GLY A 1 361 ? -4.199 -2.703 -22.156 1 95.25 361 GLY A CA 1
ATOM 2851 C C . GLY A 1 361 ? -4.938 -3.24 -20.953 1 95.25 361 GLY A C 1
ATOM 2852 O O . GLY A 1 361 ? -5.797 -2.561 -20.391 1 95.25 361 GLY A O 1
ATOM 2853 N N . VAL A 1 362 ? -4.57 -4.461 -20.547 1 96.88 362 VAL A N 1
ATOM 2854 C CA . VAL A 1 362 ? -5.195 -5.055 -19.359 1 96.88 362 VAL A CA 1
ATOM 2855 C C . VAL A 1 362 ? -4.121 -5.414 -18.344 1 96.88 362 VAL A C 1
ATOM 2857 O O . VAL A 1 362 ? -4.023 -4.777 -17.281 1 96.88 362 VAL A O 1
ATOM 2860 N N . ASP A 1 363 ? -3.266 -6.309 -18.797 1 98.12 363 ASP A N 1
ATOM 2861 C CA . ASP A 1 363 ? -2.189 -6.707 -17.891 1 98.12 363 ASP A CA 1
ATOM 2862 C C . ASP A 1 363 ? -1.154 -5.594 -17.75 1 98.12 363 ASP A C 1
ATOM 2864 O O . ASP A 1 363 ? -0.589 -5.398 -16.672 1 98.12 363 ASP A O 1
ATOM 2868 N N . CYS A 1 364 ? -0.882 -4.953 -18.828 1 97.69 364 CYS A N 1
ATOM 2869 C CA . CYS A 1 364 ? 0.029 -3.818 -18.922 1 97.69 364 CYS A CA 1
ATOM 2870 C C . CYS A 1 364 ? -0.532 -2.754 -19.859 1 97.69 364 CYS A C 1
ATOM 2872 O O . CYS A 1 364 ? -1.375 -3.051 -20.719 1 97.69 364 CYS A O 1
ATOM 2874 N N . PRO A 1 365 ? -0.062 -1.551 -19.703 1 96.25 365 PRO A N 1
ATOM 2875 C CA . PRO A 1 365 ? -0.487 -0.543 -20.688 1 96.25 365 PRO A CA 1
ATOM 2876 C C . PRO A 1 365 ? -0.153 -0.936 -22.125 1 96.25 365 PRO A C 1
ATOM 2878 O O . PRO A 1 365 ? 0.792 -1.694 -22.344 1 96.25 365 PRO A O 1
ATOM 2881 N N . GLU A 1 366 ? -0.878 -0.408 -23.062 1 94.38 366 GLU A N 1
ATOM 2882 C CA . GLU A 1 366 ? -0.7 -0.718 -24.484 1 94.38 366 GLU A CA 1
ATOM 2883 C C . GLU A 1 366 ? 0.712 -0.375 -24.953 1 94.38 366 GLU A C 1
ATOM 2885 O O . GLU A 1 366 ? 1.271 -1.061 -25.812 1 94.38 366 GLU A O 1
ATOM 2890 N N . SER A 1 367 ? 1.308 0.61 -24.312 1 91.69 367 SER A N 1
ATOM 2891 C CA . SER A 1 367 ? 2.59 1.123 -24.781 1 91.69 367 SER A CA 1
ATOM 2892 C C . SER A 1 367 ? 3.754 0.401 -24.125 1 91.69 367 SER A C 1
ATOM 2894 O O . SER A 1 367 ? 4.918 0.717 -24.375 1 91.69 367 SER A O 1
ATOM 2896 N N . ALA A 1 368 ? 3.525 -0.533 -23.328 1 96.62 368 ALA A N 1
ATOM 2897 C CA . ALA A 1 368 ? 4.586 -1.223 -22.609 1 96.62 368 ALA A CA 1
ATOM 2898 C C . ALA A 1 368 ? 5.547 -1.919 -23.562 1 96.62 368 ALA A C 1
ATOM 2900 O O . ALA A 1 368 ? 5.191 -2.213 -24.703 1 96.62 368 ALA A O 1
ATOM 2901 N N . THR A 1 369 ? 6.828 -2.064 -23.125 1 97.44 369 THR A N 1
ATOM 2902 C CA . THR A 1 369 ? 7.746 -2.971 -23.812 1 97.44 369 THR A CA 1
ATOM 2903 C C . THR A 1 369 ? 7.477 -4.418 -23.406 1 97.44 369 THR A C 1
ATOM 2905 O O . THR A 1 369 ? 7.559 -4.77 -22.219 1 97.44 369 THR A O 1
ATOM 2908 N N . PHE A 1 370 ? 7.133 -5.227 -24.406 1 97.12 370 PHE A N 1
ATOM 2909 C CA . PHE A 1 370 ? 6.863 -6.637 -24.141 1 97.12 370 PHE A CA 1
ATOM 2910 C C . PHE A 1 370 ? 8.055 -7.5 -24.547 1 97.12 370 PHE A C 1
ATOM 2912 O O . PHE A 1 370 ? 8.703 -7.242 -25.562 1 97.12 370 PHE A O 1
ATOM 2919 N N . ILE A 1 371 ? 8.305 -8.414 -23.703 1 97.25 371 ILE A N 1
ATOM 2920 C CA . ILE A 1 371 ? 9.453 -9.289 -23.938 1 97.25 371 ILE A CA 1
ATOM 2921 C C . ILE A 1 371 ? 9.016 -10.75 -23.891 1 97.25 371 ILE A C 1
ATOM 2923 O O . ILE A 1 371 ? 8.281 -11.156 -22.984 1 97.25 371 ILE A O 1
ATOM 2927 N N . ASP A 1 372 ? 9.469 -11.547 -24.875 1 96.62 372 ASP A N 1
ATOM 2928 C CA . ASP A 1 372 ? 9.219 -12.984 -24.906 1 96.62 372 ASP A CA 1
ATOM 2929 C C . ASP A 1 372 ? 10.164 -13.727 -23.953 1 96.62 372 ASP A C 1
ATOM 2931 O O . ASP A 1 372 ? 11.242 -13.219 -23.625 1 96.62 372 ASP A O 1
ATOM 2935 N N . ALA A 1 373 ? 9.758 -14.844 -23.547 1 96.56 373 ALA A N 1
ATOM 2936 C CA . ALA A 1 373 ? 10.609 -15.781 -22.812 1 96.56 373 ALA A CA 1
ATOM 2937 C C . ALA A 1 373 ? 10.68 -17.125 -23.531 1 96.56 373 ALA A C 1
ATOM 2939 O O . ALA A 1 373 ? 9.781 -17.469 -24.297 1 96.56 373 ALA A O 1
ATOM 2940 N N . VAL A 1 374 ? 11.773 -17.797 -23.344 1 97.25 374 VAL A N 1
ATOM 2941 C CA . VAL A 1 374 ? 11.945 -19.141 -23.891 1 97.25 374 VAL A CA 1
ATOM 2942 C C . VAL A 1 374 ? 12.367 -20.094 -22.781 1 97.25 374 VAL A C 1
ATOM 2944 O O . VAL A 1 374 ? 13.305 -19.812 -22.031 1 97.25 374 VAL A O 1
ATOM 2947 N N . HIS A 1 375 ? 11.68 -21.203 -22.703 1 97.31 375 HIS A N 1
ATOM 2948 C CA . HIS A 1 375 ? 11.977 -22.203 -21.688 1 97.31 375 HIS A CA 1
ATOM 2949 C C . HIS A 1 375 ? 12.117 -23.594 -22.312 1 97.31 375 HIS A C 1
ATOM 2951 O O . HIS A 1 375 ? 11.492 -23.875 -23.328 1 97.31 375 HIS A O 1
ATOM 2957 N N . LEU A 1 376 ? 12.961 -24.359 -21.781 1 97.06 376 LEU A N 1
ATOM 2958 C CA . LEU A 1 376 ? 12.984 -25.797 -22.031 1 97.06 376 LEU A CA 1
ATOM 2959 C C . LEU A 1 376 ? 12.602 -26.578 -20.781 1 97.06 376 LEU A C 1
ATOM 2961 O O . LEU A 1 376 ? 13.461 -26.828 -19.922 1 97.06 376 LEU A O 1
ATOM 2965 N N . TYR A 1 377 ? 11.422 -26.938 -20.688 1 96.06 377 TYR A N 1
ATOM 2966 C CA . TYR A 1 377 ? 10.812 -27.625 -19.562 1 96.06 377 TYR A CA 1
ATOM 2967 C C . TYR A 1 377 ? 9.828 -28.688 -20.047 1 96.06 377 TYR A C 1
ATOM 2969 O O . TYR A 1 377 ? 8.773 -28.359 -20.609 1 96.06 377 TYR A O 1
ATOM 2977 N N . ASP A 1 378 ? 10.172 -29.891 -19.828 1 94.06 378 ASP A N 1
ATOM 2978 C CA . ASP A 1 378 ? 9.328 -31.031 -20.203 1 94.06 378 ASP A CA 1
ATOM 2979 C C . ASP A 1 378 ? 8.852 -30.906 -21.641 1 94.06 378 ASP A C 1
ATOM 2981 O O . ASP A 1 378 ? 7.648 -30.969 -21.906 1 94.06 378 ASP A O 1
ATOM 2985 N N . ALA A 1 379 ? 9.727 -30.625 -22.547 1 93.5 379 ALA A N 1
ATOM 2986 C CA . ALA A 1 379 ? 9.445 -30.422 -23.969 1 93.5 379 ALA A CA 1
ATOM 2987 C C . ALA A 1 379 ? 10.578 -30.953 -24.844 1 93.5 379 ALA A C 1
ATOM 2989 O O . ALA A 1 379 ? 11.688 -31.172 -24.359 1 93.5 379 ALA A O 1
ATOM 2990 N N . ALA A 1 380 ? 10.281 -31.125 -26.109 1 92.31 380 ALA A N 1
ATOM 2991 C CA . ALA A 1 380 ? 11.273 -31.641 -27.047 1 92.31 380 ALA A CA 1
ATOM 2992 C C . ALA A 1 380 ? 12.328 -30.578 -27.375 1 92.31 380 ALA A C 1
ATOM 2994 O O . ALA A 1 380 ? 13.453 -30.922 -27.75 1 92.31 380 ALA A O 1
ATOM 2995 N N . GLY A 1 381 ? 11.961 -29.359 -27.203 1 94.19 381 GLY A N 1
ATOM 2996 C CA . GLY A 1 381 ? 12.836 -28.219 -27.453 1 94.19 381 GLY A CA 1
ATOM 2997 C C . GLY A 1 381 ? 12.359 -26.938 -26.797 1 94.19 381 GLY A C 1
ATOM 2998 O O . GLY A 1 381 ? 11.398 -26.953 -26.031 1 94.19 381 GLY A O 1
ATOM 2999 N N . PRO A 1 382 ? 13.133 -25.875 -27.141 1 96.44 382 PRO A N 1
ATOM 3000 C CA . PRO A 1 382 ? 12.766 -24.594 -26.547 1 96.44 382 PRO A CA 1
ATOM 3001 C C . PRO A 1 382 ? 11.352 -24.156 -26.891 1 96.44 382 PRO A C 1
ATOM 3003 O O . PRO A 1 382 ? 10.961 -24.203 -28.062 1 96.44 382 PRO A O 1
ATOM 3006 N N . VAL A 1 383 ? 10.578 -23.766 -25.906 1 96.88 383 VAL A N 1
ATOM 3007 C CA . VAL A 1 383 ? 9.219 -23.266 -26.062 1 96.88 383 VAL A CA 1
ATOM 3008 C C . VAL A 1 383 ? 9.18 -21.766 -25.844 1 96.88 383 VAL A C 1
ATOM 3010 O O . VAL A 1 383 ? 9.656 -21.266 -24.828 1 96.88 383 VAL A O 1
ATOM 3013 N N . ARG A 1 384 ? 8.586 -21.062 -26.781 1 96.5 384 ARG A N 1
ATOM 3014 C CA . ARG A 1 384 ? 8.508 -19.609 -26.703 1 96.5 384 ARG A CA 1
ATOM 3015 C C . ARG A 1 384 ? 7.215 -19.172 -26.031 1 96.5 384 ARG A C 1
ATOM 3017 O O . ARG A 1 384 ? 6.133 -19.641 -26.391 1 96.5 384 ARG A O 1
ATOM 3024 N N . PHE A 1 385 ? 7.293 -18.328 -25.094 1 96.69 385 PHE A N 1
ATOM 3025 C CA . PHE A 1 385 ? 6.184 -17.641 -24.453 1 96.69 385 PHE A CA 1
ATOM 3026 C C . PHE A 1 385 ? 6.16 -16.172 -24.859 1 96.69 385 PHE A C 1
ATOM 3028 O O . PHE A 1 385 ? 7.023 -15.391 -24.438 1 96.69 385 PHE A O 1
ATOM 3035 N N . ARG A 1 386 ? 5.152 -15.836 -25.547 1 95.38 386 ARG A N 1
ATOM 3036 C CA . ARG A 1 386 ? 5.059 -14.477 -26.062 1 95.38 386 ARG A CA 1
ATOM 3037 C C . ARG A 1 386 ? 4.707 -13.492 -24.953 1 95.38 386 ARG A C 1
ATOM 3039 O O . ARG A 1 386 ? 3.904 -13.812 -24.078 1 95.38 386 ARG A O 1
ATOM 3046 N N . ARG A 1 387 ? 5.266 -12.297 -25.016 1 97.38 387 ARG A N 1
ATOM 3047 C CA . ARG A 1 387 ? 4.973 -11.211 -24.078 1 97.38 387 ARG A CA 1
ATOM 3048 C C . ARG A 1 387 ? 4.902 -11.727 -22.641 1 97.38 387 ARG A C 1
ATOM 3050 O O . ARG A 1 387 ? 3.928 -11.469 -21.938 1 97.38 387 ARG A O 1
ATOM 3057 N N . ALA A 1 388 ? 5.93 -12.461 -22.281 1 97.69 388 ALA A N 1
ATOM 3058 C CA . ALA A 1 388 ? 5.973 -13.086 -20.969 1 97.69 388 ALA A CA 1
ATOM 3059 C C . ALA A 1 388 ? 6.305 -12.055 -19.891 1 97.69 388 ALA A C 1
ATOM 3061 O O . ALA A 1 388 ? 6.027 -12.273 -18.703 1 97.69 388 ALA A O 1
ATOM 3062 N N . LEU A 1 389 ? 6.918 -10.992 -20.297 1 98.06 389 LEU A N 1
ATOM 3063 C CA . LEU A 1 389 ? 7.312 -9.891 -19.422 1 98.06 389 LEU A CA 1
ATOM 3064 C C . LEU A 1 389 ? 6.996 -8.547 -20.078 1 98.06 389 LEU A C 1
ATOM 3066 O O . LEU A 1 389 ? 7.051 -8.414 -21.297 1 98.06 389 LEU A O 1
ATOM 3070 N N . CYS A 1 390 ? 6.625 -7.586 -19.281 1 98.38 390 CYS A N 1
ATOM 3071 C CA . CYS A 1 390 ? 6.453 -6.238 -19.812 1 98.38 390 CYS A CA 1
ATOM 3072 C C . CYS A 1 390 ? 7.109 -5.207 -18.906 1 98.38 390 CYS A C 1
ATOM 3074 O O . CYS A 1 390 ? 7.289 -5.445 -17.719 1 98.38 390 CYS A O 1
ATOM 3076 N N . ILE A 1 391 ? 7.57 -4.102 -19.453 1 98.62 391 ILE A N 1
ATOM 3077 C CA . ILE A 1 391 ? 8.195 -2.973 -18.781 1 98.62 391 ILE A CA 1
ATOM 3078 C C . ILE A 1 391 ? 7.508 -1.675 -19.188 1 98.62 391 ILE A C 1
ATOM 3080 O O . ILE A 1 391 ? 7.328 -1.411 -20.391 1 98.62 391 ILE A O 1
ATOM 3084 N N . PHE A 1 392 ? 7.121 -0.871 -18.25 1 98.25 392 PHE A N 1
ATOM 3085 C CA . PHE A 1 392 ? 6.43 0.374 -18.562 1 98.25 392 PHE A CA 1
ATOM 3086 C C . PHE A 1 392 ? 6.59 1.383 -17.438 1 98.25 392 PHE A C 1
ATOM 3088 O O . PHE A 1 392 ? 6.789 1.001 -16.281 1 98.25 392 PHE A O 1
ATOM 3095 N N . GLU A 1 393 ? 6.566 2.629 -17.734 1 98.19 393 GLU A N 1
ATOM 3096 C CA . GLU A 1 393 ? 6.5 3.686 -16.734 1 98.19 393 GLU A CA 1
ATOM 3097 C C . GLU A 1 393 ? 5.059 3.939 -16.297 1 98.19 393 GLU A C 1
ATOM 3099 O O . GLU A 1 393 ? 4.172 4.121 -17.141 1 98.19 393 GLU A O 1
ATOM 3104 N N . LEU A 1 394 ? 4.816 3.93 -15.031 1 98.31 394 LEU A N 1
ATOM 3105 C CA . LEU A 1 394 ? 3.484 4.098 -14.461 1 98.31 394 LEU A CA 1
ATOM 3106 C C . LEU A 1 394 ? 3.363 5.441 -13.75 1 98.31 394 LEU A C 1
ATOM 3108 O O . LEU A 1 394 ? 4.129 5.73 -12.828 1 98.31 394 LEU A O 1
ATOM 3112 N N . PRO A 1 395 ? 2.457 6.309 -14.242 1 97.38 395 PRO A N 1
ATOM 3113 C CA . PRO A 1 395 ? 2.098 7.414 -13.344 1 97.38 395 PRO A CA 1
ATOM 3114 C C . PRO A 1 395 ? 1.4 6.938 -12.07 1 97.38 395 PRO A C 1
ATOM 3116 O O . PRO A 1 395 ? 0.34 6.309 -12.141 1 97.38 395 PRO A O 1
ATOM 3119 N N . THR A 1 396 ? 1.922 7.242 -10.945 1 97.19 396 THR A N 1
ATOM 3120 C CA . THR A 1 396 ? 1.416 6.691 -9.688 1 97.19 396 THR A CA 1
ATOM 3121 C C . THR A 1 396 ? 0.185 7.461 -9.219 1 97.19 396 THR A C 1
ATOM 3123 O O . THR A 1 396 ? -0.552 6.992 -8.352 1 97.19 396 THR A O 1
ATOM 3126 N N . GLY A 1 397 ? -0.025 8.609 -9.727 1 96.56 397 GLY A N 1
ATOM 3127 C CA . GLY A 1 397 ? -1.168 9.422 -9.352 1 96.56 397 GLY A CA 1
ATOM 3128 C C . GLY A 1 397 ? -0.897 10.312 -8.148 1 96.56 397 GLY A C 1
ATOM 3129 O O . GLY A 1 397 ? -1.731 11.141 -7.781 1 96.56 397 GLY A O 1
ATOM 3130 N N . VAL A 1 398 ? 0.192 10.164 -7.492 1 97.94 398 VAL A N 1
ATOM 3131 C CA . VAL A 1 398 ? 0.602 10.969 -6.344 1 97.94 398 VAL A CA 1
ATOM 3132 C C . VAL A 1 398 ? 1.979 11.57 -6.605 1 97.94 398 VAL A C 1
ATOM 3134 O O . VAL A 1 398 ? 2.859 10.914 -7.164 1 97.94 398 VAL A O 1
ATOM 3137 N N . PRO A 1 399 ? 2.164 12.852 -6.266 1 98.44 399 PRO A N 1
ATOM 3138 C CA . PRO A 1 399 ? 3.498 13.422 -6.469 1 98.44 399 PRO A CA 1
ATOM 3139 C C . PRO A 1 399 ? 4.59 12.648 -5.727 1 98.44 399 PRO A C 1
ATOM 3141 O O . PRO A 1 399 ? 4.359 12.156 -4.621 1 98.44 399 PRO A O 1
ATOM 3144 N N . LEU A 1 400 ? 5.75 12.57 -6.312 1 98.5 400 LEU A N 1
ATOM 3145 C CA . LEU A 1 400 ? 6.887 12.023 -5.582 1 98.5 400 LEU A CA 1
ATOM 3146 C C . LEU A 1 400 ? 7.219 12.883 -4.367 1 98.5 400 LEU A C 1
ATOM 3148 O O . LEU A 1 400 ? 7.516 12.352 -3.291 1 98.5 400 LEU A O 1
ATOM 3152 N N . ARG A 1 401 ? 7.164 14.164 -4.57 1 98 401 ARG A N 1
ATOM 3153 C CA . ARG A 1 401 ? 7.266 15.172 -3.52 1 98 401 ARG A CA 1
ATOM 3154 C C . ARG A 1 401 ? 6.547 16.453 -3.922 1 98 401 ARG A C 1
ATOM 3156 O O . ARG A 1 401 ? 6.445 16.781 -5.109 1 98 401 ARG A O 1
ATOM 3163 N N . ARG A 1 402 ? 6.102 17.219 -3 1 98.5 402 ARG A N 1
ATOM 3164 C CA . ARG A 1 402 ? 5.488 18.516 -3.232 1 98.5 402 ARG A CA 1
ATOM 3165 C C . ARG A 1 402 ? 5.445 19.344 -1.946 1 98.5 402 ARG A C 1
ATOM 3167 O O . ARG A 1 402 ? 5.5 18.781 -0.847 1 98.5 402 ARG A O 1
ATOM 3174 N N . HIS A 1 403 ? 5.371 20.625 -2.145 1 98.62 403 HIS A N 1
ATOM 3175 C CA . HIS A 1 403 ? 5.137 21.5 -0.997 1 98.62 403 HIS A CA 1
ATOM 3176 C C . HIS A 1 403 ? 4.508 22.812 -1.424 1 98.62 403 HIS A C 1
ATOM 3178 O O . HIS A 1 403 ? 4.895 23.391 -2.447 1 98.62 403 HIS A O 1
ATOM 3184 N N . PHE A 1 404 ? 3.561 23.219 -0.737 1 98.12 404 PHE A N 1
ATOM 3185 C CA . PHE A 1 404 ? 3.025 24.578 -0.778 1 98.12 404 PHE A CA 1
ATOM 3186 C C . PHE A 1 404 ? 3.545 25.391 0.396 1 98.12 404 PHE A C 1
ATOM 3188 O O . PHE A 1 404 ? 3.275 25.062 1.555 1 98.12 404 PHE A O 1
ATOM 3195 N N . ASN A 1 405 ? 4.242 26.406 0.058 1 97.38 405 ASN A N 1
ATOM 3196 C CA . ASN A 1 405 ? 4.766 27.266 1.115 1 97.38 405 ASN A CA 1
ATOM 3197 C C . ASN A 1 405 ? 3.924 28.531 1.283 1 97.38 405 ASN A C 1
ATOM 3199 O O . ASN A 1 405 ? 4.164 29.547 0.616 1 97.38 405 ASN A O 1
ATOM 3203 N N . SER A 1 406 ? 3.086 28.516 2.244 1 94.94 406 SER A N 1
ATOM 3204 C CA . SER A 1 406 ? 2.193 29.641 2.51 1 94.94 406 SER A CA 1
ATOM 3205 C C . SER A 1 406 ? 2.965 30.844 3.025 1 94.94 406 SER A C 1
ATOM 3207 O O . SER A 1 406 ? 3.965 30.703 3.729 1 94.94 406 SER A O 1
ATOM 3209 N N . ASP A 1 407 ? 2.525 32.062 2.627 1 93.19 407 ASP A N 1
ATOM 3210 C CA . ASP A 1 407 ? 3.08 33.25 3.258 1 93.19 407 ASP A CA 1
ATOM 3211 C C . ASP A 1 407 ? 2.256 33.656 4.477 1 93.19 407 ASP A C 1
ATOM 3213 O O . ASP A 1 407 ? 2.557 34.656 5.125 1 93.19 407 ASP A O 1
ATOM 3217 N N . PHE A 1 408 ? 1.149 32.906 4.766 1 90.19 408 PHE A N 1
ATOM 3218 C CA . PHE A 1 408 ? 0.242 33.062 5.898 1 90.19 408 PHE A CA 1
ATOM 3219 C C . PHE A 1 408 ? -0.499 34.375 5.816 1 90.19 408 PHE A C 1
ATOM 3221 O O . PHE A 1 408 ? -0.962 34.906 6.836 1 90.19 408 PHE A O 1
ATOM 3228 N N . GLN A 1 409 ? -0.503 35 4.66 1 90.69 409 GLN A N 1
ATOM 3229 C CA . GLN A 1 409 ? -1.196 36.25 4.438 1 90.69 409 GLN A CA 1
ATOM 3230 C C . GLN A 1 409 ? -2.068 36.188 3.186 1 90.69 409 GLN A C 1
ATOM 3232 O O . GLN A 1 409 ? -2.127 37.156 2.414 1 90.69 409 GLN A O 1
ATOM 3237 N N . GLY A 1 410 ? -2.584 35 2.945 1 92.31 410 GLY A N 1
ATOM 3238 C CA . GLY A 1 410 ? -3.514 34.844 1.843 1 92.31 410 GLY A CA 1
ATOM 3239 C C . GLY A 1 410 ? -2.824 34.531 0.523 1 92.31 410 GLY A C 1
ATOM 3240 O O . GLY A 1 410 ? -3.463 34.562 -0.532 1 92.31 410 GLY A O 1
ATOM 3241 N N . SER A 1 411 ? -1.576 34.312 0.552 1 95.19 411 SER A N 1
ATOM 3242 C CA . SER A 1 411 ? -0.771 34 -0.625 1 95.19 411 SER A CA 1
ATOM 3243 C C . SER A 1 411 ? 0.285 32.969 -0.312 1 95.19 411 SER A C 1
ATOM 3245 O O . SER A 1 411 ? 0.095 32.125 0.58 1 95.19 411 SER A O 1
ATOM 3247 N N . PHE A 1 412 ? 1.274 32.844 -1.158 1 96.31 412 PHE A N 1
ATOM 3248 C CA . PHE A 1 412 ? 2.305 31.828 -0.993 1 96.31 412 PHE A CA 1
ATOM 3249 C C . PHE A 1 412 ? 3.67 32.375 -1.402 1 96.31 412 PHE A C 1
ATOM 3251 O O . PHE A 1 412 ? 3.76 33.375 -2.086 1 96.31 412 PHE A O 1
ATOM 3258 N N . ARG A 1 413 ? 4.668 31.75 -0.867 1 95.75 413 ARG A N 1
ATOM 3259 C CA . ARG A 1 413 ? 6.035 32.094 -1.234 1 95.75 413 ARG A CA 1
ATOM 3260 C C . ARG A 1 413 ? 6.492 31.312 -2.463 1 95.75 413 ARG A C 1
ATOM 3262 O O . ARG A 1 413 ? 7.215 31.844 -3.309 1 95.75 413 ARG A O 1
ATOM 3269 N N . PHE A 1 414 ? 6.113 30.062 -2.5 1 97.31 414 PHE A N 1
ATOM 3270 C CA . PHE A 1 414 ? 6.344 29.234 -3.682 1 97.31 414 PHE A CA 1
ATOM 3271 C C . PHE A 1 414 ? 5.551 27.938 -3.598 1 97.31 414 PHE A C 1
ATOM 3273 O O . PHE A 1 414 ? 5.055 27.562 -2.529 1 97.31 414 PHE A O 1
ATOM 3280 N N . TYR A 1 415 ? 5.324 27.344 -4.695 1 97.88 415 TYR A N 1
ATOM 3281 C CA . TYR A 1 415 ? 4.922 25.953 -4.828 1 97.88 415 TYR A CA 1
ATOM 3282 C C . TYR A 1 415 ? 5.973 25.141 -5.586 1 97.88 415 TYR A C 1
ATOM 3284 O O . TYR A 1 415 ? 6.535 25.625 -6.574 1 97.88 415 TYR A O 1
ATOM 3292 N N . GLY A 1 416 ? 6.285 23.984 -5.078 1 98.5 416 GLY A N 1
ATOM 3293 C CA . GLY A 1 416 ? 7.156 23.062 -5.789 1 98.5 416 GLY A CA 1
ATOM 3294 C C . GLY A 1 416 ? 6.633 21.641 -5.801 1 98.5 416 GLY A C 1
ATOM 3295 O O . GLY A 1 416 ? 6.078 21.172 -4.809 1 98.5 416 GLY A O 1
ATOM 3296 N N . GLY A 1 417 ? 6.781 21 -6.93 1 98.19 417 GLY A N 1
ATOM 3297 C CA . GLY A 1 417 ? 6.328 19.625 -7.02 1 98.19 417 GLY A CA 1
ATOM 3298 C C . GLY A 1 417 ? 7.066 18.812 -8.07 1 98.19 417 GLY A C 1
ATOM 3299 O O . GLY A 1 417 ? 7.516 19.375 -9.078 1 98.19 417 GLY A O 1
ATOM 3300 N N . LEU A 1 418 ? 7.25 17.562 -7.793 1 98.38 418 LEU A N 1
ATOM 3301 C CA . LEU A 1 418 ? 7.734 16.562 -8.727 1 98.38 418 LEU A CA 1
ATOM 3302 C C . LEU A 1 418 ? 6.703 15.453 -8.922 1 98.38 418 LEU A C 1
ATOM 3304 O O . LEU A 1 418 ? 6.336 14.773 -7.961 1 98.38 418 LEU A O 1
ATOM 3308 N N . GLU A 1 419 ? 6.266 15.312 -10.125 1 97.38 419 GLU A N 1
ATOM 3309 C CA . GLU A 1 419 ? 5.262 14.305 -10.453 1 97.38 419 GLU A CA 1
ATOM 3310 C C . GLU A 1 419 ? 5.746 12.898 -10.094 1 97.38 419 GLU A C 1
ATOM 3312 O O . GLU A 1 419 ? 6.934 12.602 -10.219 1 97.38 419 GLU A O 1
ATOM 3317 N N . GLY A 1 420 ? 4.797 12.055 -9.641 1 97.88 420 GLY A N 1
ATOM 3318 C CA . GLY A 1 420 ? 5.16 10.703 -9.258 1 97.88 420 GLY A CA 1
ATOM 3319 C C . GLY A 1 420 ? 5.066 9.711 -10.398 1 97.88 420 GLY A C 1
ATOM 3320 O O . GLY A 1 420 ? 4.023 9.602 -11.047 1 97.88 420 GLY A O 1
ATOM 3321 N N . THR A 1 421 ? 6.137 8.984 -10.656 1 97.94 421 THR A N 1
ATOM 3322 C CA . THR A 1 421 ? 6.199 7.895 -11.625 1 97.94 421 THR A CA 1
ATOM 3323 C C . THR A 1 421 ? 7.098 6.773 -11.109 1 97.94 421 THR A C 1
ATOM 3325 O O . THR A 1 421 ? 7.91 6.984 -10.211 1 97.94 421 THR A O 1
ATOM 3328 N N . ALA A 1 422 ? 6.938 5.637 -11.648 1 98.56 422 ALA A N 1
ATOM 3329 C CA . ALA A 1 422 ? 7.793 4.484 -11.375 1 98.56 422 ALA A CA 1
ATOM 3330 C C . ALA A 1 422 ? 7.898 3.574 -12.594 1 98.56 422 ALA A C 1
ATOM 3332 O O . ALA A 1 422 ? 6.949 3.463 -13.375 1 98.56 422 ALA A O 1
ATOM 3333 N N . LEU A 1 423 ? 9.047 3.043 -12.773 1 98.81 423 LEU A N 1
ATOM 3334 C CA . LEU A 1 423 ? 9.18 2.004 -13.789 1 98.81 423 LEU A CA 1
ATOM 3335 C C . LEU A 1 423 ? 8.766 0.646 -13.227 1 98.81 423 LEU A C 1
ATOM 3337 O O . LEU A 1 423 ? 9.234 0.237 -12.164 1 98.81 423 LEU A O 1
ATOM 3341 N N . VAL A 1 424 ? 7.941 -0.054 -13.992 1 98.81 424 VAL A N 1
ATOM 3342 C CA . VAL A 1 424 ? 7.426 -1.344 -13.547 1 98.81 424 VAL A CA 1
ATOM 3343 C C . VAL A 1 424 ? 7.996 -2.459 -14.422 1 98.81 424 VAL A C 1
ATOM 3345 O O . VAL A 1 424 ? 7.941 -2.379 -15.648 1 98.81 424 VAL A O 1
ATOM 3348 N N . LEU A 1 425 ? 8.617 -3.428 -13.836 1 98.81 425 LEU A N 1
ATOM 3349 C CA . LEU A 1 425 ? 8.875 -4.727 -14.445 1 98.81 425 LEU A CA 1
ATOM 3350 C C . LEU A 1 425 ? 7.859 -5.762 -13.977 1 98.81 425 LEU A C 1
ATOM 3352 O O . LEU A 1 425 ? 7.758 -6.035 -12.773 1 98.81 425 LEU A O 1
ATOM 3356 N N . ARG A 1 426 ? 7.129 -6.32 -15.008 1 98.56 426 ARG A N 1
ATOM 3357 C CA . ARG A 1 426 ? 6.016 -7.184 -14.617 1 98.56 426 ARG A CA 1
ATOM 3358 C C . ARG A 1 426 ? 6.062 -8.508 -15.375 1 98.56 426 ARG A C 1
ATOM 3360 O O . ARG A 1 426 ? 6.363 -8.539 -16.562 1 98.56 426 ARG A O 1
ATOM 3367 N N . THR A 1 427 ? 5.797 -9.562 -14.656 1 98.62 427 THR A N 1
ATOM 3368 C CA . THR A 1 427 ? 5.434 -10.844 -15.234 1 98.62 427 THR A CA 1
ATOM 3369 C C . THR A 1 427 ? 4.309 -11.5 -14.445 1 98.62 427 THR A C 1
ATOM 3371 O O . THR A 1 427 ? 3.82 -10.93 -13.461 1 98.62 427 THR A O 1
ATOM 3374 N N . THR A 1 428 ? 3.754 -12.586 -14.977 1 97.94 428 THR A N 1
ATOM 3375 C CA . THR A 1 428 ? 2.703 -13.328 -14.281 1 97.94 428 THR A CA 1
ATOM 3376 C C . THR A 1 428 ? 3.047 -14.812 -14.203 1 97.94 428 THR A C 1
ATOM 3378 O O . THR A 1 428 ? 3.943 -15.281 -14.906 1 97.94 428 THR A O 1
ATOM 3381 N N . ALA A 1 429 ? 2.48 -15.445 -13.281 1 97.81 429 ALA A N 1
ATOM 3382 C CA . ALA A 1 429 ? 2.471 -16.906 -13.211 1 97.81 429 ALA A CA 1
ATOM 3383 C C . ALA A 1 429 ? 1.061 -17.438 -12.969 1 97.81 429 ALA A C 1
ATOM 3385 O O . ALA A 1 429 ? 0.461 -17.156 -11.93 1 97.81 429 ALA A O 1
ATOM 3386 N N . THR A 1 430 ? 0.539 -18.094 -13.961 1 97.25 430 THR A N 1
ATOM 3387 C CA . THR A 1 430 ? -0.749 -18.75 -13.773 1 97.25 430 THR A CA 1
ATOM 3388 C C . THR A 1 430 ? -0.556 -20.219 -13.398 1 97.25 430 THR A C 1
ATOM 3390 O O . THR A 1 430 ? -0.325 -21.062 -14.266 1 97.25 430 THR A O 1
ATOM 3393 N N . VAL A 1 431 ? -0.717 -20.438 -12.172 1 95.25 431 VAL A N 1
ATOM 3394 C CA . VAL A 1 431 ? -0.577 -21.812 -11.664 1 95.25 431 VAL A CA 1
ATOM 3395 C C . VAL A 1 431 ? -1.958 -22.422 -11.461 1 95.25 431 VAL A C 1
ATOM 3397 O O . VAL A 1 431 ? -2.535 -22.312 -10.375 1 95.25 431 VAL A O 1
ATOM 3400 N N . TYR A 1 432 ? -2.467 -23.125 -12.383 1 93.5 432 TYR A N 1
ATOM 3401 C CA . TYR A 1 432 ? -3.809 -23.688 -12.406 1 93.5 432 TYR A CA 1
ATOM 3402 C C . TYR A 1 432 ? -4.867 -22.594 -12.336 1 93.5 432 TYR A C 1
ATOM 3404 O O . TYR A 1 432 ? -5.027 -21.812 -13.281 1 93.5 432 TYR A O 1
ATOM 3412 N N . ASN A 1 433 ? -5.43 -22.484 -11.211 1 95.5 433 ASN A N 1
ATOM 3413 C CA . ASN A 1 433 ? -6.562 -21.578 -11.047 1 95.5 433 ASN A CA 1
ATOM 3414 C C . ASN A 1 433 ? -6.105 -20.172 -10.656 1 95.5 433 ASN A C 1
ATOM 3416 O O . ASN A 1 433 ? -6.809 -19.188 -10.914 1 95.5 433 ASN A O 1
ATOM 3420 N N . TYR A 1 434 ? -4.945 -20.047 -10.117 1 93.81 434 TYR A N 1
ATOM 3421 C CA . TYR A 1 434 ? -4.516 -18.766 -9.539 1 93.81 434 TYR A CA 1
ATOM 3422 C C . TYR A 1 434 ? -3.572 -18.031 -10.484 1 93.81 434 TYR A C 1
ATOM 3424 O O . TYR A 1 434 ? -2.73 -18.656 -11.141 1 93.81 434 TYR A O 1
ATOM 3432 N N . ASP A 1 435 ? -3.652 -16.766 -10.492 1 97.69 435 ASP A N 1
ATOM 3433 C CA . ASP A 1 435 ? -2.719 -15.883 -11.195 1 97.69 435 ASP A CA 1
ATOM 3434 C C . ASP A 1 435 ? -1.946 -15.008 -10.203 1 97.69 435 ASP A C 1
ATOM 3436 O O . ASP A 1 435 ? -2.545 -14.25 -9.438 1 97.69 435 ASP A O 1
ATOM 3440 N N . TYR A 1 436 ? -0.657 -15.125 -10.227 1 98.12 436 TYR A N 1
ATOM 3441 C CA . TYR A 1 436 ? 0.219 -14.172 -9.547 1 98.12 436 TYR A CA 1
ATOM 3442 C C . TYR A 1 436 ? 0.693 -13.086 -10.5 1 98.12 436 TYR A C 1
ATOM 3444 O O . TYR A 1 436 ? 1.157 -13.383 -11.602 1 98.12 436 TYR A O 1
ATOM 3452 N N . ILE A 1 437 ? 0.513 -11.875 -10.156 1 98.62 437 ILE A N 1
ATOM 3453 C CA . ILE A 1 437 ? 1.132 -10.766 -10.875 1 98.62 437 ILE A CA 1
ATOM 3454 C C . ILE A 1 437 ? 2.354 -10.273 -10.102 1 98.62 437 ILE A C 1
ATOM 3456 O O . ILE A 1 437 ? 2.225 -9.719 -9.008 1 98.62 437 ILE A O 1
ATOM 3460 N N . TRP A 1 438 ? 3.521 -10.492 -10.68 1 98.56 438 TRP A N 1
ATOM 3461 C CA . TRP A 1 438 ? 4.777 -10.109 -10.039 1 98.56 438 TRP A CA 1
ATOM 3462 C C . TRP A 1 438 ? 5.238 -8.742 -10.516 1 98.56 438 TRP A C 1
ATOM 3464 O O . TRP A 1 438 ? 5.426 -8.523 -11.719 1 98.56 438 TRP A O 1
ATOM 3474 N N . ASP A 1 439 ? 5.477 -7.852 -9.594 1 98.69 439 ASP A N 1
ATOM 3475 C CA . ASP A 1 439 ? 5.91 -6.5 -9.945 1 98.69 439 ASP A CA 1
ATOM 3476 C C . ASP A 1 439 ? 7.188 -6.121 -9.203 1 98.69 439 ASP A C 1
ATOM 3478 O O . ASP A 1 439 ? 7.359 -6.477 -8.031 1 98.69 439 ASP A O 1
ATOM 3482 N N . VAL A 1 440 ? 8.039 -5.441 -9.867 1 98.81 440 VAL A N 1
ATOM 3483 C CA . VAL A 1 440 ? 9.086 -4.625 -9.258 1 98.81 440 VAL A CA 1
ATOM 3484 C C . VAL A 1 440 ? 8.969 -3.184 -9.742 1 98.81 440 VAL A C 1
ATOM 3486 O O . VAL A 1 440 ? 8.969 -2.928 -10.945 1 98.81 440 VAL A O 1
ATOM 3489 N N . LEU A 1 441 ? 8.836 -2.277 -8.859 1 98.88 441 LEU A N 1
ATOM 3490 C CA . LEU A 1 441 ? 8.758 -0.858 -9.18 1 98.88 441 LEU A CA 1
ATOM 3491 C C . LEU A 1 441 ? 10.055 -0.144 -8.805 1 98.88 441 LEU A C 1
ATOM 3493 O O . LEU A 1 441 ? 10.562 -0.309 -7.695 1 98.88 441 LEU A O 1
ATOM 3497 N N . LEU A 1 442 ? 10.555 0.624 -9.703 1 98.88 442 LEU A N 1
ATOM 3498 C CA . LEU A 1 442 ? 11.742 1.448 -9.5 1 98.88 442 LEU A CA 1
ATOM 3499 C C . LEU A 1 442 ? 11.375 2.93 -9.484 1 98.88 442 LEU A C 1
ATOM 3501 O O . LEU A 1 442 ? 10.891 3.467 -10.477 1 98.88 442 LEU A O 1
ATOM 3505 N N . TYR A 1 443 ? 11.617 3.564 -8.391 1 98.75 443 TYR A N 1
ATOM 3506 C CA . TYR A 1 443 ? 11.328 4.984 -8.25 1 98.75 443 TYR A CA 1
ATOM 3507 C C . TYR A 1 443 ? 12.578 5.828 -8.484 1 98.75 443 TYR A C 1
ATOM 3509 O O . TYR A 1 443 ? 13.688 5.398 -8.156 1 98.75 443 TYR A O 1
ATOM 3517 N N . PRO A 1 444 ? 12.383 7.02 -8.938 1 98 444 PRO A N 1
ATOM 3518 C CA . PRO A 1 444 ? 13.539 7.859 -9.242 1 98 444 PRO A CA 1
ATOM 3519 C C . PRO A 1 444 ? 14.281 8.312 -7.984 1 98 444 PRO A C 1
ATOM 3521 O O . PRO A 1 444 ? 15.391 8.852 -8.078 1 98 444 PRO A O 1
ATOM 3524 N N . ASN A 1 445 ? 13.719 8.148 -6.867 1 98.44 445 ASN A N 1
ATOM 3525 C CA . ASN A 1 445 ? 14.375 8.586 -5.641 1 98.44 445 ASN A CA 1
ATOM 3526 C C . ASN A 1 445 ? 15.156 7.449 -4.984 1 98.44 445 ASN A C 1
ATOM 3528 O O . ASN A 1 445 ? 15.477 7.512 -3.797 1 98.44 445 ASN A O 1
ATOM 3532 N N . GLY A 1 446 ? 15.352 6.359 -5.668 1 98.62 446 GLY A N 1
ATOM 3533 C CA . GLY A 1 446 ? 16.188 5.27 -5.176 1 98.62 446 GLY A CA 1
ATOM 3534 C C . GLY A 1 446 ? 15.391 4.199 -4.445 1 98.62 446 GLY A C 1
ATOM 3535 O O . GLY A 1 446 ? 15.961 3.203 -3.994 1 98.62 446 GLY A O 1
ATOM 3536 N N . VAL A 1 447 ? 14.117 4.332 -4.32 1 98.81 447 VAL A N 1
ATOM 3537 C CA . VAL A 1 447 ? 13.25 3.348 -3.684 1 98.81 447 VAL A CA 1
ATOM 3538 C C . VAL A 1 447 ? 12.891 2.248 -4.68 1 98.81 447 VAL A C 1
ATOM 3540 O O . VAL A 1 447 ? 12.672 2.523 -5.863 1 98.81 447 VAL A O 1
ATOM 3543 N N . LEU A 1 448 ? 12.953 1.046 -4.199 1 98.81 448 LEU A N 1
ATOM 3544 C CA . LEU A 1 448 ? 12.477 -0.112 -4.945 1 98.81 448 LEU A CA 1
ATOM 3545 C C . LEU A 1 448 ? 11.352 -0.815 -4.191 1 98.81 448 LEU A C 1
ATOM 3547 O O . LEU A 1 448 ? 11.414 -0.964 -2.971 1 98.81 448 LEU A O 1
ATOM 3551 N N . GLU A 1 449 ? 10.289 -1.179 -4.922 1 98.75 449 GLU A N 1
ATOM 3552 C CA . GLU A 1 449 ? 9.188 -1.951 -4.348 1 98.75 449 GLU A CA 1
ATOM 3553 C C . GLU A 1 449 ? 9.023 -3.289 -5.062 1 98.75 449 GLU A C 1
ATOM 3555 O O . GLU A 1 449 ? 8.898 -3.332 -6.289 1 98.75 449 GLU A O 1
ATOM 3560 N N . ALA A 1 450 ? 9.086 -4.355 -4.328 1 98.69 450 ALA A N 1
ATOM 3561 C CA . ALA A 1 450 ? 8.719 -5.676 -4.832 1 98.69 450 ALA A CA 1
ATOM 3562 C C . ALA A 1 450 ? 7.367 -6.117 -4.27 1 98.69 450 ALA A C 1
ATOM 3564 O O . ALA A 1 450 ? 7.137 -6.031 -3.061 1 98.69 450 ALA A O 1
ATOM 3565 N N . LYS A 1 451 ? 6.461 -6.539 -5.133 1 97.81 451 LYS A N 1
ATOM 3566 C CA . LYS A 1 451 ? 5.168 -6.984 -4.617 1 97.81 451 LYS A CA 1
ATOM 3567 C C . LYS A 1 451 ? 4.516 -7.988 -5.562 1 97.81 451 LYS A C 1
ATOM 3569 O O . LYS A 1 451 ? 4.953 -8.148 -6.703 1 97.81 451 LYS A O 1
ATOM 3574 N N . VAL A 1 452 ? 3.59 -8.688 -5.055 1 98.44 452 VAL A N 1
ATOM 3575 C CA . VAL A 1 452 ? 2.801 -9.656 -5.805 1 98.44 452 VAL A CA 1
ATOM 3576 C C . VAL A 1 452 ? 1.312 -9.414 -5.562 1 98.44 452 VAL A C 1
ATOM 3578 O O . VAL A 1 452 ? 0.906 -9.078 -4.445 1 98.44 452 VAL A O 1
ATOM 3581 N N . HIS A 1 453 ? 0.532 -9.477 -6.656 1 98 453 HIS A N 1
ATOM 3582 C CA . HIS A 1 453 ? -0.924 -9.422 -6.602 1 98 453 HIS A CA 1
ATOM 3583 C C . HIS A 1 453 ? -1.537 -10.797 -6.867 1 98 453 HIS A C 1
ATOM 3585 O O . HIS A 1 453 ? -1.051 -11.539 -7.719 1 98 453 HIS A O 1
ATOM 3591 N N . ALA A 1 454 ? -2.572 -11.031 -6.152 1 97 454 ALA A N 1
ATOM 3592 C CA . ALA A 1 454 ? -3.277 -12.297 -6.348 1 97 454 ALA A CA 1
ATOM 3593 C C . ALA A 1 454 ? -4.59 -12.078 -7.098 1 97 454 ALA A C 1
ATOM 3595 O O . ALA A 1 454 ? -5.332 -11.141 -6.809 1 97 454 ALA A O 1
ATOM 3596 N N . THR A 1 455 ? -4.879 -12.891 -8.062 1 98.38 455 THR A N 1
ATOM 3597 C CA . THR A 1 455 ? -6.141 -12.93 -8.781 1 98.38 455 THR A CA 1
ATOM 3598 C C . THR A 1 455 ? -6.379 -14.32 -9.375 1 98.38 455 THR A C 1
ATOM 3600 O O . THR A 1 455 ? -5.895 -15.32 -8.844 1 98.38 455 THR A O 1
ATOM 3603 N N . GLY A 1 456 ? -7.289 -14.438 -10.312 1 98.31 456 GLY A N 1
ATOM 3604 C CA . GLY A 1 456 ? -7.656 -15.742 -10.836 1 98.31 456 GLY A CA 1
ATOM 3605 C C . GLY A 1 456 ? -8.82 -16.375 -10.094 1 98.31 456 GLY A C 1
ATOM 3606 O O . GLY A 1 456 ? -9.57 -15.688 -9.398 1 98.31 456 GLY A O 1
ATOM 3607 N N . TYR A 1 457 ? -9.031 -17.703 -10.359 1 98.5 457 TYR A N 1
ATOM 3608 C CA . TYR A 1 457 ? -10.133 -18.438 -9.742 1 98.5 457 TYR A CA 1
ATOM 3609 C C . TYR A 1 457 ? -9.719 -18.984 -8.391 1 98.5 457 TYR A C 1
ATOM 3611 O O . TYR A 1 457 ? -8.562 -19.359 -8.18 1 98.5 457 TYR A O 1
ATOM 3619 N N . ILE A 1 458 ? -10.602 -19.047 -7.488 1 98 458 ILE A N 1
ATOM 3620 C CA . ILE A 1 458 ? -10.336 -19.734 -6.223 1 98 458 ILE A CA 1
ATOM 3621 C C . ILE A 1 458 ? -10.312 -21.234 -6.441 1 98 458 ILE A C 1
ATOM 3623 O O . ILE A 1 458 ? -10.922 -21.75 -7.391 1 98 458 ILE A O 1
ATOM 3627 N N . HIS A 1 459 ? -9.562 -21.891 -5.629 1 96.88 459 HIS A N 1
ATOM 3628 C CA . HIS A 1 459 ? -9.664 -23.344 -5.531 1 96.88 459 HIS A CA 1
ATOM 3629 C C . HIS A 1 459 ? -10.922 -23.766 -4.781 1 96.88 459 HIS A C 1
ATOM 3631 O O . HIS A 1 459 ? -10.938 -23.781 -3.547 1 96.88 459 HIS A O 1
ATOM 3637 N N . ALA A 1 460 ? -11.906 -24.172 -5.523 1 97.62 460 ALA A N 1
ATOM 3638 C CA . ALA A 1 460 ? -13.219 -24.438 -4.938 1 97.62 460 ALA A CA 1
ATOM 3639 C C . ALA A 1 460 ? -13.508 -25.938 -4.918 1 97.62 460 ALA A C 1
ATOM 3641 O O . ALA A 1 460 ? -12.969 -26.688 -5.738 1 97.62 460 ALA A O 1
ATOM 3642 N N . THR A 1 461 ? -14.273 -26.359 -3.971 1 98.31 461 THR A N 1
ATOM 3643 C CA . THR A 1 461 ? -14.773 -27.719 -3.871 1 98.31 461 THR A CA 1
ATOM 3644 C C . THR A 1 461 ? -16.297 -27.734 -3.832 1 98.31 461 THR A C 1
ATOM 3646 O O . THR A 1 461 ? -16.938 -26.672 -3.824 1 98.31 461 THR A O 1
ATOM 3649 N N . PHE A 1 462 ? -16.844 -28.969 -3.934 1 98.31 462 PHE A N 1
ATOM 3650 C CA . PHE A 1 462 ? -18.281 -29.156 -3.822 1 98.31 462 PHE A CA 1
ATOM 3651 C C . PHE A 1 462 ? -18.766 -28.75 -2.436 1 98.31 462 PHE A C 1
ATOM 3653 O O . PHE A 1 462 ? -18.188 -29.141 -1.426 1 98.31 462 PHE A O 1
ATOM 3660 N N . TYR A 1 463 ? -19.828 -28 -2.355 1 97.62 463 TYR A N 1
ATOM 3661 C CA . TYR A 1 463 ? -20.359 -27.484 -1.096 1 97.62 463 TYR A CA 1
ATOM 3662 C C . TYR A 1 463 ? -20.984 -28.609 -0.269 1 97.62 463 TYR A C 1
ATOM 3664 O O . TYR A 1 463 ? -21.828 -29.359 -0.767 1 97.62 463 TYR A O 1
ATOM 3672 N N . THR A 1 464 ? -20.531 -28.703 0.859 1 95.5 464 THR A N 1
ATOM 3673 C CA . THR A 1 464 ? -21.172 -29.469 1.935 1 95.5 464 THR A CA 1
ATOM 3674 C C . THR A 1 464 ? -21.344 -28.594 3.178 1 95.5 464 THR A C 1
ATOM 3676 O O . THR A 1 464 ? -20.547 -27.672 3.408 1 95.5 464 THR A O 1
ATOM 3679 N N . PRO A 1 465 ? -22.344 -28.828 3.969 1 95.31 465 PRO A N 1
ATOM 3680 C CA . PRO A 1 465 ? -22.531 -28 5.168 1 95.31 465 PRO A CA 1
ATOM 3681 C C . PRO A 1 465 ? -21.297 -27.984 6.074 1 95.31 465 PRO A C 1
ATOM 3683 O O . PRO A 1 465 ? -20.969 -26.953 6.668 1 95.31 465 PRO A O 1
ATOM 3686 N N . GLU A 1 466 ? -20.562 -29.062 6.129 1 95.44 466 GLU A N 1
ATOM 3687 C CA . GLU A 1 466 ? -19.359 -29.156 6.957 1 95.44 466 GLU A CA 1
ATOM 3688 C C . GLU A 1 466 ? -18.25 -28.234 6.438 1 95.44 466 GLU A C 1
ATOM 3690 O O . GLU A 1 466 ? -17.375 -27.812 7.199 1 95.44 466 GLU A O 1
ATOM 3695 N N . GLY A 1 467 ? -18.344 -28.016 5.18 1 96.94 467 GLY A N 1
ATOM 3696 C CA . GLY A 1 467 ? -17.344 -27.172 4.555 1 96.94 467 GLY A CA 1
ATOM 3697 C C . GLY A 1 467 ? -17.328 -25.75 5.098 1 96.94 467 GLY A C 1
ATOM 3698 O O . GLY A 1 467 ? -16.328 -25.047 5.004 1 96.94 467 GLY A O 1
ATOM 3699 N N . LEU A 1 468 ? -18.391 -25.281 5.719 1 97 468 LEU A N 1
ATOM 3700 C CA . LEU A 1 468 ? -18.531 -23.922 6.223 1 97 468 LEU A CA 1
ATOM 3701 C C . LEU A 1 468 ? -17.562 -23.672 7.371 1 97 468 LEU A C 1
ATOM 3703 O O . LEU A 1 468 ? -17.297 -22.516 7.727 1 97 468 LEU A O 1
ATOM 3707 N N . SER A 1 469 ? -17 -24.703 7.941 1 97.44 469 SER A N 1
ATOM 3708 C CA . SER A 1 469 ? -15.977 -24.562 8.977 1 97.44 469 SER A CA 1
ATOM 3709 C C . SER A 1 469 ? -14.625 -24.219 8.375 1 97.44 469 SER A C 1
ATOM 3711 O O . SER A 1 469 ? -13.688 -23.859 9.094 1 97.44 469 SER A O 1
ATOM 3713 N N . TYR A 1 470 ? -14.547 -24.281 7.062 1 97.88 470 TYR A N 1
ATOM 3714 C CA . TYR A 1 470 ? -13.258 -24.141 6.402 1 97.88 470 TYR A CA 1
ATOM 3715 C C . TYR A 1 470 ? -13.32 -23.094 5.297 1 97.88 470 TYR A C 1
ATOM 3717 O O . TYR A 1 470 ? -12.375 -22.953 4.52 1 97.88 470 TYR A O 1
ATOM 3725 N N . GLY A 1 471 ? -14.352 -22.391 5.191 1 97.31 471 GLY A N 1
ATOM 3726 C CA . GLY A 1 471 ? -14.5 -21.375 4.156 1 97.31 471 GLY A CA 1
ATOM 3727 C C . GLY A 1 471 ? -15.93 -20.891 4.004 1 97.31 471 GLY A C 1
ATOM 3728 O O . GLY A 1 471 ? -16.656 -20.781 4.992 1 97.31 471 GLY A O 1
ATOM 3729 N N . SER A 1 472 ? -16.266 -20.438 2.725 1 97.94 472 SER A N 1
ATOM 3730 C CA . SER A 1 472 ? -17.594 -19.875 2.494 1 97.94 472 SER A CA 1
ATOM 3731 C C . SER A 1 472 ? -18.25 -20.5 1.267 1 97.94 472 SER A C 1
ATOM 3733 O O . SER A 1 472 ? -17.578 -20.828 0.292 1 97.94 472 SER A O 1
ATOM 3735 N N . ARG A 1 473 ? -19.578 -20.703 1.402 1 98.44 473 ARG A N 1
ATOM 3736 C CA . ARG A 1 473 ? -20.359 -21.016 0.211 1 98.44 473 ARG A CA 1
ATOM 3737 C C . ARG A 1 473 ? -20.422 -19.828 -0.744 1 98.44 473 ARG A C 1
ATOM 3739 O O . ARG A 1 473 ? -20.875 -18.75 -0.372 1 98.44 473 ARG A O 1
ATOM 3746 N N . VAL A 1 474 ? -20 -20.016 -1.997 1 98.38 474 VAL A N 1
ATOM 3747 C CA . VAL A 1 474 ? -19.906 -18.859 -2.887 1 98.38 474 VAL A CA 1
ATOM 3748 C C . VAL A 1 474 ? -20.875 -19.016 -4.047 1 98.38 474 VAL A C 1
ATOM 3750 O O . VAL A 1 474 ? -21.156 -18.047 -4.766 1 98.38 474 VAL A O 1
ATOM 3753 N N . GLN A 1 475 ? -21.375 -20.141 -4.328 1 97.12 475 GLN A N 1
ATOM 3754 C CA . GLN A 1 475 ? -22.484 -20.5 -5.219 1 97.12 475 GLN A CA 1
ATOM 3755 C C . GLN A 1 475 ? -23.312 -21.641 -4.641 1 97.12 475 GLN A C 1
ATOM 3757 O O . GLN A 1 475 ? -22.969 -22.188 -3.588 1 97.12 475 GLN A O 1
ATOM 3762 N N . ARG A 1 476 ? -24.344 -21.984 -5.348 1 95.19 476 ARG A N 1
ATOM 3763 C CA . ARG A 1 476 ? -25.281 -22.953 -4.816 1 95.19 476 ARG A CA 1
ATOM 3764 C C . ARG A 1 476 ? -24.562 -24.234 -4.379 1 95.19 476 ARG A C 1
ATOM 3766 O O . ARG A 1 476 ? -24.844 -24.781 -3.309 1 95.19 476 ARG A O 1
ATOM 3773 N N . HIS A 1 477 ? -23.625 -24.734 -5.172 1 96.69 477 HIS A N 1
ATOM 3774 C CA . HIS A 1 477 ? -22.969 -26 -4.879 1 96.69 477 HIS A CA 1
ATOM 3775 C C . HIS A 1 477 ? -21.453 -25.828 -4.812 1 96.69 477 HIS A C 1
ATOM 3777 O O . HIS A 1 477 ? -20.703 -26.781 -5.078 1 96.69 477 HIS A O 1
ATOM 3783 N N . VAL A 1 478 ? -21.016 -24.609 -4.57 1 98.12 478 VAL A N 1
ATOM 3784 C CA . VAL A 1 478 ? -19.594 -24.328 -4.641 1 98.12 478 VAL A CA 1
ATOM 3785 C C . VAL A 1 478 ? -19.109 -23.766 -3.311 1 98.12 478 VAL A C 1
ATOM 3787 O O . VAL A 1 478 ? -19.703 -22.812 -2.775 1 98.12 478 VAL A O 1
ATOM 3790 N N . LEU A 1 479 ? -18.078 -24.312 -2.777 1 98.44 479 LEU A N 1
ATOM 3791 C CA . LEU A 1 479 ? -17.422 -23.844 -1.56 1 98.44 479 LEU A CA 1
ATOM 3792 C C . LEU A 1 479 ? -16.016 -23.344 -1.855 1 98.44 479 LEU A C 1
ATOM 3794 O O . LEU A 1 479 ? -15.227 -24.047 -2.492 1 98.44 479 LEU A O 1
ATOM 3798 N N . GLY A 1 480 ? -15.766 -22.031 -1.515 1 98.31 480 GLY A N 1
ATOM 3799 C CA . GLY A 1 480 ? -14.383 -21.578 -1.487 1 98.31 480 GLY A CA 1
ATOM 3800 C C . GLY A 1 480 ? -13.648 -21.969 -0.217 1 98.31 480 GLY A C 1
ATOM 3801 O O . GLY A 1 480 ? -14.141 -21.719 0.888 1 98.31 480 GLY A O 1
ATOM 3802 N N . ASN A 1 481 ? -12.438 -22.531 -0.324 1 98.12 481 ASN A N 1
ATOM 3803 C CA . ASN A 1 481 ? -11.688 -23.047 0.819 1 98.12 481 ASN A CA 1
ATOM 3804 C C . ASN A 1 481 ? -10.68 -22.016 1.326 1 98.12 481 ASN A C 1
ATOM 3806 O O . ASN A 1 481 ? -9.922 -21.438 0.542 1 98.12 481 ASN A O 1
ATOM 3810 N N . MET A 1 482 ? -10.656 -21.828 2.621 1 97.94 482 MET A N 1
ATOM 3811 C CA . MET A 1 482 ? -9.703 -20.906 3.217 1 97.94 482 MET A CA 1
ATOM 3812 C C . MET A 1 482 ? -8.273 -21.375 3.004 1 97.94 482 MET A C 1
ATOM 3814 O O . MET A 1 482 ? -8.008 -22.594 2.994 1 97.94 482 MET A O 1
ATOM 3818 N N . HIS A 1 483 ? -7.387 -20.484 2.836 1 97.88 483 HIS A N 1
ATOM 3819 C CA . HIS A 1 483 ? -5.98 -20.828 2.65 1 97.88 483 HIS A CA 1
ATOM 3820 C C . HIS A 1 483 ? -5.082 -19.625 2.955 1 97.88 483 HIS A C 1
ATOM 3822 O O . HIS A 1 483 ? -5.543 -18.484 2.961 1 97.88 483 HIS A O 1
ATOM 3828 N N . THR A 1 484 ? -3.83 -19.906 3.234 1 97.88 484 THR A N 1
ATOM 3829 C CA . THR A 1 484 ? -2.809 -18.891 3.459 1 97.88 484 THR A CA 1
ATOM 3830 C C . THR A 1 484 ? -1.771 -18.906 2.34 1 97.88 484 THR A C 1
ATOM 3832 O O . THR A 1 484 ? -1.267 -19.969 1.975 1 97.88 484 THR A O 1
ATOM 3835 N N . HIS A 1 485 ? -1.502 -17.734 1.777 1 98.06 485 HIS A N 1
ATOM 3836 C CA . HIS A 1 485 ? -0.4 -17.547 0.84 1 98.06 485 HIS A CA 1
ATOM 3837 C C . HIS A 1 485 ? 0.84 -17.016 1.549 1 98.06 485 HIS A C 1
ATOM 3839 O O . HIS A 1 485 ? 0.755 -16.062 2.326 1 98.06 485 HIS A O 1
ATOM 3845 N N . LEU A 1 486 ? 1.966 -17.594 1.275 1 98.44 486 LEU A N 1
ATOM 3846 C CA . LEU A 1 486 ? 3.268 -17.016 1.594 1 98.44 486 LEU A CA 1
ATOM 3847 C C . LEU A 1 486 ? 4.156 -16.969 0.356 1 98.44 486 LEU A C 1
ATOM 3849 O O . LEU A 1 486 ? 4.102 -17.859 -0.492 1 98.44 486 LEU A O 1
ATOM 3853 N N . VAL A 1 487 ? 4.883 -15.945 0.242 1 98.5 487 VAL A N 1
ATOM 3854 C CA . VAL A 1 487 ? 5.883 -15.789 -0.81 1 98.5 487 VAL A CA 1
ATOM 3855 C C . VAL A 1 487 ? 7.242 -15.492 -0.188 1 98.5 487 VAL A C 1
ATOM 3857 O O . VAL A 1 487 ? 7.344 -14.711 0.762 1 98.5 487 VAL A O 1
ATOM 3860 N N . HIS A 1 488 ? 8.203 -16.125 -0.679 1 98.62 488 HIS A N 1
ATOM 3861 C CA . HIS A 1 488 ? 9.555 -15.961 -0.152 1 98.62 488 HIS A CA 1
ATOM 3862 C C . HIS A 1 488 ? 10.477 -15.312 -1.183 1 98.62 488 HIS A C 1
ATOM 3864 O O . HIS A 1 488 ? 10.477 -15.703 -2.354 1 98.62 488 HIS A O 1
ATOM 3870 N N . TYR A 1 489 ? 11.242 -14.297 -0.784 1 98.75 489 TYR A N 1
ATOM 3871 C CA . TYR A 1 489 ? 12.203 -13.586 -1.629 1 98.75 489 TYR A CA 1
ATOM 3872 C C . TYR A 1 489 ? 13.617 -13.727 -1.086 1 98.75 489 TYR A C 1
ATOM 3874 O O . TYR A 1 489 ? 13.82 -13.781 0.129 1 98.75 489 TYR A O 1
ATOM 3882 N N . LYS A 1 490 ? 14.516 -13.766 -1.984 1 98.81 490 LYS A N 1
ATOM 3883 C CA . LYS A 1 490 ? 15.93 -13.562 -1.682 1 98.81 490 LYS A CA 1
ATOM 3884 C C . LYS A 1 490 ? 16.391 -12.164 -2.092 1 98.81 490 LYS A C 1
ATOM 3886 O O . LYS A 1 490 ? 16.188 -11.75 -3.232 1 98.81 490 LYS A O 1
ATOM 3891 N N . VAL A 1 491 ? 16.938 -11.477 -1.222 1 98.88 491 VAL A N 1
ATOM 3892 C CA . VAL A 1 491 ? 17.547 -10.18 -1.493 1 98.88 491 VAL A CA 1
ATOM 3893 C C . VAL A 1 491 ? 19.016 -10.195 -1.059 1 98.88 491 VAL A C 1
ATOM 3895 O O . VAL A 1 491 ? 19.312 -10.008 0.121 1 98.88 491 VAL A O 1
ATOM 3898 N N . ASP A 1 492 ? 19.859 -10.391 -2.002 1 98.81 492 ASP A N 1
ATOM 3899 C CA . ASP A 1 492 ? 21.297 -10.336 -1.759 1 98.81 492 ASP A CA 1
ATOM 3900 C C . ASP A 1 492 ? 21.812 -8.891 -1.809 1 98.81 492 ASP A C 1
ATOM 3902 O O . ASP A 1 492 ? 22.125 -8.383 -2.881 1 98.81 492 ASP A O 1
ATOM 3906 N N . LEU A 1 493 ? 22.016 -8.32 -0.659 1 98.56 493 LEU A N 1
ATOM 3907 C CA . LEU A 1 493 ? 22.297 -6.887 -0.569 1 98.56 493 LEU A CA 1
ATOM 3908 C C . LEU A 1 493 ? 23.797 -6.617 -0.683 1 98.56 493 LEU A C 1
ATOM 3910 O O . LEU A 1 493 ? 24.609 -7.332 -0.093 1 98.56 493 LEU A O 1
ATOM 3914 N N . ASP A 1 494 ? 24.125 -5.719 -1.463 1 98.19 494 ASP A N 1
ATOM 3915 C CA . ASP A 1 494 ? 25.453 -5.117 -1.562 1 98.19 494 ASP A CA 1
ATOM 3916 C C . ASP A 1 494 ? 25.391 -3.604 -1.386 1 98.19 494 ASP A C 1
ATOM 3918 O O . ASP A 1 494 ? 25.656 -2.852 -2.326 1 98.19 494 ASP A O 1
ATOM 3922 N N . VAL A 1 495 ? 25.094 -3.18 -0.218 1 98.25 495 VAL A N 1
ATOM 3923 C CA . VAL A 1 495 ? 24.891 -1.763 0.071 1 98.25 495 VAL A CA 1
ATOM 3924 C C . VAL A 1 495 ? 26.234 -1.033 0.026 1 98.25 495 VAL A C 1
ATOM 3926 O O . VAL A 1 495 ? 26.906 -0.907 1.047 1 98.25 495 VAL A O 1
ATOM 3929 N N . ALA A 1 496 ? 26.5 -0.449 -1.116 1 96.31 496 ALA A N 1
ATOM 3930 C CA . ALA A 1 496 ? 27.766 0.203 -1.417 1 96.31 496 ALA A CA 1
ATOM 3931 C C . ALA A 1 496 ? 28.938 -0.749 -1.19 1 96.31 496 ALA A C 1
ATOM 3933 O O . ALA A 1 496 ? 29.953 -0.362 -0.612 1 96.31 496 ALA A O 1
ATOM 3934 N N . GLY A 1 497 ? 28.797 -1.934 -1.514 1 95.81 497 GLY A N 1
ATOM 3935 C CA . GLY A 1 497 ? 29.797 -2.973 -1.378 1 95.81 497 GLY A CA 1
ATOM 3936 C C . GLY A 1 497 ? 29.281 -4.227 -0.705 1 95.81 497 GLY A C 1
ATOM 3937 O O . GLY A 1 497 ? 28.141 -4.262 -0.25 1 95.81 497 GLY A O 1
ATOM 3938 N N . THR A 1 498 ? 30.125 -5.23 -0.602 1 97.5 498 THR A N 1
ATOM 3939 C CA . THR A 1 498 ? 29.688 -6.527 -0.096 1 97.5 498 THR A CA 1
ATOM 3940 C C . THR A 1 498 ? 29.781 -6.578 1.426 1 97.5 498 THR A C 1
ATOM 3942 O O . THR A 1 498 ? 29.141 -7.402 2.07 1 97.5 498 THR A O 1
ATOM 3945 N N . ALA A 1 499 ? 30.656 -5.773 2.016 1 98.25 499 ALA A N 1
ATOM 3946 C CA . ALA A 1 499 ? 30.812 -5.762 3.469 1 98.25 499 ALA A CA 1
ATOM 3947 C C . ALA A 1 499 ? 29.719 -4.93 4.133 1 98.25 499 ALA A C 1
ATOM 3949 O O . ALA A 1 499 ? 29.734 -3.699 4.055 1 98.25 499 ALA A O 1
ATOM 3950 N N . ASN A 1 500 ? 28.797 -5.637 4.758 1 98.69 500 ASN A N 1
ATOM 3951 C CA . ASN A 1 500 ? 27.641 -4.961 5.355 1 98.69 500 ASN A CA 1
ATOM 3952 C C . ASN A 1 500 ? 27.406 -5.434 6.785 1 98.69 500 ASN A C 1
ATOM 3954 O O . ASN A 1 500 ? 27.953 -6.445 7.215 1 98.69 500 ASN A O 1
ATOM 3958 N N . ASN A 1 501 ? 26.641 -4.695 7.516 1 98.69 501 ASN A N 1
ATOM 3959 C CA . ASN A 1 501 ? 26.141 -4.98 8.852 1 98.69 501 ASN A CA 1
ATOM 3960 C C . ASN A 1 501 ? 24.609 -4.867 8.906 1 98.69 501 ASN A C 1
ATOM 3962 O O . ASN A 1 501 ? 24 -4.262 8.031 1 98.69 501 ASN A O 1
ATOM 3966 N N . PHE A 1 502 ? 24.031 -5.523 9.914 1 98.69 502 PHE A N 1
ATOM 3967 C CA . PHE A 1 502 ? 22.578 -5.469 10.094 1 98.69 502 PHE A CA 1
ATOM 3968 C C . PHE A 1 502 ? 22.234 -4.934 11.477 1 98.69 502 PHE A C 1
ATOM 3970 O O . PHE A 1 502 ? 22.828 -5.344 12.477 1 98.69 502 PHE A O 1
ATOM 3977 N N . GLU A 1 503 ? 21.297 -4.023 11.516 1 98.31 503 GLU A N 1
ATOM 3978 C CA . GLU A 1 503 ? 20.797 -3.508 12.789 1 98.31 503 GLU A CA 1
ATOM 3979 C C . GLU A 1 503 ? 19.328 -3.154 12.703 1 98.31 503 GLU A C 1
ATOM 3981 O O . GLU A 1 503 ? 18.781 -3.021 11.609 1 98.31 503 GLU A O 1
ATOM 3986 N N . THR A 1 504 ? 18.688 -3.15 13.805 1 98.19 504 THR A N 1
ATOM 3987 C CA . THR A 1 504 ? 17.297 -2.691 13.906 1 98.19 504 THR A CA 1
ATOM 3988 C C . THR A 1 504 ? 17.219 -1.39 14.703 1 98.19 504 THR A C 1
ATOM 3990 O O . THR A 1 504 ? 18.016 -1.168 15.617 1 98.19 504 THR A O 1
ATOM 3993 N N . LEU A 1 505 ? 16.359 -0.498 14.234 1 97.19 505 LEU A N 1
ATOM 3994 C CA . LEU A 1 505 ? 16.078 0.728 14.977 1 97.19 505 LEU A CA 1
ATOM 3995 C C . LEU A 1 505 ? 14.672 0.702 15.555 1 97.19 505 LEU A C 1
ATOM 3997 O O . LEU A 1 505 ? 13.742 0.207 14.914 1 97.19 505 LEU A O 1
ATOM 4001 N N . GLU A 1 506 ? 14.57 1.201 16.75 1 93.25 506 GLU A N 1
ATOM 4002 C CA . GLU A 1 506 ? 13.297 1.361 17.453 1 93.25 506 GLU A CA 1
ATOM 4003 C C . GLU A 1 506 ? 13.234 2.707 18.156 1 93.25 506 GLU A C 1
ATOM 4005 O O . GLU A 1 506 ? 14.211 3.453 18.188 1 93.25 506 GLU A O 1
ATOM 4010 N N . LEU A 1 507 ? 12.039 2.975 18.562 1 94.06 507 LEU A N 1
ATOM 4011 C CA . LEU A 1 507 ? 11.812 4.141 19.406 1 94.06 507 LEU A CA 1
ATOM 4012 C C . LEU A 1 507 ? 11.625 3.723 20.859 1 94.06 507 LEU A C 1
ATOM 4014 O O . LEU A 1 507 ? 10.961 2.723 21.141 1 94.06 507 LEU A O 1
ATOM 4018 N N . GLN A 1 508 ? 12.289 4.352 21.75 1 95.75 508 GLN A N 1
ATOM 4019 C CA . GLN A 1 508 ? 12.07 4.184 23.188 1 95.75 508 GLN A CA 1
ATOM 4020 C C . GLN A 1 508 ? 11.633 5.496 23.828 1 95.75 508 GLN A C 1
ATOM 4022 O O . GLN A 1 508 ? 12.234 6.543 23.594 1 95.75 508 GLN A O 1
ATOM 4027 N N . LEU A 1 509 ? 10.562 5.426 24.594 1 96.88 509 LEU A N 1
ATOM 4028 C CA . LEU A 1 509 ? 10.125 6.621 25.312 1 96.88 509 LEU A CA 1
ATOM 4029 C C . LEU A 1 509 ? 10.969 6.84 26.562 1 96.88 509 LEU A C 1
ATOM 4031 O O . LEU A 1 509 ? 11.242 5.891 27.312 1 96.88 509 LEU A O 1
ATOM 4035 N N . GLU A 1 510 ? 11.445 7.988 26.719 1 97.12 510 GLU A N 1
ATOM 4036 C CA . GLU A 1 510 ? 12.164 8.352 27.938 1 97.12 510 GLU A CA 1
ATOM 4037 C C . GLU A 1 510 ? 11.453 9.477 28.688 1 97.12 510 GLU A C 1
ATOM 4039 O O . GLU A 1 510 ? 10.758 10.289 28.078 1 97.12 510 GLU A O 1
ATOM 4044 N N . ASN A 1 511 ? 11.539 9.422 29.953 1 96.75 511 ASN A N 1
ATOM 4045 C CA . ASN A 1 511 ? 11.062 10.461 30.844 1 96.75 511 ASN A CA 1
ATOM 4046 C C . ASN A 1 511 ? 12.211 11.312 31.391 1 96.75 511 ASN A C 1
ATOM 4048 O O . ASN A 1 511 ? 13.016 10.844 32.188 1 96.75 511 ASN A O 1
ATOM 4052 N N . ILE A 1 512 ? 12.219 12.555 31.016 1 95.62 512 ILE A N 1
ATOM 4053 C CA . ILE A 1 512 ? 13.391 13.367 31.328 1 95.62 512 ILE A CA 1
ATOM 4054 C C . ILE A 1 512 ? 12.969 14.617 32.094 1 95.62 512 ILE A C 1
ATOM 4056 O O . ILE A 1 512 ? 11.805 15.016 32.062 1 95.62 512 ILE A O 1
ATOM 4060 N N . SER A 1 513 ? 13.953 15.234 32.781 1 95.31 513 SER A N 1
ATOM 4061 C CA . SER A 1 513 ? 13.773 16.562 33.344 1 95.31 513 SER A CA 1
ATOM 4062 C C . SER A 1 513 ? 13.914 17.641 32.281 1 95.31 513 SER A C 1
ATOM 4064 O O . SER A 1 513 ? 14.766 17.547 31.406 1 95.31 513 SER A O 1
ATOM 4066 N N . LEU A 1 514 ? 13.156 18.703 32.438 1 93.94 514 LEU A N 1
ATOM 4067 C CA . LEU A 1 514 ? 13.242 19.797 31.469 1 93.94 514 LEU A CA 1
ATOM 4068 C C . LEU A 1 514 ? 14.344 20.781 31.875 1 93.94 514 LEU A C 1
ATOM 4070 O O . LEU A 1 514 ? 14.328 21.312 32.969 1 93.94 514 LEU A O 1
ATOM 4074 N N . PRO A 1 515 ? 15.211 21 30.969 1 88.56 515 PRO A N 1
ATOM 4075 C CA . PRO A 1 515 ? 16.312 21.906 31.328 1 88.56 515 PRO A CA 1
ATOM 4076 C C . PRO A 1 515 ? 15.828 23.328 31.625 1 88.56 515 PRO A C 1
ATOM 4078 O O . PRO A 1 515 ? 16.422 24.016 32.469 1 88.56 515 PRO A O 1
ATOM 4081 N N . TRP A 1 516 ? 14.789 23.844 31.047 1 90.19 516 TRP A N 1
ATOM 4082 C CA . TRP A 1 516 ? 14.359 25.234 31.188 1 90.19 516 TRP A CA 1
ATOM 4083 C C . TRP A 1 516 ? 13.258 25.359 32.219 1 90.19 516 TRP A C 1
ATOM 4085 O O . TRP A 1 516 ? 12.797 26.453 32.531 1 90.19 516 TRP A O 1
ATOM 4095 N N . SER A 1 517 ? 12.758 24.281 32.688 1 90.25 517 SER A N 1
ATOM 4096 C CA . SER A 1 517 ? 11.734 24.281 33.75 1 90.25 517 SER A CA 1
ATOM 4097 C C . SER A 1 517 ? 12.031 23.219 34.812 1 90.25 517 SER A C 1
ATOM 4099 O O . SER A 1 517 ? 11.414 22.156 34.812 1 90.25 517 SER A O 1
ATOM 4101 N N . PRO A 1 518 ? 12.844 23.641 35.781 1 87.19 518 PRO A N 1
ATOM 4102 C CA . PRO A 1 518 ? 13.219 22.688 36.812 1 87.19 518 PRO A CA 1
ATOM 4103 C C . PRO A 1 518 ? 12.008 22.109 37.531 1 87.19 518 PRO A C 1
ATOM 4105 O O . PRO A 1 518 ? 11.07 22.844 37.875 1 87.19 518 PRO A O 1
ATOM 4108 N N . GLY A 1 519 ? 11.945 20.828 37.781 1 90.81 519 GLY A N 1
ATOM 4109 C CA . GLY A 1 519 ? 10.852 20.156 38.469 1 90.81 519 GLY A CA 1
ATOM 4110 C C . GLY A 1 519 ? 9.836 19.547 37.531 1 90.81 519 GLY A C 1
ATOM 4111 O O . GLY A 1 519 ? 9.047 18.688 37.938 1 90.81 519 GLY A O 1
ATOM 4112 N N . GLU A 1 520 ? 9.867 20.062 36.344 1 93.75 520 GLU A N 1
ATOM 4113 C CA . GLU A 1 520 ? 8.938 19.516 35.344 1 93.75 520 GLU A CA 1
ATOM 4114 C C . GLU A 1 520 ? 9.562 18.359 34.562 1 93.75 520 GLU A C 1
ATOM 4116 O O . GLU A 1 520 ? 10.789 18.281 34.438 1 93.75 520 GLU A O 1
ATOM 4121 N N . ARG A 1 521 ? 8.672 17.453 34.156 1 95.44 521 ARG A N 1
ATOM 4122 C CA . ARG A 1 521 ? 9.102 16.281 33.406 1 95.44 521 ARG A CA 1
ATOM 4123 C C . ARG A 1 521 ? 8.438 16.25 32.031 1 95.44 521 ARG A C 1
ATOM 4125 O O . ARG A 1 521 ? 7.344 16.797 31.844 1 95.44 521 ARG A O 1
ATOM 4132 N N . LEU A 1 522 ? 9.156 15.641 31.141 1 95.5 522 LEU A N 1
ATOM 4133 C CA . LEU A 1 522 ? 8.656 15.484 29.781 1 95.5 522 LEU A CA 1
ATOM 4134 C C . LEU A 1 522 ? 8.984 14.094 29.25 1 95.5 522 LEU A C 1
ATOM 4136 O O . LEU A 1 522 ? 10.07 13.562 29.5 1 95.5 522 LEU A O 1
ATOM 4140 N N . VAL A 1 523 ? 7.98 13.492 28.562 1 97 523 VAL A N 1
ATOM 4141 C CA . VAL A 1 523 ? 8.211 12.219 27.875 1 97 523 VAL A CA 1
ATOM 4142 C C . VAL A 1 523 ? 8.422 12.469 26.391 1 97 523 VAL A C 1
ATOM 4144 O O . VAL A 1 523 ? 7.633 13.164 25.75 1 97 523 VAL A O 1
ATOM 4147 N N . GLN A 1 524 ? 9.484 11.93 25.812 1 97.06 524 GLN A N 1
ATOM 4148 C CA . GLN A 1 524 ? 9.766 12.039 24.391 1 97.06 524 GLN A CA 1
ATOM 4149 C C . GLN A 1 524 ? 10.414 10.758 23.859 1 97.06 524 GLN A C 1
ATOM 4151 O O . GLN A 1 524 ? 10.914 9.945 24.641 1 97.06 524 GLN A O 1
ATOM 4156 N N . PRO A 1 525 ? 10.32 10.523 22.547 1 97.31 525 PRO A N 1
ATOM 4157 C CA . PRO A 1 525 ? 10.961 9.352 21.938 1 97.31 525 PRO A CA 1
ATOM 4158 C C . PRO A 1 525 ? 12.461 9.539 21.734 1 97.31 525 PRO A C 1
ATOM 4160 O O . PRO A 1 525 ? 12.906 10.641 21.391 1 97.31 525 PRO A O 1
ATOM 4163 N N . ARG A 1 526 ? 13.156 8.555 21.953 1 97.62 526 ARG A N 1
ATOM 4164 C CA . ARG A 1 526 ? 14.594 8.469 21.719 1 97.62 526 ARG A CA 1
ATOM 4165 C C . ARG A 1 526 ? 14.93 7.289 20.797 1 97.62 526 ARG A C 1
ATOM 4167 O O . ARG A 1 526 ? 14.305 6.23 20.891 1 97.62 526 ARG A O 1
ATOM 4174 N N . LEU A 1 527 ? 15.953 7.516 20 1 97.38 527 LEU A N 1
ATOM 4175 C CA . LEU A 1 527 ? 16.375 6.473 19.062 1 97.38 527 LEU A CA 1
ATOM 4176 C C . LEU A 1 527 ? 17.047 5.324 19.812 1 97.38 527 LEU A C 1
ATOM 4178 O O . LEU A 1 527 ? 17.922 5.551 20.656 1 97.38 527 LEU A O 1
ATOM 4182 N N . GLN A 1 528 ? 16.594 4.16 19.562 1 96.75 528 GLN A N 1
ATOM 4183 C CA . GLN A 1 528 ? 17.234 2.953 20.078 1 96.75 528 GLN A CA 1
ATOM 4184 C C . GLN A 1 528 ? 17.812 2.111 18.938 1 96.75 528 GLN A C 1
ATOM 4186 O O . GLN A 1 528 ? 17.078 1.602 18.094 1 96.75 528 GLN A O 1
ATOM 4191 N N . ARG A 1 529 ? 19.078 1.992 18.922 1 96.38 529 ARG A N 1
ATOM 4192 C CA . ARG A 1 529 ? 19.781 1.192 17.922 1 96.38 529 ARG A CA 1
ATOM 4193 C C . ARG A 1 529 ? 20.188 -0.162 18.5 1 96.38 529 ARG A C 1
ATOM 4195 O O . ARG A 1 529 ? 20.719 -0.239 19.609 1 96.38 529 ARG A O 1
ATOM 4202 N N . ARG A 1 530 ? 19.938 -1.202 17.781 1 97.69 530 ARG A N 1
ATOM 4203 C CA . ARG A 1 530 ? 20.281 -2.549 18.219 1 97.69 530 ARG A CA 1
ATOM 4204 C C . ARG A 1 530 ? 21 -3.312 17.109 1 97.69 530 ARG A C 1
ATOM 4206 O O . ARG A 1 530 ? 20.359 -3.971 16.281 1 97.69 530 ARG A O 1
ATOM 4213 N N . PRO A 1 531 ? 22.328 -3.359 17.141 1 97.94 531 PRO A N 1
ATOM 4214 C CA . PRO A 1 531 ? 23.031 -4.227 16.188 1 97.94 531 PRO A CA 1
ATOM 4215 C C . PRO A 1 531 ? 22.688 -5.703 16.359 1 97.94 531 PRO A C 1
ATOM 4217 O O . PRO A 1 531 ? 22.547 -6.184 17.484 1 97.94 531 PRO A O 1
ATOM 4220 N N . ARG A 1 532 ? 22.375 -6.281 15.336 1 98.5 532 ARG A N 1
ATOM 4221 C CA . ARG A 1 532 ? 22.219 -7.73 15.305 1 98.5 532 ARG A CA 1
ATOM 4222 C C . ARG A 1 532 ? 23.453 -8.398 14.703 1 98.5 532 ARG A C 1
ATOM 4224 O O . ARG A 1 532 ? 23.672 -8.352 13.492 1 98.5 532 ARG A O 1
ATOM 4231 N N . ARG A 1 533 ? 24.188 -9.141 15.539 1 98.5 533 ARG A N 1
ATOM 4232 C CA . ARG A 1 533 ? 25.562 -9.484 15.164 1 98.5 533 ARG A CA 1
ATOM 4233 C C . ARG A 1 533 ? 25.625 -10.906 14.625 1 98.5 533 ARG A C 1
ATOM 4235 O O . ARG A 1 533 ? 26.625 -11.289 14 1 98.5 533 ARG A O 1
ATOM 4242 N N . THR A 1 534 ? 24.578 -11.719 14.844 1 98.81 534 THR A N 1
ATOM 4243 C CA . THR A 1 534 ? 24.562 -13.094 14.352 1 98.81 534 THR A CA 1
ATOM 4244 C C . THR A 1 534 ? 23.281 -13.391 13.594 1 98.81 534 THR A C 1
ATOM 4246 O O . THR A 1 534 ? 22.297 -12.633 13.695 1 98.81 534 THR A O 1
ATOM 4249 N N . GLU A 1 535 ? 23.266 -14.477 12.891 1 98.75 535 GLU A N 1
ATOM 4250 C CA . GLU A 1 535 ? 22.109 -14.875 12.102 1 98.75 535 GLU A CA 1
ATOM 4251 C C . GLU A 1 535 ? 20.906 -15.164 12.992 1 98.75 535 GLU A C 1
ATOM 4253 O O . GLU A 1 535 ? 19.766 -14.805 12.648 1 98.75 535 GLU A O 1
ATOM 4258 N N . ARG A 1 536 ? 21.078 -15.766 14.094 1 98.19 536 ARG A N 1
ATOM 4259 C CA . ARG A 1 536 ? 19.969 -16.094 14.984 1 98.19 536 ARG A CA 1
ATOM 4260 C C . ARG A 1 536 ? 19.344 -14.828 15.555 1 98.19 536 ARG A C 1
ATOM 4262 O O . ARG A 1 536 ? 18.125 -14.758 15.734 1 98.19 536 ARG A O 1
ATOM 4269 N N . GLN A 1 537 ? 20.234 -13.875 15.828 1 98.06 537 GLN A N 1
ATOM 4270 C CA . GLN A 1 537 ? 19.719 -12.594 16.312 1 98.06 537 GLN A CA 1
ATOM 4271 C C . GLN A 1 537 ? 18.938 -11.867 15.219 1 98.06 537 GLN A C 1
ATOM 4273 O O . GLN A 1 537 ? 18.078 -11.031 15.516 1 98.06 537 GLN A O 1
ATOM 4278 N N . ALA A 1 538 ? 19.234 -12.195 13.992 1 98.62 538 ALA A N 1
ATOM 4279 C CA . ALA A 1 538 ? 18.641 -11.5 12.859 1 98.62 538 ALA A CA 1
ATOM 4280 C C . ALA A 1 538 ? 17.562 -12.359 12.195 1 98.62 538 ALA A C 1
ATOM 4282 O O . ALA A 1 538 ? 17.266 -12.18 11.008 1 98.62 538 ALA A O 1
ATOM 4283 N N . ALA A 1 539 ? 17.094 -13.367 12.812 1 98.44 539 ALA A N 1
ATOM 4284 C CA . ALA A 1 539 ? 15.945 -14.148 12.375 1 98.44 539 ALA A CA 1
ATOM 4285 C C . ALA A 1 539 ? 14.703 -13.797 13.18 1 98.44 539 ALA A C 1
ATOM 4287 O O . ALA A 1 539 ? 14.656 -14.008 14.391 1 98.44 539 ALA A O 1
ATOM 4288 N N . PHE A 1 540 ? 13.688 -13.273 12.539 1 97.88 540 PHE A N 1
ATOM 4289 C CA . PHE A 1 540 ? 12.523 -12.742 13.234 1 97.88 540 PHE A CA 1
ATOM 4290 C C . PHE A 1 540 ? 11.297 -13.602 12.984 1 97.88 540 PHE A C 1
ATOM 4292 O O . PHE A 1 540 ? 10.727 -13.578 11.883 1 97.88 540 PHE A O 1
ATOM 4299 N N . PRO A 1 541 ? 10.789 -14.281 13.945 1 96.06 541 PRO A N 1
ATOM 4300 C CA . PRO A 1 541 ? 9.672 -15.211 13.758 1 96.06 541 PRO A CA 1
ATOM 4301 C C . PRO A 1 541 ? 8.359 -14.492 13.438 1 96.06 541 PRO A C 1
ATOM 4303 O O . PRO A 1 541 ? 8.109 -13.398 13.938 1 96.06 541 PRO A O 1
ATOM 4306 N N . LEU A 1 542 ? 7.414 -15.133 12.711 1 93.31 542 LEU A N 1
ATOM 4307 C CA . LEU A 1 542 ? 6.125 -14.578 12.289 1 93.31 542 LEU A CA 1
ATOM 4308 C C . LEU A 1 542 ? 5.234 -14.32 13.5 1 93.31 542 LEU A C 1
ATOM 4310 O O . LEU A 1 542 ? 4.336 -13.469 13.438 1 93.31 542 LEU A O 1
ATOM 4314 N N . ARG A 1 543 ? 5.395 -14.914 14.586 1 86.31 543 ARG A N 1
ATOM 4315 C CA . ARG A 1 543 ? 4.512 -14.812 15.742 1 86.31 543 ARG A CA 1
ATOM 4316 C C . ARG A 1 543 ? 4.863 -13.602 16.594 1 86.31 543 ARG A C 1
ATOM 4318 O O . ARG A 1 543 ? 4.129 -13.242 17.516 1 86.31 543 ARG A O 1
ATOM 4325 N N . GLN A 1 544 ? 5.941 -12.984 16.281 1 88.56 544 GLN A N 1
ATOM 4326 C CA . GLN A 1 544 ? 6.375 -11.805 17.016 1 88.56 544 GLN A CA 1
ATOM 4327 C C . GLN A 1 544 ? 6.41 -10.578 16.109 1 88.56 544 GLN A C 1
ATOM 4329 O O . GLN A 1 544 ? 6.652 -10.688 14.914 1 88.56 544 GLN A O 1
ATOM 4334 N N . PRO A 1 545 ? 6.156 -9.445 16.734 1 87.56 545 PRO A N 1
ATOM 4335 C CA . PRO A 1 545 ? 6.23 -8.234 15.914 1 87.56 545 PRO A CA 1
ATOM 4336 C C . PRO A 1 545 ? 7.637 -7.965 15.383 1 87.56 545 PRO A C 1
ATOM 4338 O O . PRO A 1 545 ? 8.617 -8.18 16.094 1 87.56 545 PRO A O 1
ATOM 4341 N N . LEU A 1 546 ? 7.723 -7.504 14.219 1 91.5 546 LEU A N 1
ATOM 4342 C CA . LEU A 1 546 ? 8.977 -7.094 13.594 1 91.5 546 LEU A CA 1
ATOM 4343 C C . LEU A 1 546 ? 9.406 -5.719 14.086 1 91.5 546 LEU A C 1
ATOM 4345 O O . LEU A 1 546 ? 8.57 -4.828 14.266 1 91.5 546 LEU A O 1
ATOM 4349 N N . PRO A 1 547 ? 10.75 -5.598 14.289 1 93.69 547 PRO A N 1
ATOM 4350 C CA . PRO A 1 547 ? 11.195 -4.227 14.547 1 93.69 547 PRO A CA 1
ATOM 4351 C C . PRO A 1 547 ? 10.781 -3.254 13.445 1 93.69 547 PRO A C 1
ATOM 4353 O O . PRO A 1 547 ? 10.672 -3.646 12.281 1 93.69 547 PRO A O 1
ATOM 4356 N N . ARG A 1 548 ? 10.664 -2.016 13.75 1 93.06 548 ARG A N 1
ATOM 4357 C CA . ARG A 1 548 ? 10.078 -1.038 12.836 1 93.06 548 ARG A CA 1
ATOM 4358 C C . ARG A 1 548 ? 11.055 -0.684 11.711 1 93.06 548 ARG A C 1
ATOM 4360 O O . ARG A 1 548 ? 10.633 -0.351 10.602 1 93.06 548 ARG A O 1
ATOM 4367 N N . TYR A 1 549 ? 12.375 -0.594 12.039 1 97.31 549 TYR A N 1
ATOM 4368 C CA . TYR A 1 549 ? 13.375 -0.353 11 1 97.31 549 TYR A CA 1
ATOM 4369 C C . TYR A 1 549 ? 14.344 -1.523 10.898 1 97.31 549 TYR A C 1
ATOM 4371 O O . TYR A 1 549 ? 14.875 -1.987 11.914 1 97.31 549 TYR A O 1
ATOM 4379 N N . LEU A 1 550 ? 14.516 -2.018 9.742 1 98.62 550 LEU A N 1
ATOM 4380 C CA . LEU A 1 550 ? 15.461 -3.072 9.398 1 98.62 550 LEU A CA 1
ATOM 4381 C C . LEU A 1 550 ? 16.547 -2.545 8.461 1 98.62 550 LEU A C 1
ATOM 4383 O O . LEU A 1 550 ? 16.312 -2.41 7.258 1 98.62 550 LEU A O 1
ATOM 4387 N N . LEU A 1 551 ? 17.766 -2.332 8.984 1 98.5 551 LEU A N 1
ATOM 4388 C CA . LEU A 1 551 ? 18.75 -1.547 8.258 1 98.5 551 LEU A CA 1
ATOM 4389 C C . LEU A 1 551 ? 19.953 -2.408 7.875 1 98.5 551 LEU A C 1
ATOM 4391 O O . LEU A 1 551 ? 20.469 -3.152 8.703 1 98.5 551 LEU A O 1
ATOM 4395 N N . PHE A 1 552 ? 20.328 -2.352 6.676 1 98.81 552 PHE A N 1
ATOM 4396 C CA . PHE A 1 552 ? 21.594 -2.871 6.156 1 98.81 552 PHE A CA 1
ATOM 4397 C C . PHE A 1 552 ? 22.562 -1.738 5.883 1 98.81 552 PHE A C 1
ATOM 4399 O O . PHE A 1 552 ? 22.266 -0.822 5.113 1 98.81 552 PHE A O 1
ATOM 4406 N N . THR A 1 553 ? 23.734 -1.782 6.469 1 98.25 553 THR A N 1
ATOM 4407 C CA . THR A 1 553 ? 24.641 -0.644 6.449 1 98.25 553 THR A CA 1
ATOM 4408 C C . THR A 1 553 ? 26 -1.046 5.875 1 98.25 553 THR A C 1
ATOM 4410 O O . THR A 1 553 ? 26.5 -2.141 6.148 1 98.25 553 THR A O 1
ATOM 4413 N N . SER A 1 554 ? 26.516 -0.148 5.07 1 97.94 554 SER A N 1
ATOM 4414 C CA . SER A 1 554 ? 27.875 -0.35 4.547 1 97.94 554 SER A CA 1
ATOM 4415 C C . SER A 1 554 ? 28.906 -0.227 5.648 1 97.94 554 SER A C 1
ATOM 4417 O O . SER A 1 554 ? 28.797 0.625 6.531 1 97.94 554 SER A O 1
ATOM 4419 N N . SER A 1 555 ? 29.906 -1.028 5.637 1 94.25 555 SER A N 1
ATOM 4420 C CA . SER A 1 555 ? 30.969 -0.979 6.637 1 94.25 555 SER A CA 1
ATOM 4421 C C . SER A 1 555 ? 31.938 0.151 6.348 1 94.25 555 SER A C 1
ATOM 4423 O O . SER A 1 555 ? 32.5 0.736 7.273 1 94.25 555 SER A O 1
ATOM 4425 N N . GLY A 1 556 ? 32.125 0.433 5.121 1 92.62 556 GLY A N 1
ATOM 4426 C CA . GLY A 1 556 ? 33.25 1.281 4.84 1 92.62 556 GLY A CA 1
ATOM 4427 C C . GLY A 1 556 ? 32.906 2.57 4.133 1 92.62 556 GLY A C 1
ATOM 4428 O O . GLY A 1 556 ? 33.75 3.406 3.859 1 92.62 556 GLY A O 1
ATOM 4429 N N . ARG A 1 557 ? 31.734 2.74 3.814 1 96.44 557 ARG A N 1
ATOM 4430 C CA . ARG A 1 557 ? 31.375 3.918 3.033 1 96.44 557 ARG A CA 1
ATOM 4431 C C . ARG A 1 557 ? 30.406 4.816 3.811 1 96.44 557 ARG A C 1
ATOM 4433 O O . ARG A 1 557 ? 29.453 4.332 4.406 1 96.44 557 ARG A O 1
ATOM 4440 N N . ARG A 1 558 ? 30.641 6.074 3.811 1 97.75 558 ARG A N 1
ATOM 4441 C CA . ARG A 1 558 ? 29.828 7.07 4.496 1 97.75 558 ARG A CA 1
ATOM 4442 C C . ARG A 1 558 ? 29.312 8.125 3.52 1 97.75 558 ARG A C 1
ATOM 4444 O O . ARG A 1 558 ? 29.891 8.312 2.445 1 97.75 558 ARG A O 1
ATOM 4451 N N . ASN A 1 559 ? 28.203 8.727 3.83 1 97.62 559 ASN A N 1
ATOM 4452 C CA . ASN A 1 559 ? 27.75 9.859 3.031 1 97.62 559 ASN A CA 1
ATOM 4453 C C . ASN A 1 559 ? 28.406 11.164 3.488 1 97.62 559 ASN A C 1
ATOM 4455 O O . ASN A 1 559 ? 29.281 11.156 4.355 1 97.62 559 ASN A O 1
ATOM 4459 N N . ARG A 1 560 ? 28.016 12.211 2.928 1 97.31 560 ARG A N 1
ATOM 4460 C CA . ARG A 1 560 ? 28.625 13.508 3.15 1 97.31 560 ARG A CA 1
ATOM 4461 C C . ARG A 1 560 ? 28.453 13.961 4.598 1 97.31 560 ARG A C 1
ATOM 4463 O O . ARG A 1 560 ? 29.266 14.727 5.117 1 97.31 560 ARG A O 1
ATOM 4470 N N . TRP A 1 561 ? 27.5 13.453 5.301 1 97.81 561 TRP A N 1
ATOM 4471 C CA . TRP A 1 561 ? 27.172 13.93 6.637 1 97.81 561 TRP A CA 1
ATOM 4472 C C . TRP A 1 561 ? 27.688 12.977 7.707 1 97.81 561 TRP A C 1
ATOM 4474 O O . TRP A 1 561 ? 27.359 13.117 8.891 1 97.81 561 TRP A O 1
ATOM 4484 N N . GLY A 1 562 ? 28.359 11.977 7.254 1 96.62 562 GLY A N 1
ATOM 4485 C CA . GLY A 1 562 ? 29.062 11.117 8.195 1 96.62 562 GLY A CA 1
ATOM 4486 C C . GLY A 1 562 ? 28.328 9.844 8.523 1 96.62 562 GLY A C 1
ATOM 4487 O O . GLY A 1 562 ? 28.797 9.023 9.312 1 96.62 562 GLY A O 1
ATOM 4488 N N . HIS A 1 563 ? 27.234 9.648 7.949 1 97.5 563 HIS A N 1
ATOM 4489 C CA . HIS A 1 563 ? 26.469 8.422 8.203 1 97.5 563 HIS A CA 1
ATOM 4490 C C . HIS A 1 563 ? 27 7.273 7.348 1 97.5 563 HIS A C 1
ATOM 4492 O O . HIS A 1 563 ? 27.375 7.473 6.191 1 97.5 563 HIS A O 1
ATOM 4498 N N . GLN A 1 564 ? 27.062 6.07 7.973 1 97.38 564 GLN A N 1
ATOM 4499 C CA . GLN A 1 564 ? 27.266 4.914 7.102 1 97.38 564 GLN A CA 1
ATOM 4500 C C . GLN A 1 564 ? 26.125 4.781 6.098 1 97.38 564 GLN A C 1
ATOM 4502 O O . GLN A 1 564 ? 24.953 4.914 6.461 1 97.38 564 GLN A O 1
ATOM 4507 N N . ARG A 1 565 ? 26.453 4.574 4.863 1 98.44 565 ARG A N 1
ATOM 4508 C CA . ARG A 1 565 ? 25.438 4.41 3.838 1 98.44 565 ARG A CA 1
ATOM 4509 C C . ARG A 1 565 ? 24.578 3.176 4.105 1 98.44 565 ARG A C 1
ATOM 4511 O O . ARG A 1 565 ? 25.109 2.096 4.371 1 98.44 565 ARG A O 1
ATOM 4518 N N . SER A 1 566 ? 23.25 3.357 4.059 1 98.69 566 SER A N 1
ATOM 4519 C CA . SER A 1 566 ? 22.391 2.256 4.461 1 98.69 566 SER A CA 1
ATOM 4520 C C . SER A 1 566 ? 21.125 2.197 3.604 1 98.69 566 SER A C 1
ATOM 4522 O O . SER A 1 566 ? 20.734 3.201 3.002 1 98.69 566 SER A O 1
ATOM 4524 N N . TYR A 1 567 ? 20.562 1.038 3.48 1 98.75 567 TYR A N 1
ATOM 4525 C CA . TYR A 1 567 ? 19.219 0.771 2.988 1 98.75 567 TYR A CA 1
ATOM 4526 C C . TYR A 1 567 ? 18.391 0.03 4.031 1 98.75 567 TYR A C 1
ATOM 4528 O O . TYR A 1 567 ? 18.938 -0.702 4.859 1 98.75 567 TYR A O 1
ATOM 4536 N N . ARG A 1 568 ? 17.078 0.238 3.969 1 98.38 568 ARG A N 1
ATOM 4537 C CA . ARG A 1 568 ? 16.219 -0.493 4.883 1 98.38 568 ARG A CA 1
ATOM 4538 C C . ARG A 1 568 ? 15.172 -1.298 4.121 1 98.38 568 ARG A C 1
ATOM 4540 O O . ARG A 1 568 ? 14.844 -0.977 2.975 1 98.38 568 ARG A O 1
ATOM 4547 N N . ILE A 1 569 ? 14.711 -2.359 4.73 1 98.5 569 ILE A N 1
ATOM 4548 C CA . ILE A 1 569 ? 13.562 -3.123 4.25 1 98.5 569 ILE A CA 1
ATOM 4549 C C . ILE A 1 569 ? 12.312 -2.729 5.035 1 98.5 569 ILE A C 1
ATOM 4551 O O . ILE A 1 569 ? 12.336 -2.691 6.27 1 98.5 569 ILE A O 1
ATOM 4555 N N . GLN A 1 570 ? 11.289 -2.35 4.305 1 97.94 570 GLN A N 1
ATOM 4556 C CA . GLN A 1 570 ? 9.984 -2.051 4.887 1 97.94 570 GLN A CA 1
ATOM 4557 C C . GLN A 1 570 ? 8.922 -3.002 4.355 1 97.94 570 GLN A C 1
ATOM 4559 O O . GLN A 1 570 ? 8.461 -2.859 3.221 1 97.94 570 GLN A O 1
ATOM 4564 N N . PRO A 1 571 ? 8.43 -3.885 5.16 1 96 571 PRO A N 1
ATOM 4565 C CA . PRO A 1 571 ? 7.484 -4.895 4.68 1 96 571 PRO A CA 1
ATOM 4566 C C . PRO A 1 571 ? 6.055 -4.367 4.586 1 96 571 PRO A C 1
ATOM 4568 O O . PRO A 1 571 ? 5.672 -3.475 5.348 1 96 571 PRO A O 1
ATOM 4571 N N . SER A 1 572 ? 5.254 -4.836 3.732 1 95.38 572 SER A N 1
ATOM 4572 C CA . SER A 1 572 ? 3.801 -4.785 3.605 1 95.38 572 SER A CA 1
ATOM 4573 C C . SER A 1 572 ? 3.209 -6.184 3.471 1 95.38 572 SER A C 1
ATOM 4575 O O . SER A 1 572 ? 3.123 -6.723 2.365 1 95.38 572 SER A O 1
ATOM 4577 N N . SER A 1 573 ? 2.844 -6.715 4.625 1 94.75 573 SER A N 1
ATOM 4578 C CA . SER A 1 573 ? 2.541 -8.141 4.668 1 94.75 573 SER A CA 1
ATOM 4579 C C . SER A 1 573 ? 1.556 -8.461 5.785 1 94.75 573 SER A C 1
ATOM 4581 O O . SER A 1 573 ? 1.496 -7.754 6.793 1 94.75 573 SER A O 1
ATOM 4583 N N . HIS A 1 574 ? 0.731 -9.484 5.586 1 92.69 574 HIS A N 1
ATOM 4584 C CA . HIS A 1 574 ? -0.148 -10.062 6.598 1 92.69 574 HIS A CA 1
ATOM 4585 C C . HIS A 1 574 ? 0.17 -11.539 6.828 1 92.69 574 HIS A C 1
ATOM 4587 O O . HIS A 1 574 ? -0.729 -12.336 7.102 1 92.69 574 HIS A O 1
ATOM 4593 N N . ALA A 1 575 ? 1.357 -11.859 6.715 1 89.44 575 ALA A N 1
ATOM 4594 C CA . ALA A 1 575 ? 1.789 -13.258 6.805 1 89.44 575 ALA A CA 1
ATOM 4595 C C . ALA A 1 575 ? 1.54 -13.82 8.195 1 89.44 575 ALA A C 1
ATOM 4597 O O . ALA A 1 575 ? 1.603 -13.086 9.188 1 89.44 575 ALA A O 1
ATOM 4598 N N . GLY A 1 576 ? 1.243 -15.125 8.281 1 91.56 576 GLY A N 1
ATOM 4599 C CA . GLY A 1 576 ? 1.112 -15.898 9.508 1 91.56 576 GLY A CA 1
ATOM 4600 C C . GLY A 1 576 ? 1.524 -17.344 9.344 1 91.56 576 GLY A C 1
ATOM 4601 O O . GLY A 1 576 ? 1.724 -17.828 8.219 1 91.56 576 GLY A O 1
ATOM 4602 N N . PRO A 1 577 ? 1.631 -18.016 10.469 1 92.38 577 PRO A N 1
ATOM 4603 C CA . PRO A 1 577 ? 2.057 -19.422 10.391 1 92.38 577 PRO A CA 1
ATOM 4604 C C . PRO A 1 577 ? 1.051 -20.297 9.664 1 92.38 577 PRO A C 1
ATOM 4606 O O . PRO A 1 577 ? -0.16 -20.125 9.82 1 92.38 577 PRO A O 1
ATOM 4609 N N . VAL A 1 578 ? 1.613 -21.234 8.969 1 95.88 578 VAL A N 1
ATOM 4610 C CA . VAL A 1 578 ? 0.737 -22.094 8.18 1 95.88 578 VAL A CA 1
ATOM 4611 C C . VAL A 1 578 ? 0.789 -23.516 8.719 1 95.88 578 VAL A C 1
ATOM 4613 O O . VAL A 1 578 ? -0.117 -24.312 8.469 1 95.88 578 VAL A O 1
ATOM 4616 N N . LEU A 1 579 ? 1.809 -23.922 9.375 1 97.31 579 LEU A N 1
ATOM 4617 C CA . LEU A 1 579 ? 1.97 -25.188 10.062 1 97.31 579 LEU A CA 1
ATOM 4618 C C . LEU A 1 579 ? 2.662 -25 11.406 1 97.31 579 LEU A C 1
ATOM 4620 O O . LEU A 1 579 ? 3.451 -24.062 11.578 1 97.31 579 LEU A O 1
ATOM 4624 N N . PRO A 1 580 ? 2.346 -25.922 12.352 1 96.31 580 PRO A N 1
ATOM 4625 C CA . PRO A 1 580 ? 3.129 -25.859 13.586 1 96.31 580 PRO A CA 1
ATOM 4626 C C . PRO A 1 580 ? 4.598 -26.219 13.375 1 96.31 580 PRO A C 1
ATOM 4628 O O . PRO A 1 580 ? 4.914 -27.109 12.586 1 96.31 580 PRO A O 1
ATOM 4631 N N . ARG A 1 581 ? 5.395 -25.562 14.086 1 94.75 581 ARG A N 1
ATOM 4632 C CA . ARG A 1 581 ? 6.816 -25.875 14.023 1 94.75 581 ARG A CA 1
ATOM 4633 C C . ARG A 1 581 ? 7.066 -27.344 14.406 1 94.75 581 ARG A C 1
ATOM 4635 O O . ARG A 1 581 ? 6.535 -27.812 15.414 1 94.75 581 ARG A O 1
ATOM 4642 N N . GLY A 1 582 ? 7.785 -28 13.562 1 94.31 582 GLY A N 1
ATOM 4643 C CA . GLY A 1 582 ? 8.125 -29.391 13.852 1 94.31 582 GLY A CA 1
ATOM 4644 C C . GLY A 1 582 ? 7.203 -30.375 13.188 1 94.31 582 GLY A C 1
ATOM 4645 O O . GLY A 1 582 ? 7.508 -31.578 13.117 1 94.31 582 GLY A O 1
ATOM 4646 N N . TRP A 1 583 ? 6.039 -29.938 12.734 1 95.81 583 TRP A N 1
ATOM 4647 C CA . TRP A 1 583 ? 5.156 -30.844 12 1 95.81 583 TRP A CA 1
ATOM 4648 C C . TRP A 1 583 ? 5.867 -31.422 10.789 1 95.81 583 TRP A C 1
ATOM 4650 O O . TRP A 1 583 ? 6.82 -30.844 10.273 1 95.81 583 TRP A O 1
ATOM 4660 N N . LYS A 1 584 ? 5.469 -32.531 10.32 1 92.94 584 LYS A N 1
ATOM 4661 C CA . LYS A 1 584 ? 6.191 -33.375 9.367 1 92.94 584 LYS A CA 1
ATOM 4662 C C . LYS A 1 584 ? 6.5 -32.594 8.078 1 92.94 584 LYS A C 1
ATOM 4664 O O . LYS A 1 584 ? 7.602 -32.719 7.543 1 92.94 584 LYS A O 1
ATOM 4669 N N . GLU A 1 585 ? 5.543 -31.844 7.523 1 95.94 585 GLU A N 1
ATOM 4670 C CA . GLU A 1 585 ? 5.766 -31.125 6.266 1 95.94 585 GLU A CA 1
ATOM 4671 C C . GLU A 1 585 ? 6.449 -29.781 6.496 1 95.94 585 GLU A C 1
ATOM 4673 O O . GLU A 1 585 ? 6.961 -29.172 5.559 1 95.94 585 GLU A O 1
ATOM 4678 N N . GLU A 1 586 ? 6.523 -29.344 7.668 1 97.25 586 GLU A N 1
ATOM 4679 C CA . GLU A 1 586 ? 6.922 -27.969 7.988 1 97.25 586 GLU A CA 1
ATOM 4680 C C . GLU A 1 586 ? 8.391 -27.719 7.641 1 97.25 586 GLU A C 1
ATOM 4682 O O . GLU A 1 586 ? 8.766 -26.609 7.277 1 97.25 586 GLU A O 1
ATOM 4687 N N . LYS A 1 587 ? 9.203 -28.766 7.66 1 95.5 587 LYS A N 1
ATOM 4688 C CA . LYS A 1 587 ? 10.617 -28.641 7.32 1 95.5 587 LYS A CA 1
ATOM 4689 C C . LYS A 1 587 ? 10.805 -28.172 5.883 1 95.5 587 LYS A C 1
ATOM 4691 O O . LYS A 1 587 ? 11.781 -27.484 5.566 1 95.5 587 LYS A O 1
ATOM 4696 N N . GLY A 1 588 ? 9.883 -28.547 5.055 1 97.44 588 GLY A N 1
ATOM 4697 C CA . GLY A 1 588 ? 9.953 -28.156 3.652 1 97.44 588 GLY A CA 1
ATOM 4698 C C . GLY A 1 588 ? 9.719 -26.688 3.424 1 97.44 588 GLY A C 1
ATOM 4699 O O . GLY A 1 588 ? 10.031 -26.156 2.355 1 97.44 588 GLY A O 1
ATOM 4700 N N . ILE A 1 589 ? 9.203 -26 4.473 1 98.31 589 ILE A N 1
ATOM 4701 C CA . ILE A 1 589 ? 8.891 -24.578 4.359 1 98.31 589 ILE A CA 1
ATOM 4702 C C . ILE A 1 589 ? 9.406 -23.844 5.59 1 98.31 589 ILE A C 1
ATOM 4704 O O . ILE A 1 589 ? 8.719 -22.953 6.125 1 98.31 589 ILE A O 1
ATOM 4708 N N . ALA A 1 590 ? 10.562 -24.188 6.062 1 98 590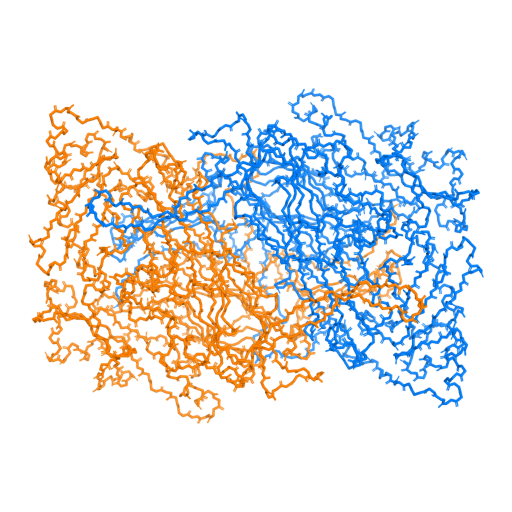 ALA A N 1
ATOM 4709 C CA . ALA A 1 590 ? 11.102 -23.594 7.289 1 98 590 ALA A CA 1
ATOM 4710 C C . ALA A 1 590 ? 11.305 -22.094 7.129 1 98 590 ALA A C 1
ATOM 4712 O O . ALA A 1 590 ? 11.336 -21.359 8.117 1 98 590 ALA A O 1
ATOM 4713 N N . TRP A 1 591 ? 11.469 -21.641 5.891 1 98.19 591 TRP A N 1
ATOM 4714 C CA . TRP A 1 591 ? 11.555 -20.203 5.641 1 98.19 591 TRP A CA 1
ATOM 4715 C C . TRP A 1 591 ? 10.281 -19.5 6.098 1 98.19 591 TRP A C 1
ATOM 4717 O O . TRP A 1 591 ? 10.312 -18.312 6.441 1 98.19 591 TRP A O 1
ATOM 4727 N N . GLY A 1 592 ? 9.148 -20.203 6.164 1 97.81 592 GLY A N 1
ATOM 4728 C CA . GLY A 1 592 ? 7.867 -19.641 6.57 1 97.81 592 GLY A CA 1
ATOM 4729 C C . GLY A 1 592 ? 7.766 -19.406 8.062 1 97.81 592 GLY A C 1
ATOM 4730 O O . GLY A 1 592 ? 6.73 -18.953 8.555 1 97.81 592 GLY A O 1
ATOM 4731 N N . ARG A 1 593 ? 8.867 -19.719 8.805 1 97.06 593 ARG A N 1
ATOM 4732 C CA . ARG A 1 593 ? 8.906 -19.469 10.242 1 97.06 593 ARG A CA 1
ATOM 4733 C C . ARG A 1 593 ? 9.148 -17.984 10.516 1 97.06 593 ARG A C 1
ATOM 4735 O O . ARG A 1 593 ? 8.883 -17.5 11.617 1 97.06 593 ARG A O 1
ATOM 4742 N N . TYR A 1 594 ? 9.68 -17.266 9.461 1 97.69 594 TYR A N 1
ATOM 4743 C CA . TYR A 1 594 ? 10.25 -15.953 9.734 1 97.69 594 TYR A CA 1
ATOM 4744 C C . TYR A 1 594 ? 9.656 -14.891 8.82 1 97.69 594 TYR A C 1
ATOM 4746 O O . TYR A 1 594 ? 9.391 -15.148 7.645 1 97.69 594 TYR A O 1
ATOM 4754 N N . HIS A 1 595 ? 9.422 -13.672 9.422 1 97.06 595 HIS A N 1
ATOM 4755 C CA . HIS A 1 595 ? 9.203 -12.516 8.57 1 97.06 595 HIS A CA 1
ATOM 4756 C C . HIS A 1 595 ? 10.43 -12.227 7.703 1 97.06 595 HIS A C 1
ATOM 4758 O O . HIS A 1 595 ? 10.297 -11.914 6.516 1 97.06 595 HIS A O 1
ATOM 4764 N N . LEU A 1 596 ? 11.484 -12.25 8.336 1 98.5 596 LEU A N 1
ATOM 4765 C CA . LEU A 1 596 ? 12.797 -11.898 7.801 1 98.5 596 LEU A CA 1
ATOM 4766 C C . LEU A 1 596 ? 13.898 -12.703 8.477 1 98.5 596 LEU A C 1
ATOM 4768 O O . LEU A 1 596 ? 13.859 -12.914 9.695 1 98.5 596 LEU A O 1
ATOM 4772 N N . ALA A 1 597 ? 14.812 -13.172 7.746 1 98.75 597 ALA A N 1
ATOM 4773 C CA . ALA A 1 597 ? 16.078 -13.727 8.227 1 98.75 597 ALA A CA 1
ATOM 4774 C C . ALA A 1 597 ? 17.25 -13.172 7.438 1 98.75 597 ALA A C 1
ATOM 4776 O O . ALA A 1 597 ? 17.172 -13.023 6.215 1 98.75 597 ALA A O 1
ATOM 4777 N N . VAL A 1 598 ? 18.266 -12.812 8.133 1 98.88 598 VAL A N 1
ATOM 4778 C CA . VAL A 1 598 ? 19.469 -12.297 7.492 1 98.88 598 VAL A CA 1
ATOM 4779 C C . VAL A 1 598 ? 20.625 -13.266 7.703 1 98.88 598 VAL A C 1
ATOM 4781 O O . VAL A 1 598 ? 20.922 -13.656 8.836 1 98.88 598 VAL A O 1
ATOM 4784 N N . THR A 1 599 ? 21.266 -13.68 6.641 1 98.81 599 THR A N 1
ATOM 4785 C CA . THR A 1 599 ? 22.375 -14.617 6.727 1 98.81 599 THR A CA 1
ATOM 4786 C C . THR A 1 599 ? 23.609 -14.078 5.992 1 98.81 599 THR A C 1
ATOM 4788 O O . THR A 1 599 ? 23.5 -13.109 5.234 1 98.81 599 THR A O 1
ATOM 4791 N N . ARG A 1 600 ? 24.703 -14.719 6.309 1 98.38 600 ARG A N 1
ATOM 4792 C CA . ARG A 1 600 ? 25.906 -14.516 5.504 1 98.38 600 ARG A CA 1
ATOM 4793 C C . ARG A 1 600 ? 25.797 -15.242 4.168 1 98.38 600 ARG A C 1
ATOM 4795 O O . ARG A 1 600 ? 25.297 -16.359 4.102 1 98.38 600 ARG A O 1
ATOM 4802 N N . HIS A 1 601 ? 26.297 -14.617 3.123 1 98.25 601 HIS A N 1
ATOM 4803 C CA . HIS A 1 601 ? 26.219 -15.195 1.788 1 98.25 601 HIS A CA 1
ATOM 4804 C C . HIS A 1 601 ? 27.094 -16.438 1.67 1 98.25 601 HIS A C 1
ATOM 4806 O O . HIS A 1 601 ? 28.219 -16.469 2.154 1 98.25 601 HIS A O 1
ATOM 4812 N N . HIS A 1 602 ? 26.562 -17.422 1.115 1 96.5 602 HIS A N 1
ATOM 4813 C CA . HIS A 1 602 ? 27.281 -18.625 0.707 1 96.5 602 HIS A CA 1
ATOM 4814 C C . HIS A 1 602 ? 26.875 -19.062 -0.7 1 96.5 602 HIS A C 1
ATOM 4816 O O . HIS A 1 602 ? 25.688 -19.016 -1.047 1 96.5 602 HIS A O 1
ATOM 4822 N N . GLU A 1 603 ? 27.812 -19.5 -1.478 1 94.81 603 GLU A N 1
ATOM 4823 C CA . GLU A 1 603 ? 27.547 -19.922 -2.85 1 94.81 603 GLU A CA 1
ATOM 4824 C C . GLU A 1 603 ? 26.625 -21.141 -2.883 1 94.81 603 GLU A C 1
ATOM 4826 O O . GLU A 1 603 ? 25.875 -21.344 -3.85 1 94.81 603 GLU A O 1
ATOM 4831 N N . ASN A 1 604 ? 26.625 -21.922 -1.838 1 92.19 604 ASN A N 1
ATOM 4832 C CA . ASN A 1 604 ? 25.812 -23.125 -1.821 1 92.19 604 ASN A CA 1
ATOM 4833 C C . ASN A 1 604 ? 24.453 -22.891 -1.147 1 92.19 604 ASN A C 1
ATOM 4835 O O . ASN A 1 604 ? 23.734 -23.844 -0.857 1 92.19 604 ASN A O 1
ATOM 4839 N N . GLU A 1 605 ? 24.156 -21.656 -0.808 1 94.75 605 GLU A N 1
ATOM 4840 C CA . GLU A 1 605 ? 22.859 -21.25 -0.267 1 94.75 605 GLU A CA 1
ATOM 4841 C C . GLU A 1 605 ? 22.125 -20.312 -1.228 1 94.75 605 GLU A C 1
ATOM 4843 O O . GLU A 1 605 ? 21.641 -19.266 -0.824 1 94.75 605 GLU A O 1
ATOM 4848 N N . GLY A 1 606 ? 22.062 -20.766 -2.459 1 93.25 606 GLY A N 1
ATOM 4849 C CA . GLY A 1 606 ? 21.547 -19.906 -3.51 1 93.25 606 GLY A CA 1
ATOM 4850 C C . GLY A 1 606 ? 20.031 -19.875 -3.561 1 93.25 606 GLY A C 1
ATOM 4851 O O . GLY A 1 606 ? 19.438 -18.922 -4.078 1 93.25 606 GLY A O 1
ATOM 4852 N N . ARG A 1 607 ? 19.359 -20.891 -3.025 1 95.12 607 ARG A N 1
ATOM 4853 C CA . ARG A 1 607 ? 17.906 -21 -3.057 1 95.12 607 ARG A CA 1
ATOM 4854 C C . ARG A 1 607 ? 17.375 -21.5 -1.721 1 95.12 607 ARG A C 1
ATOM 4856 O O . ARG A 1 607 ? 17.984 -22.344 -1.069 1 95.12 607 ARG A O 1
ATOM 4863 N N . SER A 1 608 ? 16.188 -21 -1.42 1 96.81 608 SER A N 1
ATOM 4864 C CA . SER A 1 608 ? 15.602 -21.375 -0.138 1 96.81 608 SER A CA 1
ATOM 4865 C C . SER A 1 608 ? 14.594 -22.5 -0.303 1 96.81 608 SER A C 1
ATOM 4867 O O . SER A 1 608 ? 13.945 -22.906 0.665 1 96.81 608 SER A O 1
ATOM 4869 N N . SER A 1 609 ? 14.422 -22.953 -1.466 1 96.25 609 SER A N 1
ATOM 4870 C CA . SER A 1 609 ? 13.523 -24.062 -1.815 1 96.25 609 SER A CA 1
ATOM 4871 C C . SER A 1 609 ? 14.008 -24.781 -3.066 1 96.25 609 SER A C 1
ATOM 4873 O O . SER A 1 609 ? 15.109 -24.531 -3.557 1 96.25 609 SER A O 1
ATOM 4875 N N . SER A 1 610 ? 13.336 -25.844 -3.447 1 96 610 SER A N 1
ATOM 4876 C CA . SER A 1 610 ? 13.625 -26.578 -4.672 1 96 610 SER A CA 1
ATOM 4877 C C . SER A 1 610 ? 12.344 -27.031 -5.363 1 96 610 SER A C 1
ATOM 4879 O O . SER A 1 610 ? 11.273 -27.016 -4.762 1 96 610 SER A O 1
ATOM 4881 N N . ILE A 1 611 ? 12.461 -27.453 -6.602 1 97.25 611 ILE A N 1
ATOM 4882 C CA . ILE A 1 611 ? 11.305 -27.875 -7.375 1 97.25 611 ILE A CA 1
ATOM 4883 C C . ILE A 1 611 ? 10.805 -29.234 -6.863 1 97.25 611 ILE A C 1
ATOM 4885 O O . ILE A 1 611 ? 9.711 -29.672 -7.223 1 97.25 611 ILE A O 1
ATOM 4889 N N . TYR A 1 612 ? 11.531 -29.875 -5.938 1 97.38 612 TYR A N 1
ATOM 4890 C CA . TYR A 1 612 ? 11.203 -31.203 -5.465 1 97.38 612 TYR A CA 1
ATOM 4891 C C . TYR A 1 612 ? 10.43 -31.156 -4.156 1 97.38 612 TYR A C 1
ATOM 4893 O O . TYR A 1 612 ? 9.836 -32.156 -3.73 1 97.38 612 TYR A O 1
ATOM 4901 N N . THR A 1 613 ? 10.43 -29.953 -3.512 1 97.75 613 THR A N 1
ATOM 4902 C CA . THR A 1 613 ? 9.867 -29.844 -2.17 1 97.75 613 THR A CA 1
ATOM 4903 C C . THR A 1 613 ? 8.375 -30.141 -2.184 1 97.75 613 THR A C 1
ATOM 4905 O O . THR A 1 613 ? 7.84 -30.703 -1.228 1 97.75 613 THR A O 1
ATOM 4908 N N . GLN A 1 614 ? 7.699 -29.812 -3.203 1 97.75 614 GLN A N 1
ATOM 4909 C CA . GLN A 1 614 ? 6.258 -30.016 -3.32 1 97.75 614 GLN A CA 1
ATOM 4910 C C . GLN A 1 614 ? 5.891 -31.484 -3.066 1 97.75 614 GLN A C 1
ATOM 4912 O O . GLN A 1 614 ? 4.871 -31.766 -2.434 1 97.75 614 GLN A O 1
ATOM 4917 N N . HIS A 1 615 ? 6.73 -32.375 -3.574 1 97.5 615 HIS A N 1
ATOM 4918 C CA . HIS A 1 615 ? 6.355 -33.812 -3.523 1 97.5 615 HIS A CA 1
ATOM 4919 C C . HIS A 1 615 ? 7.191 -34.562 -2.494 1 97.5 615 HIS A C 1
ATOM 4921 O O . HIS A 1 615 ? 7.098 -35.781 -2.391 1 97.5 615 HIS A O 1
ATOM 4927 N N . ASP A 1 616 ? 7.98 -33.844 -1.77 1 97.12 616 ASP A N 1
ATOM 4928 C CA . ASP A 1 616 ? 8.703 -34.438 -0.641 1 97.12 616 ASP A CA 1
ATOM 4929 C C . ASP A 1 616 ? 8.992 -33.375 0.424 1 97.12 616 ASP A C 1
ATOM 4931 O O . ASP A 1 616 ? 10.148 -33.188 0.814 1 97.12 616 ASP A O 1
ATOM 4935 N N . PRO A 1 617 ? 7.984 -32.719 0.9 1 97.19 617 PRO A N 1
ATOM 4936 C CA . PRO A 1 617 ? 8.195 -31.734 1.957 1 97.19 617 PRO A CA 1
ATOM 4937 C C . PRO A 1 617 ? 8.633 -32.375 3.277 1 97.19 617 PRO A C 1
ATOM 4939 O O . PRO A 1 617 ? 9.125 -31.672 4.168 1 97.19 617 PRO A O 1
ATOM 4942 N N . TRP A 1 618 ? 8.492 -33.688 3.449 1 96.88 618 TRP A N 1
ATOM 4943 C CA . TRP A 1 618 ? 8.812 -34.406 4.664 1 96.88 618 TRP A CA 1
ATOM 4944 C C . TRP A 1 618 ? 10.32 -34.594 4.812 1 96.88 618 TRP A C 1
ATOM 4946 O O . TRP A 1 618 ? 10.844 -34.594 5.93 1 96.88 618 TRP A O 1
ATOM 4956 N N . ASP A 1 619 ? 10.938 -34.75 3.732 1 95.75 619 ASP A N 1
ATOM 4957 C CA . ASP A 1 619 ? 12.398 -34.875 3.67 1 95.75 619 ASP A CA 1
ATOM 4958 C C . ASP A 1 619 ? 12.961 -33.969 2.561 1 95.75 619 ASP A C 1
ATOM 4960 O O . ASP A 1 619 ? 13.547 -34.5 1.6 1 95.75 619 ASP A O 1
ATOM 4964 N N . PRO A 1 620 ? 12.891 -32.719 2.771 1 95.81 620 PRO A N 1
ATOM 4965 C CA . PRO A 1 620 ? 13.234 -31.781 1.7 1 95.81 620 PRO A CA 1
ATOM 4966 C C . PRO A 1 620 ? 14.742 -31.719 1.43 1 95.81 620 PRO A C 1
ATOM 4968 O O . PRO A 1 620 ? 15.539 -31.828 2.361 1 95.81 620 PRO A O 1
ATOM 4971 N N . LEU A 1 621 ? 15.148 -31.547 0.206 1 95.06 621 LEU A N 1
ATOM 4972 C CA . LEU A 1 621 ? 16.547 -31.406 -0.178 1 95.06 621 LEU A CA 1
ATOM 4973 C C . LEU A 1 621 ? 17.125 -30.094 0.32 1 95.06 621 LEU A C 1
ATOM 4975 O O . LEU A 1 621 ? 18.328 -29.984 0.558 1 95.06 621 LEU A O 1
ATOM 4979 N N . VAL A 1 622 ? 16.297 -29.062 0.394 1 95.19 622 VAL A N 1
ATOM 4980 C CA . VAL A 1 622 ? 16.688 -27.766 0.931 1 95.19 622 VAL A CA 1
ATOM 4981 C C . VAL A 1 622 ? 15.898 -27.469 2.203 1 95.19 622 VAL A C 1
ATOM 4983 O O . VAL A 1 622 ? 14.672 -27.375 2.17 1 95.19 622 VAL A O 1
ATOM 4986 N N . ASN A 1 623 ? 16.547 -27.453 3.271 1 95.31 623 ASN A N 1
ATOM 4987 C CA . ASN A 1 623 ? 16.016 -27.016 4.559 1 95.31 623 ASN A CA 1
ATOM 4988 C C . ASN A 1 623 ? 16.562 -25.656 4.969 1 95.31 623 ASN A C 1
ATOM 4990 O O . ASN A 1 623 ? 17.703 -25.547 5.391 1 95.31 623 ASN A O 1
ATOM 4994 N N . PHE A 1 624 ? 15.734 -24.688 4.934 1 97.31 624 PHE A N 1
ATOM 4995 C CA . PHE A 1 624 ? 16.141 -23.312 5.137 1 97.31 624 PHE A CA 1
ATOM 4996 C C . PHE A 1 624 ? 16.734 -23.109 6.531 1 97.31 624 PHE A C 1
ATOM 4998 O O . PHE A 1 624 ? 17.609 -22.266 6.73 1 97.31 624 PHE A O 1
ATOM 5005 N N . GLU A 1 625 ? 16.25 -23.828 7.461 1 96.38 625 GLU A N 1
ATOM 5006 C CA . GLU A 1 625 ? 16.734 -23.703 8.828 1 96.38 625 GLU A CA 1
ATOM 5007 C C . GLU A 1 625 ? 18.25 -23.891 8.898 1 96.38 625 GLU A C 1
ATOM 5009 O O . GLU A 1 625 ? 18.906 -23.328 9.766 1 96.38 625 GLU A O 1
ATOM 5014 N N . THR A 1 626 ? 18.781 -24.641 7.98 1 95.38 626 THR A N 1
ATOM 5015 C CA . THR A 1 626 ? 20.203 -24.938 7.984 1 95.38 626 THR A CA 1
ATOM 5016 C C . THR A 1 626 ? 21 -23.688 7.637 1 95.38 626 THR A C 1
ATOM 5018 O O . THR A 1 626 ? 22.203 -23.609 7.906 1 95.38 626 THR A O 1
ATOM 5021 N N . PHE A 1 627 ? 20.406 -22.688 6.977 1 97.25 627 PHE A N 1
ATOM 5022 C CA . PHE A 1 627 ? 21.078 -21.438 6.656 1 97.25 627 PHE A CA 1
ATOM 5023 C C . PHE A 1 627 ? 21.359 -20.641 7.922 1 97.25 627 PHE A C 1
ATOM 5025 O O . PHE A 1 627 ? 22.25 -19.781 7.934 1 97.25 627 PHE A O 1
ATOM 5032 N N . ILE A 1 628 ? 20.594 -20.875 8.969 1 97.5 628 ILE A N 1
ATOM 5033 C CA . ILE A 1 628 ? 20.625 -20.047 10.164 1 97.5 628 ILE A CA 1
ATOM 5034 C C . ILE A 1 628 ? 21.266 -20.812 11.312 1 97.5 628 ILE A C 1
ATOM 5036 O O . ILE A 1 628 ? 21.828 -20.203 12.227 1 97.5 628 ILE A O 1
ATOM 5040 N N . ARG A 1 629 ? 21.219 -22.078 11.352 1 94.62 629 ARG A N 1
ATOM 5041 C CA . ARG A 1 629 ? 21.531 -22.953 12.477 1 94.62 629 ARG A CA 1
ATOM 5042 C C . ARG A 1 629 ? 22.984 -22.766 12.93 1 94.62 629 ARG A C 1
ATOM 5044 O O . ARG A 1 629 ? 23.281 -22.844 14.117 1 94.62 629 ARG A O 1
ATOM 5051 N N . ASP A 1 630 ? 23.844 -22.578 11.984 1 95.31 630 ASP A N 1
ATOM 5052 C CA . ASP A 1 630 ? 25.234 -22.406 12.367 1 95.31 630 ASP A CA 1
ATOM 5053 C C . ASP A 1 630 ? 25.484 -21.031 12.977 1 95.31 630 ASP A C 1
ATOM 5055 O O . ASP A 1 630 ? 26.562 -20.781 13.539 1 95.31 630 ASP A O 1
ATOM 5059 N N . ASP A 1 631 ? 24.578 -20.094 12.914 1 98.31 631 ASP A N 1
ATOM 5060 C CA . ASP A 1 631 ? 24.531 -18.812 13.609 1 98.31 631 ASP A CA 1
ATOM 5061 C C . ASP A 1 631 ? 25.812 -18.016 13.375 1 98.31 631 ASP A C 1
ATOM 5063 O O . ASP A 1 631 ? 26.453 -17.562 14.328 1 98.31 631 ASP A O 1
ATOM 5067 N N . GLU A 1 632 ? 26.219 -17.875 12.148 1 98.38 632 GLU A N 1
ATOM 5068 C CA . GLU A 1 632 ? 27.422 -17.156 11.797 1 98.38 632 GLU A CA 1
ATOM 5069 C C . GLU A 1 632 ? 27.312 -15.672 12.133 1 98.38 632 GLU A C 1
ATOM 5071 O O . GLU A 1 632 ? 26.203 -15.148 12.25 1 98.38 632 GLU A O 1
ATOM 5076 N N . SER A 1 633 ? 28.516 -15.086 12.297 1 98.5 633 SER A N 1
ATOM 5077 C CA . SER A 1 633 ? 28.531 -13.633 12.438 1 98.5 633 SER A CA 1
ATOM 5078 C C . SER A 1 633 ? 28.094 -12.953 11.148 1 98.5 633 SER A C 1
ATOM 5080 O O . SER A 1 633 ? 28.469 -13.391 10.055 1 98.5 633 SER A O 1
ATOM 5082 N N . ILE A 1 634 ? 27.375 -11.922 11.273 1 98.62 634 ILE A N 1
ATOM 5083 C CA . ILE A 1 634 ? 26.969 -11.156 10.102 1 98.62 634 ILE A CA 1
ATOM 5084 C C . ILE A 1 634 ? 27.5 -9.727 10.219 1 98.62 634 ILE A C 1
ATOM 5086 O O . ILE A 1 634 ? 26.922 -8.789 9.672 1 98.62 634 ILE A O 1
ATOM 5090 N N . GLU A 1 635 ? 28.562 -9.516 10.992 1 98.5 635 GLU A N 1
ATOM 5091 C CA . GLU A 1 635 ? 29.266 -8.242 11.086 1 98.5 635 GLU A CA 1
ATOM 5092 C C . GLU A 1 635 ? 30.25 -8.07 9.938 1 98.5 635 GLU A C 1
ATOM 5094 O O . GLU A 1 635 ? 31.156 -8.906 9.758 1 98.5 635 GLU A O 1
ATOM 5099 N N . ASN A 1 636 ? 30.156 -7.02 9.219 1 98.38 636 ASN A N 1
ATOM 5100 C CA . ASN A 1 636 ? 31.047 -6.715 8.109 1 98.38 636 ASN A CA 1
ATOM 5101 C C . ASN A 1 636 ? 31.125 -7.875 7.125 1 98.38 636 ASN A C 1
ATOM 5103 O O . ASN A 1 636 ? 32.219 -8.336 6.793 1 98.38 636 ASN A O 1
ATOM 5107 N N . GLN A 1 637 ? 30 -8.383 6.75 1 98.56 637 GLN A N 1
ATOM 5108 C CA . GLN A 1 637 ? 29.938 -9.555 5.887 1 98.56 637 GLN A CA 1
ATOM 5109 C C . GLN A 1 637 ? 29.047 -9.305 4.676 1 98.56 637 GLN A C 1
ATOM 5111 O O . GLN A 1 637 ? 28.328 -8.297 4.621 1 98.56 637 GLN A O 1
ATOM 5116 N N . ASP A 1 638 ? 29.141 -10.164 3.684 1 98.56 638 ASP A N 1
ATOM 5117 C CA . ASP A 1 638 ? 28.203 -10.227 2.564 1 98.56 638 ASP A CA 1
ATOM 5118 C C . ASP A 1 638 ? 26.859 -10.805 3.002 1 98.56 638 ASP A C 1
ATOM 5120 O O . ASP A 1 638 ? 26.766 -11.992 3.295 1 98.56 638 ASP A O 1
ATOM 5124 N N . LEU A 1 639 ? 25.812 -9.938 3.043 1 98.81 639 LEU A N 1
ATOM 5125 C CA . LEU A 1 639 ? 24.578 -10.32 3.717 1 98.81 639 LEU A CA 1
ATOM 5126 C C . LEU A 1 639 ? 23.484 -10.609 2.703 1 98.81 639 LEU A C 1
ATOM 5128 O O . LEU A 1 639 ? 23.391 -9.945 1.67 1 98.81 639 LEU A O 1
ATOM 5132 N N . VAL A 1 640 ? 22.656 -11.57 3.018 1 98.88 640 VAL A N 1
ATOM 5133 C CA . VAL A 1 640 ? 21.469 -11.914 2.262 1 98.88 640 VAL A CA 1
ATOM 5134 C C . VAL A 1 640 ? 20.234 -11.789 3.16 1 98.88 640 VAL A C 1
ATOM 5136 O O . VAL A 1 640 ? 20.188 -12.383 4.242 1 98.88 640 VAL A O 1
ATOM 5139 N N . ALA A 1 641 ? 19.281 -11 2.748 1 98.94 641 ALA A N 1
ATOM 5140 C CA . ALA A 1 641 ? 17.984 -10.93 3.412 1 98.94 641 ALA A CA 1
ATOM 5141 C C . ALA A 1 641 ? 16.984 -11.891 2.77 1 98.94 641 ALA A C 1
ATOM 5143 O O . ALA A 1 641 ? 16.812 -11.891 1.548 1 98.94 641 ALA A O 1
ATOM 5144 N N . TRP A 1 642 ? 16.422 -12.711 3.582 1 98.81 642 TRP A N 1
ATOM 5145 C CA . TRP A 1 642 ? 15.328 -13.594 3.182 1 98.81 642 TRP A CA 1
ATOM 5146 C C . TRP A 1 642 ? 13.984 -13.078 3.691 1 98.81 642 TRP A C 1
ATOM 5148 O O . TRP A 1 642 ? 13.719 -13.102 4.895 1 98.81 642 TRP A O 1
ATOM 5158 N N . VAL A 1 643 ? 13.109 -12.648 2.801 1 98.75 643 VAL A N 1
ATOM 5159 C CA . VAL A 1 643 ? 11.898 -11.922 3.168 1 98.75 643 VAL A CA 1
ATOM 5160 C C . VAL A 1 643 ? 10.672 -12.781 2.877 1 98.75 643 VAL A C 1
ATOM 5162 O O . VAL A 1 643 ? 10.508 -13.281 1.762 1 98.75 643 VAL A O 1
ATOM 5165 N N . THR A 1 644 ? 9.82 -12.969 3.852 1 98.62 644 THR A N 1
ATOM 5166 C CA . THR A 1 644 ? 8.547 -13.672 3.684 1 98.62 644 THR A CA 1
ATOM 5167 C C . THR A 1 644 ? 7.379 -12.695 3.787 1 98.62 644 THR A C 1
ATOM 5169 O O . THR A 1 644 ? 7.258 -11.961 4.766 1 98.62 644 THR A O 1
ATOM 5172 N N . VAL A 1 645 ? 6.562 -12.688 2.787 1 98.31 645 VAL A N 1
ATOM 5173 C CA . VAL A 1 645 ? 5.324 -11.922 2.816 1 98.31 645 VAL A CA 1
ATOM 5174 C C . VAL A 1 645 ? 4.137 -12.844 2.559 1 98.31 645 VAL A C 1
ATOM 5176 O O . VAL A 1 645 ? 4.312 -13.969 2.09 1 98.31 645 VAL A O 1
ATOM 5179 N N . GLY A 1 646 ? 2.947 -12.398 2.959 1 97.62 646 GLY A N 1
ATOM 5180 C CA . GLY A 1 646 ? 1.809 -13.273 2.74 1 97.62 646 GLY A CA 1
ATOM 5181 C C . GLY A 1 646 ? 0.504 -12.703 3.26 1 97.62 646 GLY A C 1
ATOM 5182 O O . GLY A 1 646 ? 0.453 -11.547 3.686 1 97.62 646 GLY A O 1
ATOM 5183 N N . PHE A 1 647 ? -0.577 -13.531 3.137 1 96.81 647 PHE A N 1
ATOM 5184 C CA . PHE A 1 647 ? -1.91 -13.156 3.594 1 96.81 647 PHE A CA 1
ATOM 5185 C C . PHE A 1 647 ? -2.803 -14.383 3.721 1 96.81 647 PHE A C 1
ATOM 5187 O O . PHE A 1 647 ? -2.545 -15.414 3.094 1 96.81 647 PHE A O 1
ATOM 5194 N N . LEU A 1 648 ? -3.766 -14.227 4.555 1 97.31 648 LEU A N 1
ATOM 5195 C CA . LEU A 1 648 ? -4.855 -15.188 4.668 1 97.31 648 LEU A CA 1
ATOM 5196 C C . LEU A 1 648 ? -5.988 -14.844 3.707 1 97.31 648 LEU A C 1
ATOM 5198 O O . LEU A 1 648 ? -6.395 -13.688 3.613 1 97.31 648 LEU A O 1
ATOM 5202 N N . HIS A 1 649 ? -6.434 -15.828 2.988 1 97.94 649 HIS A N 1
ATOM 5203 C CA . HIS A 1 649 ? -7.574 -15.656 2.092 1 97.94 649 HIS A CA 1
ATOM 5204 C C . HIS A 1 649 ? -8.742 -16.547 2.516 1 97.94 649 HIS A C 1
ATOM 5206 O O . HIS A 1 649 ? -8.656 -17.766 2.449 1 97.94 649 HIS A O 1
ATOM 5212 N N . ILE A 1 650 ? -9.742 -15.953 3.014 1 98.12 650 ILE A N 1
ATOM 5213 C CA . ILE A 1 650 ? -11.031 -16.609 3.207 1 98.12 650 ILE A CA 1
ATOM 5214 C C . ILE A 1 650 ? -11.977 -16.25 2.062 1 98.12 650 ILE A C 1
ATOM 5216 O O . ILE A 1 650 ? -12.578 -15.172 2.061 1 98.12 650 ILE A O 1
ATOM 5220 N N . PRO A 1 651 ? -12.141 -17.141 1.168 1 98 651 PRO A N 1
ATOM 5221 C CA . PRO A 1 651 ? -12.953 -16.797 -0 1 98 651 PRO A CA 1
ATOM 5222 C C . PRO A 1 651 ? -14.367 -16.344 0.376 1 98 651 PRO A C 1
ATOM 5224 O O . PRO A 1 651 ? -14.906 -16.781 1.398 1 98 651 PRO A O 1
ATOM 5227 N N . HIS A 1 652 ? -14.922 -15.539 -0.393 1 98.38 652 HIS A N 1
ATOM 5228 C CA . HIS A 1 652 ? -16.25 -14.961 -0.231 1 98.38 652 HIS A CA 1
ATOM 5229 C C . HIS A 1 652 ? -16.953 -14.812 -1.576 1 98.38 652 HIS A C 1
ATOM 5231 O O . HIS A 1 652 ? -16.359 -15.07 -2.625 1 98.38 652 HIS A O 1
ATOM 5237 N N . SER A 1 653 ? -18.203 -14.484 -1.571 1 98.62 653 SER A N 1
ATOM 5238 C CA . SER A 1 653 ? -19.031 -14.5 -2.777 1 98.62 653 SER A CA 1
ATOM 5239 C C . SER A 1 653 ? -18.453 -13.586 -3.852 1 98.62 653 SER A C 1
ATOM 5241 O O . SER A 1 653 ? -18.594 -13.852 -5.047 1 98.62 653 SER A O 1
ATOM 5243 N N . GLU A 1 654 ? -17.75 -12.562 -3.488 1 98.56 654 GLU A N 1
ATOM 5244 C CA . GLU A 1 654 ? -17.188 -11.594 -4.43 1 98.56 654 GLU A CA 1
ATOM 5245 C C . GLU A 1 654 ? -15.953 -12.164 -5.129 1 98.56 654 GLU A C 1
ATOM 5247 O O . GLU A 1 654 ? -15.391 -11.523 -6.02 1 98.56 654 GLU A O 1
ATOM 5252 N N . ASP A 1 655 ? -15.531 -13.367 -4.801 1 98.56 655 ASP A N 1
ATOM 5253 C CA . ASP A 1 655 ? -14.453 -14.047 -5.504 1 98.56 655 ASP A CA 1
ATOM 5254 C C . ASP A 1 655 ? -14.969 -14.781 -6.734 1 98.56 655 ASP A C 1
ATOM 5256 O O . ASP A 1 655 ? -14.219 -15.508 -7.395 1 98.56 655 ASP A O 1
ATOM 5260 N N . VAL A 1 656 ? -16.203 -14.688 -7.027 1 98.44 656 VAL A N 1
ATOM 5261 C CA . VAL A 1 656 ? -16.812 -15.273 -8.219 1 98.44 656 VAL A CA 1
ATOM 5262 C C . VAL A 1 656 ? -17.062 -14.18 -9.258 1 98.44 656 VAL A C 1
ATOM 5264 O O . VAL A 1 656 ? -17.828 -13.242 -9 1 98.44 656 VAL A O 1
ATOM 5267 N N . PRO A 1 657 ? -16.469 -14.195 -10.398 1 97.69 657 PRO A N 1
ATOM 5268 C CA . PRO A 1 657 ? -15.734 -15.359 -10.906 1 97.69 657 PRO A CA 1
ATOM 5269 C C . PRO A 1 657 ? -14.289 -15.414 -10.398 1 97.69 657 PRO A C 1
ATOM 5271 O O . PRO A 1 657 ? -13.703 -16.5 -10.328 1 97.69 657 PRO A O 1
ATOM 5274 N N . ASN A 1 658 ? -13.633 -14.25 -10.141 1 98.5 658 ASN A N 1
ATOM 5275 C CA . ASN A 1 658 ? -12.219 -14.242 -9.789 1 98.5 658 ASN A CA 1
ATOM 5276 C C . ASN A 1 658 ? -11.953 -13.414 -8.531 1 98.5 658 ASN A C 1
ATOM 5278 O O . ASN A 1 658 ? -12.711 -12.492 -8.227 1 98.5 658 ASN A O 1
ATOM 5282 N N . THR A 1 659 ? -10.914 -13.75 -7.859 1 98.25 659 THR A N 1
ATOM 5283 C CA . THR A 1 659 ? -10.398 -12.867 -6.82 1 98.25 659 THR A CA 1
ATOM 5284 C C . THR A 1 659 ? -9.961 -11.531 -7.414 1 98.25 659 THR A C 1
ATOM 5286 O O . THR A 1 659 ? -9.234 -11.492 -8.406 1 98.25 659 THR A O 1
ATOM 5289 N N . ALA A 1 660 ? -10.406 -10.453 -6.836 1 98.25 660 ALA A N 1
ATOM 5290 C CA . ALA A 1 660 ? -10.016 -9.125 -7.305 1 98.25 660 ALA A CA 1
ATOM 5291 C C . ALA A 1 660 ? -8.727 -8.664 -6.621 1 98.25 660 ALA A C 1
ATOM 5293 O O . ALA A 1 660 ? -8.438 -9.055 -5.488 1 98.25 660 ALA A O 1
ATOM 5294 N N . THR A 1 661 ? -7.957 -7.711 -7.227 1 98.31 661 THR A N 1
ATOM 5295 C CA . THR A 1 661 ? -6.602 -7.391 -6.785 1 98.31 661 THR A CA 1
ATOM 5296 C C . THR A 1 661 ? -6.625 -6.328 -5.691 1 98.31 661 THR A C 1
ATOM 5298 O O . THR A 1 661 ? -5.715 -6.262 -4.863 1 98.31 661 THR A O 1
ATOM 5301 N N . PRO A 1 662 ? -7.648 -5.406 -5.605 1 97.81 662 PRO A N 1
ATOM 5302 C CA . PRO A 1 662 ? -7.59 -4.395 -4.547 1 97.81 662 PRO A CA 1
ATOM 5303 C C . PRO A 1 662 ? -7.594 -5.004 -3.146 1 97.81 662 PRO A C 1
ATOM 5305 O O . PRO A 1 662 ? -8.531 -5.727 -2.787 1 97.81 662 PRO A O 1
ATOM 5308 N N . GLY A 1 663 ? -6.59 -4.703 -2.424 1 96.56 663 GLY A N 1
ATOM 5309 C CA . GLY A 1 663 ? -6.457 -5.242 -1.079 1 96.56 663 GLY A CA 1
ATOM 5310 C C . GLY A 1 663 ? -5.758 -6.586 -1.039 1 96.56 663 GLY A C 1
ATOM 5311 O O . GLY A 1 663 ? -5.527 -7.141 0.038 1 96.56 663 GLY A O 1
ATOM 5312 N N . ASN A 1 664 ? -5.406 -7.09 -2.193 1 97.12 664 ASN A N 1
ATOM 5313 C CA . ASN A 1 664 ? -4.773 -8.398 -2.279 1 97.12 664 ASN A CA 1
ATOM 5314 C C . ASN A 1 664 ? -3.365 -8.312 -2.855 1 97.12 664 ASN A C 1
ATOM 5316 O O . ASN A 1 664 ? -3.018 -9.055 -3.777 1 97.12 664 ASN A O 1
ATOM 5320 N N . ALA A 1 665 ? -2.615 -7.434 -2.373 1 97.06 665 ALA A N 1
ATOM 5321 C CA . ALA A 1 665 ? -1.208 -7.262 -2.725 1 97.06 665 ALA A CA 1
ATOM 5322 C C . ALA A 1 665 ? -0.328 -7.258 -1.478 1 97.06 665 ALA A C 1
ATOM 5324 O O . ALA A 1 665 ? -0.697 -6.684 -0.451 1 97.06 665 ALA A O 1
ATOM 5325 N N . VAL A 1 666 ? 0.772 -7.957 -1.505 1 97.88 666 VAL A N 1
ATOM 5326 C CA . VAL A 1 666 ? 1.753 -7.965 -0.425 1 97.88 666 VAL A CA 1
ATOM 5327 C C . VAL A 1 666 ? 3.16 -7.84 -1.005 1 97.88 666 VAL A C 1
ATOM 5329 O O . VAL A 1 666 ? 3.381 -8.125 -2.184 1 97.88 666 VAL A O 1
ATOM 5332 N N . GLY A 1 667 ? 4.113 -7.363 -0.251 1 98.25 667 GLY A N 1
ATOM 5333 C CA . GLY A 1 667 ? 5.488 -7.168 -0.687 1 98.25 667 GLY A CA 1
ATOM 5334 C C . GLY A 1 667 ? 6.34 -6.434 0.332 1 98.25 667 GLY A C 1
ATOM 5335 O O . GLY A 1 667 ? 6.211 -6.66 1.537 1 98.25 667 GLY A O 1
ATOM 5336 N N . PHE A 1 668 ? 7.277 -5.668 -0.181 1 98.5 668 PHE A N 1
ATOM 5337 C CA . PHE A 1 668 ? 8.148 -4.863 0.664 1 98.5 668 PHE A CA 1
ATOM 5338 C C . PHE A 1 668 ? 8.844 -3.781 -0.153 1 98.5 668 PHE A C 1
ATOM 5340 O O . PHE A 1 668 ? 8.914 -3.871 -1.381 1 98.5 668 PHE A O 1
ATOM 5347 N N . PHE A 1 669 ? 9.352 -2.793 0.525 1 98.5 669 PHE A N 1
ATOM 5348 C CA . PHE A 1 669 ? 10.164 -1.73 -0.054 1 98.5 669 PHE A CA 1
ATOM 5349 C C . PHE A 1 669 ? 11.625 -1.891 0.342 1 98.5 669 PHE A C 1
ATOM 5351 O O . PHE A 1 669 ? 11.93 -2.365 1.438 1 98.5 669 PHE A O 1
ATOM 5358 N N . LEU A 1 670 ? 12.5 -1.57 -0.552 1 98.69 670 LEU A N 1
ATOM 5359 C CA . LEU A 1 670 ? 13.883 -1.197 -0.268 1 98.69 670 LEU A CA 1
ATOM 5360 C C . LEU A 1 670 ? 14.07 0.314 -0.358 1 98.69 670 LEU A C 1
ATOM 5362 O O . LEU A 1 670 ? 13.953 0.894 -1.44 1 98.69 670 LEU A O 1
ATOM 5366 N N . ARG A 1 671 ? 14.352 0.921 0.757 1 98.62 671 ARG A N 1
ATOM 5367 C CA . ARG A 1 671 ? 14.414 2.377 0.812 1 98.62 671 ARG A CA 1
ATOM 5368 C C . ARG A 1 671 ? 15.789 2.85 1.277 1 98.62 671 ARG A C 1
ATOM 5370 O O . ARG A 1 671 ? 16.344 2.312 2.238 1 98.62 671 ARG A O 1
ATOM 5377 N N . PRO A 1 672 ? 16.281 3.854 0.636 1 98.69 672 PRO A N 1
ATOM 5378 C CA . PRO A 1 672 ? 17.531 4.406 1.16 1 98.69 672 PRO A CA 1
ATOM 5379 C C . PRO A 1 672 ? 17.359 5.059 2.529 1 98.69 672 PRO A C 1
ATOM 5381 O O . PRO A 1 672 ? 16.297 5.602 2.828 1 98.69 672 PRO A O 1
ATOM 5384 N N . PHE A 1 673 ? 18.344 4.953 3.354 1 98.5 673 PHE A N 1
ATOM 5385 C CA . PHE A 1 673 ? 18.438 5.562 4.676 1 98.5 673 PHE A CA 1
ATOM 5386 C C . PHE A 1 673 ? 19.828 6.105 4.938 1 98.5 673 PHE A C 1
ATOM 5388 O O . PHE A 1 673 ? 20.688 5.391 5.449 1 98.5 673 PHE A O 1
ATOM 5395 N N . ASN A 1 674 ? 20 7.379 4.57 1 98.5 674 ASN A N 1
ATOM 5396 C CA . ASN A 1 674 ? 21.297 8.031 4.625 1 98.5 674 ASN A CA 1
ATOM 5397 C C . ASN A 1 674 ? 22.297 7.387 3.654 1 98.5 674 ASN A C 1
ATOM 5399 O O . ASN A 1 674 ? 23.484 7.266 3.957 1 98.5 674 ASN A O 1
ATOM 5403 N N . PHE A 1 675 ? 21.797 6.816 2.605 1 98.62 675 PHE A N 1
ATOM 5404 C CA . PHE A 1 675 ? 22.641 6.242 1.562 1 98.62 675 PHE A CA 1
ATOM 5405 C C . PHE A 1 675 ? 23.219 7.332 0.667 1 98.62 675 PHE A C 1
ATOM 5407 O O . PHE A 1 675 ? 24.391 7.285 0.295 1 98.62 675 PHE A O 1
ATOM 5414 N N . PHE A 1 676 ? 22.359 8.273 0.303 1 98.38 676 PHE A N 1
ATOM 5415 C CA . PHE A 1 676 ? 22.719 9.406 -0.532 1 98.38 676 PHE A CA 1
ATOM 5416 C C . PHE A 1 676 ? 22.969 10.648 0.318 1 98.38 676 PHE A C 1
ATOM 5418 O O . PHE A 1 676 ? 22.656 10.664 1.509 1 98.38 676 PHE A O 1
ATOM 5425 N N . ASP A 1 677 ? 23.516 11.633 -0.31 1 97.75 677 ASP A N 1
ATOM 5426 C CA . ASP A 1 677 ? 23.766 12.883 0.396 1 97.75 677 ASP A CA 1
ATOM 5427 C C . ASP A 1 677 ? 22.5 13.711 0.518 1 97.75 677 ASP A C 1
ATOM 5429 O O . ASP A 1 677 ? 22.391 14.578 1.39 1 97.75 677 ASP A O 1
ATOM 5433 N N . GLU A 1 678 ? 21.594 13.555 -0.343 1 97.94 678 GLU A N 1
ATOM 5434 C CA . GLU A 1 678 ? 20.234 14.102 -0.405 1 97.94 678 GLU A CA 1
ATOM 5435 C C . GLU A 1 678 ? 19.344 13.234 -1.28 1 97.94 678 GLU A C 1
ATOM 5437 O O . GLU A 1 678 ? 19.75 12.18 -1.765 1 97.94 678 GLU A O 1
ATOM 5442 N N . ASP A 1 679 ? 18.094 13.594 -1.447 1 98.19 679 ASP A N 1
ATOM 5443 C CA . ASP A 1 679 ? 17.188 12.844 -2.312 1 98.19 679 ASP A CA 1
ATOM 5444 C C . ASP A 1 679 ? 17.734 12.766 -3.738 1 98.19 679 ASP A C 1
ATOM 5446 O O . ASP A 1 679 ? 17.875 13.797 -4.41 1 98.19 679 ASP A O 1
ATOM 5450 N N . PRO A 1 680 ? 17.938 11.609 -4.238 1 98.12 680 PRO A N 1
ATOM 5451 C CA . PRO A 1 680 ? 18.594 11.516 -5.547 1 98.12 680 PRO A CA 1
ATOM 5452 C C . PRO A 1 680 ? 17.688 11.953 -6.691 1 98.12 680 PRO A C 1
ATOM 5454 O O . PRO A 1 680 ? 18.156 12.234 -7.793 1 98.12 680 PRO A O 1
ATOM 5457 N N . SER A 1 681 ? 16.391 12.047 -6.461 1 98.19 681 SER A N 1
ATOM 5458 C CA . SER A 1 681 ? 15.484 12.516 -7.512 1 98.19 681 SER A CA 1
ATOM 5459 C C . SER A 1 681 ? 15.703 13.992 -7.809 1 98.19 681 SER A C 1
ATOM 5461 O O . SER A 1 681 ? 15.148 14.523 -8.773 1 98.19 681 SER A O 1
ATOM 5463 N N . MET A 1 682 ? 16.5 14.672 -7.043 1 97.5 682 MET A N 1
ATOM 5464 C CA . MET A 1 682 ? 16.859 16.062 -7.336 1 97.5 682 MET A CA 1
ATOM 5465 C C . MET A 1 682 ? 17.5 16.172 -8.711 1 97.5 682 MET A C 1
ATOM 5467 O O . MET A 1 682 ? 17.516 17.25 -9.312 1 97.5 682 MET A O 1
ATOM 5471 N N . ALA A 1 683 ? 18.016 15.086 -9.242 1 97.62 683 ALA A N 1
ATOM 5472 C CA . ALA A 1 683 ? 18.625 15.062 -10.562 1 97.62 683 ALA A CA 1
ATOM 5473 C C . ALA A 1 683 ? 17.578 15.148 -11.664 1 97.62 683 ALA A C 1
ATOM 5475 O O . ALA A 1 683 ? 17.891 15.453 -12.812 1 97.62 683 ALA A O 1
ATOM 5476 N N . SER A 1 684 ? 16.344 14.867 -11.336 1 97.81 684 SER A N 1
ATOM 5477 C CA . SER A 1 684 ? 15.266 14.891 -12.328 1 97.81 684 SER A CA 1
ATOM 5478 C C . SER A 1 684 ? 15.008 16.312 -12.82 1 97.81 684 SER A C 1
ATOM 5480 O O . SER A 1 684 ? 15.031 17.266 -12.031 1 97.81 684 SER A O 1
ATOM 5482 N N . ARG A 1 685 ? 14.711 16.469 -14.086 1 97.44 685 ARG A N 1
ATOM 5483 C CA . ARG A 1 685 ? 14.375 17.75 -14.688 1 97.44 685 ARG A CA 1
ATOM 5484 C C . ARG A 1 685 ? 12.867 17.906 -14.844 1 97.44 685 ARG A C 1
ATOM 5486 O O . ARG A 1 685 ? 12.406 18.75 -15.617 1 97.44 685 ARG A O 1
ATOM 5493 N N . SER A 1 686 ? 12.133 17.188 -14.008 1 96.5 686 SER A N 1
ATOM 5494 C CA . SER A 1 686 ? 10.688 17.141 -14.195 1 96.5 686 SER A CA 1
ATOM 5495 C C . SER A 1 686 ? 9.969 18.016 -13.18 1 96.5 686 SER A C 1
ATOM 5497 O O . SER A 1 686 ? 8.742 18.125 -13.203 1 96.5 686 SER A O 1
ATOM 5499 N N . PRO A 1 687 ? 10.602 18.703 -12.234 1 97.31 687 PRO A N 1
ATOM 5500 C CA . PRO A 1 687 ? 9.867 19.516 -11.266 1 97.31 687 PRO A CA 1
ATOM 5501 C C . PRO A 1 687 ? 9.266 20.781 -11.875 1 97.31 687 PRO A C 1
ATOM 5503 O O . PRO A 1 687 ? 9.742 21.25 -12.914 1 97.31 687 PRO A O 1
ATOM 5506 N N . ILE A 1 688 ? 8.258 21.219 -11.234 1 97.44 688 ILE A N 1
ATOM 5507 C CA . ILE A 1 688 ? 7.684 22.531 -11.516 1 97.44 688 ILE A CA 1
ATOM 5508 C C . ILE A 1 688 ? 7.734 23.391 -10.258 1 97.44 688 ILE A C 1
ATOM 5510 O O . ILE A 1 688 ? 7.488 22.906 -9.156 1 97.44 688 ILE A O 1
ATOM 5514 N N . ILE A 1 689 ? 8.125 24.609 -10.422 1 97.69 689 ILE A N 1
ATOM 5515 C CA . ILE A 1 689 ? 8.156 25.578 -9.328 1 97.69 689 ILE A CA 1
ATOM 5516 C C . ILE A 1 689 ? 7.352 26.812 -9.711 1 97.69 689 ILE A C 1
ATOM 5518 O O . ILE A 1 689 ? 7.492 27.344 -10.82 1 97.69 689 ILE A O 1
ATOM 5522 N N . VAL A 1 690 ? 6.516 27.25 -8.898 1 98.12 690 VAL A N 1
ATOM 5523 C CA . 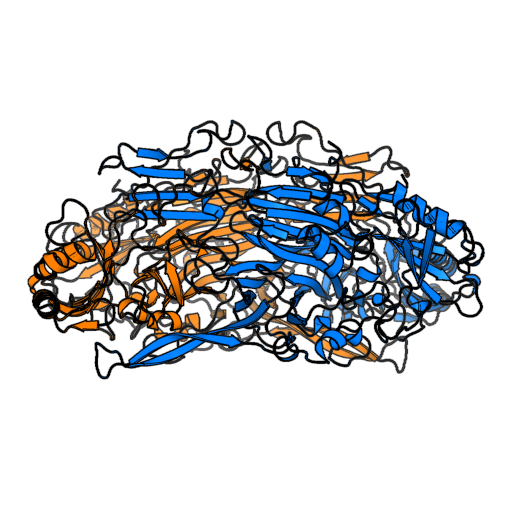VAL A 1 690 ? 5.77 28.484 -9.109 1 98.12 690 VAL A CA 1
ATOM 5524 C C . VAL A 1 690 ? 6.117 29.5 -8.008 1 98.12 690 VAL A C 1
ATOM 5526 O O . VAL A 1 690 ? 6.059 29.172 -6.82 1 98.12 690 VAL A O 1
ATOM 5529 N N . ARG A 1 691 ? 6.477 30.719 -8.406 1 97.56 691 ARG A N 1
ATOM 5530 C CA . ARG A 1 691 ? 6.824 31.797 -7.492 1 97.56 691 ARG A CA 1
ATOM 5531 C C . ARG A 1 691 ? 6.055 33.062 -7.832 1 97.56 691 ARG A C 1
ATOM 5533 O O . ARG A 1 691 ? 5.961 33.469 -9 1 97.56 691 ARG A O 1
ATOM 5540 N N . PRO A 1 692 ? 5.473 33.625 -6.777 1 96.62 692 PRO A N 1
ATOM 5541 C CA . PRO A 1 692 ? 4.934 34.938 -7.051 1 96.62 692 PRO A CA 1
ATOM 5542 C C . PRO A 1 692 ? 6.023 35.969 -7.32 1 96.62 692 PRO A C 1
ATOM 5544 O O . PRO A 1 692 ? 7.074 35.969 -6.676 1 96.62 692 PRO A O 1
ATOM 5547 N N . LEU A 1 693 ? 5.812 36.844 -8.297 1 95.56 693 LEU A N 1
ATOM 5548 C CA . LEU A 1 693 ? 6.777 37.906 -8.648 1 95.56 693 LEU A CA 1
ATOM 5549 C C . LEU A 1 693 ? 6.414 39.219 -7.98 1 95.56 693 LEU A C 1
ATOM 5551 O O . LEU A 1 693 ? 7.203 40.156 -8 1 95.56 693 LEU A O 1
ATOM 5555 N N . ASP A 1 694 ? 5.215 39.312 -7.496 1 93.12 694 ASP A N 1
ATOM 5556 C CA . ASP A 1 694 ? 4.75 40.469 -6.75 1 93.12 694 ASP A CA 1
ATOM 5557 C C . ASP A 1 694 ? 3.959 40.062 -5.512 1 93.12 694 ASP A C 1
ATOM 5559 O O . ASP A 1 694 ? 3.449 38.938 -5.445 1 93.12 694 ASP A O 1
ATOM 5563 N N . PRO A 1 695 ? 3.857 40.906 -4.605 1 86.38 695 PRO A N 1
ATOM 5564 C CA . PRO A 1 695 ? 3.207 40.531 -3.34 1 86.38 695 PRO A CA 1
ATOM 5565 C C . PRO A 1 695 ? 1.752 40.125 -3.523 1 86.38 695 PRO A C 1
ATOM 5567 O O . PRO A 1 695 ? 1.236 39.312 -2.74 1 86.38 695 PRO A O 1
ATOM 5570 N N . ASP A 1 696 ? 1.119 40.656 -4.578 1 88.38 696 ASP A N 1
ATOM 5571 C CA . ASP A 1 696 ? -0.292 40.344 -4.789 1 88.38 696 ASP A CA 1
ATOM 5572 C C . ASP A 1 696 ? -0.457 39.094 -5.648 1 88.38 696 ASP A C 1
ATOM 5574 O O . ASP A 1 696 ? -1.579 38.656 -5.883 1 88.38 696 ASP A O 1
ATOM 5578 N N . ALA A 1 697 ? 0.66 38.5 -6.031 1 92.44 697 ALA A N 1
ATOM 5579 C CA . ALA A 1 697 ? 0.693 37.281 -6.848 1 92.44 697 ALA A CA 1
ATOM 5580 C C . ALA A 1 697 ? -0.114 37.469 -8.133 1 92.44 697 ALA A C 1
ATOM 5582 O O . ALA A 1 697 ? -0.849 36.562 -8.539 1 92.44 697 ALA A O 1
ATOM 5583 N N . THR A 1 698 ? -0.172 38.625 -8.695 1 91.44 698 THR A N 1
ATOM 5584 C CA . THR A 1 698 ? -0.807 38.906 -9.984 1 91.44 698 THR A CA 1
ATOM 5585 C C . THR A 1 698 ? 0.065 38.375 -11.133 1 91.44 698 THR A C 1
ATOM 5587 O O . THR A 1 698 ? -0.44 38.062 -12.203 1 91.44 698 THR A O 1
ATOM 5590 N N . ARG A 1 699 ? 1.332 38.438 -10.891 1 95 699 ARG A N 1
ATOM 5591 C CA . ARG A 1 699 ? 2.303 37.844 -11.82 1 95 699 ARG A CA 1
ATOM 5592 C C . ARG A 1 699 ? 3.018 36.656 -11.195 1 95 699 ARG A C 1
ATOM 5594 O O . ARG A 1 699 ? 3.504 36.75 -10.062 1 95 699 ARG A O 1
ATOM 5601 N N . LEU A 1 700 ? 3.035 35.562 -11.945 1 96.31 700 LEU A N 1
ATOM 5602 C CA . LEU A 1 700 ? 3.631 34.344 -11.445 1 96.31 700 LEU A CA 1
ATOM 5603 C C . LEU A 1 700 ? 4.738 33.844 -12.375 1 96.31 700 LEU A C 1
ATOM 5605 O O . LEU A 1 700 ? 4.652 34.031 -13.594 1 96.31 700 LEU A O 1
ATOM 5609 N N . GLN A 1 701 ? 5.781 33.375 -11.828 1 96.94 701 GLN A N 1
ATOM 5610 C CA . GLN A 1 701 ? 6.832 32.688 -12.57 1 96.94 701 GLN A CA 1
ATOM 5611 C C . GLN A 1 701 ? 6.691 31.172 -12.469 1 96.94 701 GLN A C 1
ATOM 5613 O O . GLN A 1 701 ? 6.691 30.609 -11.375 1 96.94 701 GLN A O 1
ATOM 5618 N N . VAL A 1 702 ? 6.512 30.562 -13.547 1 96.5 702 VAL A N 1
ATOM 5619 C CA . VAL A 1 702 ? 6.516 29.109 -13.625 1 96.5 702 VAL A CA 1
ATOM 5620 C C . VAL A 1 702 ? 7.855 28.625 -14.164 1 96.5 702 VAL A C 1
ATOM 5622 O O . VAL A 1 702 ? 8.219 28.922 -15.305 1 96.5 702 VAL A O 1
ATOM 5625 N N . GLN A 1 703 ? 8.594 28 -13.328 1 96.69 703 GLN A N 1
ATOM 5626 C CA . GLN A 1 703 ? 9.875 27.422 -13.734 1 96.69 703 GLN A CA 1
ATOM 5627 C C . GLN A 1 703 ? 9.758 25.922 -13.953 1 96.69 703 GLN A C 1
ATOM 5629 O O . GLN A 1 703 ? 9.219 25.203 -13.102 1 96.69 703 GLN A O 1
ATOM 5634 N N . ARG A 1 704 ? 10.156 25.422 -15 1 95.88 704 ARG A N 1
ATOM 5635 C CA . ARG A 1 704 ? 10.156 24.016 -15.352 1 95.88 704 ARG A CA 1
ATOM 5636 C C . ARG A 1 704 ? 11.25 23.703 -16.359 1 95.88 704 ARG A C 1
ATOM 5638 O O . ARG A 1 704 ? 11.828 24.609 -16.969 1 95.88 704 ARG A O 1
ATOM 5645 N N . TRP A 1 705 ? 11.57 22.547 -16.547 1 96.5 705 TRP A N 1
ATOM 5646 C CA . TRP A 1 705 ? 12.641 22.109 -17.453 1 96.5 705 TRP A CA 1
ATOM 5647 C C . TRP A 1 705 ? 12.117 21.125 -18.484 1 96.5 705 TRP A C 1
ATOM 5649 O O . TRP A 1 705 ? 12.898 20.547 -19.25 1 96.5 705 TRP A O 1
ATOM 5659 N N . THR A 1 706 ? 10.812 20.828 -18.438 1 95.56 706 THR A N 1
ATOM 5660 C CA . THR A 1 706 ? 10.102 20.078 -19.453 1 95.56 706 THR A CA 1
ATOM 5661 C C . THR A 1 706 ? 9.281 21.016 -20.344 1 95.56 706 THR A C 1
ATOM 5663 O O . THR A 1 706 ? 9.047 22.172 -19.984 1 95.56 706 THR A O 1
ATOM 5666 N N . PRO A 1 707 ? 8.844 20.531 -21.578 1 93.31 707 PRO A N 1
ATOM 5667 C CA . PRO A 1 707 ? 7.996 21.391 -22.422 1 93.31 707 PRO A CA 1
ATOM 5668 C C . PRO A 1 707 ? 6.758 21.891 -21.688 1 93.31 707 PRO A C 1
ATOM 5670 O O . PRO A 1 707 ? 6.289 21.25 -20.734 1 93.31 707 PRO A O 1
ATOM 5673 N N . ALA A 1 708 ? 6.246 22.984 -22.109 1 89.75 708 ALA A N 1
ATOM 5674 C CA . ALA A 1 708 ? 5.137 23.656 -21.438 1 89.75 708 ALA A CA 1
ATOM 5675 C C . ALA A 1 708 ? 3.893 22.781 -21.422 1 89.75 708 ALA A C 1
ATOM 5677 O O . ALA A 1 708 ? 3.117 22.812 -20.469 1 89.75 708 ALA A O 1
ATOM 5678 N N . SER A 1 709 ? 3.746 22.062 -22.484 1 89.31 709 SER A N 1
ATOM 5679 C CA . SER A 1 709 ? 2.605 21.156 -22.562 1 89.31 709 SER A CA 1
ATOM 5680 C C . SER A 1 709 ? 3.059 19.719 -22.797 1 89.31 709 SER A C 1
ATOM 5682 O O . SER A 1 709 ? 3.975 19.469 -23.578 1 89.31 709 SER A O 1
ATOM 5684 N N . PRO A 1 710 ? 2.357 18.844 -22.094 1 90.12 710 PRO A N 1
ATOM 5685 C CA . PRO A 1 710 ? 2.684 17.438 -22.359 1 90.12 710 PRO A CA 1
ATOM 5686 C C . PRO A 1 710 ? 2.166 16.969 -23.719 1 90.12 710 PRO A C 1
ATOM 5688 O O . PRO A 1 710 ? 2.633 15.953 -24.25 1 90.12 710 PRO A O 1
ATOM 5691 N N . GLY A 1 711 ? 1.184 17.594 -24.25 1 86.75 711 GLY A N 1
ATOM 5692 C CA . GLY A 1 711 ? 0.624 17.219 -25.547 1 86.75 711 GLY A CA 1
ATOM 5693 C C . GLY A 1 711 ? -0.883 17.062 -25.516 1 86.75 711 GLY A C 1
ATOM 5694 O O . GLY A 1 711 ? -1.493 17.062 -24.438 1 86.75 711 GLY A O 1
ATOM 5695 N N . PRO A 1 712 ? -1.525 16.891 -26.578 1 79.75 712 PRO A N 1
ATOM 5696 C CA . PRO A 1 712 ? -2.984 16.953 -26.703 1 79.75 712 PRO A CA 1
ATOM 5697 C C . PRO A 1 712 ? -3.691 15.789 -26.016 1 79.75 712 PRO A C 1
ATOM 5699 O O . PRO A 1 712 ? -4.855 15.914 -25.641 1 79.75 712 PRO A O 1
ATOM 5702 N N . CYS A 1 713 ? -3.021 14.766 -25.828 1 83.06 713 CYS A N 1
ATOM 5703 C CA . CYS A 1 713 ? -3.654 13.609 -25.203 1 83.06 713 CYS A CA 1
ATOM 5704 C C . CYS A 1 713 ? -3.873 13.836 -23.719 1 83.06 713 CYS A C 1
ATOM 5706 O O . CYS A 1 713 ? -4.688 13.156 -23.094 1 83.06 713 CYS A O 1
ATOM 5708 N N . VAL A 1 714 ? -3.186 14.742 -23.281 1 87.94 714 VAL A N 1
ATOM 5709 C CA . VAL A 1 714 ? -3.225 14.977 -21.844 1 87.94 714 VAL A CA 1
ATOM 5710 C C . VAL A 1 714 ? -3.904 16.312 -21.562 1 87.94 714 VAL A C 1
ATOM 5712 O O . VAL A 1 714 ? -4.859 16.375 -20.781 1 87.94 714 VAL A O 1
ATOM 5715 N N . ALA A 1 715 ? -3.402 17.344 -22.047 1 79.38 715 ALA A N 1
ATOM 5716 C CA . ALA A 1 715 ? -3.926 18.703 -21.859 1 79.38 715 ALA A CA 1
ATOM 5717 C C . ALA A 1 715 ? -3.377 19.656 -22.922 1 79.38 715 ALA A C 1
ATOM 5719 O O . ALA A 1 715 ? -2.17 19.891 -22.984 1 79.38 715 ALA A O 1
ATOM 5720 N N . PRO A 1 716 ? -4.324 20.25 -23.609 1 74.06 716 PRO A N 1
ATOM 5721 C CA . PRO A 1 716 ? -3.82 21.203 -24.594 1 74.06 716 PRO A CA 1
ATOM 5722 C C . PRO A 1 716 ? -3.404 22.531 -23.984 1 74.06 716 PRO A C 1
ATOM 5724 O O . PRO A 1 716 ? -2.588 23.25 -24.547 1 74.06 716 PRO A O 1
ATOM 5727 N N . GLU A 1 717 ? -3.965 22.812 -22.781 1 79.88 717 GLU A N 1
ATOM 5728 C CA . GLU A 1 717 ? -3.674 24.109 -22.172 1 79.88 717 GLU A CA 1
ATOM 5729 C C . GLU A 1 717 ? -2.418 24.031 -21.312 1 79.88 717 GLU A C 1
ATOM 5731 O O . GLU A 1 717 ? -2.141 23.016 -20.688 1 79.88 717 GLU A O 1
ATOM 5736 N N . PRO A 1 718 ? -1.747 25.156 -21.359 1 83.69 718 PRO A N 1
ATOM 5737 C CA . PRO A 1 718 ? -0.555 25.203 -20.5 1 83.69 718 PRO A CA 1
ATOM 5738 C C . PRO A 1 718 ? -0.888 25.156 -19.016 1 83.69 718 PRO A C 1
ATOM 5740 O O . PRO A 1 718 ? -2.008 25.5 -18.625 1 83.69 718 PRO A O 1
ATOM 5743 N N . PHE A 1 719 ? 0.126 24.844 -18.297 1 91.69 719 PHE A N 1
ATOM 5744 C CA . PHE A 1 719 ? 0.044 24.75 -16.844 1 91.69 719 PHE A CA 1
ATOM 5745 C C . PHE A 1 719 ? -0.273 26.109 -16.234 1 91.69 719 PHE A C 1
ATOM 5747 O O . PHE A 1 719 ? 0.306 27.125 -16.625 1 91.69 719 PHE A O 1
ATOM 5754 N N . HIS A 1 720 ? -1.264 26.078 -15.367 1 91.94 720 HIS A N 1
ATOM 5755 C CA . HIS A 1 720 ? -1.598 27.266 -14.594 1 91.94 720 HIS A CA 1
ATOM 5756 C C . HIS A 1 720 ? -1.765 26.953 -13.117 1 91.94 720 HIS A C 1
ATOM 5758 O O . HIS A 1 720 ? -2.32 25.906 -12.766 1 91.94 720 HIS A O 1
ATOM 5764 N N . TYR A 1 721 ? -1.283 27.891 -12.289 1 95.38 721 TYR A N 1
ATOM 5765 C CA . TYR A 1 721 ? -1.313 27.734 -10.844 1 95.38 721 TYR A CA 1
ATOM 5766 C C . TYR A 1 721 ? -1.266 29.094 -10.156 1 95.38 721 TYR A C 1
ATOM 5768 O O . TYR A 1 721 ? -0.511 29.984 -10.57 1 95.38 721 TYR A O 1
ATOM 5776 N N . ASN A 1 722 ? -2.152 29.328 -9.234 1 94.56 722 ASN A N 1
ATOM 5777 C CA . ASN A 1 722 ? -2.15 30.531 -8.422 1 94.56 722 ASN A CA 1
ATOM 5778 C C . ASN A 1 722 ? -2.459 30.219 -6.957 1 94.56 722 ASN A C 1
ATOM 5780 O O . ASN A 1 722 ? -3.625 30.141 -6.566 1 94.56 722 ASN A O 1
ATOM 5784 N N . GLY A 1 723 ? -1.699 30.047 -6.145 1 94.56 723 GLY A N 1
ATOM 5785 C CA . GLY A 1 723 ? -1.71 29.578 -4.77 1 94.56 723 GLY A CA 1
ATOM 5786 C C . GLY A 1 723 ? -2.369 30.562 -3.812 1 94.56 723 GLY A C 1
ATOM 5787 O O . GLY A 1 723 ? -2.344 30.359 -2.598 1 94.56 723 GLY A O 1
ATOM 5788 N N . THR A 1 724 ? -3.031 31.625 -4.32 1 95.81 724 THR A N 1
ATOM 5789 C CA . THR A 1 724 ? -3.645 32.625 -3.439 1 95.81 724 THR A CA 1
ATOM 5790 C C . THR A 1 724 ? -4.949 32.094 -2.857 1 95.81 724 THR A C 1
ATOM 5792 O O . THR A 1 724 ? -5.602 31.234 -3.459 1 95.81 724 THR A O 1
ATOM 5795 N N . TYR A 1 725 ? -5.344 32.531 -1.743 1 94.75 725 TYR A N 1
ATOM 5796 C CA . TYR A 1 725 ? -6.598 32.25 -1.045 1 94.75 725 TYR A CA 1
ATOM 5797 C C . TYR A 1 725 ? -7.09 33.5 -0.306 1 94.75 725 TYR A C 1
ATOM 5799 O O . TYR A 1 725 ? -6.59 33.812 0.772 1 94.75 725 TYR A O 1
ATOM 5807 N N . ARG A 1 726 ? -8.062 34.125 -0.891 1 92.06 726 ARG A N 1
ATOM 5808 C CA . ARG A 1 726 ? -8.516 35.438 -0.423 1 92.06 726 ARG A CA 1
ATOM 5809 C C . ARG A 1 726 ? -10.039 35.5 -0.325 1 92.06 726 ARG A C 1
ATOM 5811 O O . ARG A 1 726 ? -10.727 34.594 -0.797 1 92.06 726 ARG A O 1
ATOM 5818 N N . GLU A 1 727 ? -10.359 36.531 0.364 1 89.25 727 GLU A N 1
ATOM 5819 C CA . GLU A 1 727 ? -11.789 36.719 0.554 1 89.25 727 GLU A CA 1
ATOM 5820 C C . GLU A 1 727 ? -12.5 36.938 -0.78 1 89.25 727 GLU A C 1
ATOM 5822 O O . GLU A 1 727 ? -11.977 37.625 -1.667 1 89.25 727 GLU A O 1
ATOM 5827 N N . GLU A 1 728 ? -13.602 36.25 -0.909 1 78.44 728 GLU A N 1
ATOM 5828 C CA . GLU A 1 728 ? -14.422 36.344 -2.111 1 78.44 728 GLU A CA 1
ATOM 5829 C C . GLU A 1 728 ? -15.141 37.688 -2.158 1 78.44 728 GLU A C 1
ATOM 5831 O O . GLU A 1 728 ? -15.609 38.188 -1.132 1 78.44 728 GLU A O 1
ATOM 5836 N N . MET B 1 1 ? -14.047 25.562 -16.312 1 29.66 1 MET B N 1
ATOM 5837 C CA . MET B 1 1 ? -14.148 24.75 -15.109 1 29.66 1 MET B CA 1
ATOM 5838 C C . MET B 1 1 ? -15.594 24.672 -14.625 1 29.66 1 MET B C 1
ATOM 5840 O O . MET B 1 1 ? -16.188 25.688 -14.289 1 29.66 1 MET B O 1
ATOM 5844 N N . ALA B 1 2 ? -16.312 23.844 -15.172 1 37.31 2 ALA B N 1
ATOM 5845 C CA . ALA B 1 2 ? -17.766 23.922 -14.961 1 37.31 2 ALA B CA 1
ATOM 5846 C C . ALA B 1 2 ? -18.094 23.906 -13.477 1 37.31 2 ALA B C 1
ATOM 5848 O O . ALA B 1 2 ? -17.562 23.078 -12.727 1 37.31 2 ALA B O 1
ATOM 5849 N N . ALA B 1 3 ? -18.578 24.906 -12.883 1 46.34 3 ALA B N 1
ATOM 5850 C CA . ALA B 1 3 ? -19.094 25 -11.523 1 46.34 3 ALA B CA 1
ATOM 5851 C C . ALA B 1 3 ? -19.969 23.797 -11.188 1 46.34 3 ALA B C 1
ATOM 5853 O O . ALA B 1 3 ? -20.828 23.391 -11.984 1 46.34 3 ALA B O 1
ATOM 5854 N N . PRO B 1 4 ? -19.531 22.828 -10.25 1 58.72 4 PRO B N 1
ATOM 5855 C CA . PRO B 1 4 ? -20.406 21.703 -9.945 1 58.72 4 PRO B CA 1
ATOM 5856 C C . PRO B 1 4 ? -21.875 22.109 -9.867 1 58.72 4 PRO B C 1
ATOM 5858 O O . PRO B 1 4 ? -22.203 23.188 -9.367 1 58.72 4 PRO B O 1
ATOM 5861 N N . GLY B 1 5 ? -22.719 21.719 -10.781 1 68.19 5 GLY B N 1
ATOM 5862 C CA . GLY B 1 5 ? -24.156 21.969 -10.789 1 68.19 5 GLY B CA 1
ATOM 5863 C C . GLY B 1 5 ? -24.781 21.844 -9.422 1 68.19 5 GLY B C 1
ATOM 5864 O O . GLY B 1 5 ? -24.094 21.688 -8.414 1 68.19 5 GLY B O 1
ATOM 5865 N N . GLN B 1 6 ? -25.984 22.125 -9.242 1 84.38 6 GLN B N 1
ATOM 5866 C CA . GLN B 1 6 ? -26.75 22.047 -8 1 84.38 6 GLN B CA 1
ATOM 5867 C C . GLN B 1 6 ? -26.75 20.625 -7.457 1 84.38 6 GLN B C 1
ATOM 5869 O O . GLN B 1 6 ? -26.938 19.656 -8.203 1 84.38 6 GLN B O 1
ATOM 5874 N N . SER B 1 7 ? -26.344 20.469 -6.258 1 91.69 7 SER B N 1
ATOM 5875 C CA . SER B 1 7 ? -26.312 19.172 -5.594 1 91.69 7 SER B CA 1
ATOM 5876 C C . SER B 1 7 ? -27.703 18.547 -5.543 1 91.69 7 SER B C 1
ATOM 5878 O O . SER B 1 7 ? -28.688 19.234 -5.273 1 91.69 7 SER B O 1
ATOM 5880 N N . PRO B 1 8 ? -27.797 17.281 -5.855 1 94.25 8 PRO B N 1
ATOM 5881 C CA . PRO B 1 8 ? -29.062 16.594 -5.535 1 94.25 8 PRO B CA 1
ATOM 5882 C C . PRO B 1 8 ? -29.438 16.719 -4.062 1 94.25 8 PRO B C 1
ATOM 5884 O O . PRO B 1 8 ? -28.562 16.859 -3.207 1 94.25 8 PRO B O 1
ATOM 5887 N N . PRO B 1 9 ? -30.734 16.625 -3.748 1 93.25 9 PRO B N 1
ATOM 5888 C CA . PRO B 1 9 ? -31.203 16.875 -2.385 1 93.25 9 PRO B CA 1
ATOM 5889 C C . PRO B 1 9 ? -30.516 15.984 -1.352 1 93.25 9 PRO B C 1
ATOM 5891 O O . PRO B 1 9 ? -30.172 16.453 -0.261 1 93.25 9 PRO B O 1
ATOM 5894 N N . GLY B 1 10 ? -30.359 14.766 -1.703 1 94.81 10 GLY B N 1
ATOM 5895 C CA . GLY B 1 10 ? -29.75 13.844 -0.762 1 94.81 10 GLY B CA 1
ATOM 5896 C C . GLY B 1 10 ? -28.328 14.211 -0.398 1 94.81 10 GLY B C 1
ATOM 5897 O O . GLY B 1 10 ? -27.891 13.969 0.728 1 94.81 10 GLY B O 1
ATOM 5898 N N . ALA B 1 11 ? -27.594 14.773 -1.297 1 96.81 11 ALA B N 1
ATOM 5899 C CA . ALA B 1 11 ? -26.219 15.188 -1.062 1 96.81 11 ALA B CA 1
ATOM 5900 C C . ALA B 1 11 ? -26.156 16.594 -0.475 1 96.81 11 ALA B C 1
ATOM 5902 O O . ALA B 1 11 ? -25.266 16.906 0.308 1 96.81 11 ALA B O 1
ATOM 5903 N N . ALA B 1 12 ? -27.109 17.406 -0.784 1 96.75 12 ALA B N 1
ATOM 5904 C CA . ALA B 1 12 ? -27.125 18.828 -0.423 1 96.75 12 ALA B CA 1
ATOM 5905 C C . ALA B 1 12 ? -27.172 19 1.092 1 96.75 12 ALA B C 1
ATOM 5907 O O . ALA B 1 12 ? -26.641 19.984 1.624 1 96.75 12 ALA B O 1
ATOM 5908 N N . VAL B 1 13 ? -27.766 18.062 1.772 1 96.62 13 VAL B N 1
ATOM 5909 C CA . VAL B 1 13 ? -27.938 18.188 3.217 1 96.62 13 VAL B CA 1
ATOM 5910 C C . VAL B 1 13 ? -26.562 18.125 3.893 1 96.62 13 VAL B C 1
ATOM 5912 O O . VAL B 1 13 ? -26.406 18.594 5.027 1 96.62 13 VAL B O 1
ATOM 5915 N N . PHE B 1 14 ? -25.578 17.594 3.145 1 97.94 14 PHE B N 1
ATOM 5916 C CA . PHE B 1 14 ? -24.25 17.422 3.707 1 97.94 14 PHE B CA 1
ATOM 5917 C C . PHE B 1 14 ? -23.281 18.469 3.146 1 97.94 14 PHE B C 1
ATOM 5919 O O . PHE B 1 14 ? -22.125 18.531 3.547 1 97.94 14 PHE B O 1
ATOM 5926 N N . ALA B 1 15 ? -23.719 19.312 2.26 1 97.56 15 ALA B N 1
ATOM 5927 C CA . ALA B 1 15 ? -22.844 20.25 1.567 1 97.56 15 ALA B CA 1
ATOM 5928 C C . ALA B 1 15 ? -22.266 21.281 2.539 1 97.56 15 ALA B C 1
ATOM 5930 O O . ALA B 1 15 ? -22.953 21.703 3.482 1 97.56 15 ALA B O 1
ATOM 5931 N N . ASP B 1 16 ? -21.078 21.75 2.287 1 97.44 16 ASP B N 1
ATOM 5932 C CA . ASP B 1 16 ? -20.516 22.875 3.016 1 97.44 16 ASP B CA 1
ATOM 5933 C C . ASP B 1 16 ? -21.359 24.141 2.832 1 97.44 16 ASP B C 1
ATOM 5935 O O . ASP B 1 16 ? -22.156 24.219 1.896 1 97.44 16 ASP B O 1
ATOM 5939 N N . LEU B 1 17 ? -21.172 25.047 3.752 1 97.62 17 LEU B N 1
ATOM 5940 C CA . LEU B 1 17 ? -21.891 26.312 3.637 1 97.62 17 LEU B CA 1
ATOM 5941 C C . LEU B 1 17 ? -21.438 27.094 2.408 1 97.62 17 LEU B C 1
ATOM 5943 O O . LEU B 1 17 ? -20.234 27.141 2.105 1 97.62 17 LEU B O 1
ATOM 5947 N N . SER B 1 18 ? -22.406 27.609 1.641 1 96.38 18 SER B N 1
ATOM 5948 C CA . SER B 1 18 ? -22.078 28.516 0.543 1 96.38 18 SER B CA 1
ATOM 5949 C C . SER B 1 18 ? -21.516 29.844 1.063 1 96.38 18 SER B C 1
ATOM 5951 O O . SER B 1 18 ? -21.672 30.172 2.24 1 96.38 18 SER B O 1
ATOM 5953 N N . PRO B 1 19 ? -20.859 30.625 0.218 1 96.94 19 PRO B N 1
ATOM 5954 C CA . PRO B 1 19 ? -20.391 31.938 0.64 1 96.94 19 PRO B CA 1
ATOM 5955 C C . PRO B 1 19 ? -21.531 32.812 1.195 1 96.94 19 PRO B C 1
ATOM 5957 O O . PRO B 1 19 ? -21.328 33.531 2.184 1 96.94 19 PRO B O 1
ATOM 5960 N N . ALA B 1 20 ? -22.688 32.719 0.588 1 97.5 20 ALA B N 1
ATOM 5961 C CA . ALA B 1 20 ? -23.844 33.469 1.045 1 97.5 20 ALA B CA 1
ATOM 5962 C C . ALA B 1 20 ? -24.266 33.031 2.441 1 97.5 20 ALA B C 1
ATOM 5964 O O . ALA B 1 20 ? -24.609 33.875 3.281 1 97.5 20 ALA B O 1
ATOM 5965 N N . GLU B 1 21 ? -24.266 31.75 2.678 1 98.19 21 GLU B N 1
ATOM 5966 C CA . GLU B 1 21 ? -24.625 31.25 3.998 1 98.19 21 GLU B CA 1
ATOM 5967 C C . GLU B 1 21 ? -23.609 31.656 5.051 1 98.19 21 GLU B C 1
ATOM 5969 O O . GLU B 1 21 ? -23.969 32 6.176 1 98.19 21 GLU B O 1
ATOM 5974 N N . LEU B 1 22 ? -22.359 31.609 4.734 1 98.25 22 LEU B N 1
ATOM 5975 C CA . LEU B 1 22 ? -21.312 32.031 5.648 1 98.25 22 LEU B CA 1
ATOM 5976 C C . LEU B 1 22 ? -21.469 33.5 6.023 1 98.25 22 LEU B C 1
ATOM 5978 O O . LEU B 1 22 ? -21.359 33.875 7.199 1 98.25 22 LEU B O 1
ATOM 5982 N N . ARG B 1 23 ? -21.734 34.344 5.035 1 97.75 23 ARG B N 1
ATOM 5983 C CA . ARG B 1 23 ? -21.953 35.75 5.289 1 97.75 23 ARG B CA 1
ATOM 5984 C C . ARG B 1 23 ? -23.188 35.969 6.156 1 97.75 23 ARG B C 1
ATOM 5986 O O . ARG B 1 23 ? -23.188 36.844 7.039 1 97.75 23 ARG B O 1
ATOM 5993 N N . ALA B 1 24 ? -24.203 35.156 5.809 1 98.5 24 ALA B N 1
ATOM 5994 C CA . ALA B 1 24 ? -25.453 35.281 6.57 1 98.5 24 ALA B CA 1
ATOM 5995 C C . ALA B 1 24 ? -25.219 35 8.047 1 98.5 24 ALA B C 1
ATOM 5997 O O . ALA B 1 24 ? -25.734 35.719 8.914 1 98.5 24 ALA B O 1
ATOM 5998 N N . VAL B 1 25 ? -24.484 33.969 8.383 1 98.62 25 VAL B N 1
ATOM 5999 C CA . VAL B 1 25 ? -24.188 33.594 9.766 1 98.62 25 VAL B CA 1
ATOM 6000 C C . VAL B 1 25 ? -23.344 34.688 10.414 1 98.62 25 VAL B C 1
ATOM 6002 O O . VAL B 1 25 ? -23.625 35.125 11.539 1 98.62 25 VAL B O 1
ATOM 6005 N N . ARG B 1 26 ? -22.297 35.125 9.75 1 97.38 26 ARG B N 1
ATOM 6006 C CA . ARG B 1 26 ? -21.438 36.188 10.25 1 97.38 26 ARG B CA 1
ATOM 6007 C C . ARG B 1 26 ? -22.234 37.438 10.555 1 97.38 26 ARG B C 1
ATOM 6009 O O . ARG B 1 26 ? -22.141 38 11.656 1 97.38 26 ARG B O 1
ATOM 6016 N N . ASP B 1 27 ? -23.047 37.875 9.578 1 97.38 27 ASP B N 1
ATOM 6017 C CA . ASP B 1 27 ? -23.797 39.125 9.711 1 97.38 27 ASP B CA 1
ATOM 6018 C C . ASP B 1 27 ? -24.828 39.031 10.828 1 97.38 27 ASP B C 1
ATOM 6020 O O . ASP B 1 27 ? -25.047 39.969 11.578 1 97.38 27 ASP B O 1
ATOM 6024 N N . PHE B 1 28 ? -25.516 37.969 10.93 1 98.31 28 PHE B N 1
ATOM 6025 C CA . PHE B 1 28 ? -26.5 37.719 11.984 1 98.31 28 PHE B CA 1
ATOM 6026 C C . PHE B 1 28 ? -25.844 37.844 13.359 1 98.31 28 PHE B C 1
ATOM 6028 O O . PHE B 1 28 ? -26.359 38.562 14.227 1 98.31 28 PHE B O 1
ATOM 6035 N N . LEU B 1 29 ? -24.672 37.156 13.547 1 98.06 29 LEU B N 1
ATOM 6036 C CA . LEU B 1 29 ? -24 37.188 14.844 1 98.06 29 LEU B CA 1
ATOM 6037 C C . LEU B 1 29 ? -23.469 38.594 15.141 1 98.06 29 LEU B C 1
ATOM 6039 O O . LEU B 1 29 ? -23.531 39.062 16.281 1 98.06 29 LEU B O 1
ATOM 6043 N N . LEU B 1 30 ? -22.953 39.281 14.148 1 96.19 30 LEU B N 1
ATOM 6044 C CA . LEU B 1 30 ? -22.438 40.625 14.312 1 96.19 30 LEU B CA 1
ATOM 6045 C C . LEU B 1 30 ? -23.562 41.594 14.672 1 96.19 30 LEU B C 1
ATOM 6047 O O . LEU B 1 30 ? -23.328 42.625 15.305 1 96.19 30 LEU B O 1
ATOM 6051 N N . SER B 1 31 ? -24.75 41.281 14.242 1 96.88 31 SER B N 1
ATOM 6052 C CA . SER B 1 31 ? -25.891 42.188 14.484 1 96.88 31 SER B CA 1
ATOM 6053 C C . SER B 1 31 ? -26.406 42.031 15.914 1 96.88 31 SER B C 1
ATOM 6055 O O . SER B 1 31 ? -27.266 42.781 16.359 1 96.88 31 SER B O 1
ATOM 6057 N N . ARG B 1 32 ? -25.938 41.094 16.625 1 97.19 32 ARG B N 1
ATOM 6058 C CA . ARG B 1 32 ? -26.359 40.844 18.016 1 97.19 32 ARG B CA 1
ATOM 6059 C C . ARG B 1 32 ? -25.5 41.656 18.984 1 97.19 32 ARG B C 1
ATOM 6061 O O . ARG B 1 32 ? -24.406 41.188 19.359 1 97.19 32 ARG B O 1
ATOM 6068 N N . PRO B 1 33 ? -25.938 42.719 19.609 1 95.5 33 PRO B N 1
ATOM 6069 C CA . PRO B 1 33 ? -25.094 43.562 20.438 1 95.5 33 PRO B CA 1
ATOM 6070 C C . PRO B 1 33 ? -24.625 42.875 21.703 1 95.5 33 PRO B C 1
ATOM 6072 O O . PRO B 1 33 ? -23.531 43.156 22.219 1 95.5 33 PRO B O 1
ATOM 6075 N N . GLU B 1 34 ? -25.406 41.938 22.125 1 95.56 34 GLU B N 1
ATOM 6076 C CA . GLU B 1 34 ? -25.078 41.25 23.375 1 95.56 34 GLU B CA 1
ATOM 6077 C C . GLU B 1 34 ? -23.812 40.438 23.234 1 95.56 34 GLU B C 1
ATOM 6079 O O . GLU B 1 34 ? -23.188 40.062 24.234 1 95.56 34 GLU B O 1
ATOM 6084 N N . LEU B 1 35 ? -23.422 40.094 22.016 1 96.19 35 LEU B N 1
ATOM 6085 C CA . LEU B 1 35 ? -22.219 39.312 21.781 1 96.19 35 LEU B CA 1
ATOM 6086 C C . LEU B 1 35 ? -20.984 40.188 21.75 1 96.19 35 LEU B C 1
ATOM 6088 O O . LEU B 1 35 ? -19.859 39.719 21.906 1 96.19 35 LEU B O 1
ATOM 6092 N N . GLY B 1 36 ? -21.156 41.469 21.547 1 94.81 36 GLY B N 1
ATOM 6093 C CA . GLY B 1 36 ? -20.062 42.438 21.547 1 94.81 36 GLY B CA 1
ATOM 6094 C C . GLY B 1 36 ? -18.984 42.125 20.531 1 94.81 36 GLY B C 1
ATOM 6095 O O . GLY B 1 36 ? -17.797 42.344 20.781 1 94.81 36 GLY B O 1
ATOM 6096 N N . LEU B 1 37 ? -19.297 41.562 19.406 1 95.69 37 LEU B N 1
ATOM 6097 C CA . LEU B 1 37 ? -18.328 41.125 18.406 1 95.69 37 LEU B CA 1
ATOM 6098 C C . LEU B 1 37 ? -17.781 42.312 17.641 1 95.69 37 LEU B C 1
ATOM 6100 O O . LEU B 1 37 ? -18.516 43.25 17.328 1 95.69 37 LEU B O 1
ATOM 6104 N N . VAL B 1 38 ? -16.5 42.312 17.469 1 92.38 38 VAL B N 1
ATOM 6105 C CA . VAL B 1 38 ? -15.891 43.281 16.578 1 92.38 38 VAL B CA 1
ATOM 6106 C C . VAL B 1 38 ? -15.711 42.688 15.188 1 92.38 38 VAL B C 1
ATOM 6108 O O . VAL B 1 38 ? -15.539 41.469 15.047 1 92.38 38 VAL B O 1
ATOM 6111 N N . PRO B 1 39 ? -15.82 43.656 14.25 1 81.06 39 PRO B N 1
ATOM 6112 C CA . PRO B 1 39 ? -15.523 43.094 12.922 1 81.06 39 PRO B CA 1
ATOM 6113 C C . PRO B 1 39 ? -14.078 42.625 12.797 1 81.06 39 PRO B C 1
ATOM 6115 O O . PRO B 1 39 ? -13.195 43.094 13.508 1 81.06 39 PRO B O 1
ATOM 6118 N N . GLU B 1 40 ? -13.898 41.625 11.992 1 66.56 40 GLU B N 1
ATOM 6119 C CA . GLU B 1 40 ? -12.602 40.969 11.898 1 66.56 40 GLU B CA 1
ATOM 6120 C C . GLU B 1 40 ? -11.508 41.969 11.523 1 66.56 40 GLU B C 1
ATOM 6122 O O . GLU B 1 40 ? -11.773 42.969 10.812 1 66.56 40 GLU B O 1
ATOM 6127 N N . ARG B 1 41 ? -10.234 41.844 11.906 1 65.31 41 ARG B N 1
ATOM 6128 C CA . ARG B 1 41 ? -8.984 42.562 11.602 1 65.31 41 ARG B CA 1
ATOM 6129 C C . ARG B 1 41 ? -8.914 43.875 12.336 1 65.31 41 ARG B C 1
ATOM 6131 O O . ARG B 1 41 ? -7.973 44.656 12.125 1 65.31 41 ARG B O 1
ATOM 6138 N N . THR B 1 42 ? -10.078 43.906 13.109 1 74.5 42 THR B N 1
ATOM 6139 C CA . THR B 1 42 ? -9.969 45.156 13.828 1 74.5 42 THR B CA 1
ATOM 6140 C C . THR B 1 42 ? -9.961 44.938 15.336 1 74.5 42 THR B C 1
ATOM 6142 O O . THR B 1 42 ? -10.32 43.844 15.805 1 74.5 42 THR B O 1
ATOM 6145 N N . GLY B 1 43 ? -9.266 45.688 16.062 1 82.31 43 GLY B N 1
ATOM 6146 C CA . GLY B 1 43 ? -9.328 45.719 17.5 1 82.31 43 GLY B CA 1
ATOM 6147 C C . GLY B 1 43 ? -8.164 45 18.172 1 82.31 43 GLY B C 1
ATOM 6148 O O . GLY B 1 43 ? -7.359 44.375 17.5 1 82.31 43 GLY B O 1
ATOM 6149 N N . PRO B 1 44 ? -8.195 45.125 19.453 1 92.38 44 PRO B N 1
ATOM 6150 C CA . PRO B 1 44 ? -7.121 44.5 20.234 1 92.38 44 PRO B CA 1
ATOM 6151 C C . PRO B 1 44 ? -7.344 43.031 20.469 1 92.38 44 PRO B C 1
ATOM 6153 O O . PRO B 1 44 ? -8.406 42.5 20.141 1 92.38 44 PRO B O 1
ATOM 6156 N N . LEU B 1 45 ? -6.398 42.312 20.969 1 93.06 45 LEU B N 1
ATOM 6157 C CA . LEU B 1 45 ? -6.461 40.906 21.281 1 93.06 45 LEU B CA 1
ATOM 6158 C C . LEU B 1 45 ? -7.59 40.625 22.266 1 93.06 45 LEU B C 1
ATOM 6160 O O . LEU B 1 45 ? -8.188 39.531 22.234 1 93.06 45 LEU B O 1
ATOM 6164 N N . ALA B 1 46 ? -7.957 41.625 23.094 1 94.75 46 ALA B N 1
ATOM 6165 C CA . ALA B 1 46 ? -8.961 41.469 24.141 1 94.75 46 ALA B CA 1
ATOM 6166 C C . ALA B 1 46 ? -10.367 41.688 23.594 1 94.75 46 ALA B C 1
ATOM 6168 O O . ALA B 1 46 ? -11.344 41.688 24.344 1 94.75 46 ALA B O 1
ATOM 6169 N N . ALA B 1 47 ? -10.578 41.719 22.391 1 95.31 47 ALA B N 1
ATOM 6170 C CA . ALA B 1 47 ? -11.898 41.906 21.797 1 95.31 47 ALA B CA 1
ATOM 6171 C C . ALA B 1 47 ? -12.594 40.562 21.531 1 95.31 47 ALA B C 1
ATOM 6173 O O . ALA B 1 47 ? -11.93 39.531 21.344 1 95.31 47 ALA B O 1
ATOM 6174 N N . ASN B 1 48 ? -13.938 40.656 21.594 1 96.25 48 ASN B N 1
ATOM 6175 C CA . ASN B 1 48 ? -14.711 39.469 21.172 1 96.25 48 ASN B CA 1
ATOM 6176 C C . ASN B 1 48 ? -14.703 39.312 19.656 1 96.25 48 ASN B C 1
ATOM 6178 O O . ASN B 1 48 ? -14.844 40.312 18.922 1 96.25 48 ASN B O 1
ATOM 6182 N N . ARG B 1 49 ? -14.477 38.031 19.188 1 96 49 ARG B N 1
ATOM 6183 C CA . ARG B 1 49 ? -14.336 37.844 17.75 1 96 49 ARG B CA 1
ATOM 6184 C C . ARG B 1 49 ? -14.984 36.531 17.312 1 96 49 ARG B C 1
ATOM 6186 O O . ARG B 1 49 ? -14.977 35.531 18.062 1 96 49 ARG B O 1
ATOM 6193 N N . LEU B 1 50 ? -15.648 36.594 16.109 1 96.62 50 LEU B N 1
ATOM 6194 C CA . LEU B 1 50 ? -16.047 35.375 15.43 1 96.62 50 LEU B CA 1
ATOM 6195 C C . LEU B 1 50 ? -14.844 34.688 14.789 1 96.62 50 LEU B C 1
ATOM 6197 O O . LEU B 1 50 ? -14.195 35.25 13.914 1 96.62 50 LEU B O 1
ATOM 6201 N N . PHE B 1 51 ? -14.523 33.469 15.195 1 96.25 51 PHE B N 1
ATOM 6202 C CA . PHE B 1 51 ? -13.281 32.812 14.797 1 96.25 51 PHE B CA 1
ATOM 6203 C C . PHE B 1 51 ? -13.523 31.828 13.656 1 96.25 51 PHE B C 1
ATOM 6205 O O . PHE B 1 51 ? -12.734 31.75 12.711 1 96.25 51 PHE B O 1
ATOM 6212 N N . LEU B 1 52 ? -14.57 31.062 13.758 1 97.38 52 LEU B N 1
ATOM 6213 C CA . LEU B 1 52 ? -14.844 29.984 12.805 1 97.38 52 LEU B CA 1
ATOM 6214 C C . LEU B 1 52 ? -16.344 29.828 12.562 1 97.38 52 LEU B C 1
ATOM 6216 O O . LEU B 1 52 ? -17.141 29.938 13.5 1 97.38 52 LEU B O 1
ATOM 6220 N N . VAL B 1 53 ? -16.75 29.609 11.312 1 98.06 53 VAL B N 1
ATOM 6221 C CA . VAL B 1 53 ? -18.078 29.172 10.938 1 98.06 53 VAL B CA 1
ATOM 6222 C C . VAL B 1 53 ? -17.984 27.984 9.992 1 98.06 53 VAL B C 1
ATOM 6224 O O . VAL B 1 53 ? -17.281 28.031 8.977 1 98.06 53 VAL B O 1
ATOM 6227 N N . GLU B 1 54 ? -18.594 26.922 10.266 1 97.88 54 GLU B N 1
ATOM 6228 C CA . GLU B 1 54 ? -18.641 25.766 9.367 1 97.88 54 GLU B CA 1
ATOM 6229 C C . GLU B 1 54 ? -20 25.062 9.445 1 97.88 54 GLU B C 1
ATOM 6231 O O . GLU B 1 54 ? -20.781 25.328 10.359 1 97.88 54 GLU B O 1
ATOM 6236 N N . MET B 1 55 ? -20.25 24.25 8.469 1 97.75 55 MET B N 1
ATOM 6237 C CA . MET B 1 55 ? -21.516 23.516 8.422 1 97.75 55 MET B CA 1
ATOM 6238 C C . MET B 1 55 ? -21.609 22.531 9.594 1 97.75 55 MET B C 1
ATOM 6240 O O . MET B 1 55 ? -20.641 21.828 9.891 1 97.75 55 MET B O 1
ATOM 6244 N N . LEU B 1 56 ? -22.656 22.594 10.328 1 97.5 56 LEU B N 1
ATOM 6245 C CA . LEU B 1 56 ? -22.953 21.562 11.32 1 97.5 56 LEU B CA 1
ATOM 6246 C C . LEU B 1 56 ? -23.719 20.406 10.695 1 97.5 56 LEU B C 1
ATOM 6248 O O . LEU B 1 56 ? -24.875 20.562 10.289 1 97.5 56 LEU B O 1
ATOM 6252 N N . ALA B 1 57 ? -23.125 19.312 10.594 1 96.12 57 ALA B N 1
ATOM 6253 C CA . ALA B 1 57 ? -23.766 18.156 9.984 1 96.12 57 ALA B CA 1
ATOM 6254 C C . ALA B 1 57 ? -25.062 17.797 10.719 1 96.12 57 ALA B C 1
ATOM 6256 O O . ALA B 1 57 ? -25.141 17.906 11.945 1 96.12 57 ALA B O 1
ATOM 6257 N N . PRO B 1 58 ? -26.078 17.375 9.977 1 96.88 58 PRO B N 1
ATOM 6258 C CA . PRO B 1 58 ? -27.312 16.984 10.656 1 96.88 58 PRO B CA 1
ATOM 6259 C C . PRO B 1 58 ? -27.141 15.758 11.547 1 96.88 58 PRO B C 1
ATOM 6261 O O . PRO B 1 58 ? -26.234 14.953 11.32 1 96.88 58 PRO B O 1
ATOM 6264 N N . LYS B 1 59 ? -28 15.758 12.578 1 96.94 59 LYS B N 1
ATOM 6265 C CA . LYS B 1 59 ? -28.062 14.508 13.32 1 96.94 59 LYS B CA 1
ATOM 6266 C C . LYS B 1 59 ? -28.359 13.328 12.398 1 96.94 59 LYS B C 1
ATOM 6268 O O . LYS B 1 59 ? -29.156 13.445 11.469 1 96.94 59 LYS B O 1
ATOM 6273 N N . LYS B 1 60 ? -27.703 12.211 12.672 1 97.88 60 LYS B N 1
ATOM 6274 C CA . LYS B 1 60 ? -27.844 11.047 11.805 1 97.88 60 LYS B CA 1
ATOM 6275 C C . LYS B 1 60 ? -29.297 10.602 11.703 1 97.88 60 LYS B C 1
ATOM 6277 O O . LYS B 1 60 ? -29.781 10.273 10.617 1 97.88 60 LYS B O 1
ATOM 6282 N N . ARG B 1 61 ? -29.984 10.586 12.812 1 97.12 61 ARG B N 1
ATOM 6283 C CA . ARG B 1 61 ? -31.375 10.148 12.836 1 97.12 61 ARG B CA 1
ATOM 6284 C C . ARG B 1 61 ? -32.219 10.977 11.875 1 97.12 61 ARG B C 1
ATOM 6286 O O . ARG B 1 61 ? -33.094 10.438 11.172 1 97.12 61 ARG B O 1
ATOM 6293 N N . LEU B 1 62 ? -32 12.242 11.844 1 97.56 62 LEU B N 1
ATOM 6294 C CA . LEU B 1 62 ? -32.781 13.133 10.977 1 97.56 62 LEU B CA 1
ATOM 6295 C C . LEU B 1 62 ? -32.375 12.945 9.516 1 97.56 62 LEU B C 1
ATOM 6297 O O . LEU B 1 62 ? -33.25 12.953 8.625 1 97.56 62 LEU B O 1
ATOM 6301 N N . ALA B 1 63 ? -31.141 12.805 9.281 1 98.06 63 ALA B N 1
ATOM 6302 C CA . ALA B 1 63 ? -30.656 12.57 7.918 1 98.06 63 ALA B CA 1
ATOM 6303 C C . ALA B 1 63 ? -31.219 11.273 7.348 1 98.06 63 ALA B C 1
ATOM 6305 O O . ALA B 1 63 ? -31.656 11.234 6.195 1 98.06 63 ALA B O 1
ATOM 6306 N N . LEU B 1 64 ? -31.188 10.227 8.172 1 98.06 64 LEU B N 1
ATOM 6307 C CA . LEU B 1 64 ? -31.656 8.93 7.699 1 98.06 64 LEU B CA 1
ATOM 6308 C C . LEU B 1 64 ? -33.156 8.953 7.449 1 98.06 64 LEU B C 1
ATOM 6310 O O . LEU B 1 64 ? -33.656 8.297 6.535 1 98.06 64 LEU B O 1
ATOM 6314 N N . ARG B 1 65 ? -33.938 9.688 8.289 1 97.56 65 ARG B N 1
ATOM 6315 C CA . ARG B 1 65 ? -35.344 9.844 8.062 1 97.56 65 ARG B CA 1
ATOM 6316 C C . ARG B 1 65 ? -35.625 10.5 6.707 1 97.56 65 ARG B C 1
ATOM 6318 O O . ARG B 1 65 ? -36.562 10.117 6 1 97.56 65 ARG B O 1
ATOM 6325 N N . PHE B 1 66 ? -34.906 11.422 6.297 1 97.69 66 PHE B N 1
ATOM 6326 C CA . PHE B 1 66 ? -35.031 12.117 5.023 1 97.69 66 PHE B CA 1
ATOM 6327 C C . PHE B 1 66 ? -34.562 11.219 3.873 1 97.69 66 PHE B C 1
ATOM 6329 O O . PHE B 1 66 ? -35.281 11.078 2.877 1 97.69 66 PHE B O 1
ATOM 6336 N N . LEU B 1 67 ? -33.375 10.516 4.039 1 97.62 67 LEU B N 1
ATOM 6337 C CA . LEU B 1 67 ? -32.75 9.766 2.961 1 97.62 67 LEU B CA 1
ATOM 6338 C C . LEU B 1 67 ? -33.469 8.453 2.703 1 97.62 67 LEU B C 1
ATOM 6340 O O . LEU B 1 67 ? -33.562 8 1.56 1 97.62 67 LEU B O 1
ATOM 6344 N N . ASP B 1 68 ? -34 7.863 3.797 1 96.12 68 ASP B N 1
ATOM 6345 C CA . ASP B 1 68 ? -34.469 6.484 3.672 1 96.12 68 ASP B CA 1
ATOM 6346 C C . ASP B 1 68 ? -36 6.395 3.883 1 96.12 68 ASP B C 1
ATOM 6348 O O . ASP B 1 68 ? -36.625 5.41 3.488 1 96.12 68 ASP B O 1
ATOM 6352 N N . GLN B 1 69 ? -36.625 7.445 4.551 1 94.88 69 GLN B N 1
ATOM 6353 C CA . GLN B 1 69 ? -38 7.305 4.957 1 94.88 69 GLN B CA 1
ATOM 6354 C C . GLN B 1 69 ? -38.844 8.445 4.41 1 94.88 69 GLN B C 1
ATOM 6356 O O . GLN B 1 69 ? -39.906 8.773 4.969 1 94.88 69 GLN B O 1
ATOM 6361 N N . ASP B 1 70 ? -38.469 9.172 3.48 1 93.62 70 ASP B N 1
ATOM 6362 C CA . ASP B 1 70 ? -39.188 10.25 2.832 1 93.62 70 ASP B CA 1
ATOM 6363 C C . ASP B 1 70 ? -39.562 11.336 3.838 1 93.62 70 ASP B C 1
ATOM 6365 O O . ASP B 1 70 ? -40.656 11.914 3.764 1 93.62 70 ASP B O 1
ATOM 6369 N N . GLY B 1 71 ? -38.781 11.477 4.855 1 96.12 71 GLY B N 1
ATOM 6370 C CA . GLY B 1 71 ? -38.938 12.586 5.785 1 96.12 71 GLY B CA 1
ATOM 6371 C C . GLY B 1 71 ? -38.469 13.914 5.219 1 96.12 71 GLY B C 1
ATOM 6372 O O . GLY B 1 71 ? -37.906 13.961 4.133 1 96.12 71 GLY B O 1
ATOM 6373 N N . PRO B 1 72 ? -38.812 14.922 5.895 1 96 72 PRO B N 1
ATOM 6374 C CA . PRO B 1 72 ? -38.312 16.234 5.441 1 96 72 PRO B CA 1
ATOM 6375 C C . PRO B 1 72 ? -36.812 16.391 5.582 1 96 72 PRO B C 1
ATOM 6377 O O . PRO B 1 72 ? -36.188 15.781 6.469 1 96 72 PRO B O 1
ATOM 6380 N N . PRO B 1 73 ? -36.219 17.141 4.73 1 96.62 73 PRO B N 1
ATOM 6381 C CA . PRO B 1 73 ? -34.781 17.406 4.91 1 96.62 73 PRO B CA 1
ATOM 6382 C C . PRO B 1 73 ? -34.469 18.109 6.227 1 96.62 73 PRO B C 1
ATOM 6384 O O . PRO B 1 73 ? -35.219 19 6.641 1 96.62 73 PRO B O 1
ATOM 6387 N N . PRO B 1 74 ? -33.406 17.688 6.859 1 97 74 PRO B N 1
ATOM 6388 C CA . PRO B 1 74 ? -33.031 18.406 8.07 1 97 74 PRO B CA 1
ATOM 6389 C C . PRO B 1 74 ? -32.688 19.875 7.797 1 97 74 PRO B C 1
ATOM 6391 O O . PRO B 1 74 ? -32.156 20.188 6.73 1 97 74 PRO B O 1
ATOM 6394 N N . GLN B 1 75 ? -32.938 20.688 8.805 1 95.31 75 GLN B N 1
ATOM 6395 C CA . GLN B 1 75 ? -32.594 22.094 8.68 1 95.31 75 GLN B CA 1
ATOM 6396 C C . GLN B 1 75 ? -31.078 22.281 8.648 1 95.31 75 GLN B C 1
ATOM 6398 O O . GLN B 1 75 ? -30.344 21.672 9.438 1 95.31 75 GLN B O 1
ATOM 6403 N N . ARG B 1 76 ? -30.688 23.109 7.766 1 96.94 76 ARG B N 1
ATOM 6404 C CA . ARG B 1 76 ? -29.266 23.438 7.707 1 96.94 76 ARG B CA 1
ATOM 6405 C C . ARG B 1 76 ? -28.875 24.406 8.82 1 96.94 76 ARG B C 1
ATOM 6407 O O . ARG B 1 76 ? -29.625 25.328 9.133 1 96.94 76 ARG B O 1
ATOM 6414 N N . GLN B 1 77 ? -27.812 24.078 9.461 1 98.12 77 GLN B N 1
ATOM 6415 C CA . GLN B 1 77 ? -27.297 24.859 10.578 1 98.12 77 GLN B CA 1
ATOM 6416 C C . GLN B 1 77 ? -25.781 25.016 10.5 1 98.12 77 GLN B C 1
ATOM 6418 O O . GLN B 1 77 ? -25.125 24.281 9.766 1 98.12 77 GLN B O 1
ATOM 6423 N N . ALA B 1 78 ? -25.266 26 11.211 1 98.69 78 ALA B N 1
ATOM 6424 C CA . ALA B 1 78 ? -23.828 26.25 11.273 1 98.69 78 ALA B CA 1
ATOM 6425 C C . ALA B 1 78 ? -23.312 26.109 12.703 1 98.69 78 ALA B C 1
ATOM 6427 O O . ALA B 1 78 ? -24.047 26.344 13.664 1 98.69 78 ALA B O 1
ATOM 6428 N N . ARG B 1 79 ? -22.141 25.625 12.812 1 98.12 79 ARG B N 1
ATOM 6429 C CA . ARG B 1 79 ? -21.344 25.766 14.031 1 98.12 79 ARG B CA 1
ATOM 6430 C C . ARG B 1 79 ? -20.469 27.016 13.977 1 98.12 79 ARG B C 1
ATOM 6432 O O . ARG B 1 79 ? -19.719 27.219 13.016 1 98.12 79 ARG B O 1
ATOM 6439 N N . ALA B 1 80 ? -20.594 27.859 14.922 1 98.31 80 ALA B N 1
ATOM 6440 C CA . ALA B 1 80 ? -19.781 29.062 15.023 1 98.31 80 ALA B CA 1
ATOM 6441 C C . ALA B 1 80 ? -18.953 29.078 16.297 1 98.31 80 ALA B C 1
ATOM 6443 O O . ALA B 1 80 ? -19.438 28.703 17.375 1 98.31 80 ALA B O 1
ATOM 6444 N N . VAL B 1 81 ? -17.734 29.438 16.203 1 97.38 81 VAL B N 1
ATOM 6445 C CA . VAL B 1 81 ? -16.828 29.547 17.359 1 97.38 81 VAL B CA 1
ATOM 6446 C C . VAL B 1 81 ? -16.547 31.016 17.641 1 97.38 81 VAL B C 1
ATOM 6448 O O . VAL B 1 81 ? -16.047 31.734 16.766 1 97.38 81 VAL B O 1
ATOM 6451 N N . VAL B 1 82 ? -16.797 31.453 18.828 1 97 82 VAL B N 1
ATOM 6452 C CA . VAL B 1 82 ? -16.609 32.844 19.234 1 97 82 VAL B CA 1
ATOM 6453 C C . VAL B 1 82 ? -15.594 32.906 20.375 1 97 82 VAL B C 1
ATOM 6455 O O . VAL B 1 82 ? -15.695 32.188 21.359 1 97 82 VAL B O 1
ATOM 6458 N N . TYR B 1 83 ? -14.664 33.844 20.188 1 96.94 83 TYR B N 1
ATOM 6459 C CA . TYR B 1 83 ? -13.75 34.188 21.281 1 96.94 83 TYR B CA 1
ATOM 6460 C C . TYR B 1 83 ? -14.289 35.344 22.094 1 96.94 83 TYR B C 1
ATOM 6462 O O . TYR B 1 83 ? -14.492 36.438 21.562 1 96.94 83 TYR B O 1
ATOM 6470 N N . PHE B 1 84 ? -14.508 35.094 23.359 1 96.31 84 PHE B N 1
ATOM 6471 C CA . PHE B 1 84 ? -14.875 36.156 24.281 1 96.31 84 PHE B CA 1
ATOM 6472 C C . PHE B 1 84 ? -13.672 36.562 25.125 1 96.31 84 PHE B C 1
ATOM 6474 O O . PHE B 1 84 ? -13.5 36.094 26.25 1 96.31 84 PHE B O 1
ATOM 6481 N N . ALA B 1 85 ? -12.984 37.469 24.578 1 95 85 ALA B N 1
ATOM 6482 C CA . ALA B 1 85 ? -11.758 37.906 25.234 1 95 85 ALA B CA 1
ATOM 6483 C C . ALA B 1 85 ? -12.008 39.156 26.062 1 95 85 ALA B C 1
ATOM 6485 O O . ALA B 1 85 ? -11.273 39.438 27.016 1 95 85 ALA B O 1
ATOM 6486 N N . GLY B 1 86 ? -12.977 39.938 25.641 1 91.25 86 GLY B N 1
ATOM 6487 C CA . GLY B 1 86 ? -13.219 41.25 26.234 1 91.25 86 GLY B CA 1
ATOM 6488 C C . GLY B 1 86 ? -14.109 41.219 27.453 1 91.25 86 GLY B C 1
ATOM 6489 O O . GLY B 1 86 ? -15.031 42.031 27.594 1 91.25 86 GLY B O 1
ATOM 6490 N N . GLN B 1 87 ? -13.938 40.219 28.25 1 91.31 87 GLN B N 1
ATOM 6491 C CA . GLN B 1 87 ? -14.727 40.125 29.484 1 91.31 87 GLN B CA 1
ATOM 6492 C C . GLN B 1 87 ? -13.859 39.688 30.656 1 91.31 87 GLN B C 1
ATOM 6494 O O . GLN B 1 87 ? -12.664 39.406 30.484 1 91.31 87 GLN B O 1
ATOM 6499 N N . ALA B 1 88 ? -14.477 39.75 31.859 1 89.81 88 ALA B N 1
ATOM 6500 C CA . ALA B 1 88 ? -13.734 39.5 33.094 1 89.81 88 ALA B CA 1
ATOM 6501 C C . ALA B 1 88 ? -13.141 38.094 33.094 1 89.81 88 ALA B C 1
ATOM 6503 O O . ALA B 1 88 ? -12 37.875 33.5 1 89.81 88 ALA B O 1
ATOM 6504 N N . GLN B 1 89 ? -13.906 37.188 32.594 1 91.5 89 GLN B N 1
ATOM 6505 C CA . GLN B 1 89 ? -13.43 35.812 32.469 1 91.5 89 GLN B CA 1
ATOM 6506 C C . GLN B 1 89 ? -13.484 35.344 31.016 1 91.5 89 GLN B C 1
ATOM 6508 O O . GLN B 1 89 ? -14.445 34.719 30.594 1 91.5 89 GLN B O 1
ATOM 6513 N N . PRO B 1 90 ? -12.375 35.594 30.328 1 95.12 90 PRO B N 1
ATOM 6514 C CA . PRO B 1 90 ? -12.359 35.219 28.906 1 95.12 90 PRO B CA 1
ATOM 6515 C C . PRO B 1 90 ? -12.656 33.75 28.688 1 95.12 90 PRO B C 1
ATOM 6517 O O . PRO B 1 90 ? -12.25 32.906 29.5 1 95.12 90 PRO B O 1
ATOM 6520 N N . ASN B 1 91 ? -13.32 33.344 27.625 1 94.38 91 ASN B N 1
ATOM 6521 C CA . ASN B 1 91 ? -13.633 31.969 27.266 1 94.38 91 ASN B CA 1
ATOM 6522 C C . ASN B 1 91 ? -13.898 31.828 25.766 1 94.38 91 ASN B C 1
ATOM 6524 O O . ASN B 1 91 ? -13.875 32.812 25.031 1 94.38 91 ASN B O 1
ATOM 6528 N N . VAL B 1 92 ? -13.961 30.672 25.344 1 97.31 92 VAL B N 1
ATOM 6529 C CA . VAL B 1 92 ? -14.414 30.344 23.984 1 97.31 92 VAL B CA 1
ATOM 6530 C C . VAL B 1 92 ? -15.781 29.672 24.047 1 97.31 92 VAL B C 1
ATOM 6532 O O . VAL B 1 92 ? -16.016 28.812 24.906 1 97.31 92 VAL B O 1
ATOM 6535 N N . THR B 1 93 ? -16.703 30.078 23.219 1 97.06 93 THR B N 1
ATOM 6536 C CA . THR B 1 93 ? -18.016 29.469 23.172 1 97.06 93 THR B CA 1
ATOM 6537 C C . THR B 1 93 ? -18.391 29.078 21.75 1 97.06 93 THR B C 1
ATOM 6539 O O . THR B 1 93 ? -18.188 29.859 20.812 1 97.06 93 THR B O 1
ATOM 6542 N N . GLU B 1 94 ? -18.875 27.891 21.609 1 97.19 94 GLU B N 1
ATOM 6543 C CA . GLU B 1 94 ? -19.422 27.469 20.328 1 97.19 94 GLU B CA 1
ATOM 6544 C C . GLU B 1 94 ? -20.938 27.641 20.266 1 97.19 94 GLU B C 1
ATOM 6546 O O . GLU B 1 94 ? -21.625 27.406 21.266 1 97.19 94 GLU B O 1
ATOM 6551 N N . TYR B 1 95 ? -21.438 28.031 19.125 1 97.94 95 TYR B N 1
ATOM 6552 C CA . TYR B 1 95 ? -22.859 28.219 18.922 1 97.94 95 TYR B CA 1
ATOM 6553 C C . TYR B 1 95 ? -23.359 27.406 17.75 1 97.94 95 TYR B C 1
ATOM 6555 O O . TYR B 1 95 ? -22.625 27.188 16.781 1 97.94 95 TYR B O 1
ATOM 6563 N N . VAL B 1 96 ? -24.578 26.922 17.859 1 98.19 96 VAL B N 1
ATOM 6564 C CA . VAL B 1 96 ? -25.375 26.484 16.719 1 98.19 96 VAL B CA 1
ATOM 6565 C C . VAL B 1 96 ? -26.172 27.656 16.156 1 98.19 96 VAL B C 1
ATOM 6567 O O . VAL B 1 96 ? -26.891 28.328 16.906 1 98.19 96 VAL B O 1
ATOM 6570 N N . VAL B 1 97 ? -26 27.938 14.922 1 98.81 97 VAL B N 1
ATOM 6571 C CA . VAL B 1 97 ? -26.688 29.062 14.297 1 98.81 97 VAL B CA 1
ATOM 6572 C C . VAL B 1 97 ? -27.578 28.562 13.164 1 98.81 97 VAL B C 1
ATOM 6574 O O . VAL B 1 97 ? -27.125 27.797 12.297 1 98.81 97 VAL B O 1
ATOM 6577 N N . GLY B 1 98 ? -28.891 28.984 13.141 1 97.81 98 GLY B N 1
ATOM 6578 C CA . GLY B 1 98 ? -29.781 28.609 12.062 1 97.81 98 GLY B CA 1
ATOM 6579 C C . GLY B 1 98 ? -31.172 29.234 12.195 1 97.81 98 GLY B C 1
ATOM 6580 O O . GLY B 1 98 ? -31.375 30.141 13.008 1 97.81 98 GLY B O 1
ATOM 6581 N N . PRO B 1 99 ? -32.094 28.844 11.328 1 97.5 99 PRO B N 1
ATOM 6582 C CA . PRO B 1 99 ? -31.875 28 10.156 1 97.5 99 PRO B CA 1
ATOM 6583 C C . PRO B 1 99 ? -31.219 28.734 9 1 97.5 99 PRO B C 1
ATOM 6585 O O . PRO B 1 99 ? -31.266 29.969 8.945 1 97.5 99 PRO B O 1
ATOM 6588 N N . LEU B 1 100 ? -30.516 28.062 8.172 1 97.62 100 LEU B N 1
ATOM 6589 C CA . LEU B 1 100 ? -29.891 28.656 6.996 1 97.62 100 LEU B CA 1
ATOM 6590 C C . LEU B 1 100 ? -30.766 28.484 5.766 1 97.62 100 LEU B C 1
ATOM 6592 O O . LEU B 1 100 ? -31.516 27.516 5.664 1 97.62 100 LEU B O 1
ATOM 6596 N N . PRO B 1 101 ? -30.781 29.391 4.93 1 96.94 101 PRO B N 1
ATOM 6597 C CA . PRO B 1 101 ? -29.797 30.453 4.734 1 96.94 101 PRO B CA 1
ATOM 6598 C C . PRO B 1 101 ? -30.156 31.75 5.469 1 96.94 101 PRO B C 1
ATOM 6600 O O . PRO B 1 101 ? -29.438 32.75 5.363 1 96.94 101 PRO B O 1
ATOM 6603 N N . ARG B 1 102 ? -31.25 31.875 6.211 1 97.69 102 ARG B N 1
ATOM 6604 C CA . ARG B 1 102 ? -31.656 33.062 6.957 1 97.69 102 ARG B CA 1
ATOM 6605 C C . ARG B 1 102 ? -31.719 32.781 8.453 1 97.69 102 ARG B C 1
ATOM 6607 O O . ARG B 1 102 ? -32.781 32.625 9.016 1 97.69 102 ARG B O 1
ATOM 6614 N N . PRO B 1 103 ? -30.547 32.906 9.062 1 98.38 103 PRO B N 1
ATOM 6615 C CA . PRO B 1 103 ? -30.5 32.531 10.484 1 98.38 103 PRO B CA 1
ATOM 6616 C C . PRO B 1 103 ? -31.375 33.469 11.344 1 98.38 103 PRO B C 1
ATOM 6618 O O . PRO B 1 103 ? -31.453 34.656 11.086 1 98.38 103 PRO B O 1
ATOM 6621 N N . SER B 1 104 ? -32.062 32.938 12.359 1 98 104 SER B N 1
ATOM 6622 C CA . SER B 1 104 ? -32.906 33.688 13.273 1 98 104 SER B CA 1
ATOM 6623 C C . SER B 1 104 ? -32.594 33.375 14.727 1 98 104 SER B C 1
ATOM 6625 O O . SER B 1 104 ? -33.125 33.969 15.641 1 98 104 SER B O 1
ATOM 6627 N N . TYR B 1 105 ? -31.703 32.406 14.914 1 97.94 105 TYR B N 1
ATOM 6628 C CA . TYR B 1 105 ? -31.344 32.094 16.297 1 97.94 105 TYR B CA 1
ATOM 6629 C C . TYR B 1 105 ? -29.875 31.672 16.391 1 97.94 105 TYR B C 1
ATOM 6631 O O . TYR B 1 105 ? -29.25 31.328 15.383 1 97.94 105 TYR B O 1
ATOM 6639 N N . TYR B 1 106 ? -29.312 31.719 17.5 1 98.06 106 TYR B N 1
ATOM 6640 C CA . TYR B 1 106 ? -28.047 31.109 17.922 1 98.06 106 TYR B CA 1
ATOM 6641 C C . TYR B 1 106 ? -28.172 30.516 19.328 1 98.06 106 TYR B C 1
ATOM 6643 O O . TYR B 1 106 ? -28.828 31.094 20.188 1 98.06 106 TYR B O 1
ATOM 6651 N N . ARG B 1 107 ? -27.688 29.297 19.5 1 97.06 107 ARG B N 1
ATOM 6652 C CA . ARG B 1 107 ? -27.719 28.594 20.781 1 97.06 107 ARG B CA 1
ATOM 6653 C C . ARG B 1 107 ? -26.359 28 21.125 1 97.06 107 ARG B C 1
ATOM 6655 O O . ARG B 1 107 ? -25.656 27.484 20.25 1 97.06 107 ARG B O 1
ATOM 6662 N N . PRO B 1 108 ? -26 28.094 22.406 1 95.56 108 PRO B N 1
ATOM 6663 C CA . PRO B 1 108 ? -24.719 27.5 22.781 1 95.56 108 PRO B CA 1
ATOM 6664 C C . PRO B 1 108 ? -24.656 26 22.5 1 95.56 108 PRO B C 1
ATOM 6666 O O . PRO B 1 108 ? -25.641 25.281 22.719 1 95.56 108 PRO B O 1
ATOM 6669 N N . ARG B 1 109 ? -23.609 25.594 21.953 1 93.62 109 ARG B N 1
ATOM 6670 C CA . ARG B 1 109 ? -23.281 24.172 21.75 1 93.62 109 ARG B CA 1
ATOM 6671 C C . ARG B 1 109 ? -22.312 23.688 22.828 1 93.62 109 ARG B C 1
ATOM 6673 O O . ARG B 1 109 ? -21.266 24.281 23.062 1 93.62 109 ARG B O 1
ATOM 6680 N N . HIS B 1 110 ? -22.688 22.578 23.516 1 88.25 110 HIS B N 1
ATOM 6681 C CA . HIS B 1 110 ? -21.891 22.125 24.641 1 88.25 110 HIS B CA 1
ATOM 6682 C C . HIS B 1 110 ? -21.219 20.781 24.344 1 88.25 110 HIS B C 1
ATOM 6684 O O . HIS B 1 110 ? -21.766 19.969 23.594 1 88.25 110 HIS B O 1
ATOM 6690 N N . PHE B 1 111 ? -20.047 20.703 24.859 1 85.69 111 PHE B N 1
ATOM 6691 C CA . PHE B 1 111 ? -19.391 19.391 24.891 1 85.69 111 PHE B CA 1
ATOM 6692 C C . PHE B 1 111 ? -19.969 18.516 26 1 85.69 111 PHE B C 1
ATOM 6694 O O . PHE B 1 111 ? -20.734 19 26.844 1 85.69 111 PHE B O 1
ATOM 6701 N N . LYS B 1 112 ? -19.625 17.312 25.875 1 78.62 112 LYS B N 1
ATOM 6702 C CA . LYS B 1 112 ? -20.109 16.391 26.906 1 78.62 112 LYS B CA 1
ATOM 6703 C C . LYS B 1 112 ? -19.734 16.891 28.312 1 78.62 112 LYS B C 1
ATOM 6705 O O . LYS B 1 112 ? -18.594 17.281 28.547 1 78.62 112 LYS B O 1
ATOM 6710 N N . GLY B 1 113 ? -20.625 17.031 29.266 1 76.38 113 GLY B N 1
ATOM 6711 C CA . GLY B 1 113 ? -20.406 17.516 30.625 1 76.38 113 GLY B CA 1
ATOM 6712 C C . GLY B 1 113 ? -20.562 19.016 30.766 1 76.38 113 GLY B C 1
ATOM 6713 O O . GLY B 1 113 ? -20.422 19.562 31.859 1 76.38 113 GLY B O 1
ATOM 6714 N N . ARG B 1 114 ? -20.828 19.703 29.734 1 78.19 114 ARG B N 1
ATOM 6715 C CA . ARG B 1 114 ? -21.094 21.141 29.672 1 78.19 114 ARG B CA 1
ATOM 6716 C C . ARG B 1 114 ? -19.906 21.922 30.203 1 78.19 114 ARG B C 1
ATOM 6718 O O . ARG B 1 114 ? -20.094 22.891 30.953 1 78.19 114 ARG B O 1
ATOM 6725 N N . ARG B 1 115 ? -18.828 21.438 29.906 1 81.75 115 ARG B N 1
ATOM 6726 C CA . ARG B 1 115 ? -17.609 22.141 30.328 1 81.75 115 ARG B CA 1
ATOM 6727 C C . ARG B 1 115 ? -17.328 23.328 29.422 1 81.75 115 ARG B C 1
ATOM 6729 O O . ARG B 1 115 ? -17.484 23.234 28.203 1 81.75 115 ARG B O 1
ATOM 6736 N N . PRO B 1 116 ? -17 24.406 30.094 1 87.88 116 PRO B N 1
ATOM 6737 C CA . PRO B 1 116 ? -16.609 25.531 29.25 1 87.88 116 PRO B CA 1
ATOM 6738 C C . PRO B 1 116 ? -15.258 25.328 28.562 1 87.88 116 PRO B C 1
ATOM 6740 O O . PRO B 1 116 ? -14.422 24.562 29.062 1 87.88 116 PRO B O 1
ATOM 6743 N N . VAL B 1 117 ? -15.078 25.969 27.406 1 95.25 117 VAL B N 1
ATOM 6744 C CA . VAL B 1 117 ? -13.789 25.922 26.734 1 95.25 117 VAL B CA 1
ATOM 6745 C C . VAL B 1 117 ? -12.875 27 27.297 1 95.25 117 VAL B C 1
ATOM 6747 O O . VAL B 1 117 ? -13.148 28.203 27.172 1 95.25 117 VAL B O 1
ATOM 6750 N N . PRO B 1 118 ? -11.789 26.547 27.953 1 94.56 118 PRO B N 1
ATOM 6751 C CA . PRO B 1 118 ? -10.859 27.562 28.453 1 94.56 118 PRO B CA 1
ATOM 6752 C C . PRO B 1 118 ? -10.266 28.422 27.359 1 94.56 118 PRO B C 1
ATOM 6754 O O . PRO B 1 118 ? -9.953 27.922 26.266 1 94.56 118 PRO B O 1
ATOM 6757 N N . PHE B 1 119 ? -10.078 29.672 27.656 1 96.75 119 PHE B N 1
ATOM 6758 C CA . PHE B 1 119 ? -9.609 30.609 26.641 1 96.75 119 PHE B CA 1
ATOM 6759 C C . PHE B 1 119 ? -8.195 30.266 26.203 1 96.75 119 PHE B C 1
ATOM 6761 O O . PHE B 1 119 ? -7.844 30.438 25.031 1 96.75 119 PHE B O 1
ATOM 6768 N N . ALA B 1 120 ? -7.355 29.766 27.078 1 96.31 120 ALA B N 1
ATOM 6769 C CA . ALA B 1 120 ? -5.961 29.453 26.766 1 96.31 120 ALA B CA 1
ATOM 6770 C C . ALA B 1 120 ? -5.871 28.297 25.781 1 96.31 120 ALA B C 1
ATOM 6772 O O . ALA B 1 120 ? -4.832 28.078 25.156 1 96.31 120 ALA B O 1
ATOM 6773 N N . ALA B 1 121 ? -6.961 27.547 25.625 1 96.94 121 ALA B N 1
ATOM 6774 C CA . ALA B 1 121 ? -6.961 26.375 24.766 1 96.94 121 ALA B CA 1
ATOM 6775 C C . ALA B 1 121 ? -7.266 26.75 23.312 1 96.94 121 ALA B C 1
ATOM 6777 O O . ALA B 1 121 ? -7.176 25.906 22.422 1 96.94 121 ALA B O 1
ATOM 6778 N N . ARG B 1 122 ? -7.559 28 23.109 1 97.19 122 ARG B N 1
ATOM 6779 C CA . ARG B 1 122 ? -8.016 28.438 21.797 1 97.19 122 ARG B CA 1
ATOM 6780 C C . ARG B 1 122 ? -6.906 28.297 20.75 1 97.19 122 ARG B C 1
ATOM 6782 O O . ARG B 1 122 ? -5.73 28.516 21.062 1 97.19 122 ARG B O 1
ATOM 6789 N N . PRO B 1 123 ? -7.27 27.984 19.469 1 96.62 123 PRO B N 1
ATOM 6790 C CA . PRO B 1 123 ? -6.293 28.125 18.391 1 96.62 123 PRO B CA 1
ATOM 6791 C C . PRO B 1 123 ? -5.746 29.547 18.266 1 96.62 123 PRO B C 1
ATOM 6793 O O . PRO B 1 123 ? -6.363 30.5 18.75 1 96.62 123 PRO B O 1
ATOM 6796 N N . VAL B 1 124 ? -4.613 29.672 17.672 1 95.75 124 VAL B N 1
ATOM 6797 C CA . VAL B 1 124 ? -3.939 30.969 17.547 1 95.75 124 VAL B CA 1
ATOM 6798 C C . VAL B 1 124 ? -4.516 31.734 16.359 1 95.75 124 VAL B C 1
ATOM 6800 O O . VAL B 1 124 ? -4.684 31.188 15.273 1 95.75 124 VAL B O 1
ATOM 6803 N N . THR B 1 125 ? -4.867 33 16.531 1 94.25 125 THR B N 1
ATOM 6804 C CA . THR B 1 125 ? -5.406 33.844 15.461 1 94.25 125 THR B CA 1
ATOM 6805 C C . THR B 1 125 ? -4.285 34.5 14.68 1 94.25 125 THR B C 1
ATOM 6807 O O . THR B 1 125 ? -3.15 34.594 15.156 1 94.25 125 THR B O 1
ATOM 6810 N N . GLY B 1 126 ? -4.672 34.969 13.5 1 93.5 126 GLY B N 1
ATOM 6811 C CA . GLY B 1 126 ? -3.725 35.75 12.727 1 93.5 126 GLY B CA 1
ATOM 6812 C C . GLY B 1 126 ? -3.234 37 13.469 1 93.5 126 GLY B C 1
ATOM 6813 O O . GLY B 1 126 ? -2.062 37.375 13.359 1 93.5 126 GLY B O 1
ATOM 6814 N N . LEU B 1 127 ? -4.082 37.625 14.211 1 94.44 127 LEU B N 1
ATOM 6815 C CA . LEU B 1 127 ? -3.701 38.812 15.008 1 94.44 127 LEU B CA 1
ATOM 6816 C C . LEU B 1 127 ? -2.654 38.438 16.047 1 94.44 127 LEU B C 1
ATOM 6818 O O . LEU B 1 127 ? -1.668 39.156 16.234 1 94.44 127 LEU B O 1
ATOM 6822 N N . GLU B 1 128 ? -2.949 37.375 16.781 1 95.56 128 GLU B N 1
ATOM 6823 C CA . GLU B 1 128 ? -1.982 36.938 17.781 1 95.56 128 GLU B CA 1
ATOM 6824 C C . GLU B 1 128 ? -0.62 36.656 17.156 1 95.56 128 GLU B C 1
ATOM 6826 O O . GLU B 1 128 ? 0.416 37 17.719 1 95.56 128 GLU B O 1
ATOM 6831 N N . TYR B 1 129 ? -0.573 36.094 15.984 1 95.44 129 TYR B N 1
ATOM 6832 C CA . TYR B 1 129 ? 0.675 35.812 15.273 1 95.44 129 TYR B CA 1
ATOM 6833 C C . TYR B 1 129 ? 1.357 37.125 14.867 1 95.44 129 TYR B C 1
ATOM 6835 O O . TYR B 1 129 ? 2.586 37.219 14.914 1 95.44 129 TYR B O 1
ATOM 6843 N N . GLU B 1 130 ? 0.58 38.062 14.391 1 94.5 130 GLU B N 1
ATOM 6844 C CA . GLU B 1 130 ? 1.142 39.344 14.047 1 94.5 130 GLU B CA 1
ATOM 6845 C C . GLU B 1 130 ? 1.804 40 15.258 1 94.5 130 GLU B C 1
ATOM 6847 O O . GLU B 1 130 ? 2.895 40.562 15.148 1 94.5 130 GLU B O 1
ATOM 6852 N N . LEU B 1 131 ? 1.09 39.938 16.328 1 95.94 131 LEU B N 1
ATOM 6853 C CA . LEU B 1 131 ? 1.607 40.531 17.562 1 95.94 131 LEU B CA 1
ATOM 6854 C C . LEU B 1 131 ? 2.83 39.781 18.062 1 95.94 131 LEU B C 1
ATOM 6856 O O . LEU B 1 131 ? 3.76 40.375 18.609 1 95.94 131 LEU B O 1
ATOM 6860 N N . LEU B 1 132 ? 2.812 38.469 17.906 1 96.75 132 LEU B N 1
ATOM 6861 C CA . LEU B 1 132 ? 3.982 37.656 18.219 1 96.75 132 LEU B CA 1
ATOM 6862 C C . LEU B 1 132 ? 5.191 38.094 17.406 1 96.75 132 LEU B C 1
ATOM 6864 O O . LEU B 1 132 ? 6.293 38.219 17.938 1 96.75 132 LEU B O 1
ATOM 6868 N N . HIS B 1 133 ? 4.988 38.281 16.172 1 95.56 133 HIS B N 1
ATOM 6869 C CA . HIS B 1 133 ? 6.055 38.719 15.289 1 95.56 133 HIS B CA 1
ATOM 6870 C C . HIS B 1 133 ? 6.621 40.062 15.766 1 95.56 133 HIS B C 1
ATOM 6872 O O . HIS B 1 133 ? 7.84 40.219 15.836 1 95.56 133 HIS B O 1
ATOM 6878 N N . GLN B 1 134 ? 5.754 41 16.094 1 95.88 134 GLN B N 1
ATOM 6879 C CA . GLN B 1 134 ? 6.18 42.312 16.578 1 95.88 134 GLN B CA 1
ATOM 6880 C C . GLN B 1 134 ? 6.98 42.188 17.875 1 95.88 134 GLN B C 1
ATOM 6882 O O . GLN B 1 134 ? 8.008 42.844 18.031 1 95.88 134 GLN B O 1
ATOM 6887 N N . LYS B 1 135 ? 6.473 41.375 18.75 1 97.44 135 LYS B N 1
ATOM 6888 C CA . LYS B 1 135 ? 7.164 41.219 20.031 1 97.44 135 LYS B CA 1
ATOM 6889 C C . LYS B 1 135 ? 8.547 40.594 19.812 1 97.44 135 LYS B C 1
ATOM 6891 O O . LYS B 1 135 ? 9.5 40.969 20.5 1 97.44 135 LYS B O 1
ATOM 6896 N N . LEU B 1 136 ? 8.648 39.625 18.922 1 97.25 136 LEU B N 1
ATOM 6897 C CA . LEU B 1 136 ? 9.922 39 18.625 1 97.25 136 LEU B CA 1
ATOM 6898 C C . LEU B 1 136 ? 10.898 40 18 1 97.25 136 LEU B C 1
ATOM 6900 O O . LEU B 1 136 ? 12.102 39.938 18.281 1 97.25 136 LEU B O 1
ATOM 6904 N N . GLU B 1 137 ? 10.383 40.875 17.125 1 96.56 137 GLU B N 1
ATOM 6905 C CA . GLU B 1 137 ? 11.227 41.906 16.562 1 96.56 137 GLU B CA 1
ATOM 6906 C C . GLU B 1 137 ? 11.844 42.781 17.656 1 96.56 137 GLU B C 1
ATOM 6908 O O . GLU B 1 137 ? 13.039 43.094 17.625 1 96.56 137 GLU B O 1
ATOM 6913 N N . GLU B 1 138 ? 11.023 43.125 18.594 1 96.44 138 GLU B N 1
ATOM 6914 C CA . GLU B 1 138 ? 11.484 43.906 19.734 1 96.44 138 GLU B CA 1
ATOM 6915 C C . GLU B 1 138 ? 12.477 43.125 20.578 1 96.44 138 GLU B C 1
ATOM 6917 O O . GLU B 1 138 ? 13.539 43.656 20.938 1 96.44 138 GLU B O 1
ATOM 6922 N N . ALA B 1 139 ? 12.133 41.969 20.828 1 96.5 139 ALA B N 1
ATOM 6923 C CA . ALA B 1 139 ? 12.891 41.156 21.781 1 96.5 139 ALA B CA 1
ATOM 6924 C C . ALA B 1 139 ? 14.258 40.781 21.219 1 96.5 139 ALA B C 1
ATOM 6926 O O . ALA B 1 139 ? 15.219 40.594 21.969 1 96.5 139 ALA B O 1
ATOM 6927 N N . THR B 1 140 ? 14.414 40.688 19.922 1 96.88 140 THR B N 1
ATOM 6928 C CA . THR B 1 140 ? 15.656 40.219 19.328 1 96.88 140 THR B CA 1
ATOM 6929 C C . THR B 1 140 ? 16.578 41.375 18.984 1 96.88 140 THR B C 1
ATOM 6931 O O . THR B 1 140 ? 17.688 41.188 18.469 1 96.88 140 THR B O 1
ATOM 6934 N N . ALA B 1 141 ? 16.203 42.594 19.234 1 96.88 141 ALA B N 1
ATOM 6935 C CA . ALA B 1 141 ? 17.016 43.781 18.922 1 96.88 141 ALA B CA 1
ATOM 6936 C C . ALA B 1 141 ? 18.406 43.656 19.531 1 96.88 141 ALA B C 1
ATOM 6938 O O . ALA B 1 141 ? 19.406 43.906 18.859 1 96.88 141 ALA B O 1
ATOM 6939 N N . PRO B 1 142 ? 18.578 43.25 20.828 1 97.06 142 PRO B N 1
ATOM 6940 C CA . PRO B 1 142 ? 19.906 43.125 21.422 1 97.06 142 PRO B CA 1
ATOM 6941 C C . PRO B 1 142 ? 20.766 42.062 20.734 1 97.06 142 PRO B C 1
ATOM 6943 O O . PRO B 1 142 ? 22 42.062 20.875 1 97.06 142 PRO B O 1
ATOM 6946 N N . LEU B 1 143 ? 20.125 41.156 19.984 1 97.19 143 LEU B N 1
ATOM 6947 C CA . LEU B 1 143 ? 20.828 40.062 19.375 1 97.19 143 LEU B CA 1
ATOM 6948 C C . LEU B 1 143 ? 21.25 40.406 17.953 1 97.19 143 LEU B C 1
ATOM 6950 O O . LEU B 1 143 ? 21.844 39.594 17.25 1 97.19 143 LEU B O 1
ATOM 6954 N N . SER B 1 144 ? 21.016 41.594 17.5 1 95.62 144 SER B N 1
ATOM 6955 C CA . SER B 1 144 ? 21.234 41.969 16.109 1 95.62 144 SER B CA 1
ATOM 6956 C C . SER B 1 144 ? 22.656 41.656 15.672 1 95.62 144 SER B C 1
ATOM 6958 O O . SER B 1 144 ? 22.875 41.094 14.602 1 95.62 144 SER B O 1
ATOM 6960 N N . ARG B 1 145 ? 23.672 42.062 16.453 1 95.19 145 ARG B N 1
ATOM 6961 C CA . ARG B 1 145 ? 25.062 41.844 16.109 1 95.19 145 ARG B CA 1
ATOM 6962 C C . ARG B 1 145 ? 25.375 40.344 16.047 1 95.19 145 ARG B C 1
ATOM 6964 O O . ARG B 1 145 ? 26 39.875 15.086 1 95.19 145 ARG B O 1
ATOM 6971 N N . LEU B 1 146 ? 24.969 39.625 17.062 1 96.75 146 LEU B N 1
ATOM 6972 C CA . LEU B 1 146 ? 25.188 38.188 17.109 1 96.75 146 LEU B CA 1
ATOM 6973 C C . LEU B 1 146 ? 24.594 37.5 15.875 1 96.75 146 LEU B C 1
ATOM 6975 O O . LEU B 1 146 ? 25.266 36.688 15.219 1 96.75 146 LEU B O 1
ATOM 6979 N N . LEU B 1 147 ? 23.328 37.812 15.57 1 97.38 147 LEU B N 1
ATOM 6980 C CA . LEU B 1 147 ? 22.625 37.188 14.461 1 97.38 147 LEU B CA 1
ATOM 6981 C C . LEU B 1 147 ? 23.281 37.5 13.133 1 97.38 147 LEU B C 1
ATOM 6983 O O . LEU B 1 147 ? 23.453 36.625 12.281 1 97.38 147 LEU B O 1
ATOM 6987 N N . ARG B 1 148 ? 23.609 38.75 12.914 1 95.56 148 ARG B N 1
ATOM 6988 C CA . ARG B 1 148 ? 24.266 39.125 11.672 1 95.56 148 ARG B CA 1
ATOM 6989 C C . ARG B 1 148 ? 25.594 38.406 11.5 1 95.56 148 ARG B C 1
ATOM 6991 O O . ARG B 1 148 ? 25.906 37.938 10.406 1 95.56 148 ARG B O 1
ATOM 6998 N N . ASP B 1 149 ? 26.375 38.344 12.578 1 95.88 149 ASP B N 1
ATOM 6999 C CA . ASP B 1 149 ? 27.703 37.75 12.523 1 95.88 149 ASP B CA 1
ATOM 7000 C C . ASP B 1 149 ? 27.641 36.25 12.273 1 95.88 149 ASP B C 1
ATOM 7002 O O . ASP B 1 149 ? 28.438 35.688 11.516 1 95.88 149 ASP B O 1
ATOM 7006 N N . THR B 1 150 ? 26.703 35.594 12.891 1 96.75 150 THR B N 1
ATOM 7007 C CA . THR B 1 150 ? 26.719 34.125 12.914 1 96.75 150 THR B CA 1
ATOM 7008 C C . THR B 1 150 ? 25.875 33.562 11.773 1 96.75 150 THR B C 1
ATOM 7010 O O . THR B 1 150 ? 26.094 32.438 11.336 1 96.75 150 THR B O 1
ATOM 7013 N N . THR B 1 151 ? 24.891 34.312 11.289 1 96.69 151 THR B N 1
ATOM 7014 C CA . THR B 1 151 ? 23.953 33.719 10.336 1 96.69 151 THR B CA 1
ATOM 7015 C C . THR B 1 151 ? 23.953 34.5 9.031 1 96.69 151 THR B C 1
ATOM 7017 O O . THR B 1 151 ? 23.484 34 8 1 96.69 151 THR B O 1
ATOM 7020 N N . GLY B 1 152 ? 24.422 35.688 9.008 1 95.12 152 GLY B N 1
ATOM 7021 C CA . GLY B 1 152 ? 24.312 36.594 7.879 1 95.12 152 GLY B CA 1
ATOM 7022 C C . GLY B 1 152 ? 22.922 37.219 7.746 1 95.12 152 GLY B C 1
ATOM 7023 O O . GLY B 1 152 ? 22.656 37.938 6.797 1 95.12 152 GLY B O 1
ATOM 7024 N N . TYR B 1 153 ? 21.984 36.938 8.617 1 96.5 153 TYR B N 1
ATOM 7025 C CA . TYR B 1 153 ? 20.609 37.406 8.617 1 96.5 153 TYR B CA 1
ATOM 7026 C C . TYR B 1 153 ? 20.25 38.062 9.953 1 96.5 153 TYR B C 1
ATOM 7028 O O . TYR B 1 153 ? 21.016 38 10.906 1 96.5 153 TYR B O 1
ATOM 7036 N N . TRP B 1 154 ? 19.203 38.75 10.008 1 93.44 154 TRP B N 1
ATOM 7037 C CA . TRP B 1 154 ? 18.75 39.312 11.273 1 93.44 154 TRP B CA 1
ATOM 7038 C C . TRP B 1 154 ? 17.219 39.438 11.297 1 93.44 154 TRP B C 1
ATOM 7040 O O . TRP B 1 154 ? 16.562 39.25 10.273 1 93.44 154 TRP B O 1
ATOM 7050 N N . TYR B 1 155 ? 16.625 39.656 12.438 1 94.81 155 TYR B N 1
ATOM 7051 C CA . TYR B 1 155 ? 15.172 39.656 12.633 1 94.81 155 TYR B CA 1
ATOM 7052 C C . TYR B 1 155 ? 14.656 41.094 12.797 1 94.81 155 TYR B C 1
ATOM 7054 O O . TYR B 1 155 ? 13.672 41.469 12.156 1 94.81 155 TYR B O 1
ATOM 7062 N N . HIS B 1 156 ? 15.336 41.875 13.594 1 90.62 156 HIS B N 1
ATOM 7063 C CA . HIS B 1 156 ? 14.93 43.219 13.93 1 90.62 156 HIS B CA 1
ATOM 7064 C C . HIS B 1 156 ? 15.148 44.156 12.758 1 90.62 156 HIS B C 1
ATOM 7066 O O . HIS B 1 156 ? 16.266 44.281 12.25 1 90.62 156 HIS B O 1
ATOM 7072 N N . ASN B 1 157 ? 14.102 44.844 12.336 1 88.12 157 ASN B N 1
ATOM 7073 C CA . ASN B 1 157 ? 14.133 45.844 11.281 1 88.12 157 ASN B CA 1
ATOM 7074 C C . ASN B 1 157 ? 14.773 45.312 10.008 1 88.12 157 ASN B C 1
ATOM 7076 O O . ASN B 1 157 ? 15.664 45.969 9.438 1 88.12 157 ASN B O 1
ATOM 7080 N N . CYS B 1 158 ? 14.312 44.156 9.695 1 89.25 158 CYS B N 1
ATOM 7081 C CA . CYS B 1 158 ? 14.945 43.531 8.539 1 89.25 158 CYS B CA 1
ATOM 7082 C C . CYS B 1 158 ? 14.242 43.938 7.25 1 89.25 158 CYS B C 1
ATOM 7084 O O . CYS B 1 158 ? 13.016 44.094 7.223 1 89.25 158 CYS B O 1
ATOM 7086 N N . SER B 1 159 ? 14.977 44.188 6.195 1 86.44 159 SER B N 1
ATOM 7087 C CA . SER B 1 159 ? 14.438 44.469 4.867 1 86.44 159 SER B CA 1
ATOM 7088 C C . SER B 1 159 ? 14.883 43.406 3.869 1 86.44 159 SER B C 1
ATOM 7090 O O . SER B 1 159 ? 14.109 43 2.994 1 86.44 159 SER B O 1
ATOM 7092 N N . THR B 1 160 ? 16.047 43.062 4.027 1 87.69 160 THR B N 1
ATOM 7093 C CA . THR B 1 160 ? 16.625 41.969 3.229 1 87.69 160 THR B CA 1
ATOM 7094 C C . THR B 1 160 ? 17.344 40.969 4.117 1 87.69 160 THR B C 1
ATOM 7096 O O . THR B 1 160 ? 17.75 41.281 5.23 1 87.69 160 THR B O 1
ATOM 7099 N N . ARG B 1 161 ? 17.359 39.656 3.736 1 93.62 161 ARG B N 1
ATOM 7100 C CA . ARG B 1 161 ? 18.016 38.625 4.508 1 93.62 161 ARG B CA 1
ATOM 7101 C C . ARG B 1 161 ? 17.391 38.469 5.883 1 93.62 161 ARG B C 1
ATOM 7103 O O . ARG B 1 161 ? 18.078 38.531 6.902 1 93.62 161 ARG B O 1
ATOM 7110 N N . CYS B 1 162 ? 16.188 38.375 5.895 1 96.44 162 CYS B N 1
ATOM 7111 C CA . CYS B 1 162 ? 15.398 38.344 7.117 1 96.44 162 CYS B CA 1
ATOM 7112 C C . CYS B 1 162 ? 15.367 36.938 7.711 1 96.44 162 CYS B C 1
ATOM 7114 O O . CYS B 1 162 ? 15.484 35.938 6.98 1 96.44 162 CYS B O 1
ATOM 7116 N N . LEU B 1 163 ? 15.328 36.906 8.992 1 97.69 163 LEU B N 1
ATOM 7117 C CA . LEU B 1 163 ? 14.977 35.656 9.688 1 97.69 163 LEU B CA 1
ATOM 7118 C C . LEU B 1 163 ? 13.461 35.531 9.812 1 97.69 163 LEU B C 1
ATOM 7120 O O . LEU B 1 163 ? 12.734 36.5 9.711 1 97.69 163 LEU B O 1
ATOM 7124 N N . VAL B 1 164 ? 13.008 34.312 9.875 1 96.56 164 VAL B N 1
ATOM 7125 C CA . VAL B 1 164 ? 11.617 33.969 10.133 1 96.56 164 VAL B CA 1
ATOM 7126 C C . VAL B 1 164 ? 11.531 32.969 11.297 1 96.56 164 VAL B C 1
ATOM 7128 O O . VAL B 1 164 ? 12.539 32.375 11.672 1 96.56 164 VAL B O 1
ATOM 7131 N N . TYR B 1 165 ? 10.383 32.906 11.945 1 96.44 165 TYR B N 1
ATOM 7132 C CA . TYR B 1 165 ? 10.281 31.984 13.062 1 96.44 165 TYR B CA 1
ATOM 7133 C C . TYR B 1 165 ? 9.281 30.875 12.75 1 96.44 165 TYR B C 1
ATOM 7135 O O . TYR B 1 165 ? 8.406 31.047 11.898 1 96.44 165 TYR B O 1
ATOM 7143 N N . THR B 1 166 ? 9.438 29.703 13.336 1 96.62 166 THR B N 1
ATOM 7144 C CA . THR B 1 166 ? 8.484 28.609 13.453 1 96.62 166 THR B CA 1
ATOM 7145 C C . THR B 1 166 ? 8.133 28.359 14.922 1 96.62 166 THR B C 1
ATOM 7147 O O . THR B 1 166 ? 9.023 28.25 15.766 1 96.62 166 THR B O 1
ATOM 7150 N N . ASP B 1 167 ? 6.867 28.391 15.227 1 96.56 167 ASP B N 1
ATOM 7151 C CA . ASP B 1 167 ? 6.453 28.094 16.594 1 96.56 167 ASP B CA 1
ATOM 7152 C C . ASP B 1 167 ? 6.047 26.641 16.75 1 96.56 167 ASP B C 1
ATOM 7154 O O . ASP B 1 167 ? 5.777 25.953 15.75 1 96.56 167 ASP B O 1
ATOM 7158 N N . VAL B 1 168 ? 6.07 26.141 17.984 1 96.25 168 VAL B N 1
ATOM 7159 C CA . VAL B 1 168 ? 5.695 24.766 18.266 1 96.25 168 VAL B CA 1
ATOM 7160 C C . VAL B 1 168 ? 4.609 24.719 19.328 1 96.25 168 VAL B C 1
ATOM 7162 O O . VAL B 1 168 ? 4.27 25.75 19.922 1 96.25 168 VAL B O 1
ATOM 7165 N N . ALA B 1 169 ? 4.02 23.641 19.469 1 97.38 169 ALA B N 1
ATOM 7166 C CA . ALA B 1 169 ? 2.965 23.375 20.453 1 97.38 169 ALA B CA 1
ATOM 7167 C C . ALA B 1 169 ? 3.115 21.969 21.047 1 97.38 169 ALA B C 1
ATOM 7169 O O . ALA B 1 169 ? 3.771 21.109 20.453 1 97.38 169 ALA B O 1
ATOM 7170 N N . PRO B 1 170 ? 2.428 21.781 22.172 1 96.94 170 PRO B N 1
ATOM 7171 C CA . PRO B 1 170 ? 1.523 22.641 22.938 1 96.94 170 PRO B CA 1
ATOM 7172 C C . PRO B 1 170 ? 2.221 23.891 23.5 1 96.94 170 PRO B C 1
ATOM 7174 O O . PRO B 1 170 ? 3.453 23.938 23.547 1 96.94 170 PRO B O 1
ATOM 7177 N N . ARG B 1 171 ? 1.346 24.797 23.812 1 97.25 171 ARG B N 1
ATOM 7178 C CA . ARG B 1 171 ? 1.854 26.078 24.297 1 97.25 171 ARG B CA 1
ATOM 7179 C C . ARG B 1 171 ? 1.881 26.109 25.812 1 97.25 171 ARG B C 1
ATOM 7181 O O . ARG B 1 171 ? 1.121 26.859 26.438 1 97.25 171 ARG B O 1
ATOM 7188 N N . GLY B 1 172 ? 2.826 25.438 26.375 1 95.5 172 GLY B N 1
ATOM 7189 C CA . GLY B 1 172 ? 2.973 25.297 27.812 1 95.5 172 GLY B CA 1
ATOM 7190 C C . GLY B 1 172 ? 3.104 23.859 28.266 1 95.5 172 GLY B C 1
ATOM 7191 O O . GLY B 1 172 ? 3.42 22.969 27.469 1 95.5 172 GLY B O 1
ATOM 7192 N N . LEU B 1 173 ? 3.02 23.594 29.609 1 95.69 173 LEU B N 1
ATOM 7193 C CA . LEU B 1 173 ? 3.213 22.281 30.188 1 95.69 173 LEU B CA 1
ATOM 7194 C C . LEU B 1 173 ? 2 21.859 31.016 1 95.69 173 LEU B C 1
ATOM 7196 O O . LEU B 1 173 ? 1.967 20.766 31.578 1 95.69 173 LEU B O 1
ATOM 7200 N N . ALA B 1 174 ? 1.009 22.766 31.062 1 95.44 174 ALA B N 1
ATOM 7201 C CA . ALA B 1 174 ? -0.175 22.516 31.875 1 95.44 174 ALA B CA 1
ATOM 7202 C C . ALA B 1 174 ? -1.362 23.344 31.391 1 95.44 174 ALA B C 1
ATOM 7204 O O . ALA B 1 174 ? -1.19 24.312 30.625 1 95.44 174 ALA B O 1
ATOM 7205 N N . PRO B 1 175 ? -2.578 22.969 31.844 1 95.62 175 PRO B N 1
ATOM 7206 C CA . PRO B 1 175 ? -3.748 23.766 31.469 1 95.62 175 PRO B CA 1
ATOM 7207 C C . PRO B 1 175 ? -3.609 25.234 31.844 1 95.62 175 PRO B C 1
ATOM 7209 O O . PRO B 1 175 ? -3.088 25.562 32.906 1 95.62 175 PRO B O 1
ATOM 7212 N N . GLY B 1 176 ? -4.004 26.047 30.969 1 95.31 176 GLY B N 1
ATOM 7213 C CA . GLY B 1 176 ? -4.043 27.469 31.266 1 95.31 176 GLY B CA 1
ATOM 7214 C C . GLY B 1 176 ? -2.793 28.203 30.828 1 95.31 176 GLY B C 1
ATOM 7215 O O . GLY B 1 176 ? -2.791 29.438 30.734 1 95.31 176 GLY B O 1
ATOM 7216 N N . GLU B 1 177 ? -1.742 27.5 30.578 1 95.94 177 GLU B N 1
ATOM 7217 C CA . GLU B 1 177 ? -0.519 28.141 30.109 1 95.94 177 GLU B CA 1
ATOM 7218 C C . GLU B 1 177 ? -0.615 28.5 28.641 1 95.94 177 GLU B C 1
ATOM 7220 O O . GLU B 1 177 ? -1.419 27.906 27.906 1 95.94 177 GLU B O 1
ATOM 7225 N N . ARG B 1 178 ? 0.13 29.5 28.234 1 97.31 178 ARG B N 1
ATOM 7226 C CA . ARG B 1 178 ? 0.245 29.906 26.844 1 97.31 178 ARG B CA 1
ATOM 7227 C C . ARG B 1 178 ? 1.608 30.531 26.562 1 97.31 178 ARG B C 1
ATOM 7229 O O . ARG B 1 178 ? 1.713 31.75 26.359 1 97.31 178 ARG B O 1
ATOM 7236 N N . ARG B 1 179 ? 2.586 29.766 26.562 1 96.81 179 ARG B N 1
ATOM 7237 C CA . ARG B 1 179 ? 3.961 30.109 26.219 1 96.81 179 ARG B CA 1
ATOM 7238 C C . ARG B 1 179 ? 4.484 29.203 25.109 1 96.81 179 ARG B C 1
ATOM 7240 O O . ARG B 1 179 ? 4.203 28.016 25.094 1 96.81 179 ARG B O 1
ATOM 7247 N N . SER B 1 180 ? 5.176 29.766 24.188 1 97.69 180 SER B N 1
ATOM 7248 C CA . SER B 1 180 ? 5.574 29.031 23 1 97.69 180 SER B CA 1
ATOM 7249 C C . SER B 1 180 ? 7.078 29.141 22.766 1 97.69 180 SER B C 1
ATOM 7251 O O . SER B 1 180 ? 7.652 30.219 22.859 1 97.69 180 SER B O 1
ATOM 7253 N N . TRP B 1 181 ? 7.715 27.984 22.547 1 97.94 181 TRP B N 1
ATOM 7254 C CA . TRP B 1 181 ? 9.039 28.016 21.953 1 97.94 181 TRP B CA 1
ATOM 7255 C C . TRP B 1 181 ? 8.961 28.391 20.469 1 97.94 181 TRP B C 1
ATOM 7257 O O . TRP B 1 181 ? 8.117 27.859 19.734 1 97.94 181 TRP B O 1
ATOM 7267 N N . VAL B 1 182 ? 9.789 29.297 20.047 1 98.06 182 VAL B N 1
ATOM 7268 C CA . VAL B 1 182 ? 9.914 29.672 18.641 1 98.06 182 VAL B CA 1
ATOM 7269 C C . VAL B 1 182 ? 11.336 29.406 18.156 1 98.06 182 VAL B C 1
ATOM 7271 O O . VAL B 1 182 ? 12.297 29.594 18.906 1 98.06 182 VAL B O 1
ATOM 7274 N N . MET B 1 183 ? 11.461 28.875 17 1 98 183 MET B N 1
ATOM 7275 C CA . MET B 1 183 ? 12.75 28.609 16.359 1 98 183 MET B CA 1
ATOM 7276 C C . MET B 1 183 ? 12.984 29.594 15.203 1 98 183 MET B C 1
ATOM 7278 O O . MET B 1 183 ? 12.102 29.812 14.375 1 98 183 MET B O 1
ATOM 7282 N N . LEU B 1 184 ? 14.164 30.203 15.195 1 98.31 184 LEU B N 1
ATOM 7283 C CA . LEU B 1 184 ? 14.492 31.125 14.117 1 98.31 184 LEU B CA 1
ATOM 7284 C C . LEU B 1 184 ? 15.141 30.391 12.945 1 98.31 184 LEU B C 1
ATOM 7286 O O . LEU B 1 184 ? 15.93 29.469 13.148 1 98.31 184 LEU B O 1
ATOM 7290 N N . GLN B 1 185 ? 14.812 30.828 11.742 1 98 185 GLN B N 1
ATOM 7291 C CA . GLN B 1 185 ? 15.328 30.266 10.492 1 98 185 GLN B CA 1
ATOM 7292 C C . GLN B 1 185 ? 15.664 31.359 9.492 1 98 185 GLN B C 1
ATOM 7294 O O . GLN B 1 185 ? 15.102 32.469 9.555 1 98 185 GLN B O 1
ATOM 7299 N N . ARG B 1 186 ? 16.594 31.062 8.617 1 97.44 186 ARG B N 1
ATOM 7300 C CA . ARG B 1 186 ? 16.828 31.984 7.52 1 97.44 186 ARG B CA 1
ATOM 7301 C C . ARG B 1 186 ? 15.672 31.969 6.531 1 97.44 186 ARG B C 1
ATOM 7303 O O . ARG B 1 186 ? 15.242 30.906 6.082 1 97.44 186 ARG B O 1
ATOM 7310 N N . LEU B 1 187 ? 15.117 33.094 6.176 1 96.5 187 LEU B N 1
ATOM 7311 C CA . LEU B 1 187 ? 14 33.188 5.25 1 96.5 187 LEU B CA 1
ATOM 7312 C C . LEU B 1 187 ? 14.461 32.969 3.812 1 96.5 187 LEU B C 1
ATOM 7314 O O . LEU B 1 187 ? 14.633 33.938 3.064 1 96.5 187 LEU B O 1
ATOM 7318 N N . VAL B 1 188 ? 14.664 31.797 3.393 1 95.56 188 VAL B N 1
ATOM 7319 C CA . VAL B 1 188 ? 14.961 31.359 2.033 1 95.56 188 VAL B CA 1
ATOM 7320 C C . VAL B 1 188 ? 13.93 30.328 1.587 1 95.56 188 VAL B C 1
ATOM 7322 O O . VAL B 1 188 ? 13.055 29.938 2.361 1 95.56 188 VAL B O 1
ATOM 7325 N N . GLU B 1 189 ? 13.922 29.969 0.345 1 95.25 189 GLU B N 1
ATOM 7326 C CA . GLU B 1 189 ? 13.016 28.922 -0.117 1 95.25 189 GLU B CA 1
ATOM 7327 C C . GLU B 1 189 ? 13.258 27.609 0.639 1 95.25 189 GLU B C 1
ATOM 7329 O O . GLU B 1 189 ? 14.383 27.094 0.658 1 95.25 189 GLU B O 1
ATOM 7334 N N . GLY B 1 190 ? 12.203 27.156 1.278 1 96.38 190 GLY B N 1
ATOM 7335 C CA . GLY B 1 190 ? 12.367 25.969 2.109 1 96.38 190 GLY B CA 1
ATOM 7336 C C . GLY B 1 190 ? 13.008 26.266 3.451 1 96.38 190 GLY B C 1
ATOM 7337 O O . GLY B 1 190 ? 13.836 25.5 3.936 1 96.38 190 GLY B O 1
ATOM 7338 N N . TYR B 1 191 ? 12.68 27.344 4.027 1 97.06 191 TYR B N 1
ATOM 7339 C CA . TYR B 1 191 ? 13.352 27.875 5.211 1 97.06 191 TYR B CA 1
ATOM 7340 C C . TYR B 1 191 ? 13.234 26.906 6.383 1 97.06 191 TYR B C 1
ATOM 7342 O O . TYR B 1 191 ? 13.984 27 7.352 1 97.06 191 TYR B O 1
ATOM 7350 N N . PHE B 1 192 ? 12.359 25.906 6.344 1 97.81 192 PHE B N 1
ATOM 7351 C CA . PHE B 1 192 ? 12.219 24.922 7.406 1 97.81 192 PHE B CA 1
ATOM 7352 C C . PHE B 1 192 ? 13.508 24.125 7.582 1 97.81 192 PHE B C 1
ATOM 7354 O O . PHE B 1 192 ? 13.75 23.547 8.648 1 97.81 192 PHE B O 1
ATOM 7361 N N . LEU B 1 193 ? 14.391 24.109 6.578 1 97.94 193 LEU B N 1
ATOM 7362 C CA . LEU B 1 193 ? 15.648 23.375 6.617 1 97.94 193 LEU B CA 1
ATOM 7363 C C . LEU B 1 193 ? 16.812 24.297 6.953 1 97.94 193 LEU B C 1
ATOM 7365 O O . LEU B 1 193 ? 17.969 23.938 6.766 1 97.94 193 LEU B O 1
ATOM 7369 N N . HIS B 1 194 ? 16.516 25.531 7.434 1 97.5 194 HIS B N 1
ATOM 7370 C CA . HIS B 1 194 ? 17.594 26.484 7.672 1 97.5 194 HIS B CA 1
ATOM 7371 C C . HIS B 1 194 ? 17.531 27.062 9.078 1 97.5 194 HIS B C 1
ATOM 7373 O O . HIS B 1 194 ? 17.547 28.281 9.258 1 97.5 194 HIS B O 1
ATOM 7379 N N . PRO B 1 195 ? 17.453 26.188 10.07 1 98 195 PRO B N 1
ATOM 7380 C CA . PRO B 1 195 ? 17.516 26.688 11.445 1 98 195 PRO B CA 1
ATOM 7381 C C . PRO B 1 195 ? 18.844 27.375 11.766 1 98 195 PRO B C 1
ATOM 7383 O O . PRO B 1 195 ? 19.906 26.938 11.289 1 98 195 PRO B O 1
ATOM 7386 N N . VAL B 1 196 ? 18.828 28.391 12.633 1 97.88 196 VAL B N 1
ATOM 7387 C CA . VAL B 1 196 ? 20.062 29.141 12.836 1 97.88 196 VAL B CA 1
ATOM 7388 C C . VAL B 1 196 ? 20.594 28.906 14.25 1 97.88 196 VAL B C 1
ATOM 7390 O O . VAL B 1 196 ? 21.578 29.516 14.656 1 97.88 196 VAL B O 1
ATOM 7393 N N . GLY B 1 197 ? 19.922 28.078 15.055 1 97.94 197 GLY B N 1
ATOM 7394 C CA . GLY B 1 197 ? 20.422 27.719 16.375 1 97.94 197 GLY B CA 1
ATOM 7395 C C . GLY B 1 197 ? 19.969 28.656 17.469 1 97.94 197 GLY B C 1
ATOM 7396 O O . GLY B 1 197 ? 20.594 28.719 18.531 1 97.94 197 GLY B O 1
ATOM 7397 N N . VAL B 1 198 ? 18.922 29.422 17.203 1 98.44 198 VAL B N 1
ATOM 7398 C CA . VAL B 1 198 ? 18.344 30.297 18.219 1 98.44 198 VAL B CA 1
ATOM 7399 C C . VAL B 1 198 ? 16.875 29.938 18.438 1 98.44 198 VAL B C 1
ATOM 7401 O O . VAL B 1 198 ? 16.094 29.906 17.484 1 98.44 198 VAL B O 1
ATOM 7404 N N . GLU B 1 199 ? 16.531 29.656 19.672 1 98.56 199 GLU B N 1
ATOM 7405 C CA . GLU B 1 199 ? 15.156 29.422 20.094 1 98.56 199 GLU B CA 1
ATOM 7406 C C . GLU B 1 199 ? 14.797 30.266 21.312 1 98.56 199 GLU B C 1
ATOM 7408 O O . GLU B 1 199 ? 15.633 30.484 22.203 1 98.56 199 GLU B O 1
ATOM 7413 N N . LEU B 1 200 ? 13.609 30.812 21.25 1 98.5 200 LEU B N 1
ATOM 7414 C CA . LEU B 1 200 ? 13.141 31.656 22.344 1 98.5 200 LEU B CA 1
ATOM 7415 C C . LEU B 1 200 ? 11.836 31.125 22.922 1 98.5 200 LEU B C 1
ATOM 7417 O O . LEU B 1 200 ? 10.961 30.672 22.188 1 98.5 200 LEU B O 1
ATOM 7421 N N . LEU B 1 201 ? 11.75 31.094 24.25 1 98.31 201 LEU B N 1
ATOM 7422 C CA . LEU B 1 201 ? 10.492 30.797 24.922 1 98.31 201 LEU B CA 1
ATOM 7423 C C . LEU B 1 201 ? 9.719 32.062 25.234 1 98.31 201 LEU B C 1
ATOM 7425 O O . LEU B 1 201 ? 10.133 32.875 26.078 1 98.31 201 LEU B O 1
ATOM 7429 N N . LEU B 1 202 ? 8.641 32.312 24.547 1 98.25 202 LEU B N 1
ATOM 7430 C CA . LEU B 1 202 ? 7.867 33.531 24.688 1 98.25 202 LEU B CA 1
ATOM 7431 C C . LEU B 1 202 ? 6.562 33.281 25.422 1 98.25 202 LEU B C 1
ATOM 7433 O O . LEU B 1 202 ? 5.762 32.438 25 1 98.25 202 LEU B O 1
ATOM 7437 N N . ASP B 1 203 ? 6.363 33.938 26.562 1 97.81 203 ASP B N 1
ATOM 7438 C CA . ASP B 1 203 ? 5.086 33.938 27.266 1 97.81 203 ASP B CA 1
ATOM 7439 C C . ASP B 1 203 ? 4.117 34.938 26.672 1 97.81 203 ASP B C 1
ATOM 7441 O O . ASP B 1 203 ? 4.387 36.156 26.703 1 97.81 203 ASP B O 1
ATOM 7445 N N . HIS B 1 204 ? 3.043 34.5 26.125 1 97.81 204 HIS B N 1
ATOM 7446 C CA . HIS B 1 204 ? 2.074 35.406 25.516 1 97.81 204 HIS B CA 1
ATOM 7447 C C . HIS B 1 204 ? 0.666 35.125 26.031 1 97.81 204 HIS B C 1
ATOM 7449 O O . HIS B 1 204 ? -0.303 35.188 25.266 1 97.81 204 HIS B O 1
ATOM 7455 N N . ARG B 1 205 ? 0.51 34.781 27.266 1 96.5 205 ARG B N 1
ATOM 7456 C CA . ARG B 1 205 ? -0.756 34.438 27.906 1 96.5 205 ARG B CA 1
ATOM 7457 C C . ARG B 1 205 ? -1.629 35.688 28.062 1 96.5 205 ARG B C 1
ATOM 7459 O O . ARG B 1 205 ? -2.85 35.625 27.891 1 96.5 205 ARG B O 1
ATOM 7466 N N . SER B 1 206 ? -0.995 36.812 28.375 1 96.56 206 SER B N 1
ATOM 7467 C CA . SER B 1 206 ? -1.745 38.031 28.625 1 96.56 206 SER B CA 1
ATOM 7468 C C . SER B 1 206 ? -2.445 38.531 27.359 1 96.56 206 SER B C 1
ATOM 7470 O O . SER B 1 206 ? -1.916 38.406 26.25 1 96.56 206 SER B O 1
ATOM 7472 N N . LEU B 1 207 ? -3.592 39.188 27.531 1 96 207 LEU B N 1
ATOM 7473 C CA . LEU B 1 207 ? -4.305 39.75 26.406 1 96 207 LEU B CA 1
ATOM 7474 C C . LEU B 1 207 ? -3.736 41.125 26.062 1 96 207 LEU B C 1
ATOM 7476 O O . LEU B 1 207 ? -4.133 41.75 25.062 1 96 207 LEU B O 1
ATOM 7480 N N . ASP B 1 208 ? -2.809 41.594 26.859 1 96.25 208 ASP B N 1
ATOM 7481 C CA . ASP B 1 208 ? -2.02 42.781 26.578 1 96.25 208 ASP B CA 1
ATOM 7482 C C . ASP B 1 208 ? -0.615 42.406 26.094 1 96.25 208 ASP B C 1
ATOM 7484 O O . ASP B 1 208 ? 0.244 42.062 26.906 1 96.25 208 ASP B O 1
ATOM 7488 N N . PRO B 1 209 ? -0.423 42.594 24.828 1 96.5 209 PRO B N 1
ATOM 7489 C CA . PRO B 1 209 ? 0.861 42.156 24.266 1 96.5 209 PRO B CA 1
ATOM 7490 C C . PRO B 1 209 ? 2.051 42.844 24.906 1 96.5 209 PRO B C 1
ATOM 7492 O O . PRO B 1 209 ? 3.172 42.344 24.875 1 96.5 209 PRO B O 1
ATOM 7495 N N . ARG B 1 210 ? 1.929 44.062 25.531 1 96 210 ARG B N 1
ATOM 7496 C CA . ARG B 1 210 ? 3.014 44.781 26.188 1 96 210 ARG B CA 1
ATOM 7497 C C . ARG B 1 210 ? 3.562 43.969 27.359 1 96 210 ARG B C 1
ATOM 7499 O O . ARG B 1 210 ? 4.695 44.188 27.797 1 96 210 ARG B O 1
ATOM 7506 N N . ARG B 1 211 ? 2.75 43.062 27.797 1 97.44 211 ARG B N 1
ATOM 7507 C CA . ARG B 1 211 ? 3.143 42.281 28.953 1 97.44 211 ARG B CA 1
ATOM 7508 C C . ARG B 1 211 ? 3.834 40.969 28.531 1 97.44 211 ARG B C 1
ATOM 7510 O O . ARG B 1 211 ? 4.309 40.219 29.375 1 97.44 211 ARG B O 1
ATOM 7517 N N . TRP B 1 212 ? 3.859 40.719 27.281 1 98.38 212 TRP B N 1
ATOM 7518 C CA . TRP B 1 212 ? 4.539 39.531 26.781 1 98.38 212 TRP B CA 1
ATOM 7519 C C . TRP B 1 212 ? 6.043 39.625 27.016 1 98.38 212 TRP B C 1
ATOM 7521 O O . TRP B 1 212 ? 6.617 40.719 26.984 1 98.38 212 TRP B O 1
ATOM 7531 N N . ALA B 1 213 ? 6.684 38.438 27.297 1 96.94 213 ALA B N 1
ATOM 7532 C CA . ALA B 1 213 ? 8.109 38.469 27.609 1 96.94 213 ALA B CA 1
ATOM 7533 C C . ALA B 1 213 ? 8.797 37.156 27.234 1 96.94 213 ALA B C 1
ATOM 7535 O O . ALA B 1 213 ? 8.219 36.094 27.391 1 96.94 213 ALA B O 1
ATOM 7536 N N . VAL B 1 214 ? 10.023 37.281 26.812 1 98 214 VAL B N 1
ATOM 7537 C CA . VAL B 1 214 ? 10.875 36.125 26.609 1 98 214 VAL B CA 1
ATOM 7538 C C . VAL B 1 214 ? 11.375 35.594 27.953 1 98 214 VAL B C 1
ATOM 7540 O O . VAL B 1 214 ? 11.953 36.344 28.734 1 98 214 VAL B O 1
ATOM 7543 N N . GLN B 1 215 ? 11.148 34.312 28.172 1 96.81 215 GLN B N 1
ATOM 7544 C CA . GLN B 1 215 ? 11.469 33.75 29.484 1 96.81 215 GLN B CA 1
ATOM 7545 C C . GLN B 1 215 ? 12.789 33 29.438 1 96.81 215 GLN B C 1
ATOM 7547 O O . GLN B 1 215 ? 13.445 32.812 30.469 1 96.81 215 GLN B O 1
ATOM 7552 N N . GLN B 1 216 ? 13.164 32.5 28.312 1 96.75 216 GLN B N 1
ATOM 7553 C CA . GLN B 1 216 ? 14.375 31.703 28.125 1 96.75 216 GLN B CA 1
ATOM 7554 C C . GLN B 1 216 ? 14.859 31.781 26.672 1 96.75 216 GLN B C 1
ATOM 7556 O O . GLN B 1 216 ? 14.062 32.031 25.766 1 96.75 216 GLN B O 1
ATOM 7561 N N . VAL B 1 217 ? 16.156 31.641 26.531 1 98.12 217 VAL B N 1
ATOM 7562 C CA . VAL B 1 217 ? 16.766 31.609 25.203 1 98.12 217 VAL B CA 1
ATOM 7563 C C . VAL B 1 217 ? 17.688 30.406 25.078 1 98.12 217 VAL B C 1
ATOM 7565 O O . VAL B 1 217 ? 18.422 30.078 26.016 1 98.12 217 VAL B O 1
ATOM 7568 N N . TRP B 1 218 ? 17.547 29.672 24.031 1 98.12 218 TRP B N 1
ATOM 7569 C CA . TRP B 1 218 ? 18.469 28.594 23.672 1 98.12 218 TRP B CA 1
ATOM 7570 C C . TRP B 1 218 ? 19.297 28.969 22.453 1 98.12 218 TRP B C 1
ATOM 7572 O O . TRP B 1 218 ? 18.75 29.375 21.422 1 98.12 218 TRP B O 1
ATOM 7582 N N . PHE B 1 219 ? 20.656 28.953 22.578 1 98.06 219 PHE B N 1
ATOM 7583 C CA . PHE B 1 219 ? 21.562 29.281 21.484 1 98.06 219 PHE B CA 1
ATOM 7584 C C . PHE B 1 219 ? 22.609 28.188 21.297 1 98.06 219 PHE B C 1
ATOM 7586 O O . PHE B 1 219 ? 23.5 28.031 22.141 1 98.06 219 PHE B O 1
ATOM 7593 N N . GLN B 1 220 ? 22.516 27.422 20.234 1 97.38 220 GLN B N 1
ATOM 7594 C CA . GLN B 1 220 ? 23.484 26.438 19.766 1 97.38 220 GLN B CA 1
ATOM 7595 C C . GLN B 1 220 ? 23.922 25.516 20.906 1 97.38 220 GLN B C 1
ATOM 7597 O O . GLN B 1 220 ? 25.109 25.312 21.125 1 97.38 220 GLN B O 1
ATOM 7602 N N . GLY B 1 221 ? 22.984 25.031 21.672 1 95.25 221 GLY B N 1
ATOM 7603 C CA . GLY B 1 221 ? 23.25 24 22.672 1 95.25 221 GLY B CA 1
ATOM 7604 C C . GLY B 1 221 ? 23.266 24.531 24.078 1 95.25 221 GLY B C 1
ATOM 7605 O O . GLY B 1 221 ? 23.375 23.766 25.047 1 95.25 221 GLY B O 1
ATOM 7606 N N . ARG B 1 222 ? 23.047 25.875 24.266 1 95.56 222 ARG B N 1
ATOM 7607 C CA . ARG B 1 222 ? 23.125 26.469 25.594 1 95.56 222 ARG B CA 1
ATOM 7608 C C . ARG B 1 222 ? 21.891 27.297 25.906 1 95.56 222 ARG B C 1
ATOM 7610 O O . ARG B 1 222 ? 21.328 27.938 25.016 1 95.56 222 ARG B O 1
ATOM 7617 N N . TYR B 1 223 ? 21.562 27.312 27.25 1 96.69 223 TYR B N 1
ATOM 7618 C CA . TYR B 1 223 ? 20.422 28.109 27.703 1 96.69 223 TYR B CA 1
ATOM 7619 C C . TYR B 1 223 ? 20.891 29.406 28.344 1 96.69 223 TYR B C 1
ATOM 7621 O O . TYR B 1 223 ? 21.922 29.438 29.016 1 96.69 223 TYR B O 1
ATOM 7629 N N . PHE B 1 224 ? 20.188 30.438 28.094 1 97.25 224 PHE B N 1
ATOM 7630 C CA . PHE B 1 224 ? 20.422 31.75 28.688 1 97.25 224 PHE B CA 1
ATOM 7631 C C . PHE B 1 224 ? 19.141 32.281 29.328 1 97.25 224 PHE B C 1
ATOM 7633 O O . PHE B 1 224 ? 18.047 32.031 28.828 1 97.25 224 PHE B O 1
ATOM 7640 N N . PRO B 1 225 ? 19.25 32.969 30.406 1 95.75 225 PRO B N 1
ATOM 7641 C CA . PRO B 1 225 ? 18.062 33.438 31.109 1 95.75 225 PRO B CA 1
ATOM 7642 C C . PRO B 1 225 ? 17.344 34.562 30.391 1 95.75 225 PRO B C 1
ATOM 7644 O O . PRO B 1 225 ? 16.188 34.875 30.703 1 95.75 225 PRO B O 1
ATOM 7647 N N . SER B 1 226 ? 18.109 35.25 29.484 1 96.81 226 SER B N 1
ATOM 7648 C CA . SER B 1 226 ? 17.516 36.344 28.75 1 96.81 226 SER B CA 1
ATOM 7649 C C . SER B 1 226 ? 18.25 36.625 27.438 1 96.81 226 SER B C 1
ATOM 7651 O O . SER B 1 226 ? 19.375 36.156 27.25 1 96.81 226 SER B O 1
ATOM 7653 N N . VAL B 1 227 ? 17.578 37.375 26.625 1 97.62 227 VAL B N 1
ATOM 7654 C CA . VAL B 1 227 ? 18.172 37.781 25.344 1 97.62 227 VAL B CA 1
ATOM 7655 C C . VAL B 1 227 ? 19.391 38.656 25.609 1 97.62 227 VAL B C 1
ATOM 7657 O O . VAL B 1 227 ? 20.406 38.562 24.922 1 97.62 227 VAL B O 1
ATOM 7660 N N . GLU B 1 228 ? 19.344 39.5 26.594 1 97.44 228 GLU B N 1
ATOM 7661 C CA . GLU B 1 228 ? 20.438 40.406 26.984 1 97.44 228 GLU B CA 1
ATOM 7662 C C . GLU B 1 228 ? 21.656 39.594 27.469 1 97.44 228 GLU B C 1
ATOM 7664 O O . GLU B 1 228 ? 22.797 39.969 27.141 1 97.44 228 GLU B O 1
ATOM 7669 N N . ALA B 1 229 ? 21.328 38.625 28.203 1 97.5 229 ALA B N 1
ATOM 7670 C CA . ALA B 1 229 ? 22.422 37.781 28.703 1 97.5 229 ALA B CA 1
ATOM 7671 C C . ALA B 1 229 ? 23.188 37.156 27.547 1 97.5 229 ALA B C 1
ATOM 7673 O O . ALA B 1 229 ? 24.422 37.062 27.578 1 97.5 229 ALA B O 1
ATOM 7674 N N . LEU B 1 230 ? 22.484 36.656 26.594 1 98.06 230 LEU B N 1
ATOM 7675 C CA . LEU B 1 230 ? 23.125 36.062 25.422 1 98.06 230 LEU B CA 1
ATOM 7676 C C . LEU B 1 230 ? 23.922 37.125 24.656 1 98.06 230 LEU B C 1
ATOM 7678 O O . LEU B 1 230 ? 25.062 36.875 24.281 1 98.06 230 LEU B O 1
ATOM 7682 N N . ALA B 1 231 ? 23.344 38.281 24.453 1 97.5 231 ALA B N 1
ATOM 7683 C CA . ALA B 1 231 ? 24 39.375 23.734 1 97.5 231 ALA B CA 1
ATOM 7684 C C . ALA B 1 231 ? 25.297 39.812 24.438 1 97.5 231 ALA B C 1
ATOM 7686 O O . ALA B 1 231 ? 26.312 40.031 23.781 1 97.5 231 ALA B O 1
ATOM 7687 N N . GLN B 1 232 ? 25.234 39.906 25.703 1 97.12 232 GLN B N 1
ATOM 7688 C CA . GLN B 1 232 ? 26.391 40.312 26.5 1 97.12 232 GLN B CA 1
ATOM 7689 C C . GLN B 1 232 ? 27.5 39.281 26.453 1 97.12 232 GLN B C 1
ATOM 7691 O O . GLN B 1 232 ? 28.688 39.625 26.344 1 97.12 232 GLN B O 1
ATOM 7696 N N . SER B 1 233 ? 27.062 38.062 26.578 1 96.88 233 SER B N 1
ATOM 7697 C CA . SER B 1 233 ? 28.047 37 26.516 1 96.88 233 SER B CA 1
ATOM 7698 C C . SER B 1 233 ? 28.766 37 25.172 1 96.88 233 SER B C 1
ATOM 7700 O O . SER B 1 233 ? 29.969 36.688 25.109 1 96.88 233 SER B O 1
ATOM 7702 N N . TYR B 1 234 ? 28.078 37.219 24.109 1 96.56 234 TYR B N 1
ATOM 7703 C CA . TYR B 1 234 ? 28.688 37.281 22.781 1 96.56 234 TYR B CA 1
ATOM 7704 C C . TYR B 1 234 ? 29.609 38.5 22.656 1 96.56 234 TYR B C 1
ATOM 7706 O O . TYR B 1 234 ? 30.719 38.375 22.141 1 96.56 234 TYR B O 1
ATOM 7714 N N . ALA B 1 235 ? 29.188 39.625 23.141 1 95.25 235 ALA B N 1
ATOM 7715 C CA . ALA B 1 235 ? 29.969 40.844 23.078 1 95.25 235 ALA B CA 1
ATOM 7716 C C . ALA B 1 235 ? 31.266 40.719 23.875 1 95.25 235 ALA B C 1
ATOM 7718 O O . ALA B 1 235 ? 32.281 41.312 23.5 1 95.25 235 ALA B O 1
ATOM 7719 N N . ALA B 1 236 ? 31.172 40 24.891 1 95.81 236 ALA B N 1
ATOM 7720 C CA . ALA B 1 236 ? 32.344 39.844 25.781 1 95.81 236 ALA B CA 1
ATOM 7721 C C . ALA B 1 236 ? 33.312 38.812 25.203 1 95.81 236 ALA B C 1
ATOM 7723 O O . ALA B 1 236 ? 34.438 38.688 25.703 1 95.81 236 ALA B O 1
ATOM 7724 N N . GLY B 1 237 ? 33 38.094 24.172 1 93.5 237 GLY B N 1
ATOM 7725 C CA . GLY B 1 237 ? 33.875 37.125 23.547 1 93.5 237 GLY B CA 1
ATOM 7726 C C . GLY B 1 237 ? 33.906 35.781 24.281 1 93.5 237 GLY B C 1
ATOM 7727 O O . GLY B 1 237 ? 34.688 34.906 23.953 1 93.5 237 GLY B O 1
ATOM 7728 N N . SER B 1 238 ? 33.062 35.562 25.188 1 91.5 238 SER B N 1
ATOM 7729 C CA . SER B 1 238 ? 33.062 34.375 26 1 91.5 238 SER B CA 1
ATOM 7730 C C . SER B 1 238 ? 32.219 33.25 25.359 1 91.5 238 SER B C 1
ATOM 7732 O O . SER B 1 238 ? 32.188 32.125 25.844 1 91.5 238 SER B O 1
ATOM 7734 N N . LEU B 1 239 ? 31.531 33.562 24.359 1 92.12 239 LEU B N 1
ATOM 7735 C CA . LEU B 1 239 ? 30.656 32.625 23.703 1 92.12 239 LEU B CA 1
ATOM 7736 C C . LEU B 1 239 ? 31.266 32.125 22.391 1 92.12 239 LEU B C 1
ATOM 7738 O O . LEU B 1 239 ? 31.562 32.938 21.5 1 92.12 239 LEU B O 1
ATOM 7742 N N . GLN B 1 240 ? 31.609 30.828 22.344 1 89.75 240 GLN B N 1
ATOM 7743 C CA . GLN B 1 240 ? 32 30.234 21.078 1 89.75 240 GLN B CA 1
ATOM 7744 C C . GLN B 1 240 ? 30.766 29.922 20.203 1 89.75 240 GLN B C 1
ATOM 7746 O O . GLN B 1 240 ? 29.906 29.125 20.609 1 89.75 240 GLN B O 1
ATOM 7751 N N . ALA B 1 241 ? 30.641 30.594 19.109 1 93.94 241 ALA B N 1
ATOM 7752 C CA . ALA B 1 241 ? 29.484 30.422 18.234 1 93.94 241 ALA B CA 1
ATOM 7753 C C . ALA B 1 241 ? 29.891 29.875 16.875 1 93.94 241 ALA B C 1
ATOM 7755 O O . ALA B 1 241 ? 30.938 30.234 16.344 1 93.94 241 ALA B O 1
ATOM 7756 N N . GLU B 1 242 ? 29.109 28.938 16.391 1 94.25 242 GLU B N 1
ATOM 7757 C CA . GLU B 1 242 ? 29.266 28.469 15.023 1 94.25 242 GLU B CA 1
ATOM 7758 C C . GLU B 1 242 ? 28.734 29.5 14.031 1 94.25 242 GLU B C 1
ATOM 7760 O O . GLU B 1 242 ? 27.656 30.062 14.227 1 94.25 242 GLU B O 1
ATOM 7765 N N . HIS B 1 243 ? 29.516 29.703 12.961 1 95.38 243 HIS B N 1
ATOM 7766 C CA . HIS B 1 243 ? 29.094 30.609 11.898 1 95.38 243 HIS B CA 1
ATOM 7767 C C . HIS B 1 243 ? 28.547 29.844 10.703 1 95.38 243 HIS B C 1
ATOM 7769 O O . HIS B 1 243 ? 29.234 28.984 10.148 1 95.38 243 HIS B O 1
ATOM 7775 N N . LEU B 1 244 ? 27.359 30.172 10.328 1 96.44 244 LEU B N 1
ATOM 7776 C CA . LEU B 1 244 ? 26.703 29.5 9.211 1 96.44 244 LEU B CA 1
ATOM 7777 C C . LEU B 1 244 ? 27.156 30.109 7.883 1 96.44 244 LEU B C 1
ATOM 7779 O O . LEU B 1 244 ? 27.234 31.328 7.746 1 96.44 244 LEU B O 1
ATOM 7783 N N . PRO B 1 245 ? 27.484 29.25 6.945 1 93 245 PRO B N 1
ATOM 7784 C CA . PRO B 1 245 ? 27.828 29.797 5.633 1 93 245 PRO B CA 1
ATOM 7785 C C . PRO B 1 245 ? 26.641 30.438 4.914 1 93 245 PRO B C 1
ATOM 7787 O O . PRO B 1 245 ? 25.5 30.047 5.16 1 93 245 PRO B O 1
ATOM 7790 N N . GLU B 1 246 ? 26.953 31.328 4.012 1 90.75 246 GLU B N 1
ATOM 7791 C CA . GLU B 1 246 ? 25.906 31.906 3.174 1 90.75 246 GLU B CA 1
ATOM 7792 C C . GLU B 1 246 ? 25.266 30.844 2.275 1 90.75 246 GLU B C 1
ATOM 7794 O O . GLU B 1 246 ? 25.984 30.016 1.694 1 90.75 246 GLU B O 1
ATOM 7799 N N . PRO B 1 247 ? 23.969 30.938 2.285 1 89.62 247 PRO B N 1
ATOM 7800 C CA . PRO B 1 247 ? 23.344 29.984 1.37 1 89.62 247 PRO B CA 1
ATOM 7801 C C . PRO B 1 247 ? 23.766 30.203 -0.084 1 89.62 247 PRO B C 1
ATOM 7803 O O . PRO B 1 247 ? 23.906 31.344 -0.521 1 89.62 247 PRO B O 1
ATOM 7806 N N . ASP B 1 248 ? 24.016 29.109 -0.725 1 82.5 248 ASP B N 1
ATOM 7807 C CA . ASP B 1 248 ? 24.328 29.188 -2.148 1 82.5 248 ASP B CA 1
ATOM 7808 C C . ASP B 1 248 ? 23.094 29.531 -2.973 1 82.5 248 ASP B C 1
ATOM 7810 O O . ASP B 1 248 ? 22.172 28.719 -3.082 1 82.5 248 ASP B O 1
ATOM 7814 N N . ALA B 1 249 ? 23.094 30.625 -3.572 1 74.69 249 ALA B N 1
ATOM 7815 C CA . ALA B 1 249 ? 21.906 31.094 -4.301 1 74.69 249 ALA B CA 1
ATOM 7816 C C . ALA B 1 249 ? 21.625 30.203 -5.508 1 74.69 249 ALA B C 1
ATOM 7818 O O . ALA B 1 249 ? 20.469 30.062 -5.93 1 74.69 249 ALA B O 1
ATOM 7819 N N . HIS B 1 250 ? 22.641 29.625 -5.961 1 78.56 250 HIS B N 1
ATOM 7820 C CA . HIS B 1 250 ? 22.453 28.844 -7.176 1 78.56 250 HIS B CA 1
ATOM 7821 C C . HIS B 1 250 ? 22.125 27.391 -6.84 1 78.56 250 HIS B C 1
ATOM 7823 O O . HIS B 1 250 ? 21.484 26.688 -7.641 1 78.56 250 HIS B O 1
ATOM 7829 N N . GLU B 1 251 ? 22.5 27.016 -5.695 1 86.94 251 GLU B N 1
ATOM 7830 C CA . GLU B 1 251 ? 22.234 25.625 -5.332 1 86.94 251 GLU B CA 1
ATOM 7831 C C . GLU B 1 251 ? 21.688 25.516 -3.912 1 86.94 251 GLU B C 1
ATOM 7833 O O . GLU B 1 251 ? 22.266 24.844 -3.064 1 86.94 251 GLU B O 1
ATOM 7838 N N . LEU B 1 252 ? 20.594 26.109 -3.791 1 95.25 252 LEU B N 1
ATOM 7839 C CA . LEU B 1 252 ? 19.938 26.016 -2.49 1 95.25 252 LEU B CA 1
ATOM 7840 C C . LEU B 1 252 ? 19.391 24.609 -2.26 1 95.25 252 LEU B C 1
ATOM 7842 O O . LEU B 1 252 ? 18.5 24.156 -2.98 1 95.25 252 LEU B O 1
ATOM 7846 N N . TYR B 1 253 ? 19.906 23.875 -1.224 1 96.44 253 TYR B N 1
ATOM 7847 C CA . TYR B 1 253 ? 19.578 22.469 -1.054 1 96.44 253 TYR B CA 1
ATOM 7848 C C . TYR B 1 253 ? 18.109 22.281 -0.652 1 96.44 253 TYR B C 1
ATOM 7850 O O . TYR B 1 253 ? 17.562 21.188 -0.732 1 96.44 253 TYR B O 1
ATOM 7858 N N . SER B 1 254 ? 17.469 23.359 -0.251 1 97.38 254 SER B N 1
ATOM 7859 C CA . SER B 1 254 ? 16.078 23.281 0.171 1 97.38 254 SER B CA 1
ATOM 7860 C C . SER B 1 254 ? 15.133 23.625 -0.978 1 97.38 254 SER B C 1
ATOM 7862 O O . SER B 1 254 ? 13.906 23.594 -0.811 1 97.38 254 SER B O 1
ATOM 7864 N N . SER B 1 255 ? 15.633 23.953 -2.16 1 96.81 255 SER B N 1
ATOM 7865 C CA . SER B 1 255 ? 14.797 24.281 -3.307 1 96.81 255 SER B CA 1
ATOM 7866 C C . SER B 1 255 ? 14.492 23.062 -4.152 1 96.81 255 SER B C 1
ATOM 7868 O O . SER B 1 255 ? 15.062 21.984 -3.93 1 96.81 255 SER B O 1
ATOM 7870 N N . TYR B 1 256 ? 13.609 23.25 -5.113 1 96.94 256 TYR B N 1
ATOM 7871 C CA . TYR B 1 256 ? 13.242 22.188 -6.039 1 96.94 256 TYR B CA 1
ATOM 7872 C C . TYR B 1 256 ? 14.07 22.266 -7.312 1 96.94 256 TYR B C 1
ATOM 7874 O O . TYR B 1 256 ? 13.898 21.453 -8.227 1 96.94 256 TYR B O 1
ATOM 7882 N N . VAL B 1 257 ? 14.945 23.266 -7.406 1 97.19 257 VAL B N 1
ATOM 7883 C CA . VAL B 1 257 ? 15.766 23.422 -8.602 1 97.19 257 VAL B CA 1
ATOM 7884 C C . VAL B 1 257 ? 16.625 22.172 -8.805 1 97.19 257 VAL B C 1
ATOM 7886 O O . VAL B 1 257 ? 17.391 21.781 -7.914 1 97.19 257 VAL B O 1
ATOM 7889 N N . PRO B 1 258 ? 16.5 21.609 -9.938 1 96.5 258 PRO B N 1
ATOM 7890 C CA . PRO B 1 258 ? 17.25 20.375 -10.18 1 96.5 258 PRO B CA 1
ATOM 7891 C C . PRO B 1 258 ? 18.75 20.547 -10.008 1 96.5 258 PRO B C 1
ATOM 7893 O O . PRO B 1 258 ? 19.297 21.594 -10.359 1 96.5 258 PRO B O 1
ATOM 7896 N N . ARG B 1 259 ? 19.406 19.578 -9.508 1 94.88 259 ARG B N 1
ATOM 7897 C CA . ARG B 1 259 ? 20.859 19.531 -9.367 1 94.88 259 ARG B CA 1
ATOM 7898 C C . ARG B 1 259 ? 21.375 18.094 -9.391 1 94.88 259 ARG B C 1
ATOM 7900 O O . ARG B 1 259 ? 20.656 17.172 -9.008 1 94.88 259 ARG B O 1
ATOM 7907 N N . GLY B 1 260 ? 22.547 17.984 -9.828 1 92.75 260 GLY B N 1
ATOM 7908 C CA . GLY B 1 260 ? 23.109 16.656 -10.047 1 92.75 260 GLY B CA 1
ATOM 7909 C C . GLY B 1 260 ? 22.656 16.016 -11.352 1 92.75 260 GLY B C 1
ATOM 7910 O O . GLY B 1 260 ? 22.109 16.703 -12.211 1 92.75 260 GLY B O 1
ATOM 7911 N N . ARG B 1 261 ? 23.047 14.695 -11.484 1 94.56 261 ARG B N 1
ATOM 7912 C CA . ARG B 1 261 ? 22.719 13.93 -12.68 1 94.56 261 ARG B CA 1
ATOM 7913 C C . ARG B 1 261 ? 22.5 12.461 -12.344 1 94.56 261 ARG B C 1
ATOM 7915 O O . ARG B 1 261 ? 23.172 11.906 -11.477 1 94.56 261 ARG B O 1
ATOM 7922 N N . PHE B 1 262 ? 21.516 11.953 -13.039 1 96.62 262 PHE B N 1
ATOM 7923 C CA . PHE B 1 262 ? 21.359 10.508 -12.93 1 96.62 262 PHE B CA 1
ATOM 7924 C C . PHE B 1 262 ? 22.516 9.781 -13.625 1 96.62 262 PHE B C 1
ATOM 7926 O O . PHE B 1 262 ? 23.141 10.336 -14.531 1 96.62 262 PHE B O 1
ATOM 7933 N N . GLY B 1 263 ? 22.734 8.609 -13.172 1 94.81 263 GLY B N 1
ATOM 7934 C CA . GLY B 1 263 ? 23.844 7.836 -13.703 1 94.81 263 GLY B CA 1
ATOM 7935 C C . GLY B 1 263 ? 23.562 7.254 -15.07 1 94.81 263 GLY B C 1
ATOM 7936 O O . GLY B 1 263 ? 24.469 6.832 -15.781 1 94.81 263 GLY B O 1
ATOM 7937 N N . THR B 1 264 ? 22.312 7.289 -15.438 1 95.06 264 THR B N 1
ATOM 7938 C CA . THR B 1 264 ? 21.969 6.789 -16.766 1 95.06 264 THR B CA 1
ATOM 7939 C C . THR B 1 264 ? 21.656 7.945 -17.719 1 95.06 264 THR B C 1
ATOM 7941 O O . THR B 1 264 ? 21.516 9.094 -17.281 1 95.06 264 THR B O 1
ATOM 7944 N N . ASP B 1 265 ? 21.562 7.668 -19.047 1 91.56 265 ASP B N 1
ATOM 7945 C CA . ASP B 1 265 ? 21.312 8.711 -20.047 1 91.56 265 ASP B CA 1
ATOM 7946 C C . ASP B 1 265 ? 19.844 8.742 -20.453 1 91.56 265 ASP B C 1
ATOM 7948 O O . ASP B 1 265 ? 19.5 9.281 -21.516 1 91.56 265 ASP B O 1
ATOM 7952 N N . THR B 1 266 ? 19 8.148 -19.578 1 96.25 266 THR B N 1
ATOM 7953 C CA . THR B 1 266 ? 17.578 8.203 -19.922 1 96.25 266 THR B CA 1
ATOM 7954 C C . THR B 1 266 ? 17 9.586 -19.641 1 96.25 266 THR B C 1
ATOM 7956 O O . THR B 1 266 ? 17.391 10.242 -18.672 1 96.25 266 THR B O 1
ATOM 7959 N N . PRO B 1 267 ? 16.156 10.055 -20.453 1 95 267 PRO B N 1
ATOM 7960 C CA . PRO B 1 267 ? 15.734 11.461 -20.391 1 95 267 PRO B CA 1
ATOM 7961 C C . PRO B 1 267 ? 14.82 11.742 -19.188 1 95 267 PRO B C 1
ATOM 7963 O O . PRO B 1 267 ? 13.992 10.906 -18.844 1 95 267 PRO B O 1
ATOM 7966 N N . THR B 1 268 ? 14.953 12.93 -18.625 1 95.06 268 THR B N 1
ATOM 7967 C CA . THR B 1 268 ? 14.055 13.398 -17.578 1 95.06 268 THR B CA 1
ATOM 7968 C C . THR B 1 268 ? 13.57 14.812 -17.875 1 95.06 268 THR B C 1
ATOM 7970 O O . THR B 1 268 ? 12.75 15.367 -17.141 1 95.06 268 THR B O 1
ATOM 7973 N N . ASP B 1 269 ? 14.055 15.438 -18.984 1 96.75 269 ASP B N 1
ATOM 7974 C CA . ASP B 1 269 ? 13.656 16.781 -19.391 1 96.75 269 ASP B CA 1
ATOM 7975 C C . ASP B 1 269 ? 12.461 16.75 -20.344 1 96.75 269 ASP B C 1
ATOM 7977 O O . ASP B 1 269 ? 12.234 17.688 -21.109 1 96.75 269 ASP B O 1
ATOM 7981 N N . VAL B 1 270 ? 11.789 15.656 -20.422 1 96.06 270 VAL B N 1
ATOM 7982 C CA . VAL B 1 270 ? 10.539 15.461 -21.156 1 96.06 270 VAL B CA 1
ATOM 7983 C C . VAL B 1 270 ? 9.469 14.922 -20.203 1 96.06 270 VAL B C 1
ATOM 7985 O O . VAL B 1 270 ? 9.789 14.383 -19.141 1 96.06 270 VAL B O 1
ATOM 7988 N N . HIS B 1 271 ? 8.211 15.117 -20.594 1 94.5 271 HIS B N 1
ATOM 7989 C CA . HIS B 1 271 ? 7.141 14.578 -19.766 1 94.5 271 HIS B CA 1
ATOM 7990 C C . HIS B 1 271 ? 7.152 13.047 -19.781 1 94.5 271 HIS B C 1
ATOM 7992 O O . HIS B 1 271 ? 7.32 12.438 -20.844 1 94.5 271 HIS B O 1
ATOM 7998 N N . GLY B 1 272 ? 7.086 12.438 -18.641 1 94.19 272 GLY B N 1
ATOM 7999 C CA . GLY B 1 272 ? 6.953 10.992 -18.547 1 94.19 272 GLY B CA 1
ATOM 8000 C C . GLY B 1 272 ? 5.547 10.5 -18.828 1 94.19 272 GLY B C 1
ATOM 8001 O O . GLY B 1 272 ? 4.746 11.211 -19.438 1 94.19 272 GLY B O 1
ATOM 8002 N N . ALA B 1 273 ? 5.273 9.281 -18.422 1 95.38 273 ALA B N 1
ATOM 8003 C CA . ALA B 1 273 ? 3.945 8.695 -18.578 1 95.38 273 ALA B CA 1
ATOM 8004 C C . ALA B 1 273 ? 2.887 9.539 -17.875 1 95.38 273 ALA B C 1
ATOM 8006 O O . ALA B 1 273 ? 3.129 10.055 -16.781 1 95.38 273 ALA B O 1
ATOM 8007 N N . LYS B 1 274 ? 1.736 9.68 -18.516 1 96.06 274 LYS B N 1
ATOM 8008 C CA . LYS B 1 274 ? 0.642 10.508 -18.016 1 96.06 274 LYS B CA 1
ATOM 8009 C C . LYS B 1 274 ? -0.677 9.734 -18.031 1 96.06 274 LYS B C 1
ATOM 8011 O O . LYS B 1 274 ? -0.793 8.703 -18.688 1 96.06 274 LYS B O 1
ATOM 8016 N N . VAL B 1 275 ? -1.626 10.227 -17.25 1 95.88 275 VAL B N 1
ATOM 8017 C CA . VAL B 1 275 ? -3.002 9.734 -17.281 1 95.88 275 VAL B CA 1
ATOM 8018 C C . VAL B 1 275 ? -3.789 10.508 -18.344 1 95.88 275 VAL B C 1
ATOM 8020 O O . VAL B 1 275 ? -3.707 11.734 -18.422 1 95.88 275 VAL B O 1
ATOM 8023 N N . CYS B 1 276 ? -4.477 9.82 -19.156 1 93.88 276 CYS B N 1
ATOM 8024 C CA . CYS B 1 276 ? -5.371 10.453 -20.125 1 93.88 276 CYS B CA 1
ATOM 8025 C C . CYS B 1 276 ? -6.754 9.82 -20.078 1 93.88 276 CYS B C 1
ATOM 8027 O O . CYS B 1 276 ? -6.922 8.719 -19.547 1 93.88 276 CYS B O 1
ATOM 8029 N N . GLU B 1 277 ? -7.746 10.508 -20.5 1 93 277 GLU B N 1
ATOM 8030 C CA . GLU B 1 277 ? -9.117 10.031 -20.656 1 93 277 GLU B CA 1
ATOM 8031 C C . GLU B 1 277 ? -9.555 10.062 -22.109 1 93 277 GLU B C 1
ATOM 8033 O O . GLU B 1 277 ? -10.344 10.922 -22.516 1 93 277 GLU B O 1
ATOM 8038 N N . PRO B 1 278 ? -9.156 9.047 -22.844 1 91 278 PRO B N 1
ATOM 8039 C CA . PRO B 1 278 ? -9.312 9.117 -24.297 1 91 278 PRO B CA 1
ATOM 8040 C C . PRO B 1 278 ? -10.773 9.148 -24.734 1 91 278 PRO B C 1
ATOM 8042 O O . PRO B 1 278 ? -11.086 9.633 -25.828 1 91 278 PRO B O 1
ATOM 8045 N N . GLN B 1 279 ? -11.695 8.656 -23.938 1 92.56 279 GLN B N 1
ATOM 8046 C CA . GLN B 1 279 ? -13.102 8.617 -24.344 1 92.56 279 GLN B CA 1
ATOM 8047 C C . GLN B 1 279 ? -13.977 9.32 -23.312 1 92.56 279 GLN B C 1
ATOM 8049 O O . GLN B 1 279 ? -15.133 8.938 -23.109 1 92.56 279 GLN B O 1
ATOM 8054 N N . GLY B 1 280 ? -13.352 10.203 -22.547 1 91.62 280 GLY B N 1
ATOM 8055 C CA . GLY B 1 280 ? -14.094 11.031 -21.609 1 91.62 280 GLY B CA 1
ATOM 8056 C C . GLY B 1 280 ? -14.133 10.453 -20.203 1 91.62 280 GLY B C 1
ATOM 8057 O O . GLY B 1 280 ? -13.648 9.344 -19.969 1 91.62 280 GLY B O 1
ATOM 8058 N N . ARG B 1 281 ? -14.789 11.164 -19.359 1 94.38 281 ARG B N 1
ATOM 8059 C CA . ARG B 1 281 ? -14.875 10.797 -17.953 1 94.38 281 ARG B CA 1
ATOM 8060 C C . ARG B 1 281 ? -15.938 9.719 -17.734 1 94.38 281 ARG B C 1
ATOM 8062 O O . ARG B 1 281 ? -17 9.75 -18.359 1 94.38 281 ARG B O 1
ATOM 8069 N N . ARG B 1 282 ? -15.625 8.844 -16.859 1 97.12 282 ARG B N 1
ATOM 8070 C CA . ARG B 1 282 ? -16.578 7.789 -16.531 1 97.12 282 ARG B CA 1
ATOM 8071 C C . ARG B 1 282 ? -17.188 8.023 -15.148 1 97.12 282 ARG B C 1
ATOM 8073 O O . ARG B 1 282 ? -17.641 7.074 -14.492 1 97.12 282 ARG B O 1
ATOM 8080 N N . TYR B 1 283 ? -17.094 9.203 -14.625 1 98.06 283 TYR B N 1
ATOM 8081 C CA . TYR B 1 283 ? -17.719 9.602 -13.367 1 98.06 283 TYR B CA 1
ATOM 8082 C C . TYR B 1 283 ? -18.5 10.898 -13.539 1 98.06 283 TYR B C 1
ATOM 8084 O O . TYR B 1 283 ? -18.375 11.586 -14.555 1 98.06 283 TYR B O 1
ATOM 8092 N N . ARG B 1 284 ? -19.359 11.117 -12.586 1 97.62 284 ARG B N 1
ATOM 8093 C CA . ARG B 1 284 ? -20.172 12.328 -12.602 1 97.62 284 ARG B CA 1
ATOM 8094 C C . ARG B 1 284 ? -20.078 13.062 -11.273 1 97.62 284 ARG B C 1
ATOM 8096 O O . ARG B 1 284 ? -20.094 12.445 -10.211 1 97.62 284 ARG B O 1
ATOM 8103 N N . VAL B 1 285 ? -19.906 14.352 -11.359 1 97.62 285 VAL B N 1
ATOM 8104 C CA . VAL B 1 285 ? -19.906 15.211 -10.188 1 97.62 285 VAL B CA 1
ATOM 8105 C C . VAL B 1 285 ? -21 16.266 -10.305 1 97.62 285 VAL B C 1
ATOM 8107 O O . VAL B 1 285 ? -21.047 17.031 -11.273 1 97.62 285 VAL B O 1
ATOM 8110 N N . GLN B 1 286 ? -21.906 16.266 -9.414 1 97 286 GLN B N 1
ATOM 8111 C CA . GLN B 1 286 ? -22.969 17.266 -9.312 1 97 286 GLN B CA 1
ATOM 8112 C C . GLN B 1 286 ? -22.984 17.906 -7.934 1 97 286 GLN B C 1
ATOM 8114 O O . GLN B 1 286 ? -23.531 17.344 -6.984 1 97 286 GLN B O 1
ATOM 8119 N N . GLY B 1 287 ? -22.531 19.156 -7.867 1 96.81 287 GLY B N 1
ATOM 8120 C CA . GLY B 1 287 ? -22.344 19.75 -6.551 1 96.81 287 GLY B CA 1
ATOM 8121 C C . GLY B 1 287 ? -21.391 18.969 -5.676 1 96.81 287 GLY B C 1
ATOM 8122 O O . GLY B 1 287 ? -20.219 18.75 -6.043 1 96.81 287 GLY B O 1
ATOM 8123 N N . ASN B 1 288 ? -21.953 18.5 -4.559 1 98.12 288 ASN B N 1
ATOM 8124 C CA . ASN B 1 288 ? -21.094 17.734 -3.666 1 98.12 288 ASN B CA 1
ATOM 8125 C C . ASN B 1 288 ? -21.375 16.25 -3.756 1 98.12 288 ASN B C 1
ATOM 8127 O O . ASN B 1 288 ? -21.078 15.492 -2.826 1 98.12 288 ASN B O 1
ATOM 8131 N N . GLN B 1 289 ? -21.984 15.789 -4.84 1 98.12 289 GLN B N 1
ATOM 8132 C CA . GLN B 1 289 ? -22.234 14.367 -5.086 1 98.12 289 GLN B CA 1
ATOM 8133 C C . GLN B 1 289 ? -21.297 13.828 -6.156 1 98.12 289 GLN B C 1
ATOM 8135 O O . GLN B 1 289 ? -21.047 14.492 -7.164 1 98.12 289 GLN B O 1
ATOM 8140 N N . VAL B 1 290 ? -20.844 12.625 -5.957 1 98.19 290 VAL B N 1
ATOM 8141 C CA . VAL B 1 290 ? -20.016 11.938 -6.953 1 98.19 290 VAL B CA 1
ATOM 8142 C C . VAL B 1 290 ? -20.594 10.555 -7.227 1 98.19 290 VAL B C 1
ATOM 8144 O O . VAL B 1 290 ? -21.047 9.867 -6.301 1 98.19 290 VAL B O 1
ATOM 8147 N N . GLU B 1 291 ? -20.672 10.172 -8.477 1 98.5 291 GLU B N 1
ATOM 8148 C CA . GLU B 1 291 ? -21.109 8.852 -8.914 1 98.5 291 GLU B CA 1
ATOM 8149 C C . GLU B 1 291 ? -20.078 8.18 -9.797 1 98.5 291 GLU B C 1
ATOM 8151 O O . GLU B 1 291 ? -19.438 8.844 -10.625 1 98.5 291 GLU B O 1
ATOM 8156 N N . TYR B 1 292 ? -19.844 6.926 -9.688 1 98.5 292 TYR B N 1
ATOM 8157 C CA . T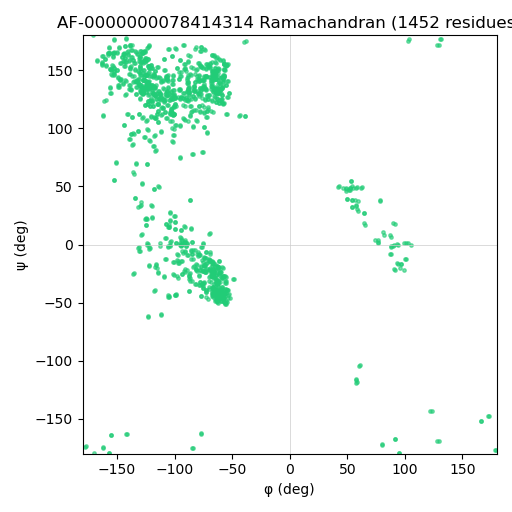YR B 1 292 ? -18.875 6.129 -10.422 1 98.5 292 TYR B CA 1
ATOM 8158 C C . TYR B 1 292 ? -19.203 4.641 -10.328 1 98.5 292 TYR B C 1
ATOM 8160 O O . TYR B 1 292 ? -19.047 4.031 -9.273 1 98.5 292 TYR B O 1
ATOM 8168 N N . GLY B 1 293 ? -19.609 4.094 -11.422 1 98.06 293 GLY B N 1
ATOM 8169 C CA . GLY B 1 293 ? -20.031 2.703 -11.367 1 98.06 293 GLY B CA 1
ATOM 8170 C C . GLY B 1 293 ? -21.156 2.459 -10.383 1 98.06 293 GLY B C 1
ATOM 8171 O O . GLY B 1 293 ? -22.25 3.014 -10.539 1 98.06 293 GLY B O 1
ATOM 8172 N N . GLY B 1 294 ? -20.875 1.684 -9.375 1 98.38 294 GLY B N 1
ATOM 8173 C CA . GLY B 1 294 ? -21.891 1.422 -8.359 1 98.38 294 GLY B CA 1
ATOM 8174 C C . GLY B 1 294 ? -21.844 2.412 -7.211 1 98.38 294 GLY B C 1
ATOM 8175 O O . GLY B 1 294 ? -22.766 2.439 -6.383 1 98.38 294 GLY B O 1
ATOM 8176 N N . TRP B 1 295 ? -20.922 3.26 -7.164 1 98.75 295 TRP B N 1
ATOM 8177 C CA . TRP B 1 295 ? -20.703 4.156 -6.035 1 98.75 295 TRP B CA 1
ATOM 8178 C C . TRP B 1 295 ? -21.5 5.445 -6.203 1 98.75 295 TRP B C 1
ATOM 8180 O O . TRP B 1 295 ? -21.594 5.984 -7.309 1 98.75 295 TRP B O 1
ATOM 8190 N N . ALA B 1 296 ? -22.062 5.887 -5.168 1 98.56 296 ALA B N 1
ATOM 8191 C CA . ALA B 1 296 ? -22.656 7.215 -5.02 1 98.56 296 ALA B CA 1
ATOM 8192 C C . ALA B 1 296 ? -22.422 7.762 -3.615 1 98.56 296 ALA B C 1
ATOM 8194 O O . ALA B 1 296 ? -22.672 7.066 -2.625 1 98.56 296 ALA B O 1
ATOM 8195 N N . LEU B 1 297 ? -21.922 8.945 -3.459 1 98.69 297 LEU B N 1
ATOM 8196 C CA . LEU B 1 297 ? -21.672 9.516 -2.141 1 98.69 297 LEU B CA 1
ATOM 8197 C C . LEU B 1 297 ? -21.625 11.039 -2.211 1 98.69 297 LEU B C 1
ATOM 8199 O O . LEU B 1 297 ? -21.578 11.617 -3.301 1 98.69 297 LEU B O 1
ATOM 8203 N N . ALA B 1 298 ? -21.719 11.633 -1.085 1 98.69 298 ALA B N 1
ATOM 8204 C CA . ALA B 1 298 ? -21.531 13.078 -0.932 1 98.69 298 ALA B CA 1
ATOM 8205 C C . ALA B 1 298 ? -20.219 13.391 -0.24 1 98.69 298 ALA B C 1
ATOM 8207 O O . ALA B 1 298 ? -19.75 12.625 0.618 1 98.69 298 ALA B O 1
ATOM 8208 N N . PHE B 1 299 ? -19.562 14.5 -0.641 1 98.38 299 PHE B N 1
ATOM 8209 C CA . PHE B 1 299 ? -18.312 14.875 -0.005 1 98.38 299 PHE B CA 1
ATOM 8210 C C . PHE B 1 299 ? -18.375 16.312 0.505 1 98.38 299 PHE B C 1
ATOM 8212 O O . PHE B 1 299 ? -19.188 17.109 0.017 1 98.38 299 PHE B O 1
ATOM 8219 N N . ARG B 1 300 ? -17.547 16.609 1.461 1 97.06 300 ARG B N 1
ATOM 8220 C CA . ARG B 1 300 ? -17.312 17.969 1.921 1 97.06 300 ARG B CA 1
ATOM 8221 C C . ARG B 1 300 ? -15.922 18.125 2.516 1 97.06 300 ARG B C 1
ATOM 8223 O O . ARG B 1 300 ? -15.234 17.125 2.758 1 97.06 300 ARG B O 1
ATOM 8230 N N . LEU B 1 301 ? -15.508 19.359 2.676 1 97.06 301 LEU B N 1
ATOM 8231 C CA . LEU B 1 301 ? -14.234 19.688 3.318 1 97.06 301 LEU B CA 1
ATOM 8232 C C . LEU B 1 301 ? -14.469 20.484 4.594 1 97.06 301 LEU B C 1
ATOM 8234 O O . LEU B 1 301 ? -14.445 21.719 4.562 1 97.06 301 LEU B O 1
ATOM 8238 N N . ARG B 1 302 ? -14.508 19.75 5.652 1 96.06 302 ARG B N 1
ATOM 8239 C CA . ARG B 1 302 ? -14.727 20.391 6.941 1 96.06 302 ARG B CA 1
ATOM 8240 C C . ARG B 1 302 ? -13.555 21.281 7.312 1 96.06 302 ARG B C 1
ATOM 8242 O O . ARG B 1 302 ? -12.398 20.859 7.266 1 96.06 302 ARG B O 1
ATOM 8249 N N . SER B 1 303 ? -13.828 22.484 7.762 1 96.38 303 SER B N 1
ATOM 8250 C CA . SER B 1 303 ? -12.773 23.438 8.078 1 96.38 303 SER B CA 1
ATOM 8251 C C . SER B 1 303 ? -11.891 22.938 9.211 1 96.38 303 SER B C 1
ATOM 8253 O O . SER B 1 303 ? -10.672 23.156 9.203 1 96.38 303 SER B O 1
ATOM 8255 N N . SER B 1 304 ? -12.422 22.25 10.094 1 95.12 304 SER B N 1
ATOM 8256 C CA . SER B 1 304 ? -11.688 21.891 11.305 1 95.12 304 SER B CA 1
ATOM 8257 C C . SER B 1 304 ? -10.781 20.688 11.062 1 95.12 304 SER B C 1
ATOM 8259 O O . SER B 1 304 ? -9.727 20.562 11.695 1 95.12 304 SER B O 1
ATOM 8261 N N . SER B 1 305 ? -11.227 19.734 10.18 1 93.62 305 SER B N 1
ATOM 8262 C CA . SER B 1 305 ? -10.43 18.516 10.133 1 93.62 305 SER B CA 1
ATOM 8263 C C . SER B 1 305 ? -10.203 18.062 8.695 1 93.62 305 SER B C 1
ATOM 8265 O O . SER B 1 305 ? -9.273 17.297 8.422 1 93.62 305 SER B O 1
ATOM 8267 N N . GLY B 1 306 ? -11.023 18.391 7.836 1 96.31 306 GLY B N 1
ATOM 8268 C CA . GLY B 1 306 ? -10.703 18.047 6.461 1 96.31 306 GLY B CA 1
ATOM 8269 C C . GLY B 1 306 ? -11.773 17.203 5.797 1 96.31 306 GLY B C 1
ATOM 8270 O O . GLY B 1 306 ? -12.969 17.422 6.008 1 96.31 306 GLY B O 1
ATOM 8271 N N . LEU B 1 307 ? -11.375 16.266 4.965 1 97.62 307 LEU B N 1
ATOM 8272 C CA . LEU B 1 307 ? -12.234 15.508 4.055 1 97.62 307 LEU B CA 1
ATOM 8273 C C . LEU B 1 307 ? -13.234 14.656 4.828 1 97.62 307 LEU B C 1
ATOM 8275 O O . LEU B 1 307 ? -12.859 13.945 5.766 1 97.62 307 LEU B O 1
ATOM 8279 N N . GLN B 1 308 ? -14.477 14.734 4.449 1 98.06 308 GLN B N 1
ATOM 8280 C CA . GLN B 1 308 ? -15.578 13.945 4.988 1 98.06 308 GLN B CA 1
ATOM 8281 C C . GLN B 1 308 ? -16.5 13.453 3.875 1 98.06 308 GLN B C 1
ATOM 8283 O O . GLN B 1 308 ? -16.859 14.227 2.98 1 98.06 308 GLN B O 1
ATOM 8288 N N . LEU B 1 309 ? -16.844 12.234 3.924 1 98.81 309 LEU B N 1
ATOM 8289 C CA . LEU B 1 309 ? -17.781 11.625 2.998 1 98.81 309 LEU B CA 1
ATOM 8290 C C . LEU B 1 309 ? -19.031 11.148 3.73 1 98.81 309 LEU B C 1
ATOM 8292 O O . LEU B 1 309 ? -18.953 10.688 4.875 1 98.81 309 LEU B O 1
ATOM 8296 N N . PHE B 1 310 ? -20.172 11.281 3.084 1 98.69 310 PHE B N 1
ATOM 8297 C CA . PHE B 1 310 ? -21.438 10.859 3.684 1 98.69 310 PHE B CA 1
ATOM 8298 C C . PHE B 1 310 ? -22.219 9.977 2.721 1 98.69 310 PHE B C 1
ATOM 8300 O O . PHE B 1 310 ? -22.062 10.078 1.504 1 98.69 310 PHE B O 1
ATOM 8307 N N . ASP B 1 311 ? -23 9.141 3.289 1 98.5 311 ASP B N 1
ATOM 8308 C CA . ASP B 1 311 ? -23.969 8.312 2.584 1 98.5 311 ASP B CA 1
ATOM 8309 C C . ASP B 1 311 ? -23.312 7.523 1.456 1 98.5 311 ASP B C 1
ATOM 8311 O O . ASP B 1 311 ? -23.719 7.609 0.301 1 98.5 311 ASP B O 1
ATOM 8315 N N . LEU B 1 312 ? -22.328 6.812 1.821 1 98.75 312 LEU B N 1
ATOM 8316 C CA . LEU B 1 312 ? -21.609 5.992 0.857 1 98.75 312 LEU B CA 1
ATOM 8317 C C . LEU B 1 312 ? -22.422 4.758 0.479 1 98.75 312 LEU B C 1
ATOM 8319 O O . LEU B 1 312 ? -22.609 3.859 1.302 1 98.75 312 LEU B O 1
ATOM 8323 N N . ARG B 1 313 ? -22.797 4.754 -0.762 1 98.31 313 ARG B N 1
ATOM 8324 C CA . ARG B 1 313 ? -23.625 3.646 -1.246 1 98.31 313 ARG B CA 1
ATOM 8325 C C . ARG B 1 313 ? -22.953 2.947 -2.426 1 98.31 313 ARG B C 1
ATOM 8327 O O . ARG B 1 313 ? -22.234 3.578 -3.201 1 98.31 313 ARG B O 1
ATOM 8334 N N . PHE B 1 314 ? -23.188 1.711 -2.488 1 98.44 314 PHE B N 1
ATOM 8335 C CA . PHE B 1 314 ? -22.891 0.926 -3.678 1 98.44 314 PHE B CA 1
ATOM 8336 C C . PHE B 1 314 ? -24.141 0.224 -4.199 1 98.44 314 PHE B C 1
ATOM 8338 O O . PHE B 1 314 ? -24.75 -0.582 -3.49 1 98.44 314 PHE B O 1
ATOM 8345 N N . ASP B 1 315 ? -24.516 0.493 -5.406 1 97.56 315 ASP B N 1
ATOM 8346 C CA . ASP B 1 315 ? -25.734 -0.019 -6.031 1 97.56 315 ASP B CA 1
ATOM 8347 C C . ASP B 1 315 ? -26.938 0.204 -5.133 1 97.56 315 ASP B C 1
ATOM 8349 O O . ASP B 1 315 ? -27.734 -0.711 -4.922 1 97.56 315 ASP B O 1
ATOM 8353 N N . GLY B 1 316 ? -26.938 1.306 -4.535 1 95.81 316 GLY B N 1
ATOM 8354 C CA . GLY B 1 316 ? -28.094 1.711 -3.748 1 95.81 316 GLY B CA 1
ATOM 8355 C C . GLY B 1 316 ? -28 1.292 -2.293 1 95.81 316 GLY B C 1
ATOM 8356 O O . GLY B 1 316 ? -28.625 1.903 -1.423 1 95.81 316 GLY B O 1
ATOM 8357 N N . ALA B 1 317 ? -27.203 0.3 -1.957 1 96.5 317 ALA B N 1
ATOM 8358 C CA . ALA B 1 317 ? -27.062 -0.164 -0.581 1 96.5 317 ALA B CA 1
ATOM 8359 C C . ALA B 1 317 ? -25.984 0.635 0.15 1 96.5 317 ALA B C 1
ATOM 8361 O O . ALA B 1 317 ? -24.875 0.804 -0.359 1 96.5 317 ALA B O 1
ATOM 8362 N N . ARG B 1 318 ? -26.344 1.146 1.327 1 97.38 318 ARG B N 1
ATOM 8363 C CA . ARG B 1 318 ? -25.359 1.93 2.076 1 97.38 318 ARG B CA 1
ATOM 8364 C C . ARG B 1 318 ? -24.297 1.03 2.693 1 97.38 318 ARG B C 1
ATOM 8366 O O . ARG B 1 318 ? -24.609 -0.039 3.221 1 97.38 318 ARG B O 1
ATOM 8373 N N . VAL B 1 319 ? -23.094 1.44 2.543 1 98.25 319 VAL B N 1
ATOM 8374 C CA . VAL B 1 319 ? -21.953 0.78 3.16 1 98.25 319 VAL B CA 1
ATOM 8375 C C . VAL B 1 319 ? -21.547 1.523 4.434 1 98.25 319 VAL B C 1
ATOM 8377 O O . VAL B 1 319 ? -21.344 0.906 5.48 1 98.25 319 VAL B O 1
ATOM 8380 N N . ALA B 1 320 ? -21.531 2.822 4.336 1 98.81 320 ALA B N 1
ATOM 8381 C CA . ALA B 1 320 ? -21.203 3.688 5.465 1 98.81 320 ALA B CA 1
ATOM 8382 C C . ALA B 1 320 ? -21.984 5 5.395 1 98.81 320 ALA B C 1
ATOM 8384 O O . ALA B 1 320 ? -22.188 5.551 4.312 1 98.81 320 ALA B O 1
ATOM 8385 N N . TYR B 1 321 ? -22.359 5.41 6.539 1 98.69 321 TYR B N 1
ATOM 8386 C CA . TYR B 1 321 ? -23.031 6.703 6.621 1 98.69 321 TYR B CA 1
ATOM 8387 C C . TYR B 1 321 ? -22.016 7.844 6.555 1 98.69 321 TYR B C 1
ATOM 8389 O O . TYR B 1 321 ? -22.281 8.891 5.957 1 98.69 321 TYR B O 1
ATOM 8397 N N . GLU B 1 322 ? -20.828 7.57 7.16 1 98.75 322 GLU B N 1
ATOM 8398 C CA . GLU B 1 322 ? -19.797 8.602 7.238 1 98.75 322 GLU B CA 1
ATOM 8399 C C . GLU B 1 322 ? -18.406 7.988 7.207 1 98.75 322 GLU B C 1
ATOM 8401 O O . GLU B 1 322 ? -18.172 6.941 7.812 1 98.75 322 GLU B O 1
ATOM 8406 N N . LEU B 1 323 ? -17.531 8.516 6.473 1 98.81 323 LEU B N 1
ATOM 8407 C CA . LEU B 1 323 ? -16.094 8.344 6.523 1 98.81 323 LEU B CA 1
ATOM 8408 C C . LEU B 1 323 ? -15.375 9.688 6.629 1 98.81 323 LEU B C 1
ATOM 8410 O O . LEU B 1 323 ? -15.492 10.531 5.734 1 98.81 323 LEU B O 1
ATOM 8414 N N . SER B 1 324 ? -14.602 9.883 7.719 1 98.06 324 SER B N 1
ATOM 8415 C CA . SER B 1 324 ? -14.055 11.219 7.887 1 98.06 324 SER B CA 1
ATOM 8416 C C . SER B 1 324 ? -12.711 11.18 8.609 1 98.06 324 SER B C 1
ATOM 8418 O O . SER B 1 324 ? -12.5 10.336 9.484 1 98.06 324 SER B O 1
ATOM 8420 N N . VAL B 1 325 ? -11.875 12.133 8.305 1 97.75 325 VAL B N 1
ATOM 8421 C CA . VAL B 1 325 ? -10.641 12.398 9.047 1 97.75 325 VAL B CA 1
ATOM 8422 C C . VAL B 1 325 ? -10.969 13.141 10.336 1 97.75 325 VAL B C 1
ATOM 8424 O O . VAL B 1 325 ? -11.664 14.156 10.32 1 97.75 325 VAL B O 1
ATOM 8427 N N . GLN B 1 326 ? -10.438 12.633 11.438 1 97.94 326 GLN B N 1
ATOM 8428 C CA . GLN B 1 326 ? -10.75 13.227 12.734 1 97.94 326 GLN B CA 1
ATOM 8429 C C . GLN B 1 326 ? -9.57 14.055 13.25 1 97.94 326 GLN B C 1
ATOM 8431 O O . GLN B 1 326 ? -9.766 15.133 13.812 1 97.94 326 GLN B O 1
ATOM 8436 N N . GLU B 1 327 ? -8.422 13.469 13.125 1 97.94 327 GLU B N 1
ATOM 8437 C CA . GLU B 1 327 ? -7.219 14.07 13.688 1 97.94 327 GLU B CA 1
ATOM 8438 C C . GLU B 1 327 ? -5.965 13.523 13.016 1 97.94 327 GLU B C 1
ATOM 8440 O O . GLU B 1 327 ? -5.992 12.438 12.438 1 97.94 327 GLU B O 1
ATOM 8445 N N . ALA B 1 328 ? -4.902 14.297 13.023 1 98.06 328 ALA B N 1
ATOM 8446 C CA . ALA B 1 328 ? -3.545 13.883 12.688 1 98.06 328 ALA B CA 1
ATOM 8447 C C . ALA B 1 328 ? -2.541 14.391 13.719 1 98.06 328 ALA B C 1
ATOM 8449 O O . ALA B 1 328 ? -2.578 15.562 14.094 1 98.06 328 ALA B O 1
ATOM 8450 N N . LEU B 1 329 ? -1.75 13.508 14.195 1 98.06 329 LEU B N 1
ATOM 8451 C CA . LEU B 1 329 ? -0.762 13.961 15.164 1 98.06 329 LEU B CA 1
ATOM 8452 C C . LEU B 1 329 ? 0.654 13.672 14.672 1 98.06 329 LEU B C 1
ATOM 8454 O O . LEU B 1 329 ? 0.858 12.789 13.836 1 98.06 329 LEU B O 1
ATOM 8458 N N . ALA B 1 330 ? 1.592 14.391 15.094 1 98.06 330 ALA B N 1
ATOM 8459 C CA . ALA B 1 330 ? 3.031 14.18 14.961 1 98.06 330 ALA B CA 1
ATOM 8460 C C . ALA B 1 330 ? 3.756 14.492 16.266 1 98.06 330 ALA B C 1
ATOM 8462 O O . ALA B 1 330 ? 3.873 15.656 16.656 1 98.06 330 ALA B O 1
ATOM 8463 N N . PHE B 1 331 ? 4.254 13.5 16.906 1 98.31 331 PHE B N 1
ATOM 8464 C CA . PHE B 1 331 ? 4.961 13.68 18.172 1 98.31 331 PHE B CA 1
ATOM 8465 C C . PHE B 1 331 ? 6.461 13.484 18 1 98.31 331 PHE B C 1
ATOM 8467 O O . PHE B 1 331 ? 6.902 12.438 17.516 1 98.31 331 PHE B O 1
ATOM 8474 N N . TYR B 1 332 ? 7.246 14.461 18.453 1 97.94 332 TYR B N 1
ATOM 8475 C CA . TYR B 1 332 ? 8.672 14.531 18.156 1 97.94 332 TYR B CA 1
ATOM 8476 C C . TYR B 1 332 ? 9.508 14.219 19.391 1 97.94 332 TYR B C 1
ATOM 8478 O O . TYR B 1 332 ? 9.008 14.273 20.516 1 97.94 332 TYR B O 1
ATOM 8486 N N . GLY B 1 333 ? 10.727 13.852 19.125 1 97.31 333 GLY B N 1
ATOM 8487 C CA . GLY B 1 333 ? 11.828 13.852 20.078 1 97.31 333 GLY B CA 1
ATOM 8488 C C . GLY B 1 333 ? 13.031 14.641 19.594 1 97.31 333 GLY B C 1
ATOM 8489 O O . GLY B 1 333 ? 13.312 14.672 18.391 1 97.31 333 GLY B O 1
ATOM 8490 N N . GLY B 1 334 ? 13.719 15.25 20.516 1 96.69 334 GLY B N 1
ATOM 8491 C CA . GLY B 1 334 ? 14.883 16.031 20.141 1 96.69 334 GLY B CA 1
ATOM 8492 C C . GLY B 1 334 ? 15.711 16.484 21.328 1 96.69 334 GLY B C 1
ATOM 8493 O O . GLY B 1 334 ? 15.414 16.125 22.469 1 96.69 334 GLY B O 1
ATOM 8494 N N . SER B 1 335 ? 16.797 17.219 20.984 1 96 335 SER B N 1
ATOM 8495 C CA . SER B 1 335 ? 17.703 17.703 22.016 1 96 335 SER B CA 1
ATOM 8496 C C . SER B 1 335 ? 17.562 19.219 22.203 1 96 335 SER B C 1
ATOM 8498 O O . SER B 1 335 ? 18.094 19.781 23.156 1 96 335 SER B O 1
ATOM 8500 N N . THR B 1 336 ? 16.906 19.953 21.344 1 97.31 336 THR B N 1
ATOM 8501 C CA . THR B 1 336 ? 16.562 21.359 21.531 1 97.31 336 THR B CA 1
ATOM 8502 C C . THR B 1 336 ? 15.195 21.5 22.188 1 97.31 336 THR B C 1
ATOM 8504 O O . THR B 1 336 ? 14.375 20.594 22.125 1 97.31 336 THR B O 1
ATOM 8507 N N . PRO B 1 337 ? 14.992 22.594 22.844 1 96.94 337 PRO B N 1
ATOM 8508 C CA . PRO B 1 337 ? 13.719 22.703 23.547 1 96.94 337 PRO B CA 1
ATOM 8509 C C . PRO B 1 337 ? 12.516 22.625 22.625 1 96.94 337 PRO B C 1
ATOM 8511 O O . PRO B 1 337 ? 11.5 22.016 22.969 1 96.94 337 PRO B O 1
ATOM 8514 N N . SER B 1 338 ? 12.578 23.219 21.469 1 96.94 338 SER B N 1
ATOM 8515 C CA . SER B 1 338 ? 11.469 23.109 20.516 1 96.94 338 SER B CA 1
ATOM 8516 C C . SER B 1 338 ? 11.203 21.672 20.125 1 96.94 338 SER B C 1
ATOM 8518 O O . SER B 1 338 ? 10.055 21.219 20.125 1 96.94 338 SER B O 1
ATOM 8520 N N . ALA B 1 339 ? 12.227 20.969 19.781 1 97.19 339 ALA B N 1
ATOM 8521 C CA . ALA B 1 339 ? 12.055 19.578 19.359 1 97.19 339 ALA B CA 1
ATOM 8522 C C . ALA B 1 339 ? 11.531 18.719 20.5 1 97.19 339 ALA B C 1
ATOM 8524 O O . ALA B 1 339 ? 10.719 17.812 20.281 1 97.19 339 ALA B O 1
ATOM 8525 N N . MET B 1 340 ? 12 18.938 21.719 1 96.44 340 MET B N 1
ATOM 8526 C CA . MET B 1 340 ? 11.609 18.172 22.891 1 96.44 340 MET B CA 1
ATOM 8527 C C . MET B 1 340 ? 10.109 18.312 23.156 1 96.44 340 MET B C 1
ATOM 8529 O O . MET B 1 340 ? 9.43 17.328 23.453 1 96.44 340 MET B O 1
ATOM 8533 N N . GLN B 1 341 ? 9.633 19.453 22.969 1 96.44 341 GLN B N 1
ATOM 8534 C CA . GLN B 1 341 ? 8.281 19.75 23.438 1 96.44 341 GLN B CA 1
ATOM 8535 C C . GLN B 1 341 ? 7.262 19.547 22.312 1 96.44 341 GLN B C 1
ATOM 8537 O O . GLN B 1 341 ? 6.059 19.484 22.562 1 96.44 341 GLN B O 1
ATOM 8542 N N . THR B 1 342 ? 7.691 19.438 21.109 1 97.38 342 THR B N 1
ATOM 8543 C CA . THR B 1 342 ? 6.793 19.453 19.953 1 97.38 342 THR B CA 1
ATOM 8544 C C . THR B 1 342 ? 5.902 18.219 19.953 1 97.38 342 THR B C 1
ATOM 8546 O O . THR B 1 342 ? 6.395 17.094 19.812 1 97.38 342 THR B O 1
ATOM 8549 N N . LYS B 1 343 ? 4.641 18.391 20.125 1 98 343 LYS B N 1
ATOM 8550 C CA . LYS B 1 343 ? 3.549 17.438 19.984 1 98 343 LYS B CA 1
ATOM 8551 C C . LYS B 1 343 ? 2.375 18.047 19.219 1 98 343 LYS B C 1
ATOM 8553 O O . LYS B 1 343 ? 1.411 18.516 19.828 1 98 343 LYS B O 1
ATOM 8558 N N . PHE B 1 344 ? 2.365 17.812 17.984 1 98.12 344 PHE B N 1
ATOM 8559 C CA . PHE B 1 344 ? 1.381 18.469 17.125 1 98.12 344 PHE B CA 1
ATOM 8560 C C . PHE B 1 344 ? 0.095 17.656 17.062 1 98.12 344 PHE B C 1
ATOM 8562 O O . PHE B 1 344 ? 0.137 16.422 16.938 1 98.12 344 PHE B O 1
ATOM 8569 N N . LEU B 1 345 ? -0.983 18.281 17.188 1 98.06 345 LEU B N 1
ATOM 8570 C CA . LEU B 1 345 ? -2.332 17.844 16.859 1 98.06 345 LEU B CA 1
ATOM 8571 C C . LEU B 1 345 ? -2.969 18.781 15.828 1 98.06 345 LEU B C 1
ATOM 8573 O O . LEU B 1 345 ? -3.438 19.859 16.172 1 98.06 345 LEU B O 1
ATOM 8577 N N . ASP B 1 346 ? -3.133 18.312 14.688 1 97.44 346 ASP B N 1
ATOM 8578 C CA . ASP B 1 346 ? -3.252 19.203 13.539 1 97.44 346 ASP B CA 1
ATOM 8579 C C . ASP B 1 346 ? -4.676 19.75 13.406 1 97.44 346 ASP B C 1
ATOM 8581 O O . ASP B 1 346 ? -4.906 20.734 12.711 1 97.44 346 ASP B O 1
ATOM 8585 N N . ALA B 1 347 ? -5.652 19.094 13.992 1 96.38 347 ALA B N 1
ATOM 8586 C CA . ALA B 1 347 ? -6.969 19.719 14.039 1 96.38 347 ALA B CA 1
ATOM 8587 C C . ALA B 1 347 ? -6.902 21.094 14.703 1 96.38 347 ALA B C 1
ATOM 8589 O O . ALA B 1 347 ? -7.648 22 14.336 1 96.38 347 ALA B O 1
ATOM 8590 N N . GLY B 1 348 ? -5.977 21.219 15.641 1 96.88 348 GLY B N 1
ATOM 8591 C CA . GLY B 1 348 ? -5.793 22.484 16.344 1 96.88 348 GLY B CA 1
ATOM 8592 C C . GLY B 1 348 ? -5.133 23.547 15.484 1 96.88 348 GLY B C 1
ATOM 8593 O O . GLY B 1 348 ? -5.113 24.734 15.852 1 96.88 348 GLY B O 1
ATOM 8594 N N . TRP B 1 349 ? -4.633 23.156 14.398 1 95.31 349 TRP B N 1
ATOM 8595 C CA . TRP B 1 349 ? -4.027 24.062 13.43 1 95.31 349 TRP B CA 1
ATOM 8596 C C . TRP B 1 349 ? -4.938 24.266 12.227 1 95.31 349 TRP B C 1
ATOM 8598 O O . TRP B 1 349 ? -4.488 24.703 11.164 1 95.31 349 TRP B O 1
ATOM 8608 N N . ALA B 1 350 ? -6.234 23.859 12.383 1 92 350 ALA B N 1
ATOM 8609 C CA . ALA B 1 350 ? -7.27 23.969 11.359 1 92 350 ALA B CA 1
ATOM 8610 C C . ALA B 1 350 ? -6.867 23.234 10.086 1 92 350 ALA B C 1
ATOM 8612 O O . ALA B 1 350 ? -6.906 23.812 8.992 1 92 350 ALA B O 1
ATOM 8613 N N . MET B 1 351 ? -6.453 22.078 10.211 1 93.75 351 MET B N 1
ATOM 8614 C CA . MET B 1 351 ? -5.941 21.234 9.133 1 93.75 351 MET B CA 1
ATOM 8615 C C . MET B 1 351 ? -6.883 21.25 7.934 1 93.75 351 MET B C 1
ATOM 8617 O O . MET B 1 351 ? -6.434 21.266 6.785 1 93.75 351 MET B O 1
ATOM 8621 N N . GLY B 1 352 ? -8.164 21.422 8.086 1 91.88 352 GLY B N 1
ATOM 8622 C CA . GLY B 1 352 ? -9.148 21.375 7.016 1 91.88 352 GLY B CA 1
ATOM 8623 C C . GLY B 1 352 ? -9.141 22.625 6.152 1 91.88 352 GLY B C 1
ATOM 8624 O O . GLY B 1 352 ? -9.633 22.609 5.02 1 91.88 352 GLY B O 1
ATOM 8625 N N . THR B 1 353 ? -8.641 23.734 6.684 1 94.81 353 THR B N 1
ATOM 8626 C CA . THR B 1 353 ? -8.602 24.984 5.934 1 94.81 353 THR B CA 1
ATOM 8627 C C . THR B 1 353 ? -7.289 25.125 5.172 1 94.81 353 THR B C 1
ATOM 8629 O O . THR B 1 353 ? -7.051 26.141 4.516 1 94.81 353 THR B O 1
ATOM 8632 N N . LEU B 1 354 ? -6.469 24.109 5.277 1 96.62 354 LEU B N 1
ATOM 8633 C CA . LEU B 1 354 ? -5.133 24.203 4.691 1 96.62 354 LEU B CA 1
ATOM 8634 C C . LEU B 1 354 ? -5.055 23.406 3.396 1 96.62 354 LEU B C 1
ATOM 8636 O O . LEU B 1 354 ? -4 22.859 3.066 1 96.62 354 LEU B O 1
ATOM 8640 N N . ALA B 1 355 ? -6.191 23.281 2.787 1 96.81 355 ALA B N 1
ATOM 8641 C CA . ALA B 1 355 ? -6.289 22.641 1.477 1 96.81 355 ALA B CA 1
ATOM 8642 C C . ALA B 1 355 ? -5.984 23.641 0.359 1 96.81 355 ALA B C 1
ATOM 8644 O O . ALA B 1 355 ? -6.887 24.062 -0.361 1 96.81 355 ALA B O 1
ATOM 8645 N N . HIS B 1 356 ? -4.762 23.938 0.13 1 97.19 356 HIS B N 1
ATOM 8646 C CA . HIS B 1 356 ? -4.352 24.922 -0.865 1 97.19 356 HIS B CA 1
ATOM 8647 C C . HIS B 1 356 ? -4.43 24.344 -2.275 1 97.19 356 HIS B C 1
ATOM 8649 O O . HIS B 1 356 ? -4.648 23.141 -2.447 1 97.19 356 HIS B O 1
ATOM 8655 N N . GLU B 1 357 ? -4.281 25.203 -3.174 1 97.69 357 GLU B N 1
ATOM 8656 C CA . GLU B 1 357 ? -4.508 24.875 -4.578 1 97.69 357 GLU B CA 1
ATOM 8657 C C . GLU B 1 357 ? -3.703 23.641 -5 1 97.69 357 GLU B C 1
ATOM 8659 O O . GLU B 1 357 ? -2.51 23.547 -4.703 1 97.69 357 GLU B O 1
ATOM 8664 N N . LEU B 1 358 ? -4.367 22.688 -5.645 1 98.25 358 LEU B N 1
ATOM 8665 C CA . LEU B 1 358 ? -3.727 21.516 -6.215 1 98.25 358 LEU B CA 1
ATOM 8666 C C . LEU B 1 358 ? -3.246 21.781 -7.637 1 98.25 358 LEU B C 1
ATOM 8668 O O . LEU B 1 358 ? -3.979 22.375 -8.445 1 98.25 358 LEU B O 1
ATOM 8672 N N . ALA B 1 359 ? -2.053 21.359 -7.906 1 97.94 359 ALA B N 1
ATOM 8673 C CA . ALA B 1 359 ? -1.432 21.625 -9.203 1 97.94 359 ALA B CA 1
ATOM 8674 C C . ALA B 1 359 ? -1.826 20.562 -10.227 1 97.94 359 ALA B C 1
ATOM 8676 O O . ALA B 1 359 ? -1.515 19.391 -10.062 1 97.94 359 ALA B O 1
ATOM 8677 N N . PRO B 1 360 ? -2.494 20.984 -11.328 1 96.38 360 PRO B N 1
ATOM 8678 C CA . PRO B 1 360 ? -2.779 20.016 -12.391 1 96.38 360 PRO B CA 1
ATOM 8679 C C . PRO B 1 360 ? -1.512 19.453 -13.031 1 96.38 360 PRO B C 1
ATOM 8681 O O . PRO B 1 360 ? -0.623 20.203 -13.422 1 96.38 360 PRO B O 1
ATOM 8684 N N . GLY B 1 361 ? -1.425 18.156 -13.031 1 95.25 361 GLY B N 1
ATOM 8685 C CA . GLY B 1 361 ? -0.273 17.5 -13.648 1 95.25 361 GLY B CA 1
ATOM 8686 C C . GLY B 1 361 ? 0.762 17.047 -12.633 1 95.25 361 GLY B C 1
ATOM 8687 O O . GLY B 1 361 ? 1.655 16.266 -12.969 1 95.25 361 GLY B O 1
ATOM 8688 N N . VAL B 1 362 ? 0.616 17.516 -11.391 1 96.94 362 VAL B N 1
ATOM 8689 C CA . VAL B 1 362 ? 1.537 17.109 -10.336 1 96.94 362 VAL B CA 1
ATOM 8690 C C . VAL B 1 362 ? 0.755 16.484 -9.18 1 96.94 362 VAL B C 1
ATOM 8692 O O . VAL B 1 362 ? 0.83 15.281 -8.953 1 96.94 362 VAL B O 1
ATOM 8695 N N . ASP B 1 363 ? -0.086 17.344 -8.625 1 98.19 363 ASP B N 1
ATOM 8696 C CA . ASP B 1 363 ? -0.893 16.844 -7.512 1 98.19 363 ASP B CA 1
ATOM 8697 C C . ASP B 1 363 ? -1.979 15.883 -8.008 1 98.19 363 ASP B C 1
ATOM 8699 O O . ASP B 1 363 ? -2.312 14.906 -7.336 1 98.19 363 ASP B O 1
ATOM 8703 N N . CYS B 1 364 ? -2.541 16.219 -9.109 1 97.69 364 CYS B N 1
ATOM 8704 C CA . CYS B 1 364 ? -3.561 15.445 -9.812 1 97.69 364 CYS B CA 1
ATOM 8705 C C . CYS B 1 364 ? -3.328 15.477 -11.32 1 97.69 364 CYS B C 1
ATOM 8707 O O . CYS B 1 364 ? -2.672 16.391 -11.836 1 97.69 364 CYS B O 1
ATOM 8709 N N . PRO B 1 365 ? -3.865 14.508 -12 1 96.25 365 PRO B N 1
ATOM 8710 C CA . PRO B 1 365 ? -3.766 14.594 -13.461 1 96.25 365 PRO B CA 1
ATOM 8711 C C . PRO B 1 365 ? -4.367 15.875 -14.023 1 96.25 365 PRO B C 1
ATOM 8713 O O . PRO B 1 365 ? -5.262 16.469 -13.406 1 96.25 365 PRO B O 1
ATOM 8716 N N . GLU B 1 366 ? -3.916 16.281 -15.18 1 94.44 366 GLU B N 1
ATOM 8717 C CA . GLU B 1 366 ? -4.367 17.516 -15.82 1 94.44 366 GLU B CA 1
ATOM 8718 C C . GLU B 1 366 ? -5.875 17.5 -16.062 1 94.44 366 GLU B C 1
ATOM 8720 O O . GLU B 1 366 ? -6.535 18.531 -15.992 1 94.44 366 GLU B O 1
ATOM 8725 N N . SER B 1 367 ? -6.414 16.312 -16.25 1 91.69 367 SER B N 1
ATOM 8726 C CA . SER B 1 367 ? -7.812 16.188 -16.641 1 91.69 367 SER B CA 1
ATOM 8727 C C . SER B 1 367 ? -8.727 16.062 -15.43 1 91.69 367 SER B C 1
ATOM 8729 O O . SER B 1 367 ? -9.945 15.93 -15.578 1 91.69 367 SER B O 1
ATOM 8731 N N . ALA B 1 368 ? -8.25 16.141 -14.297 1 96.62 368 ALA B N 1
ATOM 8732 C CA . ALA B 1 368 ? -9.047 15.961 -13.086 1 96.62 368 ALA B CA 1
ATOM 8733 C C . ALA B 1 368 ? -10.125 17.031 -12.984 1 96.62 368 ALA B C 1
ATOM 8735 O O . ALA B 1 368 ? -10 18.109 -13.578 1 96.62 368 ALA B O 1
ATOM 8736 N N . THR B 1 369 ? -11.25 16.688 -12.312 1 97.44 369 THR B N 1
ATOM 8737 C CA . THR B 1 369 ? -12.203 17.703 -11.875 1 97.44 369 THR B CA 1
ATOM 8738 C C . THR B 1 369 ? -11.711 18.406 -10.617 1 97.44 369 THR B C 1
ATOM 8740 O O . THR B 1 369 ? -11.492 17.766 -9.586 1 97.44 369 THR B O 1
ATOM 8743 N N . PHE B 1 370 ? -11.516 19.719 -10.734 1 97.12 370 PHE B N 1
ATOM 8744 C CA . PHE B 1 370 ? -11.055 20.5 -9.594 1 97.12 370 PHE B CA 1
ATOM 8745 C C . PHE B 1 370 ? -12.211 21.266 -8.953 1 97.12 370 PHE B C 1
ATOM 8747 O O . PHE B 1 370 ? -13.086 21.766 -9.656 1 97.12 370 PHE B O 1
ATOM 8754 N N . ILE B 1 371 ? -12.18 21.234 -7.684 1 97.25 371 ILE B N 1
ATOM 8755 C CA . ILE B 1 371 ? -13.266 21.875 -6.934 1 97.25 371 ILE B CA 1
ATOM 8756 C C . ILE B 1 371 ? -12.68 22.859 -5.93 1 97.25 371 ILE B C 1
ATOM 8758 O O . ILE B 1 371 ? -11.734 22.547 -5.211 1 97.25 371 ILE B O 1
ATOM 8762 N N . ASP B 1 372 ? -13.273 24.078 -5.875 1 96.56 372 ASP B N 1
ATOM 8763 C CA . ASP B 1 372 ? -12.891 25.078 -4.891 1 96.56 372 ASP B CA 1
ATOM 8764 C C . ASP B 1 372 ? -13.531 24.797 -3.535 1 96.56 372 ASP B C 1
ATOM 8766 O O . ASP B 1 372 ? -14.555 24.109 -3.459 1 96.56 372 ASP B O 1
ATOM 8770 N N . ALA B 1 373 ? -12.938 25.281 -2.535 1 96.5 373 ALA B N 1
ATOM 8771 C CA . ALA B 1 373 ? -13.516 25.281 -1.194 1 96.5 373 ALA B CA 1
ATOM 8772 C C . ALA B 1 373 ? -13.609 26.703 -0.648 1 96.5 373 ALA B C 1
ATOM 8774 O O . ALA B 1 373 ? -12.867 27.594 -1.081 1 96.5 373 ALA B O 1
ATOM 8775 N N . VAL B 1 374 ? -14.562 26.922 0.206 1 97.19 374 VAL B N 1
ATOM 8776 C CA . VAL B 1 374 ? -14.711 28.203 0.879 1 97.19 374 VAL B CA 1
ATOM 8777 C C . VAL B 1 374 ? -14.789 27.984 2.389 1 97.19 374 VAL B C 1
ATOM 8779 O O . VAL B 1 374 ? -15.562 27.156 2.867 1 97.19 374 VAL B O 1
ATOM 8782 N N . HIS B 1 375 ? -13.984 28.734 3.092 1 97.25 375 HIS B N 1
ATOM 8783 C CA . HIS B 1 375 ? -13.953 28.641 4.547 1 97.25 375 HIS B CA 1
ATOM 8784 C C . HIS B 1 375 ? -14.094 30 5.195 1 97.25 375 HIS B C 1
ATOM 8786 O O . HIS B 1 375 ? -13.68 31.016 4.617 1 97.25 375 HIS B O 1
ATOM 8792 N N . LEU B 1 376 ? -14.719 30.062 6.289 1 97 376 LEU B N 1
ATOM 8793 C CA . LEU B 1 376 ? -14.648 31.203 7.191 1 97 376 LEU B CA 1
ATOM 8794 C C . LEU B 1 376 ? -13.93 30.828 8.484 1 97 376 LEU B C 1
ATOM 8796 O O . LEU B 1 376 ? -14.547 30.297 9.414 1 97 376 LEU B O 1
ATOM 8800 N N . TYR B 1 377 ? -12.734 31.125 8.539 1 96 377 TYR B N 1
ATOM 8801 C CA . TYR B 1 377 ? -11.82 30.828 9.641 1 96 377 TYR B CA 1
ATOM 8802 C C . TYR B 1 377 ? -10.867 31.984 9.891 1 96 377 TYR B C 1
ATOM 8804 O O . TYR B 1 377 ? -10 32.281 9.062 1 96 377 TYR B O 1
ATOM 8812 N N . ASP B 1 378 ? -11.031 32.594 11 1 94.06 378 ASP B N 1
ATOM 8813 C CA . ASP B 1 378 ? -10.188 33.719 11.414 1 94.06 378 ASP B CA 1
ATOM 8814 C C . ASP B 1 378 ? -10.055 34.75 10.289 1 94.06 378 ASP B C 1
ATOM 8816 O O . ASP B 1 378 ? -8.945 35.094 9.898 1 94.06 378 ASP B O 1
ATOM 8820 N N . ALA B 1 379 ? -11.141 35.125 9.688 1 93.56 379 ALA B N 1
ATOM 8821 C CA . ALA B 1 379 ? -11.195 36.062 8.57 1 93.56 379 ALA B CA 1
ATOM 8822 C C . ALA B 1 379 ? -12.43 36.938 8.656 1 93.56 379 ALA B C 1
ATOM 8824 O O . ALA B 1 379 ? -13.383 36.625 9.367 1 93.56 379 ALA B O 1
ATOM 8825 N N . ALA B 1 380 ? -12.414 38.031 7.902 1 92.5 380 ALA B N 1
ATOM 8826 C CA . ALA B 1 380 ? -13.531 38.969 7.895 1 92.5 380 ALA B CA 1
ATOM 8827 C C . ALA B 1 380 ? -14.727 38.406 7.145 1 92.5 380 ALA B C 1
ATOM 8829 O O . ALA B 1 380 ? -15.875 38.781 7.398 1 92.5 380 ALA B O 1
ATOM 8830 N N . GLY B 1 381 ? -14.461 37.5 6.273 1 94.12 381 GLY B N 1
ATOM 8831 C CA . GLY B 1 381 ? -15.477 36.812 5.465 1 94.12 381 GLY B CA 1
ATOM 8832 C C . GLY B 1 381 ? -14.992 35.531 4.844 1 94.12 381 GLY B C 1
ATOM 8833 O O . GLY B 1 381 ? -13.891 35.062 5.137 1 94.12 381 GLY B O 1
ATOM 8834 N N . PRO B 1 382 ? -15.922 35 4.004 1 96.38 382 PRO B N 1
ATOM 8835 C CA . PRO B 1 382 ? -15.555 33.719 3.365 1 96.38 382 PRO B CA 1
ATOM 8836 C C . PRO B 1 382 ? -14.297 33.844 2.506 1 96.38 382 PRO B C 1
ATOM 8838 O O . PRO B 1 382 ? -14.172 34.781 1.711 1 96.38 382 PRO B O 1
ATOM 8841 N N . VAL B 1 383 ? -13.375 32.906 2.68 1 96.81 383 VAL B N 1
ATOM 8842 C CA . VAL B 1 383 ? -12.133 32.844 1.916 1 96.81 383 VAL B CA 1
ATOM 8843 C C . VAL B 1 383 ? -12.195 31.672 0.938 1 96.81 383 VAL B C 1
ATOM 8845 O O . VAL B 1 383 ? -12.484 30.531 1.331 1 96.81 383 VAL B O 1
ATOM 8848 N N . ARG B 1 384 ? -11.898 31.953 -0.305 1 96.44 384 ARG B N 1
ATOM 8849 C CA . ARG B 1 384 ? -11.945 30.922 -1.341 1 96.44 384 ARG B CA 1
ATOM 8850 C C . ARG B 1 384 ? -10.586 30.25 -1.515 1 96.44 384 ARG B C 1
ATOM 8852 O O . ARG B 1 384 ? -9.562 30.938 -1.626 1 96.44 384 ARG B O 1
ATOM 8859 N N . PHE B 1 385 ? -10.539 29 -1.516 1 96.56 385 PHE B N 1
ATOM 8860 C CA . PHE B 1 385 ? -9.391 28.172 -1.854 1 96.56 385 PHE B CA 1
ATOM 8861 C C . PHE B 1 385 ? -9.602 27.484 -3.197 1 96.56 385 PHE B C 1
ATOM 8863 O O . PHE B 1 385 ? -10.43 26.562 -3.312 1 96.56 385 PHE B O 1
ATOM 8870 N 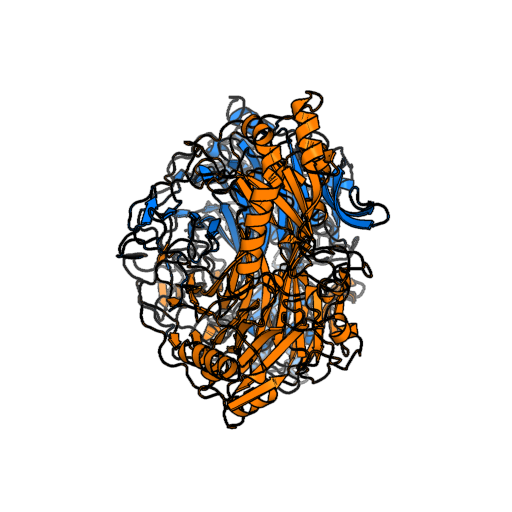N . ARG B 1 386 ? -8.805 27.875 -4.102 1 95.38 386 ARG B N 1
ATOM 8871 C CA . ARG B 1 386 ? -8.969 27.344 -5.453 1 95.38 386 ARG B CA 1
ATOM 8872 C C . ARG B 1 386 ? -8.477 25.906 -5.539 1 95.38 386 ARG B C 1
ATOM 8874 O O . ARG B 1 386 ? -7.473 25.547 -4.914 1 95.38 386 ARG B O 1
ATOM 8881 N N . ARG B 1 387 ? -9.141 25.094 -6.344 1 97.38 387 ARG B N 1
ATOM 8882 C CA . ARG B 1 387 ? -8.758 23.703 -6.609 1 97.38 387 ARG B CA 1
ATOM 8883 C C . ARG B 1 387 ? -8.328 23 -5.324 1 97.38 387 ARG B C 1
ATOM 8885 O O . ARG B 1 387 ? -7.254 22.406 -5.266 1 97.38 387 ARG B O 1
ATOM 8892 N N . ALA B 1 388 ? -9.172 23.141 -4.32 1 97.62 388 ALA B N 1
ATOM 8893 C CA . ALA B 1 388 ? -8.867 22.578 -3.006 1 97.62 388 ALA B CA 1
ATOM 8894 C C . ALA B 1 388 ? -9.047 21.062 -2.996 1 97.62 388 ALA B C 1
ATOM 8896 O O . ALA B 1 388 ? -8.492 20.375 -2.141 1 97.62 388 ALA B O 1
ATOM 8897 N N . LEU B 1 389 ? -9.852 20.578 -3.912 1 98.06 389 LEU B N 1
ATOM 8898 C CA . LEU B 1 389 ? -10.148 19.172 -4.078 1 98.06 389 LEU B CA 1
ATOM 8899 C C . LEU B 1 389 ? -10.109 18.766 -5.551 1 98.06 389 LEU B C 1
ATOM 8901 O O . LEU B 1 389 ? -10.453 19.578 -6.422 1 98.06 389 LEU B O 1
ATOM 8905 N N . CYS B 1 390 ? -9.664 17.578 -5.824 1 98.38 390 CYS B N 1
ATOM 8906 C CA . CYS B 1 390 ? -9.75 17.094 -7.195 1 98.38 390 CYS B CA 1
ATOM 8907 C C . CYS B 1 390 ? -10.289 15.664 -7.23 1 98.38 390 CYS B C 1
ATOM 8909 O O . CYS B 1 390 ? -10.18 14.93 -6.25 1 98.38 390 CYS B O 1
ATOM 8911 N N . ILE B 1 391 ? -10.969 15.281 -8.297 1 98.62 391 ILE B N 1
ATOM 8912 C CA . ILE B 1 391 ? -11.539 13.969 -8.562 1 98.62 391 ILE B CA 1
ATOM 8913 C C . ILE B 1 391 ? -11.086 13.469 -9.93 1 98.62 391 ILE B C 1
ATOM 8915 O O . ILE B 1 391 ? -11.203 14.188 -10.93 1 98.62 391 ILE B O 1
ATOM 8919 N N . PHE B 1 392 ? -10.586 12.273 -9.992 1 98.25 392 PHE B N 1
ATOM 8920 C CA . PHE B 1 392 ? -10.109 11.742 -11.258 1 98.25 392 PHE B CA 1
ATOM 8921 C C . PHE B 1 392 ? -10.117 10.219 -11.242 1 98.25 392 PHE B C 1
ATOM 8923 O O . PHE B 1 392 ? -10.016 9.602 -10.18 1 98.25 392 PHE B O 1
ATOM 8930 N N . GLU B 1 393 ? -10.281 9.609 -12.367 1 98.19 393 GLU B N 1
ATOM 8931 C CA . GLU B 1 393 ? -10.102 8.172 -12.516 1 98.19 393 GLU B CA 1
ATOM 8932 C C . GLU B 1 393 ? -8.633 7.816 -12.734 1 98.19 393 GLU B C 1
ATOM 8934 O O . GLU B 1 393 ? -7.973 8.398 -13.602 1 98.19 393 GLU B O 1
ATOM 8939 N N . LEU B 1 394 ? -8.109 6.918 -11.969 1 98.31 394 LEU B N 1
ATOM 8940 C CA . LEU B 1 394 ? -6.707 6.523 -12.016 1 98.31 394 LEU B CA 1
ATOM 8941 C C . LEU B 1 394 ? -6.562 5.109 -12.57 1 98.31 394 LEU B C 1
ATOM 8943 O O . LEU B 1 394 ? -7.125 4.16 -12.023 1 98.31 394 LEU B O 1
ATOM 8947 N N . PRO B 1 395 ? -5.879 4.98 -13.727 1 97.38 395 PRO B N 1
ATOM 8948 C CA . PRO B 1 395 ? -5.438 3.617 -14.047 1 97.38 395 PRO B CA 1
ATOM 8949 C C . PRO B 1 395 ? -4.438 3.07 -13.031 1 97.38 395 PRO B C 1
ATOM 8951 O O . PRO B 1 395 ? -3.363 3.65 -12.844 1 97.38 395 PRO B O 1
ATOM 8954 N N . THR B 1 396 ? -4.723 1.98 -12.414 1 97.19 396 THR B N 1
ATOM 8955 C CA . THR B 1 396 ? -3.9 1.477 -11.32 1 97.19 396 THR B CA 1
ATOM 8956 C C . THR B 1 396 ? -2.682 0.732 -11.859 1 97.19 396 THR B C 1
ATOM 8958 O O . THR B 1 396 ? -1.727 0.481 -11.125 1 97.19 396 THR B O 1
ATOM 8961 N N . GLY B 1 397 ? -2.707 0.367 -13.07 1 96.56 397 GLY B N 1
ATOM 8962 C CA . GLY B 1 397 ? -1.6 -0.35 -13.68 1 96.56 397 GLY B CA 1
ATOM 8963 C C . GLY B 1 397 ? -1.688 -1.854 -13.5 1 96.56 397 GLY B C 1
ATOM 8964 O O . GLY B 1 397 ? -0.884 -2.6 -14.062 1 96.56 397 GLY B O 1
ATOM 8965 N N . VAL B 1 398 ? -2.578 -2.344 -12.734 1 97.94 398 VAL B N 1
ATOM 8966 C CA . VAL B 1 398 ? -2.807 -3.764 -12.492 1 97.94 398 VAL B CA 1
ATOM 8967 C C . VAL B 1 398 ? -4.258 -4.117 -12.805 1 97.94 398 VAL B C 1
ATOM 8969 O O . VAL B 1 398 ? -5.172 -3.35 -12.492 1 97.94 398 VAL B O 1
ATOM 8972 N N . PRO B 1 399 ? -4.492 -5.242 -13.484 1 98.44 399 PRO B N 1
ATOM 8973 C CA . PRO B 1 399 ? -5.883 -5.613 -13.742 1 98.44 399 PRO B CA 1
ATOM 8974 C C . PRO B 1 399 ? -6.707 -5.746 -12.461 1 98.44 399 PRO B C 1
ATOM 8976 O O . PRO B 1 399 ? -6.191 -6.207 -11.438 1 98.44 399 PRO B O 1
ATOM 8979 N N . LEU B 1 400 ? -7.957 -5.375 -12.523 1 98.5 400 LEU B N 1
ATOM 8980 C CA . LEU B 1 400 ? -8.844 -5.652 -11.406 1 98.5 400 LEU B CA 1
ATOM 8981 C C . LEU B 1 400 ? -8.992 -7.156 -11.18 1 98.5 400 LEU B C 1
ATOM 8983 O O . LEU B 1 400 ? -8.992 -7.621 -10.039 1 98.5 400 LEU B O 1
ATOM 8987 N N . ARG B 1 401 ? -9.102 -7.867 -12.266 1 98.06 401 ARG B N 1
ATOM 8988 C CA . ARG B 1 401 ? -9.078 -9.328 -12.305 1 98.06 401 ARG B CA 1
ATOM 8989 C C . ARG B 1 401 ? -8.594 -9.82 -13.664 1 98.06 401 ARG B C 1
ATOM 8991 O O . ARG B 1 401 ? -8.781 -9.148 -14.68 1 98.06 401 ARG B O 1
ATOM 8998 N N . ARG B 1 402 ? -8.039 -10.969 -13.742 1 98.56 402 ARG B N 1
ATOM 8999 C CA . ARG B 1 402 ? -7.625 -11.609 -14.977 1 98.56 402 ARG B CA 1
ATOM 9000 C C . ARG B 1 402 ? -7.383 -13.102 -14.766 1 98.56 402 ARG B C 1
ATOM 9002 O O . ARG B 1 402 ? -7.148 -13.547 -13.641 1 98.56 402 ARG B O 1
ATOM 9009 N N . HIS B 1 403 ? -7.473 -13.805 -15.859 1 98.69 403 HIS B N 1
ATOM 9010 C CA . HIS B 1 403 ? -7.082 -15.211 -15.812 1 98.69 403 HIS B CA 1
ATOM 9011 C C . HIS B 1 403 ? -6.691 -15.719 -17.203 1 98.69 403 HIS B C 1
ATOM 9013 O O . HIS B 1 403 ? -7.348 -15.391 -18.188 1 98.69 403 HIS B O 1
ATOM 9019 N N . PHE B 1 404 ? -5.652 -16.391 -17.25 1 98.19 404 PHE B N 1
ATOM 9020 C CA . PHE B 1 404 ? -5.277 -17.219 -18.391 1 98.19 404 PHE B CA 1
ATOM 9021 C C . PHE B 1 404 ? -5.602 -18.688 -18.125 1 98.19 404 PHE B C 1
ATOM 9023 O O . PHE B 1 404 ? -5.055 -19.281 -17.203 1 98.19 404 PHE B O 1
ATOM 9030 N N . ASN B 1 405 ? -6.445 -19.203 -18.953 1 97.5 405 ASN B N 1
ATOM 9031 C CA . ASN B 1 405 ? -6.805 -20.609 -18.781 1 97.5 405 ASN B CA 1
ATOM 9032 C C . ASN B 1 405 ? -6.07 -21.484 -19.797 1 97.5 405 ASN B C 1
ATOM 9034 O O . ASN B 1 405 ? -6.547 -21.703 -20.906 1 97.5 405 ASN B O 1
ATOM 9038 N N . SER B 1 406 ? -5.039 -22.094 -19.344 1 95.12 406 SER B N 1
ATOM 9039 C CA . SER B 1 406 ? -4.227 -22.953 -20.203 1 95.12 406 SER B CA 1
ATOM 9040 C C . SER B 1 406 ? -4.98 -24.219 -20.578 1 95.12 406 SER B C 1
ATOM 9042 O O . SER B 1 406 ? -5.781 -24.734 -19.797 1 95.12 406 SER B O 1
ATOM 9044 N N . ASP B 1 407 ? -4.766 -24.703 -21.828 1 93.38 407 ASP B N 1
ATOM 9045 C CA . ASP B 1 407 ? -5.285 -26.031 -22.172 1 93.38 407 ASP B CA 1
ATOM 9046 C C . ASP B 1 407 ? -4.258 -27.109 -21.875 1 93.38 407 ASP B C 1
ATOM 9048 O O . ASP B 1 407 ? -4.512 -28.297 -22.125 1 93.38 407 ASP B O 1
ATOM 9052 N N . PHE B 1 408 ? -3.043 -26.719 -21.375 1 90.56 408 PHE B N 1
ATOM 9053 C CA . PHE B 1 408 ? -1.931 -27.562 -20.969 1 90.56 408 PHE B CA 1
ATOM 9054 C C . PHE B 1 408 ? -1.366 -28.328 -22.156 1 90.56 408 PHE B C 1
ATOM 9056 O O . PHE B 1 408 ? -0.75 -29.391 -22 1 90.56 408 PHE B O 1
ATOM 9063 N N . GLN B 1 409 ? -1.668 -27.875 -23.344 1 90.94 409 GLN B N 1
ATOM 9064 C CA . GLN B 1 409 ? -1.174 -28.5 -24.562 1 90.94 409 GLN B CA 1
ATOM 9065 C C . GLN B 1 409 ? -0.592 -27.453 -25.516 1 90.94 409 GLN B C 1
ATOM 9067 O O . GLN B 1 409 ? -0.794 -27.516 -26.734 1 90.94 409 GLN B O 1
ATOM 9072 N N . GLY B 1 410 ? -0.033 -26.438 -24.922 1 92.56 410 GLY B N 1
ATOM 9073 C CA . GLY B 1 410 ? 0.646 -25.406 -25.703 1 92.56 410 GLY B CA 1
ATOM 9074 C C . GLY B 1 410 ? -0.282 -24.312 -26.172 1 92.56 410 GLY B C 1
ATOM 9075 O O . GLY B 1 410 ? 0.106 -23.484 -27 1 92.56 410 GLY B O 1
ATOM 9076 N N . SER B 1 411 ? -1.469 -24.297 -25.734 1 95.31 411 SER B N 1
ATOM 9077 C CA . SER B 1 411 ? -2.477 -23.312 -26.078 1 95.31 411 SER B CA 1
ATOM 9078 C C . SER B 1 411 ? -3.33 -22.938 -24.875 1 95.31 411 SER B C 1
ATOM 9080 O O . SER B 1 411 ? -2.867 -23.016 -23.734 1 95.31 411 SER B O 1
ATOM 9082 N N . PHE B 1 412 ? -4.465 -22.328 -25.125 1 96.5 412 PHE B N 1
ATOM 9083 C CA . PHE B 1 412 ? -5.328 -21.875 -24.031 1 96.5 412 PHE B CA 1
ATOM 9084 C C . PHE B 1 412 ? -6.793 -22.062 -24.391 1 96.5 412 PHE B C 1
ATOM 9086 O O . PHE B 1 412 ? -7.133 -22.266 -25.562 1 96.5 412 PHE B O 1
ATOM 9093 N N . ARG B 1 413 ? -7.59 -22.141 -23.375 1 95.81 413 ARG B N 1
ATOM 9094 C CA . ARG B 1 413 ? -9.031 -22.25 -23.578 1 95.81 413 ARG B CA 1
ATOM 9095 C C . ARG B 1 413 ? -9.664 -20.859 -23.688 1 95.81 413 ARG B C 1
ATOM 9097 O O . ARG B 1 413 ? -10.602 -20.672 -24.469 1 95.81 413 ARG B O 1
ATOM 9104 N N . PHE B 1 414 ? -9.18 -19.953 -22.859 1 97.38 414 PHE B N 1
ATOM 9105 C CA . PHE B 1 414 ? -9.586 -18.562 -22.969 1 97.38 414 PHE B CA 1
ATOM 9106 C C . PHE B 1 414 ? -8.672 -17.672 -22.125 1 97.38 414 PHE B C 1
ATOM 9108 O O . PHE B 1 414 ? -7.918 -18.156 -21.281 1 97.38 414 PHE B O 1
ATOM 9115 N N . TYR B 1 415 ? -8.633 -16.453 -22.453 1 98 415 TYR B N 1
ATOM 9116 C CA . TYR B 1 415 ? -8.133 -15.375 -21.594 1 98 415 TYR B CA 1
ATOM 9117 C C . TYR B 1 415 ? -9.242 -14.383 -21.266 1 98 415 TYR B C 1
ATOM 9119 O O . TYR B 1 415 ? -10.062 -14.039 -22.125 1 98 415 TYR B O 1
ATOM 9127 N N . GLY B 1 416 ? -9.328 -14 -20.016 1 98.5 416 GLY B N 1
ATOM 9128 C CA . GLY B 1 416 ? -10.234 -12.945 -19.609 1 98.5 416 GLY B CA 1
ATOM 9129 C C . GLY B 1 416 ? -9.594 -11.93 -18.688 1 98.5 416 GLY B C 1
ATOM 9130 O O . GLY B 1 416 ? -8.789 -12.289 -17.812 1 98.5 416 GLY B O 1
ATOM 9131 N N . GLY B 1 417 ? -9.93 -10.688 -18.891 1 98.25 417 GLY B N 1
ATOM 9132 C CA . GLY B 1 417 ? -9.375 -9.648 -18.031 1 98.25 417 GLY B CA 1
ATOM 9133 C C . GLY B 1 417 ? -10.242 -8.406 -17.969 1 98.25 417 GLY B C 1
ATOM 9134 O O . GLY B 1 417 ? -10.953 -8.086 -18.922 1 98.25 417 GLY B O 1
ATOM 9135 N N . LEU B 1 418 ? -10.227 -7.789 -16.828 1 98.44 418 LEU B N 1
ATOM 9136 C CA . LEU B 1 418 ? -10.805 -6.473 -16.578 1 98.44 418 LEU B CA 1
ATOM 9137 C C . LEU B 1 418 ? -9.734 -5.488 -16.125 1 98.44 418 LEU B C 1
ATOM 9139 O O . LEU B 1 418 ? -9.102 -5.699 -15.086 1 98.44 418 LEU B O 1
ATOM 9143 N N . GLU B 1 419 ? -9.562 -4.465 -16.875 1 97.44 419 GLU B N 1
ATOM 9144 C CA . GLU B 1 419 ? -8.562 -3.447 -16.562 1 97.44 419 GLU B CA 1
ATOM 9145 C C . GLU B 1 419 ? -8.812 -2.82 -15.203 1 97.44 419 GLU B C 1
ATOM 9147 O O . GLU B 1 419 ? -9.969 -2.635 -14.797 1 97.44 419 GLU B O 1
ATOM 9152 N N . GLY B 1 420 ? -7.715 -2.496 -14.492 1 97.94 420 GLY B N 1
ATOM 9153 C CA . GLY B 1 420 ? -7.848 -1.905 -13.172 1 97.94 420 GLY B CA 1
ATOM 9154 C C . GLY B 1 420 ? -7.914 -0.39 -13.203 1 97.94 420 GLY B C 1
ATOM 9155 O O . GLY B 1 420 ? -7.027 0.264 -13.758 1 97.94 420 GLY B O 1
ATOM 9156 N N . THR B 1 421 ? -8.938 0.185 -12.594 1 97.94 421 THR B N 1
ATOM 9157 C CA . THR B 1 421 ? -9.102 1.621 -12.391 1 97.94 421 THR B CA 1
ATOM 9158 C C . THR B 1 421 ? -9.75 1.906 -11.039 1 97.94 421 THR B C 1
ATOM 9160 O O . THR B 1 421 ? -10.367 1.021 -10.445 1 97.94 421 THR B O 1
ATOM 9163 N N . ALA B 1 422 ? -9.602 3.082 -10.586 1 98.56 422 ALA B N 1
ATOM 9164 C CA . ALA B 1 422 ? -10.266 3.566 -9.375 1 98.56 422 ALA B CA 1
ATOM 9165 C C . ALA B 1 422 ? -10.539 5.066 -9.469 1 98.56 422 ALA B C 1
ATOM 9167 O O . ALA B 1 422 ? -9.781 5.809 -10.094 1 98.56 422 ALA B O 1
ATOM 9168 N N . LEU B 1 423 ? -11.641 5.441 -8.93 1 98.81 423 LEU B N 1
ATOM 9169 C CA . LEU B 1 423 ? -11.883 6.871 -8.789 1 98.81 423 LEU B CA 1
ATOM 9170 C C . LEU B 1 423 ? -11.227 7.41 -7.523 1 98.81 423 LEU B C 1
ATOM 9172 O O . LEU B 1 423 ? -11.414 6.859 -6.438 1 98.81 423 LEU B O 1
ATOM 9176 N N . VAL B 1 424 ? -10.531 8.516 -7.688 1 98.81 424 VAL B N 1
ATOM 9177 C CA . VAL B 1 424 ? -9.805 9.102 -6.566 1 98.81 424 VAL B CA 1
ATOM 9178 C C . VAL B 1 424 ? -10.438 10.438 -6.184 1 98.81 424 VAL B C 1
ATOM 9180 O O . VAL B 1 424 ? -10.664 11.289 -7.043 1 98.81 424 VAL B O 1
ATOM 9183 N N . LEU B 1 425 ? -10.82 10.602 -4.953 1 98.81 425 LEU B N 1
ATOM 9184 C CA . LEU B 1 425 ? -11.07 11.891 -4.336 1 98.81 425 LEU B CA 1
ATOM 9185 C C . LEU B 1 425 ? -9.883 12.336 -3.496 1 98.81 425 LEU B C 1
ATOM 9187 O O . LEU B 1 425 ? -9.492 11.656 -2.547 1 98.81 425 LEU B O 1
ATOM 9191 N N . ARG B 1 426 ? -9.336 13.547 -3.906 1 98.56 426 ARG B N 1
ATOM 9192 C CA . ARG B 1 426 ? -8.086 13.945 -3.27 1 98.56 426 ARG B CA 1
ATOM 9193 C C . ARG B 1 426 ? -8.164 15.383 -2.77 1 98.56 426 ARG B C 1
ATOM 9195 O O . ARG B 1 426 ? -8.719 16.25 -3.447 1 98.56 426 ARG B O 1
ATOM 9202 N N . THR B 1 427 ? -7.652 15.586 -1.589 1 98.56 427 THR B N 1
ATOM 9203 C CA . THR B 1 427 ? -7.301 16.922 -1.095 1 98.56 427 THR B CA 1
ATOM 9204 C C . THR B 1 427 ? -5.969 16.875 -0.351 1 98.56 427 THR B C 1
ATOM 9206 O O . THR B 1 427 ? -5.336 15.828 -0.253 1 98.56 427 THR B O 1
ATOM 9209 N N . THR B 1 428 ? -5.449 18.062 -0.006 1 97.94 428 THR B N 1
ATOM 9210 C CA . THR B 1 428 ? -4.203 18.141 0.749 1 97.94 428 THR B CA 1
ATOM 9211 C C . THR B 1 428 ? -4.371 19.047 1.966 1 97.94 428 THR B C 1
ATOM 9213 O O . THR B 1 428 ? -5.348 19.797 2.059 1 97.94 428 THR B O 1
ATOM 9216 N N . ALA B 1 429 ? -3.562 18.859 2.9 1 97.81 429 ALA B N 1
ATOM 9217 C CA . ALA B 1 429 ? -3.395 19.781 4.016 1 97.81 429 ALA B CA 1
ATOM 9218 C C . ALA B 1 429 ? -1.919 20.094 4.25 1 97.81 429 ALA B C 1
ATOM 9220 O O . ALA B 1 429 ? -1.134 19.203 4.578 1 97.81 429 ALA B O 1
ATOM 9221 N N . THR B 1 430 ? -1.567 21.328 3.977 1 97.25 430 THR B N 1
ATOM 9222 C CA . THR B 1 430 ? -0.21 21.75 4.297 1 97.25 430 THR B CA 1
ATOM 9223 C C . THR B 1 430 ? -0.167 22.438 5.66 1 97.25 430 THR B C 1
ATOM 9225 O O . THR B 1 430 ? -0.499 23.609 5.781 1 97.25 430 THR B O 1
ATOM 9228 N N . VAL B 1 431 ? 0.285 21.703 6.574 1 95.19 431 VAL B N 1
ATOM 9229 C CA . VAL B 1 431 ? 0.399 22.234 7.93 1 95.19 431 VAL B CA 1
ATOM 9230 C C . VAL B 1 431 ? 1.847 22.625 8.211 1 95.19 431 VAL B C 1
ATOM 9232 O O . VAL B 1 431 ? 2.637 21.797 8.688 1 95.19 431 VAL B O 1
ATOM 9235 N N . TYR B 1 432 ? 2.217 23.812 8.031 1 93.44 432 TYR B N 1
ATOM 9236 C CA . TYR B 1 432 ? 3.572 24.344 8.141 1 93.44 432 TYR B CA 1
ATOM 9237 C C . TYR B 1 432 ? 4.504 23.672 7.145 1 93.44 432 TYR B C 1
ATOM 9239 O O . TYR B 1 432 ? 4.371 23.859 5.934 1 93.44 432 TYR B O 1
ATOM 9247 N N . ASN B 1 433 ? 5.273 22.812 7.664 1 95.5 433 ASN B N 1
ATOM 9248 C CA . ASN B 1 433 ? 6.316 22.203 6.848 1 95.5 433 ASN B CA 1
ATOM 9249 C C . ASN B 1 433 ? 5.82 20.922 6.172 1 95.5 433 ASN B C 1
ATOM 9251 O O . ASN B 1 433 ? 6.352 20.516 5.133 1 95.5 433 ASN B O 1
ATOM 9255 N N . TYR B 1 434 ? 4.789 20.312 6.684 1 93.75 434 TYR B N 1
ATOM 9256 C CA . TYR B 1 434 ? 4.371 19 6.211 1 93.75 434 TYR B CA 1
ATOM 9257 C C . TYR B 1 434 ? 3.18 19.125 5.266 1 93.75 434 TYR B C 1
ATOM 9259 O O . TYR B 1 434 ? 2.285 19.938 5.48 1 93.75 434 TYR B O 1
ATOM 9267 N N . ASP B 1 435 ? 3.137 18.297 4.301 1 97.62 435 ASP B N 1
ATOM 9268 C CA . ASP B 1 435 ? 1.992 18.125 3.412 1 97.62 435 ASP B CA 1
ATOM 9269 C C . ASP B 1 435 ? 1.373 16.734 3.572 1 97.62 435 ASP B C 1
ATOM 9271 O O . ASP B 1 435 ? 2.047 15.727 3.371 1 97.62 435 ASP B O 1
ATOM 9275 N N . TYR B 1 436 ? 0.127 16.703 3.932 1 98.12 436 TYR B N 1
ATOM 9276 C CA . TYR B 1 436 ? -0.667 15.477 3.863 1 98.12 436 TYR B CA 1
ATOM 9277 C C . TYR B 1 436 ? -1.444 15.406 2.555 1 98.12 436 TYR B C 1
ATOM 9279 O O . TYR B 1 436 ? -2.109 16.375 2.166 1 98.12 436 TYR B O 1
ATOM 9287 N N . ILE B 1 437 ? -1.314 14.359 1.846 1 98.62 437 ILE B N 1
ATOM 9288 C CA . ILE B 1 437 ? -2.182 14.078 0.706 1 98.62 437 ILE B CA 1
ATOM 9289 C C . ILE B 1 437 ? -3.248 13.062 1.106 1 98.62 437 ILE B C 1
ATOM 9291 O O . ILE B 1 437 ? -2.938 11.898 1.368 1 98.62 437 ILE B O 1
ATOM 9295 N N . TRP B 1 438 ? -4.48 13.516 1.15 1 98.56 438 TRP B N 1
ATOM 9296 C CA . TRP B 1 438 ? -5.598 12.664 1.553 1 98.56 438 TRP B CA 1
ATOM 9297 C C . TRP B 1 438 ? -6.285 12.055 0.335 1 98.56 438 TRP B C 1
ATOM 9299 O O . TRP B 1 438 ? -6.746 12.773 -0.553 1 98.56 438 TRP B O 1
ATOM 9309 N N . ASP B 1 439 ? -6.402 10.758 0.324 1 98.69 439 ASP B N 1
ATOM 9310 C CA . ASP B 1 439 ? -7.031 10.07 -0.799 1 98.69 439 ASP B CA 1
ATOM 9311 C C . ASP B 1 439 ? -8.141 9.141 -0.319 1 98.69 439 ASP B C 1
ATOM 9313 O O . ASP B 1 439 ? -8.016 8.5 0.728 1 98.69 439 ASP B O 1
ATOM 9317 N N . VAL B 1 440 ? -9.188 9.094 -1.058 1 98.81 440 VAL B N 1
ATOM 9318 C CA . VAL B 1 440 ? -10.148 7.992 -1.036 1 98.81 440 VAL B CA 1
ATOM 9319 C C . VAL B 1 440 ? -10.281 7.395 -2.436 1 98.81 440 VAL B C 1
ATOM 9321 O O . VAL B 1 440 ? -10.57 8.109 -3.396 1 98.81 440 VAL B O 1
ATOM 9324 N N . LEU B 1 441 ? -10.047 6.148 -2.559 1 98.88 441 LEU B N 1
ATOM 9325 C CA . LEU B 1 441 ? -10.18 5.441 -3.828 1 98.88 441 LEU B CA 1
ATOM 9326 C C . LEU B 1 441 ? -11.43 4.562 -3.828 1 98.88 441 LEU B C 1
ATOM 9328 O O . LEU B 1 441 ? -11.656 3.807 -2.883 1 98.88 441 LEU B O 1
ATOM 9332 N N . LEU B 1 442 ? -12.188 4.648 -4.859 1 98.88 442 LEU B N 1
ATOM 9333 C CA . LEU B 1 442 ? -13.375 3.834 -5.074 1 98.88 442 LEU B CA 1
ATOM 9334 C C . LEU B 1 442 ? -13.164 2.861 -6.23 1 98.88 442 LEU B C 1
ATOM 9336 O O . LEU B 1 442 ? -12.961 3.281 -7.371 1 98.88 442 LEU B O 1
ATOM 9340 N N . TYR B 1 443 ? -13.219 1.609 -5.949 1 98.75 443 TYR B N 1
ATOM 9341 C CA . TYR B 1 443 ? -13.047 0.581 -6.969 1 98.75 443 TYR B CA 1
ATOM 9342 C C . TYR B 1 443 ? -14.391 0.063 -7.457 1 98.75 443 TYR B C 1
ATOM 9344 O O . TYR B 1 443 ? -15.359 -0.001 -6.691 1 98.75 443 TYR B O 1
ATOM 9352 N N . PRO B 1 444 ? -14.422 -0.381 -8.672 1 98 444 PRO B N 1
ATOM 9353 C CA . PRO B 1 444 ? -15.695 -0.838 -9.227 1 98 444 PRO B CA 1
ATOM 9354 C C . PRO B 1 444 ? -16.188 -2.139 -8.594 1 98 444 PRO B C 1
ATOM 9356 O O . PRO B 1 444 ? -17.328 -2.539 -8.805 1 98 444 PRO B O 1
ATOM 9359 N N . ASN B 1 445 ? -15.375 -2.797 -7.891 1 98.44 445 ASN B N 1
ATOM 9360 C CA . ASN B 1 445 ? -15.789 -4.055 -7.277 1 98.44 445 ASN B CA 1
ATOM 9361 C C . ASN B 1 445 ? -16.281 -3.85 -5.852 1 98.44 445 ASN B C 1
ATOM 9363 O O . ASN B 1 445 ? -16.344 -4.797 -5.066 1 98.44 445 ASN B O 1
ATOM 9367 N N . GLY B 1 446 ? -16.516 -2.631 -5.441 1 98.62 446 GLY B N 1
ATOM 9368 C CA . GLY B 1 446 ? -17.109 -2.342 -4.148 1 98.62 446 GLY B CA 1
ATOM 9369 C C . GLY B 1 446 ? -16.078 -2.086 -3.062 1 98.62 446 GLY B C 1
ATOM 9370 O O . GLY B 1 446 ? -16.438 -1.808 -1.915 1 98.62 446 GLY B O 1
ATOM 9371 N N . VAL B 1 447 ? -14.828 -2.139 -3.355 1 98.81 447 VAL B N 1
ATOM 9372 C CA . VAL B 1 447 ? -13.75 -1.865 -2.41 1 98.81 447 VAL B CA 1
ATOM 9373 C C . VAL B 1 447 ? -13.516 -0.36 -2.32 1 98.81 447 VAL B C 1
ATOM 9375 O O . VAL B 1 447 ? -13.578 0.346 -3.33 1 98.81 447 VAL B O 1
ATOM 9378 N N . LEU B 1 448 ? -13.352 0.091 -1.116 1 98.81 448 LEU B N 1
ATOM 9379 C CA . LEU B 1 448 ? -12.938 1.464 -0.848 1 98.81 448 LEU B CA 1
ATOM 9380 C C . LEU B 1 448 ? -11.609 1.491 -0.095 1 98.81 448 LEU B C 1
ATOM 9382 O O . LEU B 1 448 ? -11.391 0.688 0.814 1 98.81 448 LEU B O 1
ATOM 9386 N N . GLU B 1 449 ? -10.711 2.373 -0.528 1 98.75 449 GLU B N 1
ATOM 9387 C CA . GLU B 1 449 ? -9.438 2.574 0.165 1 98.75 449 GLU B CA 1
ATOM 9388 C C . GLU B 1 449 ? -9.297 4.016 0.65 1 98.75 449 GLU B C 1
ATOM 9390 O O . GLU B 1 449 ? -9.43 4.953 -0.135 1 98.75 449 GLU B O 1
ATOM 9395 N N . ALA B 1 450 ? -9.102 4.188 1.924 1 98.75 450 ALA B N 1
ATOM 9396 C CA . ALA B 1 450 ? -8.719 5.48 2.488 1 98.75 450 ALA B CA 1
ATOM 9397 C C . ALA B 1 450 ? -7.246 5.492 2.877 1 98.75 450 ALA B C 1
ATOM 9399 O O . ALA B 1 450 ? -6.762 4.57 3.535 1 98.75 450 ALA B O 1
ATOM 9400 N N . LYS B 1 451 ? -6.504 6.5 2.434 1 97.81 451 LYS B N 1
ATOM 9401 C CA . LYS B 1 451 ? -5.094 6.547 2.807 1 97.81 451 LYS B CA 1
ATOM 9402 C C . LYS B 1 451 ? -4.57 7.98 2.799 1 97.81 451 LYS B C 1
ATOM 9404 O O . LYS B 1 451 ? -5.23 8.883 2.285 1 97.81 451 LYS B O 1
ATOM 9409 N N . VAL B 1 452 ? -3.496 8.172 3.438 1 98.44 452 VAL B N 1
ATOM 9410 C CA . VAL B 1 452 ? -2.799 9.453 3.498 1 98.44 452 VAL B CA 1
ATOM 9411 C C . VAL B 1 452 ? -1.325 9.25 3.148 1 98.44 452 VAL B C 1
ATOM 9413 O O . VAL B 1 452 ? -0.717 8.25 3.537 1 98.44 452 VAL B O 1
ATOM 9416 N N . HIS B 1 453 ? -0.799 10.172 2.328 1 98 453 HIS B N 1
ATOM 9417 C CA . HIS B 1 453 ? 0.622 10.242 2.004 1 98 453 HIS B CA 1
ATOM 9418 C C . HIS B 1 453 ? 1.291 11.414 2.709 1 98 453 HIS B C 1
ATOM 9420 O O . HIS B 1 453 ? 0.705 12.492 2.82 1 98 453 HIS B O 1
ATOM 9426 N N . ALA B 1 454 ? 2.471 11.156 3.115 1 96.94 454 ALA B N 1
ATOM 9427 C CA . ALA B 1 454 ? 3.238 12.219 3.764 1 96.94 454 ALA B CA 1
ATOM 9428 C C . ALA B 1 454 ? 4.328 12.75 2.838 1 96.94 454 ALA B C 1
ATOM 9430 O O . ALA B 1 454 ? 5.02 11.977 2.172 1 96.94 454 ALA B O 1
ATOM 9431 N N . THR B 1 455 ? 4.477 14.023 2.756 1 98.38 455 THR B N 1
ATOM 9432 C CA . THR B 1 455 ? 5.551 14.703 2.043 1 98.38 455 THR B CA 1
ATOM 9433 C C . THR B 1 455 ? 5.789 16.094 2.627 1 98.38 455 THR B C 1
ATOM 9435 O O . THR B 1 455 ? 5.531 16.328 3.811 1 98.38 455 THR B O 1
ATOM 9438 N N . GLY B 1 456 ? 6.484 16.953 1.91 1 98.31 456 GLY B N 1
ATOM 9439 C CA . GLY B 1 456 ? 6.855 18.25 2.453 1 98.31 456 GLY B CA 1
ATOM 9440 C C . GLY B 1 456 ? 8.203 18.25 3.143 1 98.31 456 GLY B C 1
ATOM 9441 O O . GLY B 1 456 ? 9.016 17.344 2.924 1 98.31 456 GLY B O 1
ATOM 9442 N N . TYR B 1 457 ? 8.492 19.344 3.896 1 98.5 457 TYR B N 1
ATOM 9443 C CA . TYR B 1 457 ? 9.758 19.5 4.594 1 98.5 457 TYR B CA 1
ATOM 9444 C C . TYR B 1 457 ? 9.711 18.828 5.965 1 98.5 457 TYR B C 1
ATOM 9446 O O . TYR B 1 457 ? 8.664 18.812 6.613 1 98.5 457 TYR B O 1
ATOM 9454 N N . ILE B 1 458 ? 10.758 18.297 6.395 1 98 458 ILE B N 1
ATOM 9455 C CA . ILE B 1 458 ? 10.852 17.797 7.762 1 98 458 ILE B CA 1
ATOM 9456 C C . ILE B 1 458 ? 10.93 18.969 8.734 1 98 458 ILE B C 1
ATOM 9458 O O . ILE B 1 458 ? 11.352 20.062 8.367 1 98 458 ILE B O 1
ATOM 9462 N N . HIS B 1 459 ? 10.461 18.734 9.898 1 96.88 459 HIS B N 1
ATOM 9463 C CA . HIS B 1 459 ? 10.719 19.641 11.008 1 96.88 459 HIS B CA 1
ATOM 9464 C C . HIS B 1 459 ? 12.148 19.5 11.516 1 96.88 459 HIS B C 1
ATOM 9466 O O . HIS B 1 459 ? 12.438 18.594 12.312 1 96.88 459 HIS B O 1
ATOM 9472 N N . ALA B 1 460 ? 12.977 20.406 11.125 1 97.62 460 ALA B N 1
ATOM 9473 C CA . ALA B 1 460 ? 14.398 20.297 11.414 1 97.62 460 ALA B CA 1
ATOM 9474 C C . ALA B 1 460 ? 14.836 21.312 12.461 1 97.62 460 ALA B C 1
ATOM 9476 O O . ALA B 1 460 ? 14.211 22.359 12.602 1 97.62 460 ALA B O 1
ATOM 9477 N N . THR B 1 461 ? 15.82 20.969 13.211 1 98.31 461 THR B N 1
ATOM 9478 C CA . THR B 1 461 ? 16.469 21.859 14.172 1 98.31 461 THR B CA 1
ATOM 9479 C C . THR B 1 461 ? 17.953 21.984 13.867 1 98.31 461 THR B C 1
ATOM 9481 O O . THR B 1 461 ? 18.469 21.344 12.961 1 98.31 461 THR B O 1
ATOM 9484 N N . PHE B 1 462 ? 18.578 22.938 14.602 1 98.31 462 PHE B N 1
ATOM 9485 C CA . PHE B 1 462 ? 20.031 23.125 14.492 1 98.31 462 PHE B CA 1
ATOM 9486 C C . PHE B 1 462 ? 20.766 21.875 14.969 1 98.31 462 PHE B C 1
ATOM 9488 O O . PHE B 1 462 ? 20.453 21.344 16.031 1 98.31 462 PHE B O 1
ATOM 9495 N N . TYR B 1 463 ? 21.734 21.422 14.234 1 97.62 463 TYR B N 1
ATOM 9496 C CA . TYR B 1 463 ? 22.469 20.203 14.547 1 97.62 463 TYR B CA 1
ATOM 9497 C C . TYR B 1 463 ? 23.359 20.406 15.766 1 97.62 463 TYR B C 1
ATOM 9499 O O . TYR B 1 463 ? 24.141 21.359 15.82 1 97.62 463 TYR B O 1
ATOM 9507 N N . THR B 1 464 ? 23.188 19.594 16.672 1 95.56 464 THR B N 1
ATOM 9508 C CA . THR B 1 464 ? 24.109 19.375 17.781 1 95.56 464 THR B CA 1
ATOM 9509 C C . THR B 1 464 ? 24.469 17.891 17.891 1 95.56 464 THR B C 1
ATOM 9511 O O . THR B 1 464 ? 23.672 17.031 17.531 1 95.56 464 THR B O 1
ATOM 9514 N N . PRO B 1 465 ? 25.625 17.562 18.359 1 95.31 465 PRO B N 1
ATOM 9515 C CA . PRO B 1 465 ? 26 16.156 18.469 1 95.31 465 PRO B CA 1
ATOM 9516 C C . PRO B 1 465 ? 25 15.359 19.312 1 95.31 465 PRO B C 1
ATOM 9518 O O . PRO B 1 465 ? 24.719 14.195 19 1 95.31 465 PRO B O 1
ATOM 9521 N N . GLU B 1 466 ? 24.406 15.961 20.297 1 95.5 466 GLU B N 1
ATOM 9522 C CA . GLU B 1 466 ? 23.438 15.297 21.156 1 95.5 466 GLU B CA 1
ATOM 9523 C C . GLU B 1 466 ? 22.156 14.953 20.391 1 95.5 466 GLU B C 1
ATOM 9525 O O . GLU B 1 466 ? 21.438 14.023 20.766 1 95.5 466 GLU B O 1
ATOM 9530 N N . GLY B 1 467 ? 21.938 15.75 19.406 1 97 467 GLY B N 1
ATOM 9531 C CA . GLY B 1 467 ? 20.75 15.539 18.609 1 97 467 GLY B CA 1
ATOM 9532 C C . GLY B 1 467 ? 20.719 14.188 17.906 1 97 467 GLY B C 1
ATOM 9533 O O . GLY B 1 467 ? 19.656 13.688 17.547 1 97 467 GLY B O 1
ATOM 9534 N N . LEU B 1 468 ? 21.828 13.523 17.734 1 97 468 LEU B N 1
ATOM 9535 C CA . LEU B 1 468 ? 21.953 12.258 17.031 1 97 468 LEU B CA 1
ATOM 9536 C C . LEU B 1 468 ? 21.234 11.141 17.781 1 97 468 LEU B C 1
ATOM 9538 O O . LEU B 1 468 ? 20.953 10.086 17.219 1 97 468 LEU B O 1
ATOM 9542 N N . SER B 1 469 ? 20.906 11.359 19.031 1 97.5 469 SER B N 1
ATOM 9543 C CA . SER B 1 469 ? 20.141 10.398 19.812 1 97.5 469 SER B CA 1
ATOM 9544 C C . SER B 1 469 ? 18.656 10.477 19.469 1 97.5 469 SER B C 1
ATOM 9546 O O . SER B 1 469 ? 17.875 9.617 19.859 1 97.5 469 SER B O 1
ATOM 9548 N N . TYR B 1 470 ? 18.297 11.492 18.703 1 97.94 470 TYR B N 1
ATOM 9549 C CA . TYR B 1 470 ? 16.891 11.75 18.453 1 97.94 470 TYR B CA 1
ATOM 9550 C C . TYR B 1 470 ? 16.609 11.867 16.969 1 97.94 470 TYR B C 1
ATOM 9552 O O . TYR B 1 470 ? 15.508 12.258 16.562 1 97.94 470 TYR B O 1
ATOM 9560 N N . GLY B 1 471 ? 17.516 11.57 16.141 1 97.31 471 GLY B N 1
ATOM 9561 C CA . GLY B 1 471 ? 17.344 11.672 14.695 1 97.31 471 GLY B CA 1
ATOM 9562 C C . GLY B 1 471 ? 18.641 11.594 13.93 1 97.31 471 GLY B C 1
ATOM 9563 O O . GLY B 1 471 ? 19.562 10.875 14.32 1 97.31 471 GLY B O 1
ATOM 9564 N N . SER B 1 472 ? 18.641 12.273 12.703 1 97.94 472 SER B N 1
ATOM 9565 C CA . SER B 1 472 ? 19.828 12.195 11.852 1 97.94 472 SER B CA 1
ATOM 9566 C C . SER B 1 472 ? 20.25 13.578 11.375 1 97.94 472 SER B C 1
ATOM 9568 O O . SER B 1 472 ? 19.422 14.453 11.148 1 97.94 472 SER B O 1
ATOM 9570 N N . ARG B 1 473 ? 21.594 13.742 11.32 1 98.44 473 ARG B N 1
ATOM 9571 C CA . ARG B 1 473 ? 22.125 14.914 10.625 1 98.44 473 ARG B CA 1
ATOM 9572 C C . ARG B 1 473 ? 21.844 14.828 9.125 1 98.44 473 ARG B C 1
ATOM 9574 O O . ARG B 1 473 ? 22.266 13.867 8.469 1 98.44 473 ARG B O 1
ATOM 9581 N N . VAL B 1 474 ? 21.188 15.828 8.547 1 98.38 474 VAL B N 1
ATOM 9582 C CA . VAL B 1 474 ? 20.781 15.695 7.152 1 98.38 474 VAL B CA 1
ATOM 9583 C C . VAL B 1 474 ? 21.5 16.75 6.305 1 98.38 474 VAL B C 1
ATOM 9585 O O . VAL B 1 474 ? 21.516 16.656 5.074 1 98.38 474 VAL B O 1
ATOM 9588 N N . GLN B 1 475 ? 22.031 17.766 6.848 1 97.06 475 GLN B N 1
ATOM 9589 C CA . GLN B 1 475 ? 22.938 18.766 6.297 1 97.06 475 GLN B CA 1
ATOM 9590 C C . GLN B 1 475 ? 23.984 19.188 7.328 1 97.06 475 GLN B C 1
ATOM 9592 O O . GLN B 1 475 ? 23.938 18.75 8.477 1 97.06 475 GLN B O 1
ATOM 9597 N N . ARG B 1 476 ? 24.875 20.031 6.902 1 95.12 476 ARG B N 1
ATOM 9598 C CA . ARG B 1 476 ? 26 20.391 7.754 1 95.12 476 ARG B CA 1
ATOM 9599 C C . ARG B 1 476 ? 25.531 20.859 9.125 1 95.12 476 ARG B C 1
ATOM 9601 O O . ARG B 1 476 ? 26.094 20.469 10.148 1 95.12 476 ARG B O 1
ATOM 9608 N N . HIS B 1 477 ? 24.469 21.672 9.188 1 96.69 477 HIS B N 1
ATOM 9609 C CA . HIS B 1 477 ? 24.031 22.25 10.453 1 96.69 477 HIS B CA 1
ATOM 9610 C C . HIS B 1 477 ? 22.562 21.938 10.711 1 96.69 477 HIS B C 1
ATOM 9612 O O . HIS B 1 477 ? 21.875 22.688 11.406 1 96.69 477 HIS B O 1
ATOM 9618 N N . VAL B 1 478 ? 22.078 20.891 10.062 1 98.12 478 VAL B N 1
ATOM 9619 C CA . VAL B 1 478 ? 20.641 20.609 10.125 1 98.12 478 VAL B CA 1
ATOM 9620 C C . VAL B 1 478 ? 20.406 19.203 10.664 1 98.12 478 VAL B C 1
ATOM 9622 O O . VAL B 1 478 ? 21.016 18.234 10.188 1 98.12 478 VAL B O 1
ATOM 9625 N N . LEU B 1 479 ? 19.578 19.094 11.648 1 98.44 479 LEU B N 1
ATOM 9626 C CA . LEU B 1 479 ? 19.172 17.812 12.227 1 98.44 479 LEU B CA 1
ATOM 9627 C C . LEU B 1 479 ? 17.688 17.562 11.977 1 98.44 479 LEU B C 1
ATOM 9629 O O . LEU B 1 479 ? 16.844 18.422 12.25 1 98.44 479 LEU B O 1
ATOM 9633 N N . GLY B 1 480 ? 17.391 16.406 11.273 1 98.38 480 GLY B N 1
ATOM 9634 C CA . GLY B 1 480 ? 16 15.938 11.258 1 98.38 480 GLY B CA 1
ATOM 9635 C C . GLY B 1 480 ? 15.609 15.188 12.516 1 98.38 480 GLY B C 1
ATOM 9636 O O . GLY B 1 480 ? 16.312 14.266 12.945 1 98.38 480 GLY B O 1
ATOM 9637 N N . ASN B 1 481 ? 14.477 15.539 13.141 1 98.12 481 ASN B N 1
ATOM 9638 C CA . ASN B 1 481 ? 14.047 14.969 14.414 1 98.12 481 ASN B CA 1
ATOM 9639 C C . ASN B 1 481 ? 13.078 13.805 14.203 1 98.12 481 ASN B C 1
ATOM 9641 O O . ASN B 1 481 ? 12.117 13.922 13.445 1 98.12 481 ASN B O 1
ATOM 9645 N N . MET B 1 482 ? 13.32 12.734 14.906 1 97.94 482 MET B N 1
ATOM 9646 C CA . MET B 1 482 ? 12.43 11.578 14.812 1 97.94 482 MET B CA 1
ATOM 9647 C C . MET B 1 482 ? 11.039 11.914 15.344 1 97.94 482 MET B C 1
ATOM 9649 O O . MET B 1 482 ? 10.906 12.711 16.281 1 97.94 482 MET B O 1
ATOM 9653 N N . HIS B 1 483 ? 10.055 11.344 14.766 1 97.88 483 HIS B N 1
ATOM 9654 C CA . HIS B 1 483 ? 8.688 11.57 15.211 1 97.88 483 HIS B CA 1
ATOM 9655 C C . HIS B 1 483 ? 7.758 10.461 14.719 1 97.88 483 HIS B C 1
ATOM 9657 O O . HIS B 1 483 ? 8.094 9.734 13.781 1 97.88 483 HIS B O 1
ATOM 9663 N N . THR B 1 484 ? 6.629 10.32 15.383 1 97.94 484 THR B N 1
ATOM 9664 C CA . THR B 1 484 ? 5.586 9.375 15 1 97.94 484 THR B CA 1
ATOM 9665 C C . THR B 1 484 ? 4.336 10.109 14.523 1 97.94 484 THR B C 1
ATOM 9667 O O . THR B 1 484 ? 3.871 11.047 15.188 1 97.94 484 THR B O 1
ATOM 9670 N N . HIS B 1 485 ? 3.838 9.719 13.352 1 98.06 485 HIS B N 1
ATOM 9671 C CA . HIS B 1 485 ? 2.543 10.172 12.859 1 98.06 485 HIS B CA 1
ATOM 9672 C C . HIS B 1 485 ? 1.442 9.172 13.195 1 98.06 485 HIS B C 1
ATOM 9674 O O . HIS B 1 485 ? 1.604 7.965 12.977 1 98.06 485 HIS B O 1
ATOM 9680 N N . LEU B 1 486 ? 0.349 9.648 13.695 1 98.44 486 LEU B N 1
ATOM 9681 C CA . LEU B 1 486 ? -0.901 8.898 13.758 1 98.44 486 LEU B CA 1
ATOM 9682 C C . LEU B 1 486 ? -2.041 9.688 13.125 1 98.44 486 LEU B C 1
ATOM 9684 O O . LEU B 1 486 ? -2.086 10.914 13.219 1 98.44 486 LEU B O 1
ATOM 9688 N N . VAL B 1 487 ? -2.871 9.016 12.453 1 98.5 487 VAL B N 1
ATOM 9689 C CA . VAL B 1 487 ? -4.086 9.578 11.875 1 98.5 487 VAL B CA 1
ATOM 9690 C C . VAL B 1 487 ? -5.301 8.789 12.359 1 98.5 487 VAL B C 1
ATOM 9692 O O . VAL B 1 487 ? -5.27 7.559 12.414 1 98.5 487 VAL B O 1
ATOM 9695 N N . HIS B 1 488 ? -6.281 9.484 12.727 1 98.62 488 HIS B N 1
ATOM 9696 C CA . HIS B 1 488 ? -7.492 8.852 13.242 1 98.62 488 HIS B CA 1
ATOM 9697 C C . HIS B 1 488 ? -8.68 9.086 12.305 1 98.62 488 HIS B C 1
ATOM 9699 O O . HIS B 1 488 ? -8.891 10.211 11.844 1 98.62 488 HIS B O 1
ATOM 9705 N N . TYR B 1 489 ? -9.43 8.031 11.977 1 98.75 489 TYR B N 1
ATOM 9706 C CA . TYR B 1 489 ? -10.609 8.078 11.125 1 98.75 489 TYR B CA 1
ATOM 9707 C C . TYR B 1 489 ? -11.852 7.633 11.883 1 98.75 489 TYR B C 1
ATOM 9709 O O . TYR B 1 489 ? -11.773 6.754 12.75 1 98.75 489 TYR B O 1
ATOM 9717 N N . LYS B 1 490 ? -12.914 8.242 11.531 1 98.81 490 LYS B N 1
ATOM 9718 C CA . LYS B 1 490 ? -14.242 7.75 11.891 1 98.81 490 LYS B CA 1
ATOM 9719 C C . LYS B 1 490 ? -14.914 7.066 10.703 1 98.81 490 LYS B C 1
ATOM 9721 O O . LYS B 1 490 ? -15.008 7.648 9.617 1 98.81 490 LYS B O 1
ATOM 9726 N N . VAL B 1 491 ? -15.328 5.906 10.883 1 98.88 491 VAL B N 1
ATOM 9727 C CA . VAL B 1 491 ? -16.109 5.18 9.891 1 98.88 491 VAL B CA 1
ATOM 9728 C C . VAL B 1 491 ? -17.438 4.727 10.5 1 98.88 491 VAL B C 1
ATOM 9730 O O . VAL B 1 491 ? -17.484 3.703 11.188 1 98.88 491 VAL B O 1
ATOM 9733 N N . ASP B 1 492 ? -18.438 5.465 10.219 1 98.81 492 ASP B N 1
ATOM 9734 C CA . ASP B 1 492 ? -19.797 5.105 10.648 1 98.81 492 ASP B CA 1
ATOM 9735 C C . ASP B 1 492 ? -20.438 4.125 9.664 1 98.81 492 ASP B C 1
ATOM 9737 O O . ASP B 1 492 ? -21.031 4.539 8.664 1 98.81 492 ASP B O 1
ATOM 9741 N N . LEU B 1 493 ? -20.453 2.871 10.031 1 98.56 493 LEU B N 1
ATOM 9742 C CA . LEU B 1 493 ? -20.844 1.818 9.102 1 98.56 493 LEU B CA 1
ATOM 9743 C C . LEU B 1 493 ? -22.344 1.569 9.156 1 98.56 493 LEU B C 1
ATOM 9745 O O . LEU B 1 493 ? -22.922 1.528 10.242 1 98.56 493 LEU B O 1
ATOM 9749 N N . ASP B 1 494 ? -22.922 1.515 8.07 1 98.25 494 ASP B N 1
ATOM 9750 C CA . ASP B 1 494 ? -24.297 1.054 7.855 1 98.25 494 ASP B CA 1
ATOM 9751 C C . ASP B 1 494 ? -24.344 -0.083 6.836 1 98.25 494 ASP B C 1
ATOM 9753 O O . ASP B 1 494 ? -24.875 0.079 5.738 1 98.25 494 ASP B O 1
ATOM 9757 N N . VAL B 1 495 ? -23.844 -1.199 7.203 1 98.31 495 VAL B N 1
ATOM 9758 C CA . VAL B 1 495 ? -23.719 -2.34 6.301 1 98.31 495 VAL B CA 1
ATOM 9759 C C . VAL B 1 495 ? -25.109 -2.928 6.031 1 98.31 495 VAL B C 1
ATOM 9761 O O . VAL B 1 495 ? -25.547 -3.83 6.742 1 98.31 495 VAL B O 1
ATOM 9764 N N . ALA B 1 496 ? -25.656 -2.51 4.938 1 96.38 496 ALA B N 1
ATOM 9765 C CA . ALA B 1 496 ? -27.031 -2.852 4.543 1 96.38 496 ALA B CA 1
ATOM 9766 C C . ALA B 1 496 ? -28.016 -2.488 5.645 1 96.38 496 ALA B C 1
ATOM 9768 O O . ALA B 1 496 ? -28.922 -3.268 5.953 1 96.38 496 ALA B O 1
ATOM 9769 N N . GLY B 1 497 ? -27.828 -1.448 6.273 1 95.81 497 GLY B N 1
ATOM 9770 C CA . GLY B 1 497 ? -28.688 -0.946 7.344 1 95.81 497 GLY B CA 1
ATOM 9771 C C . GLY B 1 497 ? -27.906 -0.546 8.586 1 95.81 497 GLY B C 1
ATOM 9772 O O . GLY B 1 497 ? -26.688 -0.746 8.648 1 95.81 497 GLY B O 1
ATOM 9773 N N . THR B 1 498 ? -28.594 -0.029 9.562 1 97.5 498 THR B N 1
ATOM 9774 C CA . THR B 1 498 ? -27.938 0.514 10.75 1 97.5 498 THR B CA 1
ATOM 9775 C C . THR B 1 498 ? -27.703 -0.581 11.781 1 97.5 498 THR B C 1
ATOM 9777 O O . THR B 1 498 ? -26.844 -0.437 12.656 1 97.5 498 THR B O 1
ATOM 9780 N N . ALA B 1 499 ? -28.484 -1.64 11.758 1 98.25 499 ALA B N 1
ATOM 9781 C CA . ALA B 1 499 ? -28.328 -2.729 12.719 1 98.25 499 ALA B CA 1
ATOM 9782 C C . ALA B 1 499 ? -27.203 -3.668 12.289 1 98.25 499 ALA B C 1
ATOM 9784 O O . ALA B 1 499 ? -27.359 -4.438 11.344 1 98.25 499 ALA B O 1
ATOM 9785 N N . ASN B 1 500 ? -26.109 -3.574 13.016 1 98.69 500 ASN B N 1
ATOM 9786 C CA . ASN B 1 500 ? -24.922 -4.355 12.656 1 98.69 500 ASN B CA 1
ATOM 9787 C C . ASN B 1 500 ? -24.328 -5.062 13.859 1 98.69 500 ASN B C 1
ATOM 9789 O O . ASN B 1 500 ? -24.672 -4.754 15.008 1 98.69 500 ASN B O 1
ATOM 9793 N N . ASN B 1 501 ? -23.5 -6.02 13.625 1 98.75 501 ASN B N 1
ATOM 9794 C CA . ASN B 1 501 ? -22.688 -6.762 14.578 1 98.75 501 ASN B CA 1
ATOM 9795 C C . ASN B 1 501 ? -21.219 -6.73 14.195 1 98.75 501 ASN B C 1
ATOM 9797 O O . ASN B 1 501 ? -20.875 -6.434 13.055 1 98.75 501 ASN B O 1
ATOM 9801 N N . PHE B 1 502 ? -20.359 -6.984 15.195 1 98.75 502 PHE B N 1
ATOM 9802 C CA . PHE B 1 502 ? -18.922 -7.008 14.953 1 98.75 502 PHE B CA 1
ATOM 9803 C C . PHE B 1 502 ? -18.328 -8.352 15.367 1 98.75 502 PHE B C 1
ATOM 9805 O O . PHE B 1 502 ? -18.641 -8.867 16.438 1 98.75 502 PHE B O 1
ATOM 9812 N N . GLU B 1 503 ? -17.5 -8.891 14.516 1 98.31 503 GLU B N 1
ATOM 9813 C CA . GLU B 1 503 ? -16.797 -10.125 14.844 1 98.31 503 GLU B CA 1
ATOM 9814 C C . GLU B 1 503 ? -15.406 -10.156 14.203 1 98.31 503 GLU B C 1
ATOM 9816 O O . GLU B 1 503 ? -15.133 -9.383 13.273 1 98.31 503 GLU B O 1
ATOM 9821 N N . THR B 1 504 ? -14.547 -10.906 14.773 1 98.19 504 THR B N 1
ATOM 9822 C CA . THR B 1 504 ? -13.227 -11.148 14.195 1 98.19 504 THR B CA 1
ATOM 9823 C C . THR B 1 504 ? -13.102 -12.602 13.727 1 98.19 504 THR B C 1
ATOM 9825 O O . THR B 1 504 ? -13.688 -13.508 14.328 1 98.19 504 THR B O 1
ATOM 9828 N N . LEU B 1 505 ? -12.461 -12.766 12.578 1 97.19 505 LEU B N 1
ATOM 9829 C CA . LEU B 1 505 ? -12.148 -14.109 12.094 1 97.19 505 LEU B CA 1
ATOM 9830 C C . LEU B 1 505 ? -10.648 -14.375 12.172 1 97.19 505 LEU B C 1
ATOM 9832 O O . LEU B 1 505 ? -9.844 -13.484 11.922 1 97.19 505 LEU B O 1
ATOM 9836 N N . GLU B 1 506 ? -10.344 -15.578 12.539 1 93.31 506 GLU B N 1
ATOM 9837 C CA . GLU B 1 506 ? -8.969 -16.078 12.594 1 93.31 506 GLU B CA 1
ATOM 9838 C C . GLU B 1 506 ? -8.875 -17.5 12.047 1 93.31 506 GLU B C 1
ATOM 9840 O O . GLU B 1 506 ? -9.898 -18.109 11.727 1 93.31 506 GLU B O 1
ATOM 9845 N N . LEU B 1 507 ? -7.652 -17.859 11.852 1 94.12 507 LEU B N 1
ATOM 9846 C CA . LEU B 1 507 ? -7.367 -19.234 11.492 1 94.12 507 LEU B CA 1
ATOM 9847 C C . LEU B 1 507 ? -6.824 -20.016 12.688 1 94.12 507 LEU B C 1
ATOM 9849 O O . LEU B 1 507 ? -6.016 -19.484 13.453 1 94.12 507 LEU B O 1
ATOM 9853 N N . GLN B 1 508 ? -7.336 -21.141 12.945 1 95.81 508 GLN B N 1
ATOM 9854 C CA . GLN B 1 508 ? -6.797 -22.062 13.938 1 95.81 508 GLN B CA 1
ATOM 9855 C C . GLN B 1 508 ? -6.359 -23.375 13.297 1 95.81 508 GLN B C 1
ATOM 9857 O O . GLN B 1 508 ? -7.105 -23.969 12.516 1 95.81 508 GLN B O 1
ATOM 9862 N N . LEU B 1 509 ? -5.145 -23.797 13.609 1 96.94 509 LEU B N 1
ATOM 9863 C CA . LEU B 1 509 ? -4.68 -25.078 13.094 1 96.94 509 LEU B CA 1
ATOM 9864 C C . LEU B 1 509 ? -5.242 -26.234 13.922 1 96.94 509 LEU B C 1
ATOM 9866 O O . LEU B 1 509 ? -5.258 -26.172 15.156 1 96.94 509 LEU B O 1
ATOM 9870 N N . GLU B 1 510 ? -5.785 -27.156 13.273 1 97.12 510 GLU B N 1
ATOM 9871 C CA . GLU B 1 510 ? -6.25 -28.375 13.953 1 97.12 510 GLU B CA 1
ATOM 9872 C C . GLU B 1 510 ? -5.508 -29.609 13.445 1 97.12 510 GLU B C 1
ATOM 9874 O O . GLU B 1 510 ? -5.043 -29.625 12.297 1 97.12 510 GLU B O 1
ATOM 9879 N N . ASN B 1 511 ? -5.309 -30.5 14.312 1 96.81 511 ASN B N 1
ATOM 9880 C CA . ASN B 1 511 ? -4.742 -31.812 14.016 1 96.81 511 ASN B CA 1
ATOM 9881 C C . ASN B 1 511 ? -5.816 -32.906 13.992 1 96.81 511 ASN B C 1
ATOM 9883 O O . ASN B 1 511 ? -6.367 -33.25 15.039 1 96.81 511 ASN B O 1
ATOM 9887 N N . ILE B 1 512 ? -6.031 -33.469 12.844 1 95.62 512 ILE B N 1
ATOM 9888 C CA . ILE B 1 512 ? -7.184 -34.344 12.711 1 95.62 512 ILE B CA 1
ATOM 9889 C C . ILE B 1 512 ? -6.73 -35.719 12.172 1 95.62 512 ILE B C 1
ATOM 9891 O O . ILE B 1 512 ? -5.648 -35.812 11.602 1 95.62 512 ILE B O 1
ATOM 9895 N N . SER B 1 513 ? -7.602 -36.719 12.391 1 95.38 513 SER B N 1
ATOM 9896 C CA . SER B 1 513 ? -7.426 -38 11.734 1 95.38 513 SER B CA 1
ATOM 9897 C C . SER B 1 513 ? -7.91 -37.969 10.289 1 95.38 513 SER B C 1
ATOM 9899 O O . SER B 1 513 ? -8.922 -37.344 9.992 1 95.38 513 SER B O 1
ATOM 9901 N N . LEU B 1 514 ? -7.246 -38.688 9.445 1 94 514 LEU B N 1
ATOM 9902 C CA . LEU B 1 514 ? -7.652 -38.75 8.047 1 94 514 LEU B CA 1
ATOM 9903 C C . LEU B 1 514 ? -8.727 -39.812 7.824 1 94 514 LEU B C 1
ATOM 9905 O O . LEU B 1 514 ? -8.523 -40.969 8.133 1 94 514 LEU B O 1
ATOM 9909 N N . PRO B 1 515 ? -9.781 -39.375 7.27 1 88.88 515 PRO B N 1
ATOM 9910 C CA . PRO B 1 515 ? -10.859 -40.344 7.066 1 88.88 515 PRO B CA 1
ATOM 9911 C C . PRO B 1 515 ? -10.469 -41.469 6.113 1 88.88 515 PRO B C 1
ATOM 9913 O O . PRO B 1 515 ? -10.938 -42.625 6.266 1 88.88 515 PRO B O 1
ATOM 9916 N N . TRP B 1 516 ? -9.656 -41.312 5.137 1 90.38 516 TRP B N 1
ATOM 9917 C CA . TRP B 1 516 ? -9.344 -42.281 4.109 1 90.38 516 TRP B CA 1
ATOM 9918 C C . TRP B 1 516 ? -8.055 -43.031 4.441 1 90.38 516 TRP B C 1
ATOM 9920 O O . TRP B 1 516 ? -7.645 -43.938 3.709 1 90.38 516 TRP B O 1
ATOM 9930 N N . SER B 1 517 ? -7.359 -42.625 5.414 1 90.44 517 SER B N 1
ATOM 9931 C CA . SER B 1 517 ? -6.137 -43.281 5.859 1 90.44 517 SER B CA 1
ATOM 9932 C C . SER B 1 517 ? -6.09 -43.375 7.379 1 90.44 517 SER B C 1
ATOM 9934 O O . SER B 1 517 ? -5.379 -42.625 8.039 1 90.44 517 SER B O 1
ATOM 9936 N N . PRO B 1 518 ? -6.707 -44.438 7.879 1 87.38 518 PRO B N 1
ATOM 9937 C CA . PRO B 1 518 ? -6.742 -44.594 9.336 1 87.38 518 PRO B CA 1
ATOM 9938 C C . PRO B 1 518 ? -5.348 -44.656 9.961 1 87.38 518 PRO B C 1
ATOM 9940 O O . PRO B 1 518 ? -4.449 -45.281 9.414 1 87.38 518 PRO B O 1
ATOM 9943 N N . GLY B 1 519 ? -5.105 -43.938 11.055 1 91 519 GLY B N 1
ATOM 9944 C CA . GLY B 1 519 ? -3.824 -43.906 11.734 1 91 519 GLY B CA 1
ATOM 9945 C C . GLY B 1 519 ? -2.984 -42.688 11.375 1 91 519 GLY B C 1
ATOM 9946 O O . GLY B 1 519 ? -2.045 -42.344 12.086 1 91 519 GLY B O 1
ATOM 9947 N N . GLU B 1 520 ? -3.324 -42.156 10.227 1 93.88 520 GLU B N 1
ATOM 9948 C CA . GLU B 1 520 ? -2.58 -41 9.797 1 93.88 520 GLU B CA 1
ATOM 9949 C C . GLU B 1 520 ? -3.246 -39.719 10.281 1 93.88 520 GLU B C 1
ATOM 9951 O O . GLU B 1 520 ? -4.457 -39.688 10.523 1 93.88 520 GLU B O 1
ATOM 9956 N N . ARG B 1 521 ? -2.387 -38.719 10.484 1 95.5 521 ARG B N 1
ATOM 9957 C CA . ARG B 1 521 ? -2.857 -37.406 10.953 1 95.5 521 ARG B CA 1
ATOM 9958 C C . ARG B 1 521 ? -2.512 -36.312 9.945 1 95.5 521 ARG B C 1
ATOM 9960 O O . ARG B 1 521 ? -1.546 -36.438 9.195 1 95.5 521 ARG B O 1
ATOM 9967 N N . LEU B 1 522 ? -3.34 -35.344 9.992 1 95.5 522 LEU B N 1
ATOM 9968 C CA . LEU B 1 522 ? -3.137 -34.188 9.125 1 95.5 522 LEU B CA 1
ATOM 9969 C C . LEU B 1 522 ? -3.438 -32.875 9.867 1 95.5 522 LEU B C 1
ATOM 9971 O O . LEU B 1 522 ? -4.383 -32.812 10.656 1 95.5 522 LEU B O 1
ATOM 9975 N N . VAL B 1 523 ? -2.555 -31.859 9.656 1 97 523 VAL B N 1
ATOM 9976 C CA . VAL B 1 523 ? -2.805 -30.531 10.203 1 97 523 VAL B CA 1
ATOM 9977 C C . VAL B 1 523 ? -3.365 -29.625 9.109 1 97 523 VAL B C 1
ATOM 9979 O O . VAL B 1 523 ? -2.809 -29.547 8.016 1 97 523 VAL B O 1
ATOM 9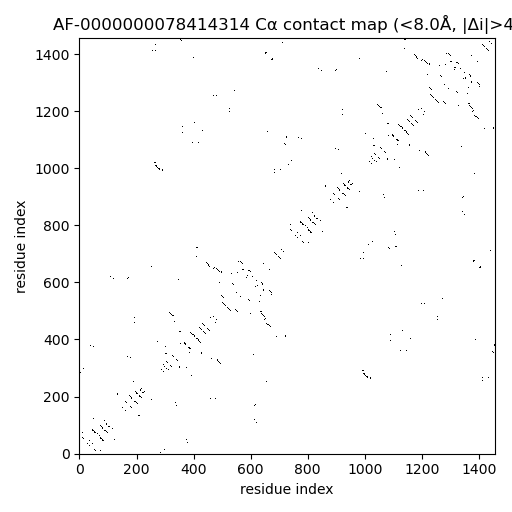982 N N . GLN B 1 524 ? -4.473 -28.953 9.367 1 97 524 GLN B N 1
ATOM 9983 C CA . GLN B 1 524 ? -5.066 -28 8.438 1 97 524 GLN B CA 1
ATOM 9984 C C . GLN B 1 524 ? -5.684 -26.828 9.18 1 97 524 GLN B C 1
ATOM 9986 O O . GLN B 1 524 ? -5.93 -26.906 10.383 1 97 524 GLN B O 1
ATOM 9991 N N . PRO B 1 525 ? -5.859 -25.688 8.492 1 97.31 525 PRO B N 1
ATOM 9992 C CA . PRO B 1 525 ? -6.492 -24.516 9.109 1 97.31 525 PRO B CA 1
ATOM 9993 C C . PRO B 1 525 ? -8.016 -24.641 9.164 1 97.31 525 PRO B C 1
ATOM 9995 O O . PRO B 1 525 ? -8.633 -25.156 8.234 1 97.31 525 PRO B O 1
ATOM 9998 N N . ARG B 1 526 ? -8.555 -24.203 10.172 1 97.69 526 ARG B N 1
ATOM 9999 C CA . ARG B 1 526 ? -9.992 -24.109 10.406 1 97.69 526 ARG B CA 1
ATOM 10000 C C . ARG B 1 526 ? -10.406 -22.688 10.758 1 97.69 526 ARG B C 1
ATOM 10002 O O . ARG B 1 526 ? -9.672 -21.969 11.453 1 97.69 526 ARG B O 1
ATOM 10009 N N . LEU B 1 527 ? -11.594 -22.344 10.305 1 97.44 527 LEU B N 1
ATOM 10010 C CA . LEU B 1 527 ? -12.109 -21 10.562 1 97.44 527 LEU B CA 1
ATOM 10011 C C . LEU B 1 527 ? -12.492 -20.844 12.031 1 97.44 527 LEU B C 1
ATOM 10013 O O . LEU B 1 527 ? -13.172 -21.703 12.594 1 97.44 527 LEU B O 1
ATOM 10017 N N . GLN B 1 528 ? -11.992 -19.828 12.633 1 96.81 528 GLN B N 1
ATOM 10018 C CA . GLN B 1 528 ? -12.383 -19.469 13.992 1 96.81 528 GLN B CA 1
ATOM 10019 C C . GLN B 1 528 ? -13.109 -18.125 14.008 1 96.81 528 GLN B C 1
ATOM 10021 O O . GLN B 1 528 ? -12.523 -17.094 13.68 1 96.81 528 GLN B O 1
ATOM 10026 N N . ARG B 1 529 ? -14.328 -18.156 14.359 1 96.44 529 ARG B N 1
ATOM 10027 C CA . ARG B 1 529 ? -15.148 -16.953 14.461 1 96.44 529 ARG B CA 1
ATOM 10028 C C . ARG B 1 529 ? -15.281 -16.5 15.914 1 96.44 529 ARG B C 1
ATOM 10030 O O . ARG B 1 529 ? -15.547 -17.312 16.797 1 96.44 529 ARG B O 1
ATOM 10037 N N . ARG B 1 530 ? -15.086 -15.258 16.156 1 97.69 530 ARG B N 1
ATOM 10038 C CA . ARG B 1 530 ? -15.203 -14.711 17.516 1 97.69 530 ARG B CA 1
ATOM 10039 C C . ARG B 1 530 ? -16.062 -13.445 17.516 1 97.69 530 ARG B C 1
ATOM 10041 O O . ARG B 1 530 ? -15.555 -12.344 17.344 1 97.69 530 ARG B O 1
ATOM 10048 N N . PRO B 1 531 ? -17.344 -13.57 17.844 1 97.94 531 PRO B N 1
ATOM 10049 C CA . PRO B 1 531 ? -18.141 -12.359 18.031 1 97.94 531 PRO B CA 1
ATOM 10050 C C . PRO B 1 531 ? -17.625 -11.469 19.156 1 97.94 531 PRO B C 1
ATOM 10052 O O . PRO B 1 531 ? -17.203 -11.961 20.203 1 97.94 531 PRO B O 1
ATOM 10055 N N . ARG B 1 532 ? -17.5 -10.297 18.875 1 98.5 532 ARG B N 1
ATOM 10056 C CA . ARG B 1 532 ? -17.203 -9.281 19.875 1 98.5 532 ARG B CA 1
ATOM 10057 C C . ARG B 1 532 ? -18.469 -8.516 20.266 1 98.5 532 ARG B C 1
ATOM 10059 O O . ARG B 1 532 ? -18.953 -7.68 19.484 1 98.5 532 ARG B O 1
ATOM 10066 N N . ARG B 1 533 ? -18.922 -8.695 21.5 1 98.5 533 ARG B N 1
ATOM 10067 C CA . ARG B 1 533 ? -20.297 -8.32 21.812 1 98.5 533 ARG B CA 1
ATOM 10068 C C . ARG B 1 533 ? -20.344 -6.973 22.531 1 98.5 533 ARG B C 1
ATOM 10070 O O . ARG B 1 533 ? -21.406 -6.355 22.625 1 98.5 533 ARG B O 1
ATOM 10077 N N . THR B 1 534 ? -19.203 -6.492 23.031 1 98.81 534 THR B N 1
ATOM 10078 C CA . THR B 1 534 ? -19.156 -5.211 23.734 1 98.81 534 THR B CA 1
ATOM 10079 C C . THR B 1 534 ? -18.031 -4.332 23.172 1 98.81 534 THR B C 1
ATOM 10081 O O . THR B 1 534 ? -17.156 -4.816 22.469 1 98.81 534 THR B O 1
ATOM 10084 N N . GLU B 1 535 ? -18.078 -3.078 23.531 1 98.75 535 GLU B N 1
ATOM 10085 C CA . GLU B 1 535 ? -17.078 -2.115 23.062 1 98.75 535 GLU B CA 1
ATOM 10086 C C . GLU B 1 535 ? -15.688 -2.463 23.578 1 98.75 535 GLU B C 1
ATOM 10088 O O . GLU B 1 535 ? -14.703 -2.338 22.844 1 98.75 535 GLU B O 1
ATOM 10093 N N . ARG B 1 536 ? -15.562 -2.883 24.766 1 98.19 536 ARG B N 1
ATOM 10094 C CA . ARG B 1 536 ? -14.258 -3.213 25.328 1 98.19 536 ARG B CA 1
ATOM 10095 C C . ARG B 1 536 ? -13.648 -4.418 24.625 1 98.19 536 ARG B C 1
ATOM 10097 O O . ARG B 1 536 ? -12.43 -4.477 24.422 1 98.19 536 ARG B O 1
ATOM 10104 N N . GLN B 1 537 ? -14.547 -5.348 24.297 1 98.06 537 GLN B N 1
ATOM 10105 C CA . GLN B 1 537 ? -14.078 -6.512 23.547 1 98.06 537 GLN B CA 1
ATOM 10106 C C . GLN B 1 537 ? -13.625 -6.121 22.141 1 98.06 537 GLN B C 1
ATOM 10108 O O . GLN B 1 537 ? -12.805 -6.812 21.531 1 98.06 537 GLN B O 1
ATOM 10113 N N . ALA B 1 538 ? -14.156 -5.027 21.672 1 98.62 538 ALA B N 1
ATOM 10114 C CA . ALA B 1 538 ? -13.891 -4.598 20.297 1 98.62 538 ALA B CA 1
ATOM 10115 C C . ALA B 1 538 ? -12.914 -3.428 20.266 1 98.62 538 ALA B C 1
ATOM 10117 O O . ALA B 1 538 ? -12.906 -2.643 19.328 1 98.62 538 ALA B O 1
ATOM 10118 N N . ALA B 1 539 ? -12.211 -3.17 21.312 1 98.44 539 ALA B N 1
ATOM 10119 C CA . ALA B 1 539 ? -11.117 -2.207 21.359 1 98.44 539 ALA B CA 1
ATOM 10120 C C . ALA B 1 539 ? -9.766 -2.912 21.328 1 98.44 539 ALA B C 1
ATOM 10122 O O . ALA B 1 539 ? -9.43 -3.66 22.25 1 98.44 539 ALA B O 1
ATOM 10123 N N . PHE B 1 540 ? -8.977 -2.686 20.312 1 97.88 540 PHE B N 1
ATOM 10124 C CA . PHE B 1 540 ? -7.746 -3.441 20.109 1 97.88 540 PHE B CA 1
ATOM 10125 C C . PHE B 1 540 ? -6.523 -2.553 20.312 1 97.88 540 PHE B C 1
ATOM 10127 O O . PHE B 1 540 ? -6.215 -1.715 19.469 1 97.88 540 PHE B O 1
ATOM 10134 N N . PRO B 1 541 ? -5.758 -2.748 21.328 1 96.12 541 PRO B N 1
ATOM 10135 C CA . PRO B 1 541 ? -4.621 -1.876 21.641 1 96.12 541 PRO B CA 1
ATOM 10136 C C . PRO B 1 541 ? -3.486 -1.997 20.625 1 96.12 541 PRO B C 1
ATOM 10138 O O . PRO B 1 541 ? -3.248 -3.08 20.078 1 96.12 541 PRO B O 1
ATOM 10141 N N . LEU B 1 542 ? -2.664 -0.948 20.406 1 93.38 542 LEU B N 1
ATOM 10142 C CA . LEU B 1 542 ? -1.562 -0.885 19.453 1 93.38 542 LEU B CA 1
ATOM 10143 C C . LEU B 1 542 ? -0.453 -1.858 19.844 1 93.38 542 LEU B C 1
ATOM 10145 O O . LEU B 1 542 ? 0.325 -2.291 18.984 1 93.38 542 LEU B O 1
ATOM 10149 N N . ARG B 1 543 ? -0.313 -2.273 21.016 1 86.44 543 ARG B N 1
ATOM 10150 C CA . ARG B 1 543 ? 0.791 -3.104 21.484 1 86.44 543 ARG B CA 1
ATOM 10151 C C . ARG B 1 543 ? 0.519 -4.578 21.219 1 86.44 543 ARG B C 1
ATOM 10153 O O . ARG B 1 543 ? 1.401 -5.422 21.391 1 86.44 543 ARG B O 1
ATOM 10160 N N . GLN B 1 544 ? -0.657 -4.859 20.797 1 88.69 544 GLN B N 1
ATOM 10161 C CA . GLN B 1 544 ? -1.029 -6.238 20.484 1 88.69 544 GLN B CA 1
ATOM 10162 C C . GLN B 1 544 ? -1.383 -6.402 19.016 1 88.69 544 GLN B C 1
ATOM 10164 O O . GLN B 1 544 ? -1.878 -5.465 18.375 1 88.69 544 GLN B O 1
ATOM 10169 N N . PRO B 1 545 ? -1.115 -7.586 18.516 1 87.62 545 PRO B N 1
ATOM 10170 C CA . PRO B 1 545 ? -1.486 -7.805 17.125 1 87.62 545 PRO B CA 1
ATOM 10171 C C . PRO B 1 545 ? -2.994 -7.738 16.891 1 87.62 545 PRO B C 1
ATOM 10173 O O . PRO B 1 545 ? -3.77 -8.219 17.719 1 87.62 545 PRO B O 1
ATOM 10176 N N . LEU B 1 546 ? -3.383 -7.199 15.82 1 91.5 546 LEU B N 1
ATOM 10177 C CA . LEU B 1 546 ? -4.777 -7.141 15.398 1 91.5 546 LEU B CA 1
ATOM 10178 C C . LEU B 1 546 ? -5.223 -8.469 14.797 1 91.5 546 LEU B C 1
ATOM 10180 O O . LEU B 1 546 ? -4.457 -9.117 14.078 1 91.5 546 LEU B O 1
ATOM 10184 N N . PRO B 1 547 ? -6.496 -8.82 15.141 1 93.69 547 PRO B N 1
ATOM 10185 C CA . PRO B 1 547 ? -7.012 -9.977 14.398 1 93.69 547 PRO B CA 1
ATOM 10186 C C . PRO B 1 547 ? -6.945 -9.773 12.883 1 93.69 547 PRO B C 1
ATOM 10188 O O . PRO B 1 547 ? -7.055 -8.641 12.406 1 93.69 547 PRO B O 1
ATOM 10191 N N . ARG B 1 548 ? -6.883 -10.828 12.133 1 93.06 548 ARG B N 1
ATOM 10192 C CA . ARG B 1 548 ? -6.613 -10.758 10.703 1 93.06 548 ARG B CA 1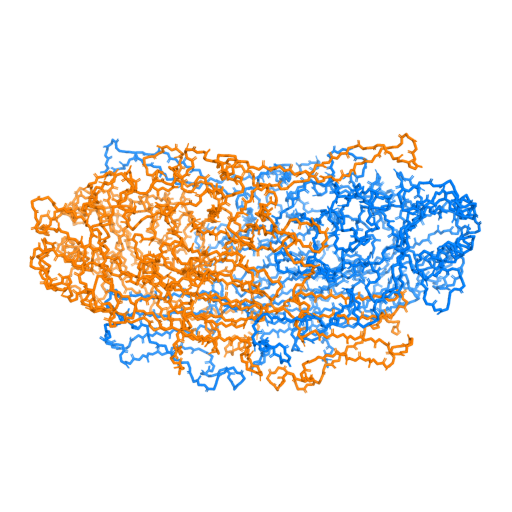
ATOM 10193 C C . ARG B 1 548 ? -7.84 -10.266 9.938 1 93.06 548 ARG B C 1
ATOM 10195 O O . ARG B 1 548 ? -7.711 -9.633 8.891 1 93.06 548 ARG B O 1
ATOM 10202 N N . TYR B 1 549 ? -9.062 -10.695 10.367 1 97.31 549 TYR B N 1
ATOM 10203 C CA . TYR B 1 549 ? -10.281 -10.195 9.75 1 97.31 549 TYR B CA 1
ATOM 10204 C C . TYR B 1 549 ? -11.133 -9.43 10.766 1 97.31 549 TYR B C 1
ATOM 10206 O O . TYR B 1 549 ? -11.383 -9.914 11.867 1 97.31 549 TYR B O 1
ATOM 10214 N N . LEU B 1 550 ? -11.508 -8.266 10.414 1 98.62 550 LEU B N 1
ATOM 10215 C CA . LEU B 1 550 ? -12.398 -7.398 11.18 1 98.62 550 LEU B CA 1
ATOM 10216 C C . LEU B 1 550 ? -13.703 -7.176 10.43 1 98.62 550 LEU B C 1
ATOM 10218 O O . LEU B 1 550 ? -13.766 -6.355 9.508 1 98.62 550 LEU B O 1
ATOM 10222 N N . LEU B 1 551 ? -14.789 -7.812 10.867 1 98.5 551 LEU B N 1
ATOM 10223 C CA . LEU B 1 551 ? -15.992 -7.906 10.047 1 98.5 551 LEU B CA 1
ATOM 10224 C C . LEU B 1 551 ? -17.156 -7.164 10.695 1 98.5 551 LEU B C 1
ATOM 10226 O O . LEU B 1 551 ? -17.406 -7.332 11.891 1 98.5 551 LEU B O 1
ATOM 10230 N N . PHE B 1 552 ? -17.781 -6.355 9.969 1 98.81 552 PHE B N 1
ATOM 10231 C CA . PHE B 1 552 ? -19.078 -5.75 10.297 1 98.81 552 PHE B CA 1
ATOM 10232 C C . PHE B 1 552 ? -20.203 -6.402 9.5 1 98.81 552 PHE B C 1
ATOM 10234 O O . PHE B 1 552 ? -20.156 -6.426 8.273 1 98.81 552 PHE B O 1
ATOM 10241 N N . THR B 1 553 ? -21.203 -6.914 10.172 1 98.31 553 THR B N 1
ATOM 10242 C CA . THR B 1 553 ? -22.203 -7.754 9.523 1 98.31 553 THR B CA 1
ATOM 10243 C C . THR B 1 553 ? -23.609 -7.195 9.75 1 98.31 553 THR B C 1
ATOM 10245 O O . THR B 1 553 ? -23.922 -6.715 10.836 1 98.31 553 THR B O 1
ATOM 10248 N N . SER B 1 554 ? -24.375 -7.258 8.672 1 97.94 554 SER B N 1
ATOM 10249 C CA . SER B 1 554 ? -25.781 -6.871 8.781 1 97.94 554 SER B CA 1
ATOM 10250 C C . SER B 1 554 ? -26.562 -7.867 9.625 1 97.94 554 SER B C 1
ATOM 10252 O O . SER B 1 554 ? -26.344 -9.078 9.531 1 97.94 554 SER B O 1
ATOM 10254 N N . SER B 1 555 ? -27.438 -7.41 10.422 1 94.19 555 SER B N 1
ATOM 10255 C CA . SER B 1 555 ? -28.266 -8.281 11.258 1 94.19 555 SER B CA 1
ATOM 10256 C C . SER B 1 555 ? -29.391 -8.922 10.453 1 94.19 555 SER B C 1
ATOM 10258 O O . SER B 1 555 ? -29.797 -10.047 10.734 1 94.19 555 SER B O 1
ATOM 10260 N N . GLY B 1 556 ? -29.844 -8.227 9.5 1 92.5 556 GLY B N 1
ATOM 10261 C CA . GLY B 1 556 ? -31.109 -8.695 8.953 1 92.5 556 GLY B CA 1
ATOM 10262 C C . GLY B 1 556 ? -31.031 -9.008 7.469 1 92.5 556 GLY B C 1
ATOM 10263 O O . GLY B 1 556 ? -32 -9.445 6.871 1 92.5 556 GLY B O 1
ATOM 10264 N N . ARG B 1 557 ? -29.984 -8.781 6.887 1 96.44 557 ARG B N 1
ATOM 10265 C CA . ARG B 1 557 ? -29.922 -8.969 5.441 1 96.44 557 ARG B CA 1
ATOM 10266 C C . ARG B 1 557 ? -28.906 -10.047 5.07 1 96.44 557 ARG B C 1
ATOM 10268 O O . ARG B 1 557 ? -27.797 -10.07 5.605 1 96.44 557 ARG B O 1
ATOM 10275 N N . ARG B 1 558 ? -29.266 -10.906 4.191 1 97.75 558 ARG B N 1
ATOM 10276 C CA . ARG B 1 558 ? -28.422 -12 3.721 1 97.75 558 ARG B CA 1
ATOM 10277 C C . ARG B 1 558 ? -28.234 -11.938 2.209 1 97.75 558 ARG B C 1
ATOM 10279 O O . ARG B 1 558 ? -29.047 -11.328 1.503 1 97.75 558 ARG B O 1
ATOM 10286 N N . ASN B 1 559 ? -27.141 -12.469 1.721 1 97.62 559 ASN B N 1
ATOM 10287 C CA . ASN B 1 559 ? -27 -12.594 0.275 1 97.62 559 ASN B CA 1
ATOM 10288 C C . ASN B 1 559 ? -27.656 -13.867 -0.243 1 97.62 559 ASN B C 1
ATOM 10290 O O . ASN B 1 559 ? -28.312 -14.586 0.515 1 97.62 559 ASN B O 1
ATOM 10294 N N . ARG B 1 560 ? -27.5 -14.117 -1.461 1 97.31 560 ARG B N 1
ATOM 10295 C CA . ARG B 1 560 ? -28.188 -15.211 -2.141 1 97.31 560 ARG B CA 1
ATOM 10296 C C . ARG B 1 560 ? -27.734 -16.562 -1.58 1 97.31 560 ARG B C 1
ATOM 10298 O O . ARG B 1 560 ? -28.484 -17.547 -1.634 1 97.31 560 ARG B O 1
ATOM 10305 N N . TRP B 1 561 ? -26.609 -16.641 -0.964 1 97.88 561 TRP B N 1
ATOM 10306 C CA . TRP B 1 561 ? -26.047 -17.922 -0.538 1 97.88 561 TRP B CA 1
ATOM 10307 C C . TRP B 1 561 ? -26.219 -18.125 0.964 1 97.88 561 TRP B C 1
ATOM 10309 O O . TRP B 1 561 ? -25.656 -19.062 1.542 1 97.88 561 TRP B O 1
ATOM 10319 N N . GLY B 1 562 ? -26.859 -17.172 1.563 1 96.69 562 GLY B N 1
ATOM 10320 C CA . GLY B 1 562 ? -27.266 -17.375 2.947 1 96.69 562 GLY B CA 1
ATOM 10321 C C . GLY B 1 562 ? -26.344 -16.688 3.936 1 96.69 562 GLY B C 1
ATOM 10322 O O . GLY B 1 562 ? -26.562 -16.766 5.148 1 96.69 562 GLY B O 1
ATOM 10323 N N . HIS B 1 563 ? -25.391 -16.031 3.471 1 97.5 563 HIS B N 1
ATOM 10324 C CA . HIS B 1 563 ? -24.484 -15.312 4.367 1 97.5 563 HIS B CA 1
ATOM 10325 C C . HIS B 1 563 ? -25.062 -13.969 4.777 1 97.5 563 HIS B C 1
ATOM 10327 O O . HIS B 1 563 ? -25.703 -13.289 3.973 1 97.5 563 HIS B O 1
ATOM 10333 N N . GLN B 1 564 ? -24.875 -13.617 6.078 1 97.38 564 GLN B N 1
ATOM 10334 C CA . GLN B 1 564 ? -25.141 -12.227 6.414 1 97.38 564 GLN B CA 1
ATOM 10335 C C . GLN B 1 564 ? -24.234 -11.289 5.617 1 97.38 564 GLN B C 1
ATOM 10337 O O . GLN B 1 564 ? -23.031 -11.531 5.488 1 97.38 564 GLN B O 1
ATOM 10342 N N . ARG B 1 565 ? -24.812 -10.266 5.062 1 98.44 565 ARG B N 1
ATOM 10343 C CA . ARG B 1 565 ? -24.031 -9.305 4.297 1 98.44 565 ARG B CA 1
ATOM 10344 C C . ARG B 1 565 ? -23.031 -8.586 5.191 1 98.44 565 ARG B C 1
ATOM 10346 O O . ARG B 1 565 ? -23.375 -8.109 6.27 1 98.44 565 ARG B O 1
ATOM 10353 N N . SER B 1 566 ? -21.766 -8.547 4.734 1 98.69 566 SER B N 1
ATOM 10354 C CA . SER B 1 566 ? -20.719 -8.023 5.617 1 98.69 566 SER B CA 1
ATOM 10355 C C . SER B 1 566 ? -19.688 -7.227 4.828 1 98.69 566 SER B C 1
ATOM 10357 O O . SER B 1 566 ? -19.531 -7.418 3.621 1 98.69 566 SER B O 1
ATOM 10359 N N . TYR B 1 567 ? -19.062 -6.309 5.48 1 98.81 567 TYR B N 1
ATOM 10360 C CA . TYR B 1 567 ? -17.828 -5.633 5.066 1 98.81 567 TYR B CA 1
ATOM 10361 C C . TYR B 1 567 ? -16.734 -5.824 6.098 1 98.81 567 TYR B C 1
ATOM 10363 O O . TYR B 1 567 ? -17 -6 7.289 1 98.81 567 TYR B O 1
ATOM 10371 N N . ARG B 1 568 ? -15.484 -5.781 5.621 1 98.38 568 ARG B N 1
ATOM 10372 C CA . ARG B 1 568 ? -14.375 -5.879 6.555 1 98.38 568 ARG B CA 1
ATOM 10373 C C . ARG B 1 568 ? -13.445 -4.676 6.43 1 98.38 568 ARG B C 1
ATOM 10375 O O . ARG B 1 568 ? -13.414 -4.02 5.387 1 98.38 568 ARG B O 1
ATOM 10382 N N . ILE B 1 569 ? -12.766 -4.371 7.5 1 98.5 569 ILE B N 1
ATOM 10383 C CA . ILE B 1 569 ? -11.68 -3.395 7.5 1 98.5 569 ILE B CA 1
ATOM 10384 C C . ILE B 1 569 ? -10.336 -4.113 7.441 1 98.5 569 ILE B C 1
ATOM 10386 O O . ILE B 1 569 ? -10.086 -5.047 8.211 1 98.5 569 ILE B O 1
ATOM 10390 N N . GLN B 1 570 ? -9.539 -3.73 6.469 1 97.94 570 GLN B N 1
ATOM 10391 C CA . GLN B 1 570 ? -8.172 -4.23 6.332 1 97.94 570 GLN B CA 1
ATOM 10392 C C . GLN B 1 570 ? -7.156 -3.098 6.465 1 97.94 570 GLN B C 1
ATOM 10394 O O . GLN B 1 570 ? -6.977 -2.311 5.531 1 97.94 570 GLN B O 1
ATOM 10399 N N . PRO B 1 571 ? -6.426 -3.047 7.523 1 96.06 571 PRO B N 1
ATOM 10400 C CA . PRO B 1 571 ? -5.512 -1.925 7.754 1 96.06 571 PRO B CA 1
ATOM 10401 C C . PRO B 1 571 ? -4.195 -2.064 6.992 1 96.06 571 PRO B C 1
ATOM 10403 O O . PRO B 1 571 ? -3.748 -3.184 6.727 1 96.06 571 PRO B O 1
ATOM 10406 N N . SER B 1 572 ? -3.553 -1.043 6.621 1 95.44 572 SER B N 1
ATOM 10407 C CA . SER B 1 572 ? -2.178 -0.841 6.18 1 95.44 572 SER B CA 1
ATOM 10408 C C . SER B 1 572 ? -1.492 0.256 6.984 1 95.44 572 SER B C 1
ATOM 10410 O O . SER B 1 572 ? -1.594 1.438 6.648 1 95.44 572 SER B O 1
ATOM 10412 N N . SER B 1 573 ? -0.838 -0.199 8.039 1 94.88 573 SER B N 1
ATOM 10413 C CA . SER B 1 573 ? -0.393 0.758 9.047 1 94.88 573 SER B CA 1
ATOM 10414 C C . SER B 1 573 ? 0.838 0.247 9.789 1 94.88 573 SER B C 1
ATOM 10416 O O . SER B 1 573 ? 1.045 -0.963 9.898 1 94.88 573 SER B O 1
ATOM 10418 N N . HIS B 1 574 ? 1.7 1.151 10.219 1 92.81 574 HIS B N 1
ATOM 10419 C CA . HIS B 1 574 ? 2.828 0.881 11.109 1 92.81 574 HIS B CA 1
ATOM 10420 C C . HIS B 1 574 ? 2.711 1.672 12.406 1 92.81 574 HIS B C 1
ATOM 10422 O O . HIS B 1 574 ? 3.721 2.092 12.977 1 92.81 574 HIS B O 1
ATOM 10428 N N . ALA B 1 575 ? 1.565 1.867 12.828 1 89.88 575 ALA B N 1
ATOM 10429 C CA . ALA B 1 575 ? 1.299 2.691 14.008 1 89.88 575 ALA B CA 1
ATOM 10430 C C . ALA B 1 575 ? 1.897 2.064 15.266 1 89.88 575 ALA B C 1
ATOM 10432 O O . ALA B 1 575 ? 1.976 0.838 15.375 1 89.88 575 ALA B O 1
ATOM 10433 N N . GLY B 1 576 ? 2.334 2.906 16.203 1 91.75 576 GLY B N 1
ATOM 10434 C CA . GLY B 1 576 ? 2.803 2.535 17.531 1 91.75 576 GLY B CA 1
ATOM 10435 C C . GLY B 1 576 ? 2.512 3.588 18.594 1 91.75 576 GLY B C 1
ATOM 10436 O O . GLY B 1 576 ? 2.123 4.711 18.266 1 91.75 576 GLY B O 1
ATOM 10437 N N . PRO B 1 577 ? 2.723 3.207 19.812 1 92.5 577 PRO B N 1
ATOM 10438 C CA . PRO B 1 577 ? 2.434 4.16 20.891 1 92.5 577 PRO B CA 1
ATOM 10439 C C . PRO B 1 577 ? 3.34 5.387 20.859 1 92.5 577 PRO B C 1
ATOM 10441 O O . PRO B 1 577 ? 4.535 5.27 20.562 1 92.5 577 PRO B O 1
ATOM 10444 N N . VAL B 1 578 ? 2.736 6.469 21.219 1 95.94 578 VAL B N 1
ATOM 10445 C CA . VAL B 1 578 ? 3.502 7.711 21.156 1 95.94 578 VAL B CA 1
ATOM 10446 C C . VAL B 1 578 ? 3.709 8.266 22.562 1 95.94 578 VAL B C 1
ATOM 10448 O O . VAL B 1 578 ? 4.613 9.07 22.797 1 95.94 578 VAL B O 1
ATOM 10451 N N . LEU B 1 579 ? 2.908 7.945 23.5 1 97.31 579 LEU B N 1
ATOM 10452 C CA . LEU B 1 579 ? 3.025 8.281 24.922 1 97.31 579 LEU B CA 1
ATOM 10453 C C . LEU B 1 579 ? 2.633 7.09 25.797 1 97.31 579 LEU B C 1
ATOM 10455 O O . LEU B 1 579 ? 1.818 6.258 25.391 1 97.31 579 LEU B O 1
ATOM 10459 N N . PRO B 1 580 ? 3.242 7.047 27 1 96.38 580 PRO B N 1
ATOM 10460 C CA . PRO B 1 580 ? 2.746 6.02 27.922 1 96.38 580 PRO B CA 1
ATOM 10461 C C . PRO B 1 580 ? 1.306 6.27 28.375 1 96.38 580 PRO B C 1
ATOM 10463 O O . PRO B 1 580 ? 0.917 7.422 28.594 1 96.38 580 PRO B O 1
ATOM 10466 N N . ARG B 1 581 ? 0.612 5.234 28.531 1 94.81 581 ARG B N 1
ATOM 10467 C CA . ARG B 1 581 ? -0.75 5.355 29.031 1 94.81 581 ARG B CA 1
ATOM 10468 C C . ARG B 1 581 ? -0.764 6.027 30.406 1 94.81 581 ARG B C 1
ATOM 10470 O O . ARG B 1 581 ? 0.016 5.664 31.281 1 94.81 581 ARG B O 1
ATOM 10477 N N . GLY B 1 582 ? -1.577 7.023 30.5 1 94.44 582 GLY B N 1
ATOM 10478 C CA . GLY B 1 582 ? -1.711 7.707 31.781 1 94.44 582 GLY B CA 1
ATOM 10479 C C . GLY B 1 582 ? -0.858 8.953 31.891 1 94.44 582 GLY B C 1
ATOM 10480 O O . GLY B 1 582 ? -1.053 9.773 32.781 1 94.44 582 GLY B O 1
ATOM 10481 N N . TRP B 1 583 ? 0.123 9.102 31.016 1 95.88 583 TRP B N 1
ATOM 10482 C CA . TRP B 1 583 ? 0.91 10.328 31.016 1 95.88 583 TRP B CA 1
ATOM 10483 C C . TRP B 1 583 ? 0.013 11.547 30.828 1 95.88 583 TRP B C 1
ATOM 10485 O O . TRP B 1 583 ? -1.081 11.438 30.266 1 95.88 583 TRP B O 1
ATOM 10495 N N . LYS B 1 584 ? 0.406 12.672 31.25 1 93 584 LYS B N 1
ATOM 10496 C CA . LYS B 1 584 ? -0.419 13.867 31.406 1 93 584 LYS B CA 1
ATOM 10497 C C . LYS B 1 584 ? -1.076 14.266 30.094 1 93 584 LYS B C 1
ATOM 10499 O O . LYS B 1 584 ? -2.256 14.625 30.062 1 93 584 LYS B O 1
ATOM 10504 N N . GLU B 1 585 ? -0.359 14.25 28.953 1 96.06 585 GLU B N 1
ATOM 10505 C CA . GLU B 1 585 ? -0.918 14.68 27.672 1 96.06 585 GLU B CA 1
ATOM 10506 C C . GLU B 1 585 ? -1.662 13.531 26.984 1 96.06 585 GLU B C 1
ATOM 10508 O O . GLU B 1 585 ? -2.43 13.766 26.047 1 96.06 585 GLU B O 1
ATOM 10513 N N . GLU B 1 586 ? -1.521 12.367 27.422 1 97.31 586 GLU B N 1
ATOM 10514 C CA . GLU B 1 586 ? -1.97 11.172 26.719 1 97.31 586 GLU B CA 1
ATOM 10515 C C . GLU B 1 586 ? -3.492 11.125 26.625 1 97.31 586 GLU B C 1
ATOM 10517 O O . GLU B 1 586 ? -4.047 10.609 25.656 1 97.31 586 GLU B O 1
ATOM 10522 N N . LYS B 1 587 ? -4.188 11.719 27.578 1 95.56 587 LYS B N 1
ATOM 10523 C CA . LYS B 1 587 ? -5.648 11.742 27.578 1 95.56 587 LYS B CA 1
ATOM 10524 C C . LYS B 1 587 ? -6.184 12.477 26.359 1 95.56 587 LYS B C 1
ATOM 10526 O O . LYS B 1 587 ? -7.27 12.156 25.859 1 95.56 587 LYS B O 1
ATOM 10531 N N . GLY B 1 588 ? -5.438 13.43 25.906 1 97.5 588 GLY B N 1
ATOM 10532 C CA . GLY B 1 588 ? -5.848 14.203 24.734 1 97.5 588 GLY B CA 1
ATOM 10533 C C . GLY B 1 588 ? -5.816 13.398 23.453 1 97.5 588 GLY B C 1
ATOM 10534 O O . GLY B 1 588 ? -6.406 13.805 22.453 1 97.5 588 GLY B O 1
ATOM 10535 N N . ILE B 1 589 ? -5.148 12.227 23.5 1 98.31 589 ILE B N 1
ATOM 10536 C CA . ILE B 1 589 ? -5.012 11.383 22.312 1 98.31 589 ILE B CA 1
ATOM 10537 C C . ILE B 1 589 ? -5.316 9.93 22.672 1 98.31 589 ILE B C 1
ATOM 10539 O O . ILE B 1 589 ? -4.625 9.016 22.219 1 98.31 589 ILE B O 1
ATOM 10543 N N . ALA B 1 590 ? -6.305 9.711 23.5 1 98 590 ALA B N 1
ATOM 10544 C CA . ALA B 1 590 ? -6.617 8.359 23.969 1 98 590 ALA B CA 1
ATOM 10545 C C . ALA B 1 590 ? -6.992 7.449 22.812 1 98 590 ALA B C 1
ATOM 10547 O O . ALA B 1 590 ? -6.875 6.223 22.906 1 98 590 ALA B O 1
ATOM 10548 N N . TRP B 1 591 ? -7.469 8.031 21.703 1 98.25 591 TRP B N 1
ATOM 10549 C CA . TRP B 1 591 ? -7.746 7.242 20.516 1 98.25 591 TRP B CA 1
ATOM 10550 C C . TRP B 1 591 ? -6.48 6.559 20 1 98.25 591 TRP B C 1
ATOM 10552 O O . TRP B 1 591 ? -6.551 5.508 19.359 1 98.25 591 TRP B O 1
ATOM 10562 N N . GLY B 1 592 ? -5.309 7.09 20.312 1 97.81 592 GLY B N 1
ATOM 10563 C CA . GLY B 1 592 ? -4.027 6.547 19.891 1 97.81 592 GLY B CA 1
ATOM 10564 C C . GLY B 1 592 ? -3.621 5.305 20.656 1 97.81 592 GLY B C 1
ATOM 10565 O O . GLY B 1 592 ? -2.551 4.742 20.406 1 97.81 592 GLY B O 1
ATOM 10566 N N . ARG B 1 593 ? -4.492 4.867 21.609 1 97.12 593 ARG B N 1
ATOM 10567 C CA . ARG B 1 593 ? -4.238 3.633 22.344 1 97.12 593 ARG B CA 1
ATOM 10568 C C . ARG B 1 593 ? -4.559 2.412 21.484 1 97.12 593 ARG B C 1
ATOM 10570 O O . ARG B 1 593 ? -4.102 1.304 21.781 1 97.12 593 ARG B O 1
ATOM 10577 N N . TYR B 1 594 ? -5.375 2.652 20.391 1 97.75 594 TYR B N 1
ATOM 10578 C CA . TYR B 1 594 ? -6.004 1.514 19.734 1 97.75 594 TYR B CA 1
ATOM 10579 C C . TYR B 1 594 ? -5.723 1.531 18.234 1 97.75 594 TYR B C 1
ATOM 10581 O O . TYR B 1 594 ? -5.703 2.598 17.609 1 97.75 594 TYR B O 1
ATOM 10589 N N . HIS B 1 595 ? -5.488 0.285 17.672 1 97.12 595 HIS B N 1
ATOM 10590 C CA . HIS B 1 595 ? -5.578 0.157 16.219 1 97.12 595 HIS B CA 1
ATOM 10591 C C . HIS B 1 595 ? -6.984 0.485 15.727 1 97.12 595 HIS B C 1
ATOM 10593 O O . HIS B 1 595 ? -7.145 1.161 14.703 1 97.12 595 HIS B O 1
ATOM 10599 N N . LEU B 1 596 ? -7.871 -0.064 16.391 1 98.5 596 LEU B N 1
ATOM 10600 C CA . LEU B 1 596 ? -9.297 -0.039 16.062 1 98.5 596 LEU B CA 1
ATOM 10601 C C . LEU B 1 596 ? -10.133 -0.101 17.344 1 98.5 596 LEU B C 1
ATOM 10603 O O . LEU B 1 596 ? -9.812 -0.853 18.266 1 98.5 596 LEU B O 1
ATOM 10607 N N . ALA B 1 597 ? -11.133 0.66 17.406 1 98.75 597 ALA B N 1
ATOM 10608 C CA . ALA B 1 597 ? -12.195 0.553 18.406 1 98.75 597 ALA B CA 1
ATOM 10609 C C . ALA B 1 597 ? -13.57 0.645 17.75 1 98.75 597 ALA B C 1
ATOM 10611 O O . ALA B 1 597 ? -13.773 1.446 16.844 1 98.75 597 ALA B O 1
ATOM 10612 N N . VAL B 1 598 ? -14.438 -0.208 18.156 1 98.88 598 VAL B N 1
ATOM 10613 C CA . VAL B 1 598 ? -15.797 -0.206 17.625 1 98.88 598 VAL B CA 1
ATOM 10614 C C . VAL B 1 598 ? -16.781 0.183 18.734 1 98.88 598 VAL B C 1
ATOM 10616 O O . VAL B 1 598 ? -16.781 -0.416 19.812 1 98.88 598 VAL B O 1
ATOM 10619 N N . THR B 1 599 ? -17.594 1.172 18.484 1 98.81 599 THR B N 1
ATOM 10620 C CA . THR B 1 599 ? -18.562 1.629 19.484 1 98.81 599 THR B CA 1
ATOM 10621 C C . THR B 1 599 ? -19.969 1.687 18.891 1 98.81 599 THR B C 1
ATOM 10623 O O . THR B 1 599 ? -20.125 1.601 17.672 1 98.81 599 THR B O 1
ATOM 10626 N N . ARG B 1 600 ? -20.891 1.781 19.797 1 98.44 600 ARG B N 1
ATOM 10627 C CA . ARG B 1 600 ? -22.266 2.117 19.406 1 98.44 600 ARG B CA 1
ATOM 10628 C C . ARG B 1 600 ? -22.375 3.598 19.062 1 98.44 600 ARG B C 1
ATOM 10630 O O . ARG B 1 600 ? -21.797 4.449 19.734 1 98.44 600 ARG B O 1
ATOM 10637 N N . HIS B 1 601 ? -23.156 3.896 18.047 1 98.25 601 HIS B N 1
ATOM 10638 C CA . HIS B 1 601 ? -23.312 5.273 17.594 1 98.25 601 HIS B CA 1
ATOM 10639 C C . HIS B 1 601 ? -24.047 6.113 18.625 1 98.25 601 HIS B C 1
ATOM 10641 O O . HIS B 1 601 ? -25.047 5.656 19.203 1 98.25 601 HIS B O 1
ATOM 10647 N N . HIS B 1 602 ? -23.578 7.238 18.859 1 96.5 602 HIS B N 1
ATOM 10648 C CA . HIS B 1 602 ? -24.234 8.281 19.641 1 96.5 602 HIS B CA 1
ATOM 10649 C C . HIS B 1 602 ? -24.109 9.641 18.969 1 96.5 602 HIS B C 1
ATOM 10651 O O . HIS B 1 602 ? -23.031 9.984 18.453 1 96.5 602 HIS B O 1
ATOM 10657 N N . GLU B 1 603 ? -25.141 10.422 19 1 94.88 603 GLU B N 1
ATOM 10658 C CA . GLU B 1 603 ? -25.141 11.734 18.375 1 94.88 603 GLU B CA 1
ATOM 10659 C C . GLU B 1 603 ? -24.125 12.664 19.047 1 94.88 603 GLU B C 1
ATOM 10661 O O . GLU B 1 603 ? -23.594 13.578 18.406 1 94.88 603 GLU B O 1
ATOM 10666 N N . ASN B 1 604 ? -23.828 12.43 20.281 1 92.19 604 ASN B N 1
ATOM 10667 C CA . ASN B 1 604 ? -22.906 13.312 21.016 1 92.19 604 ASN B CA 1
ATOM 10668 C C . ASN B 1 604 ? -21.484 12.789 20.969 1 92.19 604 ASN B C 1
ATOM 10670 O O . ASN B 1 604 ? -20.609 13.281 21.688 1 92.19 604 ASN B O 1
ATOM 10674 N N . GLU B 1 605 ? -21.234 11.727 20.219 1 94.75 605 GLU B N 1
ATOM 10675 C CA . GLU B 1 605 ? -19.906 11.188 19.984 1 94.75 605 GLU B CA 1
ATOM 10676 C C . GLU B 1 605 ? -19.484 11.336 18.516 1 94.75 605 GLU B C 1
ATOM 10678 O O . GLU B 1 605 ? -19.031 10.383 17.891 1 94.75 605 GLU B O 1
ATOM 10683 N N . GLY B 1 606 ? -19.656 12.547 18.047 1 93.31 606 GLY B N 1
ATOM 10684 C CA . GLY B 1 606 ? -19.469 12.797 16.625 1 93.31 606 GLY B CA 1
ATOM 10685 C C . GLY B 1 606 ? -18.016 12.969 16.234 1 93.31 606 GLY B C 1
ATOM 10686 O O . GLY B 1 606 ? -17.656 12.773 15.07 1 93.31 606 GLY B O 1
ATOM 10687 N N . ARG B 1 607 ? -17.141 13.297 17.172 1 95.12 607 ARG B N 1
ATOM 10688 C CA . ARG B 1 607 ? -15.727 13.539 16.922 1 95.12 607 ARG B CA 1
ATOM 10689 C C . ARG B 1 607 ? -14.859 12.945 18.031 1 95.12 607 ARG B C 1
ATOM 10691 O O . ARG B 1 607 ? -15.242 12.969 19.203 1 95.12 607 ARG B O 1
ATOM 10698 N N . SER B 1 608 ? -13.695 12.508 17.594 1 96.75 608 SER B N 1
ATOM 10699 C CA . SER B 1 608 ? -12.812 11.875 18.562 1 96.75 608 SER B CA 1
ATOM 10700 C C . SER B 1 608 ? -11.758 12.859 19.062 1 96.75 608 SER B C 1
ATOM 10702 O O . SER B 1 608 ? -10.883 12.492 19.859 1 96.75 608 SER B O 1
ATOM 10704 N N . SER B 1 609 ? -11.812 14.039 18.609 1 96.25 609 SER B N 1
ATOM 10705 C CA . SER B 1 609 ? -10.914 15.125 19 1 96.25 609 SER B CA 1
ATOM 10706 C C . SER B 1 609 ? -11.578 16.484 18.844 1 96.25 609 SER B C 1
ATOM 10708 O O . SER B 1 609 ? -12.781 16.562 18.562 1 96.25 609 SER B O 1
ATOM 10710 N N . SER B 1 610 ? -10.906 17.531 19.219 1 96 610 SER B N 1
ATOM 10711 C CA . SER B 1 610 ? -11.391 18.906 19.047 1 96 610 SER B CA 1
ATOM 10712 C C . SER B 1 610 ? -10.258 19.844 18.656 1 96 610 SER B C 1
ATOM 10714 O O . SER B 1 610 ? -9.078 19.5 18.797 1 96 610 SER B O 1
ATOM 10716 N N . ILE B 1 611 ? -10.602 21.031 18.188 1 97.25 611 ILE B N 1
ATOM 10717 C CA . ILE B 1 611 ? -9.602 21.984 17.75 1 97.25 611 ILE B CA 1
ATOM 10718 C C . ILE B 1 611 ? -8.875 22.562 18.969 1 97.25 611 ILE B C 1
ATOM 10720 O O . ILE B 1 611 ? -7.848 23.234 18.812 1 97.25 611 ILE B O 1
ATOM 10724 N N . TYR B 1 612 ? -9.305 22.25 20.188 1 97.44 612 TYR B N 1
ATOM 10725 C CA . TYR B 1 612 ? -8.75 22.828 21.406 1 97.44 612 TYR B CA 1
ATOM 10726 C C . TYR B 1 612 ? -7.719 21.906 22.031 1 97.44 612 TYR B C 1
ATOM 10728 O O . TYR B 1 612 ? -6.953 22.312 22.906 1 97.44 612 TYR B O 1
ATOM 10736 N N . THR B 1 613 ? -7.695 20.625 21.562 1 97.75 613 THR B N 1
ATOM 10737 C CA . THR B 1 613 ? -6.871 19.609 22.203 1 97.75 613 THR B CA 1
ATOM 10738 C C . THR B 1 613 ? -5.391 19.969 22.094 1 97.75 613 THR B C 1
ATOM 10740 O O . THR B 1 613 ? -4.613 19.703 23.016 1 97.75 613 THR B O 1
ATOM 10743 N N . GLN B 1 614 ? -4.992 20.562 21.062 1 97.75 614 GLN B N 1
ATOM 10744 C CA . GLN B 1 614 ? -3.6 20.938 20.812 1 97.75 614 GLN B CA 1
ATOM 10745 C C . GLN B 1 614 ? -3.043 21.766 21.969 1 97.75 614 GLN B C 1
ATOM 10747 O O . GLN B 1 614 ? -1.888 21.578 22.375 1 97.75 614 GLN B O 1
ATOM 10752 N N . HIS B 1 615 ? -3.883 22.656 22.5 1 97.5 615 HIS B N 1
ATOM 10753 C CA . HIS B 1 615 ? -3.369 23.609 23.484 1 97.5 615 HIS B CA 1
ATOM 10754 C C . HIS B 1 615 ? -3.879 23.281 24.891 1 97.5 615 HIS B C 1
ATOM 10756 O O . HIS B 1 615 ? -3.643 24.031 25.828 1 97.5 615 HIS B O 1
ATOM 10762 N N . ASP B 1 616 ? -4.555 22.188 25.016 1 97.12 616 ASP B N 1
ATOM 10763 C CA . ASP B 1 616 ? -4.953 21.688 26.328 1 97.12 616 ASP B CA 1
ATOM 10764 C C . ASP B 1 616 ? -5.102 20.172 26.297 1 97.12 616 ASP B C 1
ATOM 10766 O O . ASP B 1 616 ? -6.152 19.641 26.656 1 97.12 616 ASP B O 1
ATOM 10770 N N . PRO B 1 617 ? -4.082 19.469 25.891 1 97.19 617 PRO B N 1
ATOM 10771 C CA . PRO B 1 617 ? -4.156 18.016 25.891 1 97.19 617 PRO B CA 1
ATOM 10772 C C . PRO B 1 617 ? -4.227 17.422 27.297 1 97.19 617 PRO B C 1
ATOM 10774 O O . PRO B 1 617 ? -4.574 16.25 27.469 1 97.19 617 PRO B O 1
ATOM 10777 N N . TRP B 1 618 ? -3.928 18.188 28.344 1 96.94 618 TRP B N 1
ATOM 10778 C CA . TRP B 1 618 ? -3.902 17.766 29.734 1 96.94 618 TRP B CA 1
ATOM 10779 C C . TRP B 1 618 ? -5.316 17.625 30.297 1 96.94 618 TRP B C 1
ATOM 10781 O O . TRP B 1 618 ? -5.578 16.766 31.141 1 96.94 618 TRP B O 1
ATOM 10791 N N . ASP B 1 619 ? -6.133 18.469 29.859 1 95.81 619 ASP B N 1
ATOM 10792 C CA . ASP B 1 619 ? -7.547 18.453 30.219 1 95.81 619 ASP B CA 1
ATOM 10793 C C . ASP B 1 619 ? -8.43 18.625 28.969 1 95.81 619 ASP B C 1
ATOM 10795 O O . ASP B 1 619 ? -9.156 19.609 28.859 1 95.81 619 ASP B O 1
ATOM 10799 N N . PRO B 1 620 ? -8.438 17.625 28.172 1 95.88 620 PRO B N 1
ATOM 10800 C CA . PRO B 1 620 ? -9.102 17.75 26.875 1 95.88 620 PRO B CA 1
ATOM 10801 C C . PRO B 1 620 ? -10.625 17.766 26.984 1 95.88 620 PRO B C 1
ATOM 10803 O O . PRO B 1 620 ? -11.188 17.078 27.828 1 95.88 620 PRO B O 1
ATOM 10806 N N . LEU B 1 621 ? -11.305 18.5 26.156 1 95.12 621 LEU B N 1
ATOM 10807 C CA . LEU B 1 621 ? -12.766 18.562 26.125 1 95.12 621 LEU B CA 1
ATOM 10808 C C . LEU B 1 621 ? -13.344 17.25 25.594 1 95.12 621 LEU B C 1
ATOM 10810 O O . LEU B 1 621 ? -14.477 16.891 25.938 1 95.12 621 LEU B O 1
ATOM 10814 N N . VAL B 1 622 ? -12.625 16.578 24.703 1 95.19 622 VAL B N 1
ATOM 10815 C CA . VAL B 1 622 ? -13.016 15.281 24.188 1 95.19 622 VAL B CA 1
ATOM 10816 C C . VAL B 1 622 ? -12 14.227 24.609 1 95.19 622 VAL B C 1
ATOM 10818 O O . VAL B 1 622 ? -10.82 14.312 24.266 1 95.19 622 VAL B O 1
ATOM 10821 N N . ASN B 1 623 ? -12.406 13.359 25.422 1 95.31 623 ASN B N 1
ATOM 10822 C CA . ASN B 1 623 ? -11.648 12.18 25.812 1 95.31 623 ASN B CA 1
ATOM 10823 C C . ASN B 1 623 ? -12.219 10.906 25.203 1 95.31 623 ASN B C 1
ATOM 10825 O O . ASN B 1 623 ? -13.258 10.406 25.641 1 95.31 623 ASN B O 1
ATOM 10829 N N . PHE B 1 624 ? -11.516 10.367 24.281 1 97.38 624 PHE B N 1
ATOM 10830 C CA . PHE B 1 624 ? -12.008 9.25 23.484 1 97.38 624 PHE B CA 1
ATOM 10831 C C . PHE B 1 624 ? -12.289 8.039 24.359 1 97.38 624 PHE B C 1
ATOM 10833 O O . PHE B 1 624 ? -13.172 7.238 24.062 1 97.38 624 PHE B O 1
ATOM 10840 N N . GLU B 1 625 ? -11.555 7.887 25.391 1 96.38 625 GLU B N 1
ATOM 10841 C CA . GLU B 1 625 ? -11.734 6.742 26.266 1 96.38 625 GLU B CA 1
ATOM 10842 C C . GLU B 1 625 ? -13.172 6.668 26.797 1 96.38 625 GLU B C 1
ATOM 10844 O O . GLU B 1 625 ? -13.68 5.582 27.078 1 96.38 625 GLU B O 1
ATOM 10849 N N . THR B 1 626 ? -13.805 7.797 26.875 1 95.31 626 THR B N 1
ATOM 10850 C CA . THR B 1 626 ? -15.164 7.84 27.406 1 95.31 626 THR B CA 1
ATOM 10851 C C . THR B 1 626 ? -16.141 7.18 26.438 1 95.31 626 THR B C 1
ATOM 10853 O O . THR B 1 626 ? -17.25 6.812 26.812 1 95.31 626 THR B O 1
ATOM 10856 N N . PHE B 1 627 ? -15.805 7.059 25.141 1 97.25 627 PHE B N 1
ATOM 10857 C CA . PHE B 1 627 ? -16.656 6.391 24.172 1 97.25 627 PHE B CA 1
ATOM 10858 C C . PHE B 1 627 ? -16.734 4.895 24.453 1 97.25 627 PHE B C 1
ATOM 10860 O O . PHE B 1 627 ? -17.672 4.227 24.031 1 97.25 627 PHE B O 1
ATOM 10867 N N . ILE B 1 628 ? -15.719 4.371 25.141 1 97.5 628 ILE B N 1
ATOM 10868 C CA . ILE B 1 628 ? -15.57 2.928 25.297 1 97.5 628 ILE B CA 1
ATOM 10869 C C . ILE B 1 628 ? -15.875 2.531 26.734 1 97.5 628 ILE B C 1
ATOM 10871 O O . ILE B 1 628 ? -16.281 1.399 27 1 97.5 628 ILE B O 1
ATOM 10875 N N . ARG B 1 629 ? -15.688 3.357 27.688 1 94.5 629 ARG B N 1
ATOM 10876 C CA . ARG B 1 629 ? -15.664 3.086 29.125 1 94.5 629 ARG B CA 1
ATOM 10877 C C . ARG B 1 629 ? -16.984 2.482 29.578 1 94.5 629 ARG B C 1
ATOM 10879 O O . ARG B 1 629 ? -17 1.63 30.469 1 94.5 629 ARG B O 1
ATOM 10886 N N . ASP B 1 630 ? -18.047 2.961 29.016 1 95.19 630 ASP B N 1
ATOM 10887 C CA . ASP B 1 630 ? -19.344 2.436 29.453 1 95.19 630 ASP B CA 1
ATOM 10888 C C . ASP B 1 630 ? -19.578 1.037 28.891 1 95.19 630 ASP B C 1
ATOM 10890 O O . ASP B 1 630 ? -20.516 0.35 29.297 1 95.19 630 ASP B O 1
ATOM 10894 N N . ASP B 1 631 ? -18.797 0.549 27.953 1 98.31 631 ASP B N 1
ATOM 10895 C CA . ASP B 1 631 ? -18.719 -0.819 27.453 1 98.31 631 ASP B CA 1
ATOM 10896 C C . ASP B 1 631 ? -20.094 -1.309 26.984 1 98.31 631 ASP B C 1
ATOM 10898 O O . ASP B 1 631 ? -20.547 -2.373 27.406 1 98.31 631 ASP B O 1
ATOM 10902 N N . GLU B 1 632 ? -20.766 -0.534 26.203 1 98.44 632 GLU B N 1
ATOM 10903 C CA . GLU B 1 632 ? -22.094 -0.878 25.703 1 98.44 632 GLU B CA 1
ATOM 10904 C C . GLU B 1 632 ? -22.047 -2.109 24.797 1 98.44 632 GLU B C 1
ATOM 10906 O O . GLU B 1 632 ? -21 -2.441 24.25 1 98.44 632 GLU B O 1
ATOM 10911 N N . SER B 1 633 ? -23.25 -2.734 24.75 1 98.5 633 SER B N 1
ATOM 10912 C CA . SER B 1 633 ? -23.375 -3.812 23.766 1 98.5 633 SER B CA 1
ATOM 10913 C C . SER B 1 633 ? -23.297 -3.281 22.344 1 98.5 633 SER B C 1
ATOM 10915 O O . SER B 1 633 ? -23.859 -2.221 22.047 1 98.5 633 SER B O 1
ATOM 10917 N N . ILE B 1 634 ? -22.672 -4.004 21.516 1 98.62 634 ILE B N 1
ATOM 10918 C CA . ILE B 1 634 ? -22.609 -3.621 20.109 1 98.62 634 ILE B CA 1
ATOM 10919 C C . ILE B 1 634 ? -23.25 -4.711 19.25 1 98.62 634 ILE B C 1
ATOM 10921 O O . ILE B 1 634 ? -22.891 -4.883 18.078 1 98.62 634 ILE B O 1
ATOM 10925 N N . GLU B 1 635 ? -24.125 -5.523 19.828 1 98.5 635 GLU B N 1
ATOM 10926 C CA . GLU B 1 635 ? -24.906 -6.516 19.094 1 98.5 635 GLU B CA 1
ATOM 10927 C C . GLU B 1 635 ? -26.141 -5.883 18.453 1 98.5 635 GLU B C 1
ATOM 10929 O O . GLU B 1 635 ? -26.969 -5.289 19.156 1 98.5 635 GLU B O 1
ATOM 10934 N N . ASN B 1 636 ? -26.297 -6.059 17.203 1 98.38 636 ASN B N 1
ATOM 10935 C CA . ASN B 1 636 ? -27.438 -5.535 16.469 1 98.38 636 ASN B CA 1
ATOM 10936 C C . ASN B 1 636 ? -27.625 -4.039 16.703 1 98.38 636 ASN B C 1
ATOM 10938 O O . ASN B 1 636 ? -28.719 -3.594 17.062 1 98.38 636 ASN B O 1
ATOM 10942 N N . GLN B 1 637 ? -26.562 -3.316 16.578 1 98.56 637 GLN B N 1
ATOM 10943 C CA . GLN B 1 637 ? -26.578 -1.888 16.875 1 98.56 637 GLN B CA 1
ATOM 10944 C C . GLN B 1 637 ? -26 -1.078 15.727 1 98.56 637 GLN B C 1
ATOM 10946 O O . GLN B 1 637 ? -25.422 -1.643 14.789 1 98.56 637 GLN B O 1
ATOM 10951 N N . ASP B 1 638 ? -26.234 0.224 15.742 1 98.56 638 ASP B N 1
ATOM 10952 C CA . ASP B 1 638 ? -25.562 1.181 14.867 1 98.56 638 ASP B CA 1
ATOM 10953 C C . ASP B 1 638 ? -24.109 1.373 15.273 1 98.56 638 ASP B C 1
ATOM 10955 O O . ASP B 1 638 ? -23.812 1.965 16.312 1 98.56 638 ASP B O 1
ATOM 10959 N N . LEU B 1 639 ? -23.172 0.867 14.438 1 98.88 639 LEU B N 1
ATOM 10960 C CA . LEU B 1 639 ? -21.781 0.749 14.875 1 98.88 639 LEU B CA 1
ATOM 10961 C C . LEU B 1 639 ? -20.906 1.795 14.195 1 98.88 639 LEU B C 1
ATOM 10963 O O . LEU B 1 639 ? -21.109 2.117 13.023 1 98.88 639 LEU B O 1
ATOM 10967 N N . VAL B 1 640 ? -19.953 2.289 14.93 1 98.88 640 VAL B N 1
ATOM 10968 C CA . VAL B 1 640 ? -18.922 3.193 14.438 1 98.88 640 VAL B CA 1
ATOM 10969 C C . VAL B 1 640 ? -17.547 2.566 14.641 1 98.88 640 VAL B C 1
ATOM 10971 O O . VAL B 1 640 ? -17.203 2.172 15.758 1 98.88 640 VAL B O 1
ATOM 10974 N N . ALA B 1 641 ? -16.781 2.441 13.594 1 98.94 641 ALA B N 1
ATOM 10975 C CA . ALA B 1 641 ? -15.383 2.031 13.68 1 98.94 641 ALA B CA 1
ATOM 10976 C C . ALA B 1 641 ? -14.461 3.244 13.758 1 98.94 641 ALA B C 1
ATOM 10978 O O . ALA B 1 641 ? -14.562 4.16 12.938 1 98.94 641 ALA B O 1
ATOM 10979 N N . TRP B 1 642 ? -13.648 3.252 14.758 1 98.81 642 TRP B N 1
ATOM 10980 C CA . TRP B 1 642 ? -12.594 4.246 14.914 1 98.81 642 TRP B CA 1
ATOM 10981 C C . TRP B 1 642 ? -11.227 3.656 14.562 1 98.81 642 TRP B C 1
ATOM 10983 O O . TRP B 1 642 ? -10.703 2.814 15.297 1 98.81 642 TRP B O 1
ATOM 10993 N N . VAL B 1 643 ? -10.617 4.105 13.484 1 98.75 643 VAL B N 1
ATOM 10994 C CA . VAL B 1 643 ? -9.438 3.471 12.914 1 98.75 643 VAL B CA 1
ATOM 10995 C C . VAL B 1 643 ? -8.227 4.383 13.094 1 98.75 643 VAL B C 1
ATOM 10997 O O . VAL B 1 643 ? -8.258 5.551 12.703 1 98.75 643 VAL B O 1
ATOM 11000 N N . THR B 1 644 ? -7.16 3.877 13.672 1 98.62 644 THR B N 1
ATOM 11001 C CA . THR B 1 644 ? -5.895 4.598 13.797 1 98.62 644 THR B CA 1
ATOM 11002 C C . THR B 1 644 ? -4.832 3.984 12.891 1 98.62 644 THR B C 1
ATOM 11004 O O . THR B 1 644 ? -4.574 2.781 12.953 1 98.62 644 THR B O 1
ATOM 11007 N N . VAL B 1 645 ? -4.258 4.797 12.062 1 98.31 645 VAL B N 1
ATOM 11008 C CA . VAL B 1 645 ? -3.125 4.383 11.242 1 98.31 645 VAL B CA 1
ATOM 11009 C C . VAL B 1 645 ? -1.938 5.309 11.5 1 98.31 645 VAL B C 1
ATOM 11011 O O . VAL B 1 645 ? -2.1 6.395 12.062 1 98.31 645 VAL B O 1
ATOM 11014 N N . GLY B 1 646 ? -0.74 4.832 11.172 1 97.62 646 GLY B N 1
ATOM 11015 C CA . GLY B 1 646 ? 0.404 5.691 11.43 1 97.62 646 GLY B CA 1
ATOM 11016 C C . GLY B 1 646 ? 1.728 5.051 11.047 1 97.62 646 GLY B C 1
ATOM 11017 O O . GLY B 1 646 ? 1.755 3.967 10.469 1 97.62 646 GLY B O 1
ATOM 11018 N N . PHE B 1 647 ? 2.834 5.801 11.336 1 96.88 647 PHE B N 1
ATOM 11019 C CA . PHE B 1 647 ? 4.191 5.344 11.055 1 96.88 647 PHE B CA 1
ATOM 11020 C C . PHE B 1 647 ? 5.207 6.16 11.844 1 96.88 647 PHE B C 1
ATOM 11022 O O . PHE B 1 647 ? 4.922 7.289 12.258 1 96.88 647 PHE B O 1
ATOM 11029 N N . LEU B 1 648 ? 6.301 5.539 12.07 1 97.31 648 LEU B N 1
ATOM 11030 C CA . LEU B 1 648 ? 7.48 6.203 12.609 1 97.31 648 LEU B CA 1
ATOM 11031 C C . LEU B 1 648 ? 8.336 6.793 11.492 1 97.31 648 LEU B C 1
ATOM 11033 O O . LEU B 1 648 ? 8.594 6.125 10.484 1 97.31 648 LEU B O 1
ATOM 11037 N N . HIS B 1 649 ? 8.703 8.023 11.656 1 98 649 HIS B N 1
ATOM 11038 C CA . HIS B 1 649 ? 9.594 8.688 10.711 1 98 649 HIS B CA 1
ATOM 11039 C C . HIS B 1 649 ? 10.914 9.078 11.367 1 98 649 HIS B C 1
ATOM 11041 O O . HIS B 1 649 ? 10.938 9.938 12.25 1 98 649 HIS B O 1
ATOM 11047 N N . ILE B 1 650 ? 11.938 8.422 11.031 1 98.12 650 ILE B N 1
ATOM 11048 C CA . ILE B 1 650 ? 13.289 8.844 11.359 1 98.12 650 ILE B CA 1
ATOM 11049 C C . ILE B 1 650 ? 13.922 9.531 10.148 1 98.12 650 ILE B C 1
ATOM 11051 O O . ILE B 1 650 ? 14.398 8.867 9.227 1 98.12 650 ILE B O 1
ATOM 11055 N N . PRO B 1 651 ? 13.969 10.797 10.195 1 98 651 PRO B N 1
ATOM 11056 C CA . PRO B 1 651 ? 14.469 11.508 9.023 1 98 651 PRO B CA 1
ATOM 11057 C C . PRO B 1 651 ? 15.875 11.062 8.617 1 98 651 PRO B C 1
ATOM 11059 O O . PRO B 1 651 ? 16.672 10.656 9.469 1 98 651 PRO B O 1
ATOM 11062 N N . HIS B 1 652 ? 16.172 11.141 7.41 1 98.38 652 HIS B N 1
ATOM 11063 C CA . HIS B 1 652 ? 17.438 10.766 6.797 1 98.38 652 HIS B CA 1
ATOM 11064 C C . HIS B 1 652 ? 17.812 11.727 5.668 1 98.38 652 HIS B C 1
ATOM 11066 O O . HIS B 1 652 ? 17.031 12.617 5.324 1 98.38 652 HIS B O 1
ATOM 11072 N N . SER B 1 653 ? 19 11.633 5.156 1 98.62 653 SER B N 1
ATOM 11073 C CA . SER B 1 653 ? 19.531 12.609 4.215 1 98.62 653 SER B CA 1
ATOM 11074 C C . SER B 1 653 ? 18.656 12.727 2.979 1 98.62 653 SER B C 1
ATOM 11076 O O . SER B 1 653 ? 18.547 13.805 2.381 1 98.62 653 SER B O 1
ATOM 11078 N N . GLU B 1 654 ? 17.938 11.703 2.615 1 98.56 654 GLU B N 1
ATOM 11079 C CA . GLU B 1 654 ? 17.094 11.695 1.424 1 98.56 654 GLU B CA 1
ATOM 11080 C C . GLU B 1 654 ? 15.805 12.461 1.66 1 98.56 654 GLU B C 1
ATOM 11082 O O . GLU B 1 654 ? 15 12.633 0.74 1 98.56 654 GLU B O 1
ATOM 11087 N N . ASP B 1 655 ? 15.586 12.984 2.848 1 98.56 655 ASP B N 1
ATOM 11088 C CA . ASP B 1 655 ? 14.445 13.852 3.131 1 98.56 655 ASP B CA 1
ATOM 11089 C C . ASP B 1 655 ? 14.75 15.305 2.77 1 98.56 655 ASP B C 1
ATOM 11091 O O . ASP B 1 655 ? 13.953 16.203 3.039 1 98.56 655 ASP B O 1
ATOM 11095 N N . VAL B 1 656 ? 15.883 15.586 2.248 1 98.44 656 VAL B N 1
ATOM 11096 C CA . VAL B 1 656 ? 16.266 16.906 1.782 1 98.44 656 VAL B CA 1
ATOM 11097 C C . VAL B 1 656 ? 16.188 16.969 0.259 1 98.44 656 VAL B C 1
ATOM 11099 O O . VAL B 1 656 ? 16.891 16.234 -0.435 1 98.44 656 VAL B O 1
ATOM 11102 N N . PRO B 1 657 ? 15.336 17.75 -0.333 1 97.69 657 PRO B N 1
ATOM 11103 C CA . PRO B 1 657 ? 14.633 18.828 0.36 1 97.69 657 PRO B CA 1
ATOM 11104 C C . PRO B 1 657 ? 13.352 18.359 1.043 1 97.69 657 PRO B C 1
ATOM 11106 O O . PRO B 1 657 ? 12.906 18.969 2.018 1 97.69 657 PRO B O 1
ATOM 11109 N N . ASN B 1 658 ? 12.648 17.328 0.488 1 98.5 658 ASN B N 1
ATOM 11110 C CA . ASN B 1 658 ? 11.359 16.922 1.025 1 98.5 658 ASN B CA 1
ATOM 11111 C C . ASN B 1 658 ? 11.297 15.414 1.271 1 98.5 658 ASN B C 1
ATOM 11113 O O . ASN B 1 658 ? 12.008 14.641 0.62 1 98.5 658 ASN B O 1
ATOM 11117 N N . THR B 1 659 ? 10.469 15.039 2.188 1 98.25 659 THR B N 1
ATOM 11118 C CA . THR B 1 659 ? 10.109 13.633 2.318 1 98.25 659 THR B CA 1
ATOM 11119 C C . THR B 1 659 ? 9.422 13.125 1.053 1 98.25 659 THR B C 1
ATOM 11121 O O . THR B 1 659 ? 8.492 13.766 0.55 1 98.25 659 THR B O 1
ATOM 11124 N N . ALA B 1 660 ? 9.875 12.023 0.536 1 98.25 660 ALA B N 1
ATOM 11125 C CA . ALA B 1 660 ? 9.266 11.445 -0.655 1 98.25 660 ALA B CA 1
ATOM 11126 C C . ALA B 1 660 ? 8.117 10.508 -0.278 1 98.25 660 ALA B C 1
ATOM 11128 O O . ALA B 1 660 ? 8.133 9.906 0.798 1 98.25 660 ALA B O 1
ATOM 11129 N N . THR B 1 661 ? 7.141 10.234 -1.198 1 98.25 661 THR B N 1
ATOM 11130 C CA . THR B 1 661 ? 5.895 9.562 -0.857 1 98.25 661 THR B CA 1
ATOM 11131 C C . THR B 1 661 ? 6.055 8.047 -0.943 1 98.25 661 THR B C 1
ATOM 11133 O O . THR B 1 661 ? 5.348 7.305 -0.262 1 98.25 661 THR B O 1
ATOM 11136 N N . PRO B 1 662 ? 6.98 7.477 -1.79 1 97.81 662 PRO B N 1
ATOM 11137 C CA . PRO B 1 662 ? 7.055 6.016 -1.843 1 97.81 662 PRO B CA 1
ATOM 11138 C C . PRO B 1 662 ? 7.426 5.395 -0.498 1 97.81 662 PRO B C 1
ATOM 11140 O O . PRO B 1 662 ? 8.484 5.703 0.06 1 97.81 662 PRO B O 1
ATOM 11143 N N . GLY B 1 663 ? 6.582 4.559 -0.039 1 96.56 663 GLY B N 1
ATOM 11144 C CA . GLY B 1 663 ? 6.801 3.914 1.246 1 96.56 663 GLY B CA 1
ATOM 11145 C C . GLY B 1 663 ? 6.262 4.715 2.416 1 96.56 663 GLY B C 1
ATOM 11146 O O . GLY B 1 663 ? 6.332 4.273 3.564 1 96.56 663 GLY B O 1
ATOM 11147 N N . ASN B 1 664 ? 5.711 5.871 2.123 1 97.12 664 ASN B N 1
ATOM 11148 C CA . ASN B 1 664 ? 5.207 6.75 3.172 1 97.12 664 ASN B CA 1
ATOM 11149 C C . ASN B 1 664 ? 3.705 6.98 3.043 1 97.12 664 ASN B C 1
ATOM 11151 O O . ASN B 1 664 ? 3.242 8.117 3.068 1 97.12 664 ASN B O 1
ATOM 11155 N N . ALA B 1 665 ? 2.99 5.965 2.877 1 97.12 665 ALA B N 1
ATOM 11156 C CA . ALA B 1 665 ? 1.53 5.969 2.834 1 97.12 665 ALA B CA 1
ATOM 11157 C C . ALA B 1 665 ? 0.95 4.961 3.822 1 97.12 665 ALA B C 1
ATOM 11159 O O . ALA B 1 665 ? 1.478 3.857 3.977 1 97.12 665 ALA B O 1
ATOM 11160 N N . VAL B 1 666 ? -0.047 5.344 4.559 1 97.94 666 VAL B N 1
ATOM 11161 C CA . VAL B 1 666 ? -0.761 4.457 5.469 1 97.94 666 VAL B CA 1
ATOM 11162 C C . VAL B 1 666 ? -2.268 4.66 5.316 1 97.94 666 VAL B C 1
ATOM 11164 O O . VAL B 1 666 ? -2.711 5.699 4.82 1 97.94 666 VAL B O 1
ATOM 11167 N N . GLY B 1 667 ? -3.076 3.686 5.652 1 98.25 667 GLY B N 1
ATOM 11168 C CA . GLY B 1 667 ? -4.523 3.742 5.535 1 98.25 667 GLY B CA 1
ATOM 11169 C C . GLY B 1 667 ? -5.199 2.418 5.836 1 98.25 667 GLY B C 1
ATOM 11170 O O . GLY B 1 667 ? -4.785 1.697 6.746 1 98.25 667 GLY B O 1
ATOM 11171 N N . PHE B 1 668 ? -6.305 2.205 5.152 1 98.5 668 PHE B N 1
ATOM 11172 C CA . PHE B 1 668 ? -7.043 0.958 5.293 1 98.5 668 PHE B CA 1
ATOM 11173 C C . PHE B 1 668 ? -8.008 0.766 4.125 1 98.5 668 PHE B C 1
ATOM 11175 O O . PHE B 1 668 ? -8.328 1.721 3.416 1 98.5 668 PHE B O 1
ATOM 11182 N N . PHE B 1 669 ? -8.445 -0.457 3.949 1 98.5 669 PHE B N 1
ATOM 11183 C CA . PHE B 1 669 ? -9.461 -0.823 2.971 1 98.5 669 PHE B CA 1
ATOM 11184 C C . PHE B 1 669 ? -10.781 -1.154 3.662 1 98.5 669 PHE B C 1
ATOM 11186 O O . PHE B 1 669 ? -10.789 -1.673 4.781 1 98.5 669 PHE B O 1
ATOM 11193 N N . LEU B 1 670 ? -11.859 -0.789 3.049 1 98.69 670 LEU B N 1
ATOM 11194 C CA . LEU B 1 670 ? -13.172 -1.39 3.258 1 98.69 670 LEU B CA 1
ATOM 11195 C C . LEU B 1 670 ? -13.516 -2.355 2.127 1 98.69 670 LEU B C 1
ATOM 11197 O O . LEU B 1 670 ? -13.695 -1.938 0.981 1 98.69 670 LEU B O 1
ATOM 11201 N N . ARG B 1 671 ? -13.602 -3.615 2.461 1 98.62 671 ARG B N 1
ATOM 11202 C CA . ARG B 1 671 ? -13.789 -4.641 1.44 1 98.62 671 ARG B CA 1
ATOM 11203 C C . ARG B 1 671 ? -15.07 -5.434 1.694 1 98.62 671 ARG B C 1
ATOM 11205 O O . ARG B 1 671 ? -15.336 -5.836 2.826 1 98.62 671 ARG B O 1
ATOM 11212 N N . PRO B 1 672 ? -15.773 -5.68 0.652 1 98.69 672 PRO B N 1
ATOM 11213 C CA . PRO B 1 672 ? -16.938 -6.555 0.856 1 98.69 672 PRO B CA 1
ATOM 11214 C C . PRO B 1 672 ? -16.531 -7.984 1.214 1 98.69 672 PRO B C 1
ATOM 11216 O O . PRO B 1 672 ? -15.492 -8.469 0.768 1 98.69 672 PRO B O 1
ATOM 11219 N N . PHE B 1 673 ? -17.312 -8.617 2.033 1 98.56 673 PHE B N 1
ATOM 11220 C CA . PHE B 1 673 ? -17.172 -10.008 2.451 1 98.56 673 PHE B CA 1
ATOM 11221 C C . PHE B 1 673 ? -18.531 -10.695 2.523 1 98.56 673 PHE B C 1
ATOM 11223 O O . PHE B 1 673 ? -19.188 -10.688 3.568 1 98.56 673 PHE B O 1
ATOM 11230 N N . ASN B 1 674 ? -18.891 -11.297 1.388 1 98.5 674 ASN B N 1
ATOM 11231 C CA . ASN B 1 674 ? -20.219 -11.898 1.227 1 98.5 674 ASN B CA 1
ATOM 11232 C C . ASN B 1 674 ? -21.312 -10.852 1.297 1 98.5 674 ASN B C 1
ATOM 11234 O O . ASN B 1 674 ? -22.391 -11.117 1.837 1 98.5 674 ASN B O 1
ATOM 11238 N N . PHE B 1 675 ? -21.031 -9.664 0.948 1 98.62 675 PHE B N 1
ATOM 11239 C CA . PHE B 1 675 ? -22.016 -8.594 0.886 1 98.62 675 PHE B CA 1
ATOM 11240 C C . PHE B 1 675 ? -22.875 -8.719 -0.365 1 98.62 675 PHE B C 1
ATOM 11242 O O . PHE B 1 675 ? -24.094 -8.531 -0.309 1 98.62 675 PHE B O 1
ATOM 11249 N N . PHE B 1 676 ? -22.203 -9 -1.479 1 98.38 676 PHE B N 1
ATOM 11250 C CA . PHE B 1 676 ? -22.859 -9.18 -2.77 1 98.38 676 PHE B CA 1
ATOM 11251 C C . PHE B 1 676 ? -23.031 -10.664 -3.082 1 98.38 676 PHE B C 1
ATOM 11253 O O . PHE B 1 676 ? -22.469 -11.516 -2.395 1 98.38 676 PHE B O 1
ATOM 11260 N N . ASP B 1 677 ? -23.797 -10.914 -4.09 1 97.75 677 ASP B N 1
ATOM 11261 C CA . ASP B 1 677 ? -24.016 -12.297 -4.504 1 97.75 677 ASP B CA 1
ATOM 11262 C C . ASP B 1 677 ? -22.828 -12.82 -5.312 1 97.75 677 ASP B C 1
ATOM 11264 O O . ASP B 1 677 ? -22.609 -14.031 -5.41 1 97.75 677 ASP B O 1
ATOM 11268 N N . GLU B 1 678 ? -22.125 -11.992 -5.949 1 98 678 GLU B N 1
ATOM 11269 C CA . GLU B 1 678 ? -20.875 -12.18 -6.688 1 98 678 GLU B CA 1
ATOM 11270 C C . GLU B 1 678 ? -20.109 -10.867 -6.812 1 98 678 GLU B C 1
ATOM 11272 O O . GLU B 1 678 ? -20.516 -9.844 -6.258 1 98 678 GLU B O 1
ATOM 11277 N N . ASP B 1 679 ? -18.969 -10.859 -7.453 1 98.19 679 ASP B N 1
ATOM 11278 C CA . ASP B 1 679 ? -18.203 -9.633 -7.664 1 98.19 679 ASP B CA 1
ATOM 11279 C C . ASP B 1 679 ? -19.031 -8.594 -8.406 1 98.19 679 ASP B C 1
ATOM 11281 O O . ASP B 1 679 ? -19.422 -8.805 -9.555 1 98.19 679 ASP B O 1
ATOM 11285 N N . PRO B 1 680 ? -19.234 -7.461 -7.816 1 98.12 680 PRO B N 1
ATOM 11286 C CA . PRO B 1 680 ? -20.141 -6.504 -8.453 1 98.12 680 PRO B CA 1
ATOM 11287 C C . PRO B 1 680 ? -19.562 -5.871 -9.703 1 98.12 680 PRO B C 1
ATOM 11289 O O . PRO B 1 680 ? -20.281 -5.297 -10.516 1 98.12 680 PRO B O 1
ATOM 11292 N N . SER B 1 681 ? -18.25 -5.969 -9.914 1 98.19 681 SER B N 1
ATOM 11293 C CA . SER B 1 681 ? -17.656 -5.418 -11.125 1 98.19 681 SER B CA 1
ATOM 11294 C C . SER B 1 681 ? -18.062 -6.215 -12.359 1 98.19 681 SER B C 1
ATOM 11296 O O . SER B 1 681 ? -17.781 -5.809 -13.492 1 98.19 681 SER B O 1
ATOM 11298 N N . MET B 1 682 ? -18.75 -7.316 -12.188 1 97.5 682 MET B N 1
ATOM 11299 C CA . MET B 1 682 ? -19.297 -8.062 -13.32 1 97.5 682 MET B CA 1
ATOM 11300 C C . MET B 1 682 ? -20.234 -7.195 -14.141 1 97.5 682 MET B C 1
ATOM 11302 O O . MET B 1 682 ? -20.484 -7.48 -15.32 1 97.5 682 MET B O 1
ATOM 11306 N N . ALA B 1 683 ? -20.734 -6.125 -13.57 1 97.62 683 ALA B N 1
ATOM 11307 C CA . ALA B 1 683 ? -21.625 -5.203 -14.266 1 97.62 683 ALA B CA 1
ATOM 11308 C C . ALA B 1 683 ? -20.844 -4.344 -15.266 1 97.62 683 ALA B C 1
ATOM 11310 O O . ALA B 1 683 ? -21.438 -3.736 -16.156 1 97.62 683 ALA B O 1
ATOM 11311 N N . SER B 1 684 ? -19.547 -4.273 -15.117 1 97.81 684 SER B N 1
ATOM 11312 C CA . SER B 1 684 ? -18.734 -3.449 -16.016 1 97.81 684 SER B CA 1
ATOM 11313 C C . SER B 1 684 ? -18.734 -4.012 -17.422 1 97.81 684 SER B C 1
ATOM 11315 O O . SER B 1 684 ? -18.656 -5.227 -17.625 1 97.81 684 SER B O 1
ATOM 11317 N N . ARG B 1 685 ? -18.734 -3.154 -18.406 1 97.44 685 ARG B N 1
ATOM 11318 C CA . ARG B 1 685 ? -18.672 -3.543 -19.812 1 97.44 685 ARG B CA 1
ATOM 11319 C C . ARG B 1 685 ? -17.266 -3.383 -20.359 1 97.44 685 ARG B C 1
ATOM 11321 O O . ARG B 1 685 ? -17.062 -3.326 -21.578 1 97.44 685 ARG B O 1
ATOM 11328 N N . SER B 1 686 ? -16.297 -3.438 -19.469 1 96.5 686 SER B N 1
ATOM 11329 C CA . SER B 1 686 ? -14.93 -3.123 -19.875 1 96.5 686 SER B CA 1
ATOM 11330 C C . SER B 1 686 ? -14.086 -4.391 -20.016 1 96.5 686 SER B C 1
ATOM 11332 O O . SER B 1 686 ? -12.914 -4.32 -20.375 1 96.5 686 SER B O 1
ATOM 11334 N N . PRO B 1 687 ? -14.562 -5.613 -19.781 1 97.31 687 PRO B N 1
ATOM 11335 C CA . PRO B 1 687 ? -13.711 -6.797 -19.906 1 97.31 687 PRO B CA 1
ATOM 11336 C C . PRO B 1 687 ? -13.391 -7.133 -21.359 1 97.31 687 PRO B C 1
ATOM 11338 O O . PRO B 1 687 ? -14.125 -6.727 -22.266 1 97.31 687 PRO B O 1
ATOM 11341 N N . ILE B 1 688 ? -12.312 -7.801 -21.5 1 97.44 688 ILE B N 1
ATOM 11342 C CA . ILE B 1 688 ? -11.945 -8.422 -22.766 1 97.44 688 ILE B CA 1
ATOM 11343 C C . ILE B 1 688 ? -11.805 -9.93 -22.594 1 97.44 688 ILE B C 1
ATOM 11345 O O . ILE B 1 688 ? -11.281 -10.391 -21.578 1 97.44 688 ILE B O 1
ATOM 11349 N N . ILE B 1 689 ? -12.336 -10.672 -23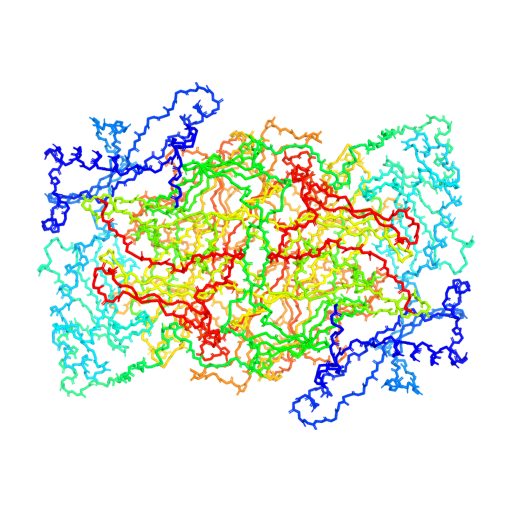.5 1 97.69 689 ILE B N 1
ATOM 11350 C CA . ILE B 1 689 ? -12.219 -12.125 -23.5 1 97.69 689 ILE B CA 1
ATOM 11351 C C . ILE B 1 689 ? -11.641 -12.594 -24.844 1 97.69 689 ILE B C 1
ATOM 11353 O O . ILE B 1 689 ? -12.062 -12.141 -25.906 1 97.69 689 ILE B O 1
ATOM 11357 N N . VAL B 1 690 ? -10.695 -13.398 -24.828 1 98.12 690 VAL B N 1
ATOM 11358 C CA . VAL B 1 690 ? -10.133 -14.008 -26.031 1 98.12 690 VAL B CA 1
ATOM 11359 C C . VAL B 1 690 ? -10.328 -15.523 -25.984 1 98.12 690 VAL B C 1
ATOM 11361 O O . VAL B 1 690 ? -9.984 -16.172 -25 1 98.12 690 VAL B O 1
ATOM 11364 N N . ARG B 1 691 ? -10.891 -16.094 -27.062 1 97.62 691 ARG B N 1
ATOM 11365 C CA . ARG B 1 691 ? -11.125 -17.516 -27.203 1 97.62 691 ARG B CA 1
ATOM 11366 C C . ARG B 1 691 ? -10.57 -18.047 -28.516 1 97.62 691 ARG B C 1
ATOM 11368 O O . ARG B 1 691 ? -10.773 -17.438 -29.562 1 97.62 691 ARG B O 1
ATOM 11375 N N . PRO B 1 692 ? -9.844 -19.125 -28.375 1 96.62 692 PRO B N 1
ATOM 11376 C CA . PRO B 1 692 ? -9.508 -19.766 -29.641 1 96.62 692 PRO B CA 1
ATOM 11377 C C . PRO B 1 692 ? -10.719 -20.375 -30.344 1 96.62 692 PRO B C 1
ATOM 11379 O O . PRO B 1 692 ? -11.602 -20.938 -29.672 1 96.62 692 PRO B O 1
ATOM 11382 N N . LEU B 1 693 ? -10.812 -20.219 -31.656 1 95.56 693 LEU B N 1
ATOM 11383 C CA . LEU B 1 693 ? -11.93 -20.75 -32.438 1 95.56 693 LEU B CA 1
ATOM 11384 C C . LEU B 1 693 ? -11.555 -22.094 -33.062 1 95.56 693 LEU B C 1
ATOM 11386 O O . LEU B 1 693 ? -12.422 -22.797 -33.594 1 95.56 693 LEU B O 1
ATOM 11390 N N . ASP B 1 694 ? -10.297 -22.406 -33.094 1 93.19 694 ASP B N 1
ATOM 11391 C CA . ASP B 1 694 ? -9.797 -23.688 -33.562 1 93.19 694 ASP B CA 1
ATOM 11392 C C . ASP B 1 694 ? -8.711 -24.234 -32.656 1 93.19 694 ASP B C 1
ATOM 11394 O O . ASP B 1 694 ? -8.102 -23.484 -31.875 1 93.19 694 ASP B O 1
ATOM 11398 N N . PRO B 1 695 ? -8.492 -25.453 -32.688 1 86.56 695 PRO B N 1
ATOM 11399 C CA . PRO B 1 695 ? -7.551 -26.078 -31.766 1 86.56 695 PRO B CA 1
ATOM 11400 C C . PRO B 1 695 ? -6.137 -25.516 -31.891 1 86.56 695 PRO B C 1
ATOM 11402 O O . PRO B 1 695 ? -5.387 -25.516 -30.906 1 86.56 695 PRO B O 1
ATOM 11405 N N . ASP B 1 696 ? -5.809 -25.031 -33.094 1 88.75 696 ASP B N 1
ATOM 11406 C CA . ASP B 1 696 ? -4.453 -24.531 -33.312 1 88.75 696 ASP B CA 1
ATOM 11407 C C . ASP B 1 696 ? -4.359 -23.047 -32.969 1 88.75 696 ASP B C 1
ATOM 11409 O O . ASP B 1 696 ? -3.281 -22.453 -33.031 1 88.75 696 ASP B O 1
ATOM 11413 N N . ALA B 1 697 ? -5.477 -22.484 -32.531 1 92.62 697 ALA B N 1
ATOM 11414 C CA . ALA B 1 697 ? -5.57 -21.078 -32.156 1 92.62 697 ALA B CA 1
ATOM 11415 C C . ALA B 1 697 ? -5.086 -20.172 -33.281 1 92.62 697 ALA B C 1
ATOM 11417 O O . ALA B 1 697 ? -4.375 -19.203 -33.062 1 92.62 697 ALA B O 1
ATOM 11418 N N . THR B 1 698 ? -5.258 -20.516 -34.531 1 91.75 698 THR B N 1
ATOM 11419 C CA . THR B 1 698 ? -4.953 -19.688 -35.688 1 91.75 698 THR B CA 1
ATOM 11420 C C . THR B 1 698 ? -6.004 -18.594 -35.844 1 91.75 698 THR B C 1
ATOM 11422 O O . THR B 1 698 ? -5.715 -17.531 -36.406 1 91.75 698 THR B O 1
ATOM 11425 N N . ARG B 1 699 ? -7.184 -18.922 -35.469 1 95.06 699 ARG B N 1
ATOM 11426 C CA . ARG B 1 699 ? -8.273 -17.953 -35.438 1 95.06 699 ARG B CA 1
ATOM 11427 C C . ARG B 1 699 ? -8.711 -17.672 -34 1 95.06 699 ARG B C 1
ATOM 11429 O O . ARG B 1 699 ? -8.938 -18.609 -33.219 1 95.06 699 ARG B O 1
ATOM 11436 N N . LEU B 1 700 ? -8.781 -16.406 -33.656 1 96.44 700 LEU B N 1
ATOM 11437 C CA . LEU B 1 700 ? -9.125 -16 -32.312 1 96.44 700 LEU B CA 1
ATOM 11438 C C . LEU B 1 700 ? -10.359 -15.102 -32.312 1 96.44 700 LEU B C 1
ATOM 11440 O O . LEU B 1 700 ? -10.562 -14.32 -33.25 1 96.44 700 LEU B O 1
ATOM 11444 N N . GLN B 1 701 ? -11.211 -15.273 -31.359 1 96.94 701 GLN B N 1
ATOM 11445 C CA . GLN B 1 701 ? -12.328 -14.375 -31.109 1 96.94 701 GLN B CA 1
ATOM 11446 C C . GLN B 1 701 ? -12.023 -13.422 -29.953 1 96.94 701 GLN B C 1
ATOM 11448 O O . GLN B 1 701 ? -11.727 -13.852 -28.844 1 96.94 701 GLN B O 1
ATOM 11453 N N . VAL B 1 702 ? -12.031 -12.211 -30.234 1 96.5 702 VAL B N 1
ATOM 11454 C CA . VAL B 1 702 ? -11.914 -11.172 -29.219 1 96.5 702 VAL B CA 1
ATOM 11455 C C . VAL B 1 702 ? -13.289 -10.586 -28.922 1 96.5 702 VAL B C 1
ATOM 11457 O O . VAL B 1 702 ? -13.922 -9.992 -29.797 1 96.5 702 VAL B O 1
ATOM 11460 N N . GLN B 1 703 ? -13.758 -10.852 -27.75 1 96.62 703 GLN B N 1
ATOM 11461 C CA . GLN B 1 703 ? -15.031 -10.289 -27.312 1 96.62 703 GLN B CA 1
ATOM 11462 C C . GLN B 1 703 ? -14.82 -9.109 -26.359 1 96.62 703 GLN B C 1
ATOM 11464 O O . GLN B 1 703 ? -14.039 -9.203 -25.406 1 96.62 703 GLN B O 1
ATOM 11469 N N . ARG B 1 704 ? -15.391 -8.062 -26.594 1 95.88 704 ARG B N 1
ATOM 11470 C CA . ARG B 1 704 ? -15.328 -6.852 -25.766 1 95.88 704 ARG B CA 1
ATOM 11471 C C . ARG B 1 704 ? -16.578 -6.008 -25.953 1 95.88 704 ARG B C 1
ATOM 11473 O O . ARG B 1 704 ? -17.359 -6.227 -26.875 1 95.88 704 ARG B O 1
ATOM 11480 N N . TRP B 1 705 ? -16.828 -5.121 -25.141 1 96.5 705 TRP B N 1
ATOM 11481 C CA . TRP B 1 705 ? -18.016 -4.281 -25.172 1 96.5 705 TRP B CA 1
ATOM 11482 C C . TRP B 1 705 ? -17.641 -2.805 -25.234 1 96.5 705 TRP B C 1
ATOM 11484 O O . TRP B 1 705 ? -18.516 -1.934 -25.125 1 96.5 705 TRP B O 1
ATOM 11494 N N . THR B 1 706 ? -16.328 -2.52 -25.266 1 95.56 706 THR B N 1
ATOM 11495 C CA . THR B 1 706 ? -15.789 -1.19 -25.516 1 95.56 706 THR B CA 1
ATOM 11496 C C . THR B 1 706 ? -15.289 -1.082 -26.953 1 95.56 706 THR B C 1
ATOM 11498 O O . THR B 1 706 ? -15.094 -2.098 -27.625 1 95.56 706 THR B O 1
ATOM 11501 N N . PRO B 1 707 ? -15.102 0.194 -27.484 1 93.25 707 PRO B N 1
ATOM 11502 C CA . PRO B 1 707 ? -14.547 0.327 -28.844 1 93.25 707 PRO B CA 1
ATOM 11503 C C . PRO B 1 707 ? -13.234 -0.43 -29.016 1 93.25 707 PRO B C 1
ATOM 11505 O O . PRO B 1 707 ? -12.508 -0.646 -28.047 1 93.25 707 PRO B O 1
ATOM 11508 N N . ALA B 1 708 ? -12.922 -0.797 -30.203 1 89.5 708 ALA B N 1
ATOM 11509 C CA . ALA B 1 708 ? -11.766 -1.626 -30.516 1 89.5 708 ALA B CA 1
ATOM 11510 C C . ALA B 1 708 ? -10.469 -0.919 -30.125 1 89.5 708 ALA B C 1
ATOM 11512 O O . ALA B 1 708 ? -9.5 -1.563 -29.703 1 89.5 708 ALA B O 1
ATOM 11513 N N . SER B 1 709 ? -10.5 0.348 -30.312 1 89.19 709 SER B N 1
ATOM 11514 C CA . SER B 1 709 ? -9.32 1.132 -29.953 1 89.19 709 SER B CA 1
ATOM 11515 C C . SER B 1 709 ? -9.672 2.221 -28.953 1 89.19 709 SER B C 1
ATOM 11517 O O . SER B 1 709 ? -10.711 2.871 -29.062 1 89.19 709 SER B O 1
ATOM 11519 N N . PRO B 1 710 ? -8.742 2.367 -28 1 89.94 710 PRO B N 1
ATOM 11520 C CA . PRO B 1 710 ? -8.984 3.477 -27.078 1 89.94 710 PRO B CA 1
ATOM 11521 C C . PRO B 1 710 ? -8.727 4.84 -27.703 1 89.94 710 PRO B C 1
ATOM 11523 O O . PRO B 1 710 ? -9.188 5.863 -27.188 1 89.94 710 PRO B O 1
ATOM 11526 N N . GLY B 1 711 ? -7.961 4.902 -28.734 1 86.38 711 GLY B N 1
ATOM 11527 C CA . GLY B 1 711 ? -7.664 6.16 -29.406 1 86.38 711 GLY B CA 1
ATOM 11528 C C . GLY B 1 711 ? -6.18 6.402 -29.578 1 86.38 711 GLY B C 1
ATOM 11529 O O . GLY B 1 711 ? -5.352 5.664 -29.047 1 86.38 711 GLY B O 1
ATOM 11530 N N . PRO B 1 712 ? -5.777 7.371 -30.281 1 79.44 712 PRO B N 1
ATOM 11531 C CA . PRO B 1 712 ? -4.395 7.559 -30.719 1 79.44 712 PRO B CA 1
ATOM 11532 C C . PRO B 1 712 ? -3.451 7.91 -29.578 1 79.44 712 PRO B C 1
ATOM 11534 O O . PRO B 1 712 ? -2.246 7.664 -29.656 1 79.44 712 PRO B O 1
ATOM 11537 N N . CYS B 1 713 ? -3.957 8.375 -28.547 1 83.19 713 CYS B N 1
ATOM 11538 C CA . CYS B 1 713 ? -3.098 8.758 -27.438 1 83.19 713 CYS B CA 1
ATOM 11539 C C . CYS B 1 713 ? -2.57 7.531 -26.703 1 83.19 713 CYS B C 1
ATOM 11541 O O . CYS B 1 713 ? -1.575 7.613 -25.984 1 83.19 713 CYS B O 1
ATOM 11543 N N . VAL B 1 714 ? -3.221 6.539 -26.953 1 88.12 714 VAL B N 1
ATOM 11544 C CA . VAL B 1 714 ? -2.883 5.328 -26.219 1 88.12 714 VAL B CA 1
ATOM 11545 C C . VAL B 1 714 ? -2.273 4.297 -27.156 1 88.12 714 VAL B C 1
ATOM 11547 O O . VAL B 1 714 ? -1.166 3.807 -26.922 1 88.12 714 VAL B O 1
ATOM 11550 N N . ALA B 1 715 ? -2.973 3.887 -28.109 1 79.12 715 ALA B N 1
ATOM 11551 C CA . ALA B 1 715 ? -2.537 2.904 -29.094 1 79.12 715 ALA B CA 1
ATOM 11552 C C . ALA B 1 715 ? -3.387 2.99 -30.359 1 79.12 715 ALA B C 1
ATOM 11554 O O . ALA B 1 715 ? -4.598 2.768 -30.328 1 79.12 715 ALA B O 1
ATOM 11555 N N . PRO B 1 716 ? -2.65 3.182 -31.453 1 73.75 716 PRO B N 1
ATOM 11556 C CA . PRO B 1 716 ? -3.438 3.211 -32.688 1 73.75 716 PRO B CA 1
ATOM 11557 C C . PRO B 1 716 ? -3.826 1.817 -33.156 1 73.75 716 PRO B C 1
ATOM 11559 O O . PRO B 1 716 ? -4.805 1.666 -33.906 1 73.75 716 PRO B O 1
ATOM 11562 N N . GLU B 1 717 ? -3.045 0.812 -32.688 1 79.56 717 GLU B N 1
ATOM 11563 C CA . GLU B 1 717 ? -3.305 -0.534 -33.188 1 79.56 717 GLU B CA 1
ATOM 11564 C C . GLU B 1 717 ? -4.348 -1.249 -32.344 1 79.56 717 GLU B C 1
ATOM 11566 O O . GLU B 1 717 ? -4.402 -1.047 -31.125 1 79.56 717 GLU B O 1
ATOM 11571 N N . PRO B 1 718 ? -5.105 -2.01 -33.062 1 83.31 718 PRO B N 1
ATOM 11572 C CA . PRO B 1 718 ? -6.098 -2.793 -32.312 1 83.31 718 PRO B CA 1
ATOM 11573 C C . PRO B 1 718 ? -5.461 -3.828 -31.391 1 83.31 718 PRO B C 1
ATOM 11575 O O . PRO B 1 718 ? -4.32 -4.238 -31.609 1 83.31 718 PRO B O 1
ATOM 11578 N N . PHE B 1 719 ? -6.266 -4.246 -30.5 1 91.69 719 PHE B N 1
ATOM 11579 C CA . PHE B 1 719 ? -5.871 -5.246 -29.5 1 91.69 719 PHE B CA 1
ATOM 11580 C C . PHE B 1 719 ? -5.566 -6.578 -30.188 1 91.69 719 PHE B C 1
ATOM 11582 O O . PHE B 1 719 ? -6.309 -7.023 -31.062 1 91.69 719 PHE B O 1
ATOM 11589 N N . HIS B 1 720 ? -4.418 -7.09 -29.797 1 91.94 720 HIS B N 1
ATOM 11590 C CA . HIS B 1 720 ? -4.047 -8.422 -30.266 1 91.94 720 HIS B CA 1
ATOM 11591 C C . HIS B 1 720 ? -3.533 -9.281 -29.109 1 91.94 720 HIS B C 1
ATOM 11593 O O . HIS B 1 720 ? -2.812 -8.789 -28.234 1 91.94 720 HIS B O 1
ATOM 11599 N N . TYR B 1 721 ? -3.928 -10.555 -29.156 1 95.44 721 TYR B N 1
ATOM 11600 C CA . TYR B 1 721 ? -3.566 -11.523 -28.125 1 95.44 721 TYR B CA 1
ATOM 11601 C C . TYR B 1 721 ? -3.596 -12.945 -28.672 1 95.44 721 TYR B C 1
ATOM 11603 O O . TYR B 1 721 ? -4.508 -13.305 -29.422 1 95.44 721 TYR B O 1
ATOM 11611 N N . ASN B 1 722 ? -2.549 -13.672 -28.438 1 94.69 722 ASN B N 1
ATOM 11612 C CA . ASN B 1 722 ? -2.488 -15.086 -28.812 1 94.69 722 ASN B CA 1
ATOM 11613 C C . ASN B 1 722 ? -1.843 -15.922 -27.703 1 94.69 722 ASN B C 1
ATOM 11615 O O . ASN B 1 722 ? -0.619 -16.062 -27.656 1 94.69 722 ASN B O 1
ATOM 11619 N N . GLY B 1 723 ? -2.393 -16.484 -26.906 1 94.81 723 GLY B N 1
ATOM 11620 C CA . GLY B 1 723 ? -2.045 -17.188 -25.672 1 94.81 723 GLY B CA 1
ATOM 11621 C C . GLY B 1 723 ? -1.292 -18.484 -25.922 1 94.81 723 GLY B C 1
ATOM 11622 O O . GLY B 1 723 ? -1.034 -19.25 -24.984 1 94.81 723 GLY B O 1
ATOM 11623 N N . THR B 1 724 ? -0.859 -18.766 -27.188 1 95.94 724 THR B N 1
ATOM 11624 C CA . THR B 1 724 ? -0.168 -20.016 -27.469 1 95.94 724 THR B CA 1
ATOM 11625 C C . THR B 1 724 ? 1.279 -19.953 -27 1 95.94 724 THR B C 1
ATOM 11627 O O . THR B 1 724 ? 1.861 -18.875 -26.891 1 95.94 724 THR B O 1
ATOM 11630 N N . TYR B 1 725 ? 1.86 -21.031 -26.688 1 95.19 725 TYR B N 1
ATOM 11631 C CA . TYR B 1 725 ? 3.254 -21.234 -26.312 1 95.19 725 TYR B CA 1
ATOM 11632 C C . TYR B 1 725 ? 3.771 -22.562 -26.859 1 95.19 725 TYR B C 1
ATOM 11634 O O . TYR B 1 725 ? 3.475 -23.625 -26.312 1 95.19 725 TYR B O 1
ATOM 11642 N N . ARG B 1 726 ? 4.535 -22.453 -27.922 1 92.5 726 ARG B N 1
ATOM 11643 C CA . ARG B 1 726 ? 4.949 -23.641 -28.688 1 92.5 726 ARG B CA 1
ATOM 11644 C C . ARG B 1 726 ? 6.441 -23.578 -29 1 92.5 726 ARG B C 1
ATOM 11646 O O . ARG B 1 726 ? 7.094 -22.562 -28.781 1 92.5 726 ARG B O 1
ATOM 11653 N N . GLU B 1 727 ? 6.805 -24.766 -29.406 1 89.56 727 GLU B N 1
ATOM 11654 C CA . GLU B 1 727 ? 8.219 -24.891 -29.75 1 89.56 727 GLU B CA 1
ATOM 11655 C C . GLU B 1 727 ? 8.586 -23.984 -30.906 1 89.56 727 GLU B C 1
ATOM 11657 O O . GLU B 1 727 ? 7.809 -23.828 -31.859 1 89.56 727 GLU B O 1
ATOM 11662 N N . GLU B 1 728 ? 9.703 -23.312 -30.719 1 78.62 728 GLU B N 1
ATOM 11663 C CA . GLU B 1 728 ? 10.219 -22.422 -31.766 1 78.62 728 GLU B CA 1
ATOM 11664 C C . GLU B 1 728 ? 10.789 -23.219 -32.938 1 78.62 728 GLU B C 1
ATOM 11666 O O . GLU B 1 728 ? 11.414 -24.266 -32.719 1 78.62 728 GLU B O 1
#

Nearest PDB structures (foldseek):
  3mph-assembly1_A  TM=9.698E-01  e=2.850E-102  Homo sapiens
  3mph-assembly1_B  TM=9.679E-01  e=3.330E-102  Homo sapiens
  1n9e-assembly2_C  TM=8.928E-01  e=5.086E-62  Komagataella pastoris
  1w7c-assembly1_A  TM=9.005E-01  e=2.237E-60  Komagataella pastoris
  3pgb-assembly1_A  TM=8.973E-01  e=2.923E-58  Aspergillus nidulans

Foldseek 3Di:
DPAQAADDPLQVLVAKDDQLQQVLQVVVVVPDVVQQEDFFPDDFLQGKYWFFKIWDHDFPVQSCCVVPVVDDRDFTWIKIWMWNRNDPATFIWIWIFDRPPHTDDIDTDAAPPRDTGHNLLAFAFPNNVVLVLVVVLVQCVLCQVVCCQAEVEDDHPDDPFHKDKDWFDQQDDAPLFGKIKIFIFTPDQLRLQGTRFKIWIWGDSDSDSVPIATQWMTGNQDIDRGSNRVSVCVVVVNDDHHHDDDADPVCHLQDPPDDDDDPDPDDDPDDDDADDQLPDAQWDGRRQWIDHQQWIWGWYQTQLFGIKIAQTTGVRFGFFGIKDWFWKWKQWPFDDPRRHRHIDICSLVRQSNQLAAADDPPNHDVPWDFDKDWTDGSDSGIDIHGSSKTKDKDQPVDWPDWDFAPPVPQAGFKIKTHGWIWIWIWTWGDDPFKIKIWIWTHGNLGKIWTKIFIKGAANKHFDDPRGVVAFDDQDPGITGGKIKMKIKMKTFTALSHQFKFKKFKDWDWDWDADPVDGPDIDIDIDIDIGTDWWQVSQFAFQVDDDGQWIKIFAPPDAEPVGHTWIKTKFWFADQDDDDDPPPQLCQQVVLSRGQKTKAADDSSPPHQHHSSSRNHSRDGSHGNVVRRVVTDTSHRGRMMMMHMHIDIDRDHNVCTNMDDGVVRMTTIMIGIDNNYNDRSCVPPQAMWMKGQPDPVSPDIDIDGRDDQDSDDVVDPDGDDDTRGGDDD/DPAQAADDPLQVLVAKDDQLQQVLQVVVCVVDVVQQEDFFPDDFLQGKYWFFKIWDHDFPVQSCCVVPVVDDRDFTWIKIWMWNRNDPATFIWIWIFDRPPHTDDIDTDAADPRDTGHNLLAFAFPNNVVLVLVVVLVQCVLCQVVCCQAEVEDDHPDDPFHKDKDWFDQQDDAPLFGKIKIFIFTPDQLRLQGTRFKIWIKGDSDSDSVPIATQWMTGNQDIDRGSNRVSVCVVVVNDDGHHDDDADPVCHLQDPPDDDDDPDPDDDPDDDDADDQLPDAQWDGRRQWIDHQQWIWGWYQTQLFGIKIAQTTGVRFGFFGIKDWFWKWKQWPFSDPRRHRHIDICSLVRQSNQFAAADDPPNHDVPWAFDKDWTDGSDSGIDIHGSSKTKDKDQPVDWPDWDFAPPVPQAGFKIKTHGWIWIWIWTWGDDPFKIKIWIWTHGNLGKIWTKIFIKGAANKHFDDPRGVVAFDDQDPGITGGKIKMKIKMKTFTALSHQFKFKKFKDWDWDWDADPVDGPDIDIDIDIDIGTDWWQVSQFAFQVDDDGQWIKIFAPPDAEPVGHTWIKTKFWFADQDDDDDPPPQLCQQVVLSRGQKTKAADDSSPPHQHHSSSRNHSRDGSHGNVVRRVVTDTSHRGRMMMMHMHIDIDRDHNVCTNMDDGVVRMTTIMIGIDNNYNDRSCVPPQAMWMKGQPDPVSPDIDIDGRDDQDSDDVVDPDGDDDTRGGDDD

pLDDT: mean 95.6, std 5.69, range [28.91, 98.94]